Protein 3F1Z (pdb70)

B-factor: mean 35.16, std 8.58, range [14.74, 86.77]

Radius of gyration: 34.08 Å; Cα contacts (8 Å, |Δi|>4): 2990; chains: 10; bounding box: 66×94×94 Å

Foldseek 3Di:
DDDDVVVVVDEAFPCRLCVVLVVPLQVSLVVQAFHKHKYKAAWADKDWADDPPPFIWIKIKAGHVCPDRDMEIEIGGPVPVVQSVPHDHGDMWIKMFGRHHDDPDSHTHGYPMDTDD/DDDPVVVVPDEAFPCRLCVVLVVPLQVSLVVQAFHKHKYKAAWADWDWADDPDPFIWIKIKAGNVPPDVDMEIEIGGPVPVVQSVVDDHGDMWIKMFGRHHDPPDSHTHGYPMDTDD/DDDLVVVVVDEAFVCRLCVVLVVPLQVSLVVQAFHKHKYKAAWADWDKADDPPRFIWIKIKAGHVCPDPDMEIEIGGPVQVVQSVVHDHGDMWIKMFGRHHDPPDRHTHGYPMDTND/DDPVVVVPDEAFPCRLCVVLVVPLQVSLVVQAFHKHKYKAAWADKDWADDPDPFIWIKIKAGNVPPDRDMEIEIGGPVQVVQSVVHDGGDMWIKMFGRHHDDPDSHTHGYPMDTD/DDDLVVVVVDEAFFCRLCVVLVVPLQVSLVVQAFHKHKYKAAWADWDKADDPPPFIWIKIKAGHVCSDRDMEIEIGGPVPVVQSVVHDHGDMWIKMFGRHRDPPDSHTHGYPMDTND/DDDDVVVVPDEAFPCRLCVVLVVPLQVSLVVQAFHKHKYKAAWADKDWADDDPRFIWIKIKAGNVCPDPDMEIEIGGPVPVVQSVPHDHRDMWIKMFGRHHDPPDSHTHGYPMDTD/DDPVVVVVDEAFPCVLCVVLVVPLQVSLVVQAFHKHKYKAAWADKDKADDPPPFIWIKIKAGRVCPDRDMEIEIGGPVPVVQSVVHDHRDMWMKMFGRHHDDPDSHTHGYPMDTND/DDPVVVVVDEAFPCRLCVVLVVPLQVSLVVQAFHKHKYKAAWADKDWADDPPRFIWIKIKAGRVCPDRDMEIEIGGPVQVVQSVPDDHGDMWIKMFGRHHDPPDSHTHGYPMDTDD/DVVVVPDEAFPCRLCVVLVVPLQVSLVVQAFHKHKYKAAWADKDKADDPPRFIWIKIKAGHVCPDPDMEIEIGGPVPVVQSVPDDHGDMWIKMFGFHHDDPDSHTHGYPMDTDD/DDDLVVVVVDEDFVCRLCVVLVVPLQVSLVVQAFHKHKYKAAWADWDKADDPPRFIWIKIKAGNVCPDPDMEIEIGGPVPVVQSVPDDHGDIWIKMFGRHHDDPDSHTHGYPMDTND

Secondary structure (DSSP, 8-state):
---HHHHH--EEEHHHHHHHHHH-HHHHHHHHTT-EEEEEEE---EEEEE-STT-EEEEE---TT-S-S---EEEEEGGGHHHHTT--TTSEEEEEEE-----SBSS-EEEEEEE--/---HHHHH--EEEHHHHHHHHHH-HHHHHHHHTT-EEEEEEE---EEEEE-STT-EEEEE---TT-S--PPPEEEEEGGGHHHHHH--TT-EEEEEEE-----SBSS-EEEEEEE--/---HHHHH--EEEHHHHHHHHHH-HHHHHHHHTT-EEEEEEE---EEEEE-STT-EEEEE---TT-S-S---EEEEEGGGHHHHHH--TTSEEEEEEE-----SSSS-EEEEEEEE-/--HHHHH--EE-HHHHHHHHHH-HHHHHHHHTT-EEEEEEE---EEEEE-STT-EEEEE---TT-S-----EEEEEGGGHHHHHT--TTSEEEEEEE-----SSSS-EEEEEEE-/---HHHHH--EEEHHHHHHHHHH-HHHHHHHHTT-EEEEEEE---EEEEE-STT-EEEEE---TT-S-S---EEEEEGGGHHHHHH--TTSEEEEEEE-----SBSS-EEEEEEEE-/---HHHHH--EEEHHHHHHHHHH-HHHHHHHHTT-EEEEEEE---EEEEE-STT-EEEEE---TT-S-S---EEEEEGGGHHHHHH--TTSEEEEEEE-----SSSS-EEEEEEE-/--HHHHH--EEEHHHHHHHHHH-HHHHHHHHTT-EEEEEEE---EEEEE-STT-EEEEE---TT-S-SPPPEEEEEGGGHHHHHT--TTSEEEEEEE-----SSSSPEEEEEEE--/--HHHHH--EEEHHHHHHHHHH-HHHHHHHHTT-EEEEEEE---EEEEE-STT-EEEEE---TT-S-S---EEEEEGGGHHHHHH--TTSEEEEEEE-----SSSS-EEEEEEEE-/-HHHH--EEEHHHHHHHHHH-HHHHHHHHTT-EEEEEEE---EEEEE-STT-EEEEE---TT-S-S---EEEEEGGGHHHHHH--TTSEEEEEEE-----SSSSPEEEEEEE--/---HHHHH--PEEHHHHHHHHHH-HHHHHHHHTT-EEEEEEE---EEEEE-STT-EEEEE---TT-S-S---EEEEEGGGHHHHHT--TTSEEEEEEE-----SSSS-EEEEEEE--

Sequence (1162 aa):
QPGDDAVASQTYSVAQFLQPFTLNPAKASSDYLGKWVKVRGVIVDIR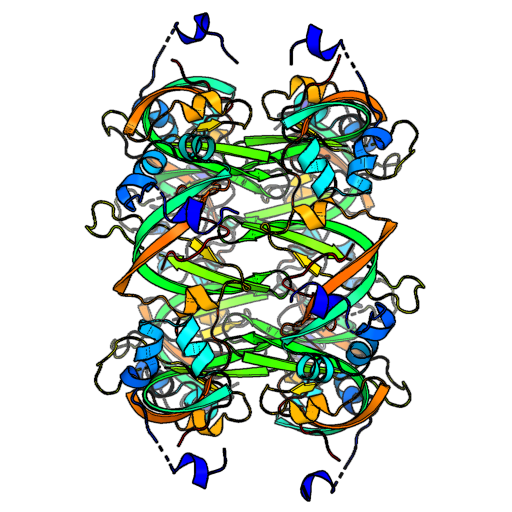RKSGIAGSYYFIVTRDEQNKTDKRRLTFNFGSHNSADVEALSNGSVATIVGQVHQVQDSTIPTLQNPKVVKQPGDDAVASQTYSVAQFLQPFTLNPAKASSDYLGKWVKVRGVIVDIRRKSGIAGSYYFIVTRDEQNKTDKRRLTFNFGSHNSADVEALSNGSVATIVGQVHQVQDSSTIPTLQNNPKVVKQPGDDAVASQTYSVAQFLQPFTLNPAKASSDYLGKWVKVRGVIVDIRRKSGIAGSYYFIVTRDEQNKTDKRLTFNFGSHNSADVEALSNGSVATIVGQVHQVQDSTIPTLQNNPKVVKPGDDAVASQTYSVAQFLQPFTLNPAKASSDYLGKWVKVRGVIVDIRRKSGIAGSYYFIVTRDEQNKTDKRLTFNFGSHNSADVEALSNGSVATIVGQVHQVQDSTIPTLQNNPKVVQPGDDAVASQTYSVAQFLQPFTLNPAKASSDYLGKWVKVRGVIVDIRRKSGIAGSYYFIVTRDEQNKTDKRRLTFNFGSHNSADVEALSNGSVATIVGQVHQVQDSSTIPTLQNPKVVKQPGDDAVASQTYSVAQFLQPFTLNPAKASSDYLGKWVKVRGVIVDIRRKSGIAGSYYFIVTRDEQNKTDDKRLTFNFGSHNSADVEALSNGSVATIVGQVHQVQDSTIPTLQNPKVVPGDDAVASQTYSVAQFLQPFTLNPAKASSDYLGKWVKVRGVIVDIRRKSGIAGSYYFIVTRDEQNKTDDKRLTFNFGSHNSADVEALSNGSVATIVGQVHQVQDSSTIPTLQNNPKVVKPGDDAVASQTYSVAQFLQPFTLNPAKASSDYLGKWVKVRGVIVDIRRKSGIAGSYYFIVTRDEQNKTDKRRLTFNFGSHNSADVEALSNGSVATIVGQVHQVQDSTIPTLQNNPKVVKDDAVASQTYSVAQFLQPFTLNPAKASSDYLGKWVKVRGVIVDIRRKSGIAGSYYFIVTRDEQNKTDKRLTFNFGSHNSADVEALSNGSVATIVGQVHQVQDSSTIPTLQNPKVVKQPGDDAVASQTYSVAQFLQPFTLNPAKASSDYLGKWVKVRGVIVDIRRKSGIAGSYYFIVTRDEQNKTDKRLTFNFGSHNSADVEALSNGSVATIVGQVHQVQDSSTIPTLQNPKVVK

Organism: Klebsiella pneumoniae subsp. pneumoniae (strain ATCC 700721 / MGH 78578) (NCBI:txid272620)

CATH classification: 2.40.50.140

InterPro domains:
  IPR012340 Nucleic acid-binding, OB-fold [G3DSA:2.40.50.140] (39-154)
  IPR024422 Protein of unknown function, OB-fold-containing [PF12869] (1-151)

Structure (mmCIF, N/CA/C/O backbone):
data_3F1Z
#
_entry.id   3F1Z
#
_cell.length_a   97.420
_cell.length_b   105.507
_cell.length_c   181.250
_cell.angle_alpha   90.000
_cell.angle_beta   90.000
_cell.angle_gamma   90.000
#
_symmetry.space_group_name_H-M   'P 21 21 21'
#
loop_
_entity.id
_entity.type
_entity.pdbx_description
1 polymer 'putative nucleic acid-binding lipoprotein'
2 non-polymer DI(HYDROXYETHYL)ETHER
3 water water
#
loop_
_atom_site.group_PDB
_atom_site.id
_atom_site.type_symbol
_atom_site.label_atom_id
_atom_site.label_alt_id
_atom_site.label_comp_id
_atom_site.label_asym_id
_atom_site.label_entity_id
_atom_site.label_seq_id
_atom_site.pdbx_PDB_ins_code
_atom_site.Cartn_x
_atom_site.Cartn_y
_atom_site.Cartn_z
_atom_site.occupancy
_atom_site.B_iso_or_equiv
_atom_site.auth_seq_id
_atom_site.auth_comp_id
_atom_site.auth_asym_id
_atom_site.auth_atom_id
_atom_site.pdbx_PDB_model_num
ATOM 1 N N . GLN A 1 15 ? 22.822 77.048 35.595 1.00 73.39 36 GLN A N 1
ATOM 2 C CA . GLN A 1 15 ? 21.514 77.521 36.133 1.00 73.73 36 GLN A CA 1
ATOM 3 C C . GLN A 1 15 ? 20.771 78.395 35.104 1.00 73.87 36 GLN A C 1
ATOM 4 O O . GLN A 1 15 ? 21.401 79.223 34.422 1.00 74.74 36 GLN A O 1
ATOM 10 N N . PRO A 1 16 ? 19.432 78.228 34.989 1.00 73.30 37 PRO A N 1
ATOM 11 C CA . PRO A 1 16 ? 18.714 79.057 34.017 1.00 72.87 37 PRO A CA 1
ATOM 12 C C . PRO A 1 16 ? 18.511 80.504 34.505 1.00 72.67 37 PRO A C 1
ATOM 13 O O . PRO A 1 16 ? 18.161 80.718 35.686 1.00 72.96 37 PRO A O 1
ATOM 17 N N . GLY A 1 17 ? 18.742 81.463 33.595 1.00 71.70 38 GLY A N 1
ATOM 18 C CA . GLY A 1 17 ? 18.575 82.898 33.862 1.00 70.96 38 GLY A CA 1
ATOM 19 C C . GLY A 1 17 ? 17.125 83.347 33.728 1.00 69.82 38 GLY A C 1
ATOM 20 O O . GLY A 1 17 ? 16.268 82.582 33.306 1.00 68.94 38 GLY A O 1
ATOM 21 N N . ASP A 1 18 ? 16.861 84.608 34.051 1.00 69.47 39 ASP A N 1
ATOM 22 C CA . ASP A 1 18 ? 15.488 85.151 34.072 1.00 68.71 39 ASP A CA 1
ATOM 23 C C . ASP A 1 18 ? 14.585 84.892 32.858 1.00 67.11 39 ASP A C 1
ATOM 24 O O . ASP A 1 18 ? 13.454 84.443 33.021 1.00 67.56 39 ASP A O 1
ATOM 29 N N . ASP A 1 19 ? 15.050 85.173 31.651 1.00 65.16 40 ASP A N 1
ATOM 30 C CA . ASP A 1 19 ? 14.189 84.953 30.483 1.00 63.14 40 ASP A CA 1
ATOM 31 C C . ASP A 1 19 ? 13.944 83.455 30.207 1.00 61.32 40 ASP A C 1
ATOM 32 O O . ASP A 1 19 ? 12.872 83.098 29.727 1.00 61.62 40 ASP A O 1
ATOM 37 N N . ALA A 1 20 ? 14.909 82.589 30.516 1.00 58.49 41 ALA A N 1
ATOM 38 C CA . ALA A 1 20 ? 14.708 81.140 30.379 1.00 57.21 41 ALA A CA 1
ATOM 39 C C . ALA A 1 20 ? 13.638 80.673 31.379 1.00 54.19 41 ALA A C 1
ATOM 40 O O . ALA A 1 20 ? 12.838 79.796 31.086 1.00 53.51 41 ALA A O 1
ATOM 42 N N . VAL A 1 21 ? 13.648 81.280 32.559 1.00 51.76 42 VAL A N 1
ATOM 43 C CA . VAL A 1 21 ? 12.702 80.975 33.626 1.00 50.29 42 VAL A CA 1
ATOM 44 C C . VAL A 1 21 ? 11.278 81.407 33.261 1.00 49.30 42 VAL A C 1
ATOM 45 O O . VAL A 1 21 ? 10.329 80.630 33.427 1.00 47.96 42 VAL A O 1
ATOM 49 N N . ALA A 1 22 ? 11.128 82.632 32.758 1.00 47.92 43 ALA A N 1
ATOM 50 C CA . ALA A 1 22 ? 9.806 83.112 32.341 1.00 47.36 43 ALA A CA 1
ATOM 51 C C . ALA A 1 22 ? 9.253 82.233 31.218 1.00 46.85 43 ALA A C 1
ATOM 52 O O . ALA A 1 22 ? 8.046 82.078 31.074 1.00 47.98 43 ALA A O 1
ATOM 54 N N . SER A 1 23 ? 10.143 81.652 30.426 1.00 45.29 44 SER A N 1
ATOM 55 C CA . SER A 1 23 ? 9.750 80.774 29.328 1.00 44.21 44 SER A CA 1
ATOM 56 C C . SER A 1 23 ? 9.275 79.348 29.708 1.00 43.05 44 SER A C 1
ATOM 57 O O . SER A 1 23 ? 8.686 78.670 28.878 1.00 43.75 44 SER A O 1
ATOM 68 N N . GLN A 1 25 ? 7.084 76.292 31.680 1.00 37.19 46 GLN A N 1
ATOM 69 C CA . GLN A 1 25 ? 5.725 76.013 32.132 1.00 39.03 46 GLN A CA 1
ATOM 70 C C . GLN A 1 25 ? 5.774 75.868 33.663 1.00 36.55 46 GLN A C 1
ATOM 71 O O . GLN A 1 25 ? 6.734 75.356 34.215 1.00 37.58 46 GLN A O 1
ATOM 77 N N . THR A 1 26 ? 4.756 76.346 34.356 1.00 34.58 47 THR A N 1
ATOM 78 C CA . THR A 1 26 ? 4.663 76.212 35.796 1.00 31.90 47 THR A CA 1
ATOM 79 C C . THR A 1 26 ? 3.871 74.955 36.162 1.00 31.15 47 THR A C 1
ATOM 80 O O . THR A 1 26 ? 2.773 74.793 35.731 1.00 29.99 47 THR A O 1
ATOM 84 N N . TYR A 1 27 ? 4.450 74.060 36.951 1.00 31.65 48 TYR A N 1
ATOM 85 C CA . TYR A 1 27 ? 3.747 72.873 37.407 1.00 30.92 48 TYR A CA 1
ATOM 86 C C . TYR A 1 27 ? 3.100 73.149 38.740 1.00 30.31 48 TYR A C 1
ATOM 87 O O . TYR A 1 27 ? 3.599 73.956 39.536 1.00 29.43 48 TYR A O 1
ATOM 96 N N . SER A 1 28 ? 1.994 72.468 39.015 1.00 28.79 49 SER A N 1
ATOM 97 C CA . SER A 1 28 ? 1.530 72.459 40.383 1.00 28.15 49 SER A CA 1
ATOM 98 C C . SER A 1 28 ? 2.320 71.307 41.060 1.00 27.88 49 SER A C 1
ATOM 99 O O . SER A 1 28 ? 2.956 70.464 40.396 1.00 27.36 49 SER A O 1
ATOM 102 N N . VAL A 1 29 ? 2.288 71.240 42.373 1.00 27.83 50 VAL A N 1
ATOM 103 C CA . VAL A 1 29 ? 2.980 70.148 43.034 1.00 27.78 50 VAL A CA 1
ATOM 104 C C . VAL A 1 29 ? 2.365 68.804 42.595 1.00 28.60 50 VAL A C 1
ATOM 105 O O . VAL A 1 29 ? 3.087 67.856 42.352 1.00 29.34 50 VAL A O 1
ATOM 109 N N . ALA A 1 30 ? 1.047 68.735 42.477 1.00 28.92 51 ALA A N 1
ATOM 110 C CA . ALA A 1 30 ? 0.383 67.501 42.035 1.00 30.06 51 ALA A CA 1
ATOM 111 C C . ALA A 1 30 ? 0.869 67.120 40.663 1.00 30.64 51 ALA A C 1
ATOM 112 O O . ALA A 1 30 ? 1.110 65.947 40.397 1.00 29.05 51 ALA A O 1
ATOM 114 N N . GLN A 1 31 ? 0.986 68.109 39.783 1.00 31.99 52 GLN A N 1
ATOM 115 C CA . GLN A 1 31 ? 1.398 67.793 38.408 1.00 33.26 52 GLN A CA 1
ATOM 116 C C . GLN A 1 31 ? 2.800 67.228 38.333 1.00 32.31 52 GLN A C 1
ATOM 117 O O . GLN A 1 31 ? 3.026 66.232 37.708 1.00 33.01 52 GLN A O 1
ATOM 123 N N . PHE A 1 32 ? 3.737 67.869 38.990 1.00 32.30 53 PHE A N 1
ATOM 124 C CA . PHE A 1 32 ? 5.091 67.409 38.957 1.00 31.34 53 PHE A CA 1
ATOM 125 C C . PHE A 1 32 ? 5.262 66.045 39.640 1.00 31.78 53 PHE A C 1
ATOM 126 O O . PHE A 1 32 ? 6.072 65.232 39.198 1.00 31.59 53 PHE A O 1
ATOM 134 N N . LEU A 1 33 ? 4.528 65.797 40.714 1.00 32.34 54 LEU A N 1
ATOM 135 C CA . LEU A 1 33 ? 4.647 64.519 41.417 1.00 32.48 54 LEU A CA 1
ATOM 136 C C . LEU A 1 33 ? 3.873 63.367 40.783 1.00 32.74 54 LEU A C 1
ATOM 137 O O . LEU A 1 33 ? 4.132 62.202 41.087 1.00 35.03 54 LEU A O 1
ATOM 142 N N . GLN A 1 34 ? 2.976 63.648 39.879 1.00 33.90 55 GLN A N 1
ATOM 143 C CA . GLN A 1 34 ? 2.168 62.573 39.289 1.00 35.40 55 GLN A CA 1
ATOM 144 C C . GLN A 1 34 ? 2.987 61.400 38.714 1.00 33.94 55 GLN A C 1
ATOM 145 O O . GLN A 1 34 ? 2.727 60.262 39.037 1.00 33.09 55 GLN A O 1
ATOM 151 N N . PRO A 1 35 ? 3.994 61.685 37.892 1.00 33.52 56 PRO A N 1
ATOM 152 C CA . PRO A 1 35 ? 4.815 60.605 37.342 1.00 33.04 56 PRO A CA 1
ATOM 153 C C . PRO A 1 35 ? 5.569 59.821 38.411 1.00 31.51 56 PRO A C 1
ATOM 154 O O . PRO A 1 35 ? 5.739 58.641 38.246 1.00 29.23 56 PRO A O 1
ATOM 158 N N . PHE A 1 36 ? 6.029 60.498 39.466 1.00 31.28 57 PHE A N 1
ATOM 159 C CA . PHE A 1 36 ? 6.734 59.832 40.574 1.00 31.46 57 PHE A CA 1
ATOM 160 C C . PHE A 1 36 ? 5.784 58.924 41.355 1.00 31.63 57 PHE A C 1
ATOM 161 O O . PHE A 1 36 ? 6.187 57.892 41.935 1.00 33.59 57 PHE A O 1
ATOM 169 N N . THR A 1 37 ? 4.521 59.288 41.366 1.00 31.61 58 THR A N 1
ATOM 170 C CA . THR A 1 37 ? 3.500 58.487 42.047 1.00 31.96 58 THR A CA 1
ATOM 171 C C . THR A 1 37 ? 3.319 57.165 41.278 1.00 30.44 58 THR A C 1
ATOM 172 O O . THR A 1 37 ? 3.150 56.112 41.880 1.00 30.72 58 THR A O 1
ATOM 176 N N . LEU A 1 38 ? 3.405 57.220 39.958 1.00 29.02 59 LEU A N 1
ATOM 177 C CA . LEU A 1 38 ? 3.278 56.033 39.112 1.00 29.31 59 LEU A CA 1
ATOM 178 C C . LEU A 1 38 ? 4.538 55.104 39.147 1.00 27.92 59 LEU A C 1
ATOM 179 O O . LEU A 1 38 ? 4.438 53.879 39.213 1.00 26.37 59 LEU A O 1
ATOM 184 N N . ASN A 1 39 ? 5.710 55.710 39.074 1.00 25.85 60 ASN A N 1
ATOM 185 C CA . ASN A 1 39 ? 6.956 54.988 39.042 1.00 25.48 60 ASN A CA 1
ATOM 186 C C . ASN A 1 39 ? 8.121 55.990 39.191 1.00 26.53 60 ASN A C 1
ATOM 187 O O . ASN A 1 39 ? 8.534 56.612 38.226 1.00 26.72 60 ASN A O 1
ATOM 192 N N . PRO A 1 40 ? 8.637 56.155 40.411 1.00 27.25 61 PRO A N 1
ATOM 193 C CA . PRO A 1 40 ? 9.721 57.074 40.672 1.00 26.85 61 PRO A CA 1
ATOM 194 C C . PRO A 1 40 ? 11.014 56.690 40.000 1.00 26.25 61 PRO A C 1
ATOM 195 O O . PRO A 1 40 ? 11.803 57.556 39.723 1.00 26.23 61 PRO A O 1
ATOM 199 N N . ALA A 1 41 ? 11.270 55.412 39.805 1.00 25.36 62 ALA A N 1
ATOM 200 C CA . ALA A 1 41 ? 12.479 55.027 39.117 1.00 26.47 62 ALA A CA 1
ATOM 201 C C . ALA A 1 41 ? 12.417 55.624 37.694 1.00 27.38 62 ALA A C 1
ATOM 202 O O . ALA A 1 41 ? 13.297 56.375 37.297 1.00 25.90 62 ALA A O 1
ATOM 204 N N . LYS A 1 42 ? 11.326 55.348 36.975 1.00 28.94 63 LYS A N 1
ATOM 205 C CA . LYS A 1 42 ? 11.076 55.887 35.642 1.00 29.43 63 LYS A CA 1
ATOM 206 C C . LYS A 1 42 ? 11.105 57.426 35.615 1.00 29.86 63 LYS A C 1
ATOM 207 O O . LYS A 1 42 ? 11.785 58.028 34.787 1.00 30.76 63 LYS A O 1
ATOM 213 N N . ALA A 1 43 ? 10.392 58.053 36.534 1.00 29.60 64 ALA A N 1
ATOM 214 C CA . ALA A 1 43 ? 10.280 59.515 36.561 1.00 29.96 64 ALA A CA 1
ATOM 215 C C . ALA A 1 43 ? 11.621 60.153 36.840 1.00 30.94 64 ALA A C 1
ATOM 216 O O . ALA A 1 43 ? 11.981 61.145 36.231 1.00 31.58 64 ALA A O 1
ATOM 218 N N . SER A 1 44 ? 12.362 59.577 37.766 1.00 32.16 65 SER A N 1
ATOM 219 C CA . SER A 1 44 ? 13.647 60.094 38.119 1.00 33.46 65 SER A CA 1
ATOM 220 C C . SER A 1 44 ? 14.567 60.017 36.912 1.00 34.09 65 SER A C 1
ATOM 221 O O . SER A 1 44 ? 15.366 60.891 36.636 1.00 35.00 65 SER A O 1
ATOM 224 N N . SER A 1 45 ? 14.447 58.955 36.173 1.00 34.67 66 SER A N 1
ATOM 225 C CA . SER A 1 45 ? 15.276 58.806 35.001 1.00 35.08 66 SER A CA 1
ATOM 226 C C . SER A 1 45 ? 14.888 59.789 33.850 1.00 35.78 66 SER A C 1
ATOM 227 O O . SER A 1 45 ? 15.769 60.364 33.191 1.00 34.59 66 SER A O 1
ATOM 230 N N . ASP A 1 46 ? 13.580 60.000 33.643 1.00 35.09 67 ASP A N 1
ATOM 231 C CA . ASP A 1 46 ? 13.105 60.893 32.604 1.00 34.87 67 ASP A CA 1
ATOM 232 C C . ASP A 1 46 ? 13.457 62.337 32.914 1.00 35.04 67 ASP A C 1
ATOM 233 O O . ASP A 1 46 ? 13.740 63.091 32.006 1.00 35.88 67 ASP A O 1
ATOM 238 N N . TYR A 1 47 ? 13.413 62.724 34.184 1.00 35.07 68 TYR A N 1
ATOM 239 C CA . TYR A 1 47 ? 13.713 64.097 34.616 1.00 34.29 68 TYR A CA 1
ATOM 240 C C . TYR A 1 47 ? 15.174 64.389 34.984 1.00 32.98 68 TYR A C 1
ATOM 241 O O . TYR A 1 47 ? 15.503 65.546 35.274 1.00 31.85 68 TYR A O 1
ATOM 250 N N . LEU A 1 48 ? 16.030 63.365 35.003 1.00 31.20 69 LEU A N 1
ATOM 251 C CA . LEU A 1 48 ? 17.419 63.519 35.480 1.00 31.20 69 LEU A CA 1
ATOM 252 C C . LEU A 1 48 ? 18.167 64.685 34.829 1.00 30.97 69 LEU A C 1
ATOM 253 O O . LEU A 1 48 ? 18.350 64.712 33.654 1.00 30.35 69 LEU A O 1
ATOM 258 N N . GLY A 1 49 ? 18.623 65.635 35.617 1.00 31.29 70 GLY A N 1
ATOM 259 C CA . GLY A 1 49 ? 19.307 66.803 35.073 1.00 31.84 70 GLY A CA 1
ATOM 260 C C . GLY A 1 49 ? 18.399 67.953 34.608 1.00 32.02 70 GLY A C 1
ATOM 261 O O . GLY A 1 49 ? 18.902 69.000 34.261 1.00 32.32 70 GLY A O 1
ATOM 262 N N . LYS A 1 50 ? 17.082 67.780 34.612 1.00 31.53 71 LYS A N 1
ATOM 263 C CA . LYS A 1 50 ? 16.190 68.799 34.103 1.00 32.93 71 LYS A CA 1
ATOM 264 C C . LYS A 1 50 ? 15.739 69.769 35.181 1.00 32.37 71 LYS A C 1
ATOM 265 O O . LYS A 1 50 ? 15.752 69.470 36.381 1.00 32.15 71 LYS A O 1
ATOM 271 N N . TRP A 1 51 ? 15.317 70.939 34.743 1.00 31.77 72 TRP A N 1
ATOM 272 C CA . TRP A 1 51 ? 14.875 71.966 35.653 1.00 30.68 72 TRP A CA 1
ATOM 273 C C . TRP A 1 51 ? 13.382 72.055 35.572 1.00 30.01 72 TRP A C 1
ATOM 274 O O . TRP A 1 51 ? 12.836 71.991 34.501 1.00 30.76 72 TRP A O 1
ATOM 285 N N . VAL A 1 52 ? 12.720 72.202 36.709 1.00 29.49 73 VAL A N 1
ATOM 286 C CA . VAL A 1 52 ? 11.298 72.363 36.730 1.00 28.54 73 VAL A CA 1
ATOM 287 C C . VAL A 1 52 ? 10.944 73.584 37.568 1.00 28.63 73 VAL A C 1
ATOM 288 O O . VAL A 1 52 ? 11.669 73.923 38.489 1.00 29.07 73 VAL A O 1
ATOM 292 N N . LYS A 1 53 ? 9.836 74.236 37.219 1.00 28.71 74 LYS A N 1
ATOM 293 C CA . LYS A 1 53 ? 9.322 75.423 37.909 1.00 30.28 74 LYS A CA 1
ATOM 294 C C . LYS A 1 53 ? 8.000 75.006 38.561 1.00 30.18 74 LYS A C 1
ATOM 295 O O . LYS A 1 53 ? 7.002 74.715 37.868 1.00 31.40 74 LYS A O 1
ATOM 301 N N . VAL A 1 54 ? 7.996 74.910 39.886 1.00 30.75 75 VAL A N 1
ATOM 302 C CA . VAL A 1 54 ? 6.834 74.362 40.634 1.00 29.22 75 VAL A CA 1
ATOM 303 C C . VAL A 1 54 ? 6.257 75.424 41.554 1.00 30.37 75 VAL A C 1
ATOM 304 O O . VAL A 1 54 ? 6.991 76.110 42.264 1.00 31.61 75 VAL A O 1
ATOM 308 N N . ARG A 1 55 ? 4.932 75.551 41.532 1.00 31.37 76 ARG A N 1
ATOM 309 C CA . ARG A 1 55 ? 4.202 76.531 42.333 1.00 32.03 76 ARG A CA 1
ATOM 310 C C . ARG A 1 55 ? 3.463 75.789 43.431 1.00 31.65 76 ARG A C 1
ATOM 311 O O . ARG A 1 55 ? 2.952 74.697 43.197 1.00 32.83 76 ARG A O 1
ATOM 319 N N . GLY A 1 56 ? 3.402 76.373 44.624 1.00 31.72 77 GLY A N 1
ATOM 320 C CA . GLY A 1 56 ? 2.802 75.692 45.791 1.00 30.85 77 GLY A CA 1
ATOM 321 C C . GLY A 1 56 ? 2.833 76.542 47.050 1.00 30.04 77 GLY A C 1
ATOM 322 O O . GLY A 1 56 ? 3.232 77.684 47.019 1.00 29.36 77 GLY A O 1
ATOM 323 N N . VAL A 1 57 ? 2.376 75.979 48.156 1.00 29.68 78 VAL A N 1
ATOM 324 C CA . VAL A 1 57 ? 2.356 76.683 49.410 1.00 29.57 78 VAL A CA 1
ATOM 325 C C . VAL A 1 57 ? 3.472 76.127 50.265 1.00 29.95 78 VAL A C 1
ATOM 326 O O . VAL A 1 57 ? 3.562 74.920 50.478 1.00 30.60 78 VAL A O 1
ATOM 330 N N . ILE A 1 58 ? 4.311 77.032 50.760 1.00 29.30 79 ILE A N 1
ATOM 331 C CA . ILE A 1 58 ? 5.414 76.678 51.591 1.00 28.18 79 ILE A CA 1
ATOM 332 C C . ILE A 1 58 ? 4.836 76.335 52.957 1.00 29.79 79 ILE A C 1
ATOM 333 O O . ILE A 1 58 ? 4.076 77.119 53.518 1.00 29.59 79 ILE A O 1
ATOM 338 N N . VAL A 1 59 ? 5.186 75.154 53.464 1.00 29.62 80 VAL A N 1
ATOM 339 C CA . VAL A 1 59 ? 4.727 74.695 54.763 1.00 30.14 80 VAL A CA 1
ATOM 340 C C . VAL A 1 59 ? 5.866 74.473 55.767 1.00 30.92 80 VAL A C 1
ATOM 341 O O . VAL A 1 59 ? 5.611 74.218 56.948 1.00 30.42 80 VAL A O 1
ATOM 345 N N . ASP A 1 60 ? 7.112 74.531 55.316 1.00 31.28 81 ASP A N 1
ATOM 346 C CA . ASP A 1 60 ? 8.206 74.444 56.253 1.00 31.19 81 ASP A CA 1
ATOM 347 C C . ASP A 1 60 ? 9.460 74.987 55.606 1.00 31.28 81 ASP A C 1
ATOM 348 O O . ASP A 1 60 ? 9.721 74.738 54.438 1.00 30.02 81 ASP A O 1
ATOM 353 N N . ILE A 1 61 ? 10.227 75.727 56.405 1.00 31.37 82 ILE A N 1
ATOM 354 C CA . ILE A 1 61 ? 11.502 76.308 56.032 1.00 29.98 82 ILE A CA 1
ATOM 355 C C . ILE A 1 61 ? 12.397 76.009 57.234 1.00 30.63 82 ILE A C 1
ATOM 356 O O . ILE A 1 61 ? 12.006 76.286 58.369 1.00 30.31 82 ILE A O 1
ATOM 361 N N . ARG A 1 62 ? 13.607 75.524 57.003 1.00 29.09 83 ARG A N 1
ATOM 362 C CA . ARG A 1 62 ? 14.409 75.078 58.098 1.00 30.97 83 ARG A CA 1
ATOM 363 C C . ARG A 1 62 ? 15.870 75.146 57.745 1.00 31.81 83 ARG A C 1
ATOM 364 O O . ARG A 1 62 ? 16.255 74.740 56.657 1.00 31.37 83 ARG A O 1
ATOM 372 N N . ARG A 1 63 ? 16.676 75.692 58.640 1.00 31.41 84 ARG A N 1
ATOM 373 C CA . ARG A 1 63 ? 18.102 75.727 58.454 1.00 31.42 84 ARG A CA 1
ATOM 374 C C . ARG A 1 63 ? 18.651 74.458 59.104 1.00 33.00 84 ARG A C 1
ATOM 375 O O . ARG A 1 63 ? 18.201 74.059 60.202 1.00 31.41 84 ARG A O 1
ATOM 383 N N . LYS A 1 64 ? 19.606 73.821 58.418 1.00 33.14 85 LYS A N 1
ATOM 384 C CA . LYS A 1 64 ? 20.154 72.566 58.860 1.00 35.17 85 LYS A CA 1
ATOM 385 C C . LYS A 1 64 ? 21.677 72.523 58.849 1.00 34.51 85 LYS A C 1
ATOM 386 O O . LYS A 1 64 ? 22.309 73.144 57.998 1.00 32.87 85 LYS A O 1
ATOM 392 N N . SER A 1 65 ? 22.232 71.803 59.836 1.00 33.99 86 SER A N 1
ATOM 393 C CA . SER A 1 65 ? 23.649 71.587 59.983 1.00 34.58 86 SER A CA 1
ATOM 394 C C . SER A 1 65 ? 24.126 70.701 58.877 1.00 35.52 86 SER A C 1
ATOM 395 O O . SER A 1 65 ? 23.598 69.583 58.667 1.00 34.42 86 SER A O 1
ATOM 398 N N . GLY A 1 66 ? 25.157 71.165 58.194 1.00 36.42 87 GLY A N 1
ATOM 399 C CA . GLY A 1 66 ? 25.746 70.383 57.129 1.00 38.13 87 GLY A CA 1
ATOM 400 C C . GLY A 1 66 ? 27.013 69.673 57.555 1.00 38.82 87 GLY A C 1
ATOM 401 O O . GLY A 1 66 ? 27.539 69.851 58.664 1.00 37.80 87 GLY A O 1
ATOM 402 N N . ILE A 1 67 ? 27.499 68.865 56.636 1.00 41.16 88 ILE A N 1
ATOM 403 C CA . ILE A 1 67 ? 28.742 68.135 56.817 1.00 42.69 88 ILE A CA 1
ATOM 404 C C . ILE A 1 67 ? 29.899 69.048 56.337 1.00 42.54 88 ILE A C 1
ATOM 405 O O . ILE A 1 67 ? 29.766 69.843 55.386 1.00 42.06 88 ILE A O 1
ATOM 410 N N . ALA A 1 68 ? 31.034 68.914 56.982 1.00 42.78 89 ALA A N 1
ATOM 411 C CA . ALA A 1 68 ? 32.238 69.662 56.589 1.00 42.85 89 ALA A CA 1
ATOM 412 C C . ALA A 1 68 ? 32.048 71.196 56.567 1.00 41.82 89 ALA A C 1
ATOM 413 O O . ALA A 1 68 ? 32.213 71.830 55.496 1.00 38.89 89 ALA A O 1
ATOM 415 N N . GLY A 1 69 ? 31.716 71.734 57.760 1.00 40.69 90 GLY A N 1
ATOM 416 C CA . GLY A 1 69 ? 31.574 73.184 58.032 1.00 40.93 90 GLY A CA 1
ATOM 417 C C . GLY A 1 69 ? 30.350 73.868 57.426 1.00 39.88 90 GLY A C 1
ATOM 418 O O . GLY A 1 69 ? 30.019 75.002 57.743 1.00 40.77 90 GLY A O 1
ATOM 419 N N . SER A 1 70 ? 29.621 73.152 56.595 1.00 37.94 91 SER A N 1
ATOM 420 C CA . SER A 1 70 ? 28.501 73.746 55.908 1.00 37.01 91 SER A CA 1
ATOM 421 C C . SER A 1 70 ? 27.175 73.750 56.685 1.00 35.89 91 SER A C 1
ATOM 422 O O . SER A 1 70 ? 27.023 73.101 57.719 1.00 35.25 91 SER A O 1
ATOM 425 N N . TYR A 1 71 ? 26.228 74.522 56.147 1.00 33.31 92 TYR A N 1
ATOM 426 C CA . TYR A 1 71 ? 24.855 74.473 56.567 1.00 31.41 92 TYR A CA 1
ATOM 427 C C . TYR A 1 71 ? 24.070 74.635 55.290 1.00 30.79 92 TYR A C 1
ATOM 428 O O . TYR A 1 71 ? 24.612 75.034 54.243 1.00 30.05 92 TYR A O 1
ATOM 437 N N . TYR A 1 72 ? 22.795 74.308 55.362 1.00 30.97 93 TYR A N 1
ATOM 438 C CA . TYR A 1 72 ? 21.945 74.386 54.194 1.00 30.73 93 TYR A CA 1
ATOM 439 C C . TYR A 1 72 ? 20.507 74.545 54.687 1.00 31.23 93 TYR A C 1
ATOM 440 O O . TYR A 1 72 ? 20.280 74.587 55.859 1.00 30.09 93 TYR A O 1
ATOM 449 N N . PHE A 1 73 ? 19.538 74.658 53.771 1.00 32.45 94 PHE A N 1
ATOM 450 C CA . PHE A 1 73 ? 18.163 74.851 54.136 1.00 30.60 94 PHE A CA 1
ATOM 451 C C . PHE A 1 73 ? 17.296 73.893 53.378 1.00 31.81 94 PHE A C 1
ATOM 452 O O . PHE A 1 73 ? 17.556 73.654 52.222 1.00 33.28 94 PHE A O 1
ATOM 460 N N . ILE A 1 74 ? 16.262 73.361 54.020 1.00 33.28 95 ILE A N 1
ATOM 461 C CA . ILE A 1 74 ? 15.234 72.564 53.368 1.00 34.24 95 ILE A CA 1
ATOM 462 C C . ILE A 1 74 ? 13.941 73.422 53.380 1.00 34.56 95 ILE A C 1
ATOM 463 O O . ILE A 1 74 ? 13.516 73.941 54.437 1.00 33.21 95 ILE A O 1
ATOM 468 N N . VAL A 1 75 ? 13.329 73.556 52.204 1.00 34.34 96 VAL A N 1
ATOM 469 C CA . VAL A 1 75 ? 12.055 74.259 52.011 1.00 32.71 96 VAL A CA 1
ATOM 470 C C . VAL A 1 75 ? 11.067 73.207 51.514 1.00 32.13 96 VAL A C 1
ATOM 471 O O . VAL A 1 75 ? 11.357 72.475 50.570 1.00 31.84 96 VAL A O 1
ATOM 475 N N . THR A 1 76 ? 9.939 73.076 52.211 1.00 31.27 97 THR A N 1
ATOM 476 C CA . THR A 1 76 ? 8.939 72.064 51.902 1.00 30.50 97 THR A CA 1
ATOM 477 C C . THR A 1 76 ? 7.695 72.760 51.385 1.00 30.24 97 THR A C 1
ATOM 478 O O . THR A 1 76 ? 7.238 73.741 51.977 1.00 30.30 97 THR A O 1
ATOM 490 N N . ARG A 1 78 ? 3.626 72.268 49.684 1.00 29.70 99 ARG A N 1
ATOM 491 C CA . ARG A 1 78 ? 2.468 71.410 49.413 1.00 30.19 99 ARG A CA 1
ATOM 492 C C . ARG A 1 78 ? 1.696 71.945 48.202 1.00 29.51 99 ARG A C 1
ATOM 493 O O . ARG A 1 78 ? 1.828 73.122 47.854 1.00 26.64 99 ARG A O 1
ATOM 501 N N . ASP A 1 79 ? 0.866 71.098 47.590 1.00 29.61 100 ASP A N 1
ATOM 502 C CA . ASP A 1 79 ? 0.034 71.541 46.486 1.00 30.37 100 ASP A CA 1
ATOM 503 C C . ASP A 1 79 ? -0.877 72.716 46.921 1.00 31.61 100 ASP A C 1
ATOM 504 O O . ASP A 1 79 ? -1.503 72.692 47.976 1.00 31.18 100 ASP A O 1
ATOM 509 N N . GLU A 1 80 ? -0.951 73.731 46.085 1.00 32.81 101 GLU A N 1
ATOM 510 C CA . GLU A 1 80 ? -1.768 74.905 46.366 1.00 34.72 101 GLU A CA 1
ATOM 511 C C . GLU A 1 80 ? -3.251 74.610 46.569 1.00 35.72 101 GLU A C 1
ATOM 512 O O . GLU A 1 80 ? -3.927 75.326 47.302 1.00 36.63 101 GLU A O 1
ATOM 518 N N . GLN A 1 81 ? -3.779 73.594 45.911 1.00 37.36 102 GLN A N 1
ATOM 519 C CA . GLN A 1 81 ? -5.186 73.269 46.078 1.00 40.22 102 GLN A CA 1
ATOM 520 C C . GLN A 1 81 ? -5.348 71.909 46.781 1.00 39.94 102 GLN A C 1
ATOM 521 O O . GLN A 1 81 ? -6.381 71.290 46.658 1.00 39.56 102 GLN A O 1
ATOM 527 N N . ASN A 1 82 ? -4.326 71.443 47.503 1.00 40.37 103 ASN A N 1
ATOM 528 C CA . ASN A 1 82 ? -4.366 70.121 48.151 1.00 41.25 103 ASN A CA 1
ATOM 529 C C . ASN A 1 82 ? -4.773 68.982 47.161 1.00 41.18 103 ASN A C 1
ATOM 530 O O . ASN A 1 82 ? -5.402 67.998 47.530 1.00 40.27 103 ASN A O 1
ATOM 535 N N . LYS A 1 83 ? -4.345 69.107 45.914 1.00 41.05 104 LYS A N 1
ATOM 536 C CA . LYS A 1 83 ? -4.717 68.139 44.898 1.00 42.07 104 LYS A CA 1
ATOM 537 C C . LYS A 1 83 ? -3.892 66.824 45.109 1.00 42.38 104 LYS A C 1
ATOM 538 O O . LYS A 1 83 ? -4.142 65.825 44.471 1.00 42.97 104 LYS A O 1
ATOM 542 N N . THR A 1 84 ? -2.878 66.862 45.978 1.00 42.23 105 THR A N 1
ATOM 543 C CA . THR A 1 84 ? -2.146 65.672 46.459 1.00 40.79 105 THR A CA 1
ATOM 544 C C . THR A 1 84 ? -1.738 66.009 47.879 1.00 41.36 105 THR A C 1
ATOM 545 O O . THR A 1 84 ? -1.610 67.181 48.213 1.00 41.43 105 THR A O 1
ATOM 549 N N . ASP A 1 85 ? -1.548 65.003 48.719 1.00 42.64 106 ASP A N 1
ATOM 550 C CA . ASP A 1 85 ? -1.088 65.237 50.095 1.00 44.08 106 ASP A CA 1
ATOM 551 C C . ASP A 1 85 ? 0.432 65.111 50.216 1.00 43.63 106 ASP A C 1
ATOM 552 O O . ASP A 1 85 ? 1.006 65.370 51.263 1.00 43.87 106 ASP A O 1
ATOM 557 N N . LYS A 1 86 ? 1.086 64.749 49.122 1.00 43.19 107 LYS A N 1
ATOM 558 C CA . LYS A 1 86 ? 2.510 64.606 49.119 1.00 43.71 107 LYS A CA 1
ATOM 559 C C . LYS A 1 86 ? 3.191 65.968 49.057 1.00 41.71 107 LYS A C 1
ATOM 560 O O . LYS A 1 86 ? 2.719 66.873 48.377 1.00 42.01 107 LYS A O 1
ATOM 566 N N . ARG A 1 87 ? 4.314 66.103 49.754 1.00 39.22 108 ARG A N 1
ATOM 567 C CA A ARG A 1 87 ? 5.054 67.341 49.768 0.60 37.78 108 ARG A CA 1
ATOM 568 C CA B ARG A 1 87 ? 5.041 67.354 49.750 0.40 37.90 108 ARG A CA 1
ATOM 569 C C . ARG A 1 87 ? 6.285 67.275 48.878 1.00 37.38 108 ARG A C 1
ATOM 570 O O . ARG A 1 87 ? 6.869 66.196 48.659 1.00 38.28 108 ARG A O 1
ATOM 585 N N . LEU A 1 88 ? 6.703 68.433 48.376 1.00 34.96 109 LEU A N 1
ATOM 586 C CA . LEU A 1 88 ? 7.902 68.511 47.570 1.00 32.58 109 LEU A CA 1
ATOM 587 C C . LEU A 1 88 ? 8.913 69.311 48.403 1.00 33.04 109 LEU A C 1
ATOM 588 O O . LEU A 1 88 ? 8.528 70.320 49.023 1.00 33.40 109 LEU A O 1
ATOM 593 N N . THR A 1 89 ? 10.173 68.881 48.439 1.00 31.12 110 THR A N 1
ATOM 594 C CA . THR A 1 89 ? 11.181 69.608 49.185 1.00 32.07 110 THR A CA 1
ATOM 595 C C . THR A 1 89 ? 12.241 70.106 48.219 1.00 31.55 110 THR A C 1
ATOM 596 O O . THR A 1 89 ? 12.448 69.508 47.158 1.00 30.51 110 THR A O 1
ATOM 600 N N . PHE A 1 90 ? 12.895 71.197 48.616 1.00 29.36 111 PHE A N 1
ATOM 601 C CA . PHE A 1 90 ? 13.943 71.826 47.881 1.00 29.25 111 PHE A CA 1
ATOM 602 C C . PHE A 1 90 ? 15.127 72.004 48.812 1.00 29.38 111 PHE A C 1
ATOM 603 O O . PHE A 1 90 ? 14.969 72.364 49.958 1.00 29.01 111 PHE A O 1
ATOM 611 N N . ASN A 1 91 ? 16.324 71.848 48.297 1.00 30.92 112 ASN A N 1
ATOM 612 C CA . ASN A 1 91 ? 17.522 71.929 49.123 1.00 31.03 112 ASN A CA 1
ATOM 613 C C . ASN A 1 91 ? 18.322 73.118 48.659 1.00 31.85 112 ASN A C 1
ATOM 614 O O . ASN A 1 91 ? 18.896 73.088 47.565 1.00 31.09 112 ASN A O 1
ATOM 619 N N . PHE A 1 92 ? 18.365 74.151 49.508 1.00 31.11 113 PHE A N 1
ATOM 620 C CA . PHE A 1 92 ? 19.095 75.388 49.203 1.00 30.37 113 PHE A CA 1
ATOM 621 C C . PHE A 1 92 ? 20.414 75.443 49.922 1.00 30.52 113 PHE A C 1
ATOM 622 O O . PHE A 1 92 ? 20.444 75.385 51.152 1.00 31.76 113 PHE A O 1
ATOM 630 N N . GLY A 1 93 ? 21.507 75.574 49.167 1.00 31.00 114 GLY A N 1
ATOM 631 C CA . GLY A 1 93 ? 22.851 75.736 49.749 1.00 28.52 114 GLY A CA 1
ATOM 632 C C . GLY A 1 93 ? 22.951 77.079 50.472 1.00 29.95 114 GLY A C 1
ATOM 633 O O . GLY A 1 93 ? 22.106 77.984 50.295 1.00 28.91 114 GLY A O 1
ATOM 634 N N . SER A 1 94 ? 24.003 77.220 51.269 1.00 30.26 115 SER A N 1
ATOM 635 C CA . SER A 1 94 ? 24.199 78.387 52.093 1.00 30.42 115 SER A CA 1
ATOM 636 C C . SER A 1 94 ? 24.343 79.656 51.307 1.00 31.63 115 SER A C 1
ATOM 637 O O . SER A 1 94 ? 24.023 80.743 51.813 1.00 33.06 115 SER A O 1
ATOM 640 N N . HIS A 1 95 ? 24.799 79.533 50.074 1.00 32.01 116 HIS A N 1
ATOM 641 C CA . HIS A 1 95 ? 24.986 80.689 49.205 1.00 33.61 116 HIS A CA 1
ATOM 642 C C . HIS A 1 95 ? 23.660 81.281 48.717 1.00 34.08 116 HIS A C 1
ATOM 643 O O . HIS A 1 95 ? 23.656 82.333 48.095 1.00 33.54 116 HIS A O 1
ATOM 650 N N . ASN A 1 96 ? 22.544 80.621 48.999 1.00 34.75 117 ASN A N 1
ATOM 651 C CA . ASN A 1 96 ? 21.279 81.137 48.541 1.00 36.43 117 ASN A CA 1
ATOM 652 C C . ASN A 1 96 ? 20.370 81.410 49.723 1.00 37.00 117 ASN A C 1
ATOM 653 O O . ASN A 1 96 ? 19.156 81.191 49.666 1.00 38.13 117 ASN A O 1
ATOM 658 N N . SER A 1 97 ? 20.951 81.928 50.800 1.00 36.40 118 SER A N 1
ATOM 659 C CA . SER A 1 97 ? 20.169 82.199 51.969 1.00 36.18 118 SER A CA 1
ATOM 660 C C . SER A 1 97 ? 19.252 83.400 51.743 1.00 36.49 118 SER A C 1
ATOM 661 O O . SER A 1 97 ? 18.192 83.476 52.357 1.00 37.71 118 SER A O 1
ATOM 664 N N . ALA A 1 98 ? 19.623 84.323 50.869 1.00 35.70 119 ALA A N 1
ATOM 665 C CA . ALA A 1 98 ? 18.726 85.452 50.538 1.00 35.96 119 ALA A CA 1
ATOM 666 C C . ALA A 1 98 ? 17.363 84.949 50.021 1.00 35.75 119 ALA A C 1
ATOM 667 O O . ALA A 1 98 ? 16.301 85.464 50.409 1.00 35.65 119 ALA A O 1
ATOM 669 N N . ASP A 1 99 ? 17.370 83.950 49.152 1.00 34.87 120 ASP A N 1
ATOM 670 C CA . ASP A 1 99 ? 16.107 83.489 48.621 1.00 35.04 120 ASP A CA 1
ATOM 671 C C . ASP A 1 99 ? 15.282 82.858 49.725 1.00 34.44 120 ASP A C 1
ATOM 672 O O . ASP A 1 99 ? 14.062 83.090 49.806 1.00 34.23 120 ASP A O 1
ATOM 677 N N . VAL A 1 100 ? 15.954 82.060 50.566 1.00 33.12 121 VAL A N 1
ATOM 678 C CA . VAL A 1 100 ? 15.281 81.333 51.633 1.00 31.93 121 VAL A CA 1
ATOM 679 C C . VAL A 1 100 ? 14.660 82.298 52.634 1.00 32.07 121 VAL A C 1
ATOM 680 O O . VAL A 1 100 ? 13.548 82.084 53.087 1.00 31.86 121 VAL A O 1
ATOM 684 N N . GLU A 1 101 ? 15.372 83.374 52.933 1.00 31.95 122 GLU A N 1
ATOM 685 C CA . GLU A 1 101 ? 14.911 84.363 53.892 1.00 33.44 122 GLU A CA 1
ATOM 686 C C . GLU A 1 101 ? 13.764 85.243 53.407 1.00 33.72 122 GLU A C 1
ATOM 687 O O . GLU A 1 101 ? 13.198 86.016 54.191 1.00 34.71 122 GLU A O 1
ATOM 693 N N . ALA A 1 102 ? 13.393 85.114 52.142 1.00 32.90 123 ALA A N 1
ATOM 694 C CA . ALA A 1 102 ? 12.309 85.926 51.576 1.00 32.98 123 ALA A CA 1
ATOM 695 C C . ALA A 1 102 ? 11.039 85.101 51.463 1.00 32.08 123 ALA A C 1
ATOM 696 O O . ALA A 1 102 ? 10.000 85.603 51.095 1.00 33.69 123 ALA A O 1
ATOM 698 N N . LEU A 1 103 ? 11.135 83.805 51.687 1.00 31.74 124 LEU A N 1
ATOM 699 C CA . LEU A 1 103 ? 9.943 82.978 51.680 1.00 30.54 124 LEU A CA 1
ATOM 700 C C . LEU A 1 103 ? 9.219 83.109 53.010 1.00 30.03 124 LEU A C 1
ATOM 701 O O . LEU A 1 103 ? 9.726 83.717 53.966 1.00 30.42 124 LEU A O 1
ATOM 706 N N . SER A 1 104 ? 8.018 82.557 53.057 1.00 30.86 125 SER A N 1
ATOM 707 C CA . SER A 1 104 ? 7.201 82.585 54.269 1.00 30.58 125 SER A CA 1
ATOM 708 C C . SER A 1 104 ? 6.272 81.345 54.367 1.00 29.79 125 SER A C 1
ATOM 709 O O . SER A 1 104 ? 5.626 80.968 53.411 1.00 28.91 125 SER A O 1
ATOM 712 N N . ASN A 1 105 ? 6.252 80.677 55.522 1.00 30.51 126 ASN A N 1
ATOM 713 C CA . ASN A 1 105 ? 5.375 79.532 55.728 1.00 30.03 126 ASN A CA 1
ATOM 714 C C . ASN A 1 105 ? 3.933 79.986 55.576 1.00 30.37 126 ASN A C 1
ATOM 715 O O . ASN A 1 105 ? 3.535 80.985 56.159 1.00 30.72 126 ASN A O 1
ATOM 720 N N . GLY A 1 106 ? 3.143 79.261 54.795 1.00 29.81 127 GLY A N 1
ATOM 721 C CA . GLY A 1 106 ? 1.767 79.663 54.566 1.00 29.66 127 GLY A CA 1
ATOM 722 C C . GLY A 1 106 ? 1.589 80.519 53.310 1.00 30.55 127 GLY A C 1
ATOM 723 O O . GLY A 1 106 ? 0.456 80.802 52.930 1.00 30.77 127 GLY A O 1
ATOM 724 N N . SER A 1 107 ? 2.696 80.929 52.665 1.00 30.89 128 SER A N 1
ATOM 725 C CA . SER A 1 107 ? 2.644 81.755 51.451 1.00 30.38 128 SER A CA 1
ATOM 726 C C . SER A 1 107 ? 2.918 80.933 50.210 1.00 30.57 128 SER A C 1
ATOM 727 O O . SER A 1 107 ? 3.751 80.009 50.217 1.00 30.28 128 SER A O 1
ATOM 730 N N . VAL A 1 108 ? 2.199 81.265 49.148 1.00 29.37 129 VAL A N 1
ATOM 731 C CA . VAL A 1 108 ? 2.379 80.599 47.877 1.00 28.92 129 VAL A CA 1
ATOM 732 C C . VAL A 1 108 ? 3.716 81.057 47.323 1.00 28.92 129 VAL A C 1
ATOM 733 O O . VAL A 1 108 ? 4.086 82.203 47.488 1.00 31.88 129 VAL A O 1
ATOM 737 N N . ALA A 1 109 ? 4.480 80.163 46.723 1.00 27.68 130 ALA A N 1
ATOM 738 C CA . ALA A 1 109 ? 5.734 80.547 46.076 1.00 27.27 130 ALA A CA 1
ATOM 739 C C . ALA A 1 109 ? 5.922 79.696 44.834 1.00 27.45 130 ALA A C 1
ATOM 740 O O . ALA A 1 109 ? 5.267 78.674 44.688 1.00 27.68 130 ALA A O 1
ATOM 742 N N . THR A 1 110 ? 6.841 80.126 43.975 1.00 28.42 131 THR A N 1
ATOM 743 C CA . THR A 1 110 ? 7.212 79.426 42.777 1.00 29.06 131 THR A CA 1
ATOM 744 C C . THR A 1 110 ? 8.700 79.344 42.814 1.00 29.23 131 THR A C 1
ATOM 745 O O . THR A 1 110 ? 9.384 80.358 42.945 1.00 29.14 131 THR A O 1
ATOM 749 N N . ILE A 1 111 ? 9.204 78.125 42.664 1.00 28.99 132 ILE A N 1
ATOM 750 C CA . ILE A 1 111 ? 10.621 77.847 42.746 1.00 28.27 132 ILE A CA 1
ATOM 751 C C . ILE A 1 111 ? 11.063 76.943 41.600 1.00 28.29 132 ILE A C 1
ATOM 752 O O . ILE A 1 111 ? 10.385 75.971 41.254 1.00 28.33 132 ILE A O 1
ATOM 757 N N . VAL A 1 112 ? 12.174 77.307 40.973 1.00 29.26 133 VAL A N 1
ATOM 758 C CA . VAL A 1 112 ? 12.794 76.521 39.922 1.00 28.28 133 VAL A CA 1
ATOM 759 C C . VAL A 1 112 ? 13.841 75.669 40.611 1.00 28.82 133 VAL A C 1
ATOM 760 O O . VAL A 1 112 ? 14.568 76.171 41.458 1.00 30.22 133 VAL A O 1
ATOM 764 N N . GLY A 1 113 ? 13.933 74.397 40.249 1.00 28.45 134 GLY A N 1
ATOM 765 C CA . GLY A 1 113 ? 14.907 73.518 40.852 1.00 28.61 134 GLY A CA 1
ATOM 766 C C . GLY A 1 113 ? 15.275 72.448 39.875 1.00 29.02 134 GLY A C 1
ATOM 767 O O . GLY A 1 113 ? 14.545 72.255 38.878 1.00 29.46 134 GLY A O 1
ATOM 768 N N . GLN A 1 114 ? 16.366 71.725 40.175 1.00 28.68 135 GLN A N 1
ATOM 769 C CA . GLN A 1 114 ? 16.896 70.686 39.294 1.00 27.80 135 GLN A CA 1
ATOM 770 C C . GLN A 1 114 ? 16.722 69.301 39.865 1.00 28.56 135 GLN A C 1
ATOM 771 O O . GLN A 1 114 ? 16.941 69.084 41.053 1.00 28.27 135 GLN A O 1
ATOM 777 N N . VAL A 1 115 ? 16.322 68.349 39.018 1.00 30.20 136 VAL A N 1
ATOM 778 C CA . VAL A 1 115 ? 16.151 66.962 39.455 1.00 30.20 136 VAL A CA 1
ATOM 779 C C . VAL A 1 115 ? 17.463 66.223 39.368 1.00 31.66 136 VAL A C 1
ATOM 780 O O . VAL A 1 115 ? 18.113 66.160 38.318 1.00 31.24 136 VAL A O 1
ATOM 784 N N . HIS A 1 116 ? 17.893 65.740 40.522 1.00 33.90 137 HIS A N 1
ATOM 785 C 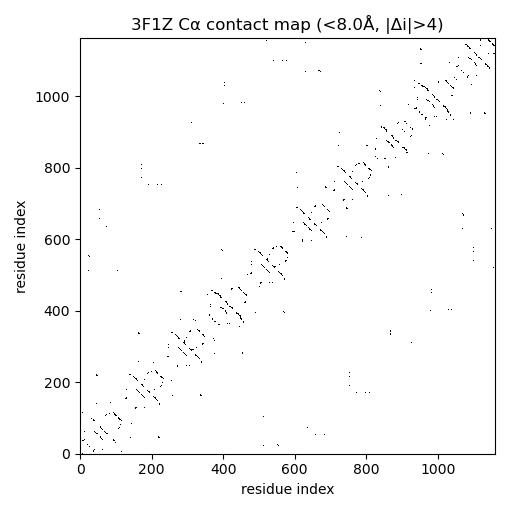CA . HIS A 1 116 ? 19.074 64.893 40.659 1.00 34.81 137 HIS A CA 1
ATOM 786 C C . HIS A 1 116 ? 18.512 63.513 40.920 1.00 35.25 137 HIS A C 1
ATOM 787 O O . HIS A 1 116 ? 17.288 63.350 41.039 1.00 36.18 137 HIS A O 1
ATOM 794 N N . GLN A 1 117 ? 19.371 62.515 40.993 1.00 37.32 138 GLN A N 1
ATOM 795 C CA . GLN A 1 117 ? 18.890 61.142 41.157 1.00 37.98 138 GLN A CA 1
ATOM 796 C C . GLN A 1 117 ? 18.077 60.987 42.463 1.00 36.98 138 GLN A C 1
ATOM 797 O O . GLN A 1 117 ? 18.454 61.505 43.506 1.00 36.75 138 GLN A O 1
ATOM 803 N N . VAL A 1 118 ? 16.933 60.315 42.367 1.00 36.28 139 VAL A N 1
ATOM 804 C CA . VAL A 1 118 ? 16.068 60.044 43.515 1.00 35.26 139 VAL A CA 1
ATOM 805 C C . VAL A 1 118 ? 16.307 58.618 44.041 1.00 34.95 139 VAL A C 1
ATOM 806 O O . VAL A 1 118 ? 15.971 57.653 43.373 1.00 35.73 139 VAL A O 1
ATOM 810 N N . GLN A 1 119 ? 16.937 58.499 45.202 1.00 35.09 140 GLN A N 1
ATOM 811 C CA . GLN A 1 119 ? 17.185 57.210 45.867 1.00 36.02 140 GLN A CA 1
ATOM 812 C C . GLN A 1 119 ? 16.691 57.240 47.298 1.00 35.15 140 GLN A C 1
ATOM 813 O O . GLN A 1 119 ? 16.707 58.254 47.925 1.00 34.98 140 GLN A O 1
ATOM 819 N N . ASP A 1 120 ? 16.307 56.090 47.825 1.00 35.34 141 ASP A N 1
ATOM 820 C CA . ASP A 1 120 ? 15.886 55.980 49.216 1.00 36.27 141 ASP A CA 1
ATOM 821 C C . ASP A 1 120 ? 14.744 56.917 49.446 1.00 36.63 141 ASP A C 1
ATOM 822 O O . ASP A 1 120 ? 14.578 57.498 50.504 1.00 37.70 141 ASP A O 1
ATOM 827 N N . SER A 1 121 ? 13.926 57.031 48.424 1.00 37.21 142 SER A N 1
ATOM 828 C CA . SER A 1 121 ? 12.850 57.964 48.449 1.00 36.95 142 SER A CA 1
ATOM 829 C C . SER A 1 121 ? 12.008 57.766 47.195 1.00 35.43 142 SER A C 1
ATOM 830 O O . SER A 1 121 ? 12.447 57.080 46.259 1.00 34.32 142 SER A O 1
ATOM 833 N N . THR A 1 122 ? 10.784 58.295 47.227 1.00 34.56 143 THR A N 1
ATOM 834 C CA . THR A 1 122 ? 9.874 58.242 46.082 1.00 34.84 143 THR A CA 1
ATOM 835 C C . THR A 1 122 ? 9.601 59.648 45.565 1.00 35.42 143 THR A C 1
ATOM 836 O O . THR A 1 122 ? 9.075 59.835 44.484 1.00 36.44 143 THR A O 1
ATOM 840 N N . ILE A 1 123 ? 9.997 60.646 46.336 1.00 36.53 144 ILE A N 1
ATOM 841 C CA . ILE A 1 123 ? 9.819 62.047 45.947 1.00 37.21 144 ILE A CA 1
ATOM 842 C C . ILE A 1 123 ? 11.178 62.709 45.846 1.00 34.50 144 ILE A C 1
ATOM 843 O O . ILE A 1 123 ? 12.057 62.503 46.684 1.00 34.08 144 ILE A O 1
ATOM 848 N N . PRO A 1 124 ? 11.387 63.448 44.781 1.00 33.61 145 PRO A N 1
ATOM 849 C CA . PRO A 1 124 ? 12.654 64.153 44.656 1.00 33.76 145 PRO A CA 1
ATOM 850 C C . PRO A 1 124 ? 12.781 65.354 45.568 1.00 31.50 145 PRO A C 1
ATOM 851 O O . PRO A 1 124 ? 11.794 65.975 45.903 1.00 34.29 145 PRO A O 1
ATOM 855 N N . THR A 1 125 ? 13.999 65.622 45.994 1.00 30.76 146 THR A N 1
ATOM 856 C CA . THR A 1 125 ? 14.352 66.856 46.670 1.00 29.55 146 THR A CA 1
ATOM 857 C C . THR A 1 125 ? 15.055 67.649 45.570 1.00 29.04 146 THR A C 1
ATOM 858 O O . THR A 1 125 ? 16.111 67.239 45.070 1.00 28.24 146 THR A O 1
ATOM 862 N N . LEU A 1 126 ? 14.424 68.731 45.141 1.00 28.71 147 LEU A N 1
ATOM 863 C CA . LEU A 1 126 ? 14.957 69.564 44.082 1.00 29.94 147 LEU A CA 1
ATOM 864 C C . LEU A 1 126 ? 16.207 70.312 44.592 1.00 30.71 147 LEU A C 1
ATOM 865 O O . LEU A 1 126 ? 16.230 70.790 45.734 1.00 31.69 147 LEU A O 1
ATOM 870 N N . GLN A 1 127 ? 17.228 70.343 43.741 1.00 29.87 148 GLN A N 1
ATOM 871 C CA . GLN A 1 127 ? 18.540 70.889 44.039 1.00 30.69 148 GLN A CA 1
ATOM 872 C C . GLN A 1 127 ? 18.783 72.197 43.294 1.00 30.21 148 GLN A C 1
ATOM 873 O O . GLN A 1 127 ? 18.098 72.475 42.319 1.00 27.23 148 GLN A O 1
ATOM 879 N N . ASN A 1 128 ? 19.802 72.954 43.735 1.00 31.23 149 ASN A N 1
ATOM 880 C CA . ASN A 1 128 ? 20.202 74.269 43.132 1.00 32.94 149 ASN A CA 1
ATOM 881 C C . ASN A 1 128 ? 19.037 75.197 42.835 1.00 31.89 149 ASN A C 1
ATOM 882 O O . ASN A 1 128 ? 18.943 75.758 41.784 1.00 31.67 149 ASN A O 1
ATOM 887 N N . PRO A 1 129 ? 18.138 75.354 43.792 1.00 31.19 150 PRO A N 1
ATOM 888 C CA . PRO A 1 129 ? 16.941 76.065 43.471 1.00 31.46 150 PRO A CA 1
ATOM 889 C C . PRO A 1 129 ? 17.060 77.531 43.376 1.00 31.98 150 PRO A C 1
ATOM 890 O O . PRO A 1 129 ? 18.003 78.112 43.910 1.00 32.98 150 PRO A O 1
ATOM 894 N N . LYS A 1 130 ? 16.040 78.132 42.777 1.00 32.89 151 LYS A N 1
ATOM 895 C CA . LYS A 1 130 ? 15.982 79.588 42.600 1.00 35.43 151 LYS A CA 1
ATOM 896 C C . LYS A 1 130 ? 14.534 80.039 42.809 1.00 33.81 151 LYS A C 1
ATOM 897 O O . LYS A 1 130 ? 13.615 79.536 42.141 1.00 31.03 151 LYS A O 1
ATOM 903 N N . VAL A 1 131 ? 14.314 80.931 43.770 1.00 32.67 152 VAL A N 1
ATOM 904 C CA . VAL A 1 131 ? 12.970 81.415 43.996 1.00 32.99 152 VAL A CA 1
ATOM 905 C C . VAL A 1 131 ? 12.625 82.432 42.913 1.00 34.49 152 VAL A C 1
ATOM 906 O O . VAL A 1 131 ? 13.346 83.391 42.721 1.00 35.07 152 VAL A O 1
ATOM 910 N N . VAL A 1 132 ? 11.534 82.193 42.196 1.00 36.97 153 VAL A N 1
ATOM 911 C CA . VAL A 1 132 ? 11.111 83.041 41.086 1.00 39.27 153 VAL A CA 1
ATOM 912 C C . VAL A 1 132 ? 10.233 84.148 41.613 1.00 41.22 153 VAL A C 1
ATOM 913 O O . VAL A 1 132 ? 10.528 85.321 41.404 1.00 42.68 153 VAL A O 1
ATOM 917 N N . LYS A 1 133 ? 9.153 83.768 42.289 1.00 43.49 154 LYS A N 1
ATOM 918 C CA . LYS A 1 133 ? 8.237 84.714 42.964 1.00 47.48 154 LYS A CA 1
ATOM 919 C C . LYS A 1 133 ? 7.436 84.020 44.092 1.00 48.37 154 LYS A C 1
ATOM 920 O O . LYS A 1 133 ? 7.676 82.844 44.428 1.00 46.78 154 LYS A O 1
ATOM 927 N N . GLN B 1 15 ? 26.099 90.241 79.215 1.00 74.29 36 GLN B N 1
ATOM 928 C CA . GLN B 1 15 ? 24.684 90.081 79.671 1.00 74.71 36 GLN B CA 1
ATOM 929 C C . GLN B 1 15 ? 24.105 91.454 80.077 1.00 74.70 36 GLN B C 1
ATOM 930 O O . GLN B 1 15 ? 24.873 92.323 80.493 1.00 74.95 36 GLN B O 1
ATOM 936 N N . PRO B 1 16 ? 22.764 91.670 79.939 1.00 74.20 37 PRO B N 1
ATOM 937 C CA . PRO B 1 16 ? 22.210 92.972 80.356 1.00 73.76 37 PRO B CA 1
ATOM 938 C C . PRO B 1 16 ? 21.859 93.048 81.859 1.00 73.49 37 PRO B C 1
ATOM 939 O O . PRO B 1 16 ? 21.458 92.037 82.462 1.00 73.21 37 PRO B O 1
ATOM 943 N N . GLY B 1 17 ? 22.021 94.248 82.436 1.00 73.23 38 GLY B N 1
ATOM 944 C CA . GLY B 1 17 ? 21.768 94.507 83.869 1.00 72.58 38 GLY B CA 1
ATOM 945 C C . GLY B 1 17 ? 20.316 94.843 84.198 1.00 71.55 38 GLY B C 1
ATOM 946 O O . GLY B 1 17 ? 19.481 94.996 83.290 1.00 71.70 38 GLY B O 1
ATOM 947 N N . ASP B 1 18 ? 20.028 94.970 85.499 1.00 69.59 39 ASP B N 1
ATOM 948 C CA . ASP B 1 18 ? 18.674 95.263 86.007 1.00 67.82 39 ASP B CA 1
ATOM 949 C C . ASP B 1 18 ? 18.023 96.490 85.352 1.00 66.16 39 ASP B C 1
ATOM 950 O O . ASP B 1 18 ? 16.820 96.479 85.068 1.00 65.93 39 ASP B O 1
ATOM 955 N N . ASP B 1 19 ? 18.819 97.538 85.131 1.00 64.10 40 ASP B N 1
ATOM 956 C CA . ASP B 1 19 ? 18.327 98.787 84.543 1.00 62.51 40 ASP B CA 1
ATOM 957 C C . ASP B 1 19 ? 17.774 98.525 83.161 1.00 60.40 40 ASP B C 1
ATOM 958 O O . ASP B 1 19 ? 16.592 98.749 82.909 1.00 60.30 40 ASP B O 1
ATOM 963 N N . ALA B 1 20 ? 18.643 98.036 82.277 1.00 58.20 41 ALA B N 1
ATOM 964 C CA . ALA B 1 20 ? 18.286 97.756 80.884 1.00 56.19 41 ALA B CA 1
ATOM 965 C C . ALA B 1 20 ? 17.159 96.716 80.785 1.00 54.30 41 ALA B C 1
ATOM 966 O O . ALA B 1 20 ? 16.269 96.842 79.931 1.00 54.00 41 ALA B O 1
ATOM 968 N N . VAL B 1 21 ? 17.198 95.701 81.650 1.00 51.56 42 VAL B N 1
ATOM 969 C CA . VAL B 1 21 ? 16.153 94.680 81.667 1.00 50.03 42 VAL B CA 1
ATOM 970 C C . VAL B 1 21 ? 14.792 95.315 81.938 1.00 49.40 42 VAL B C 1
ATOM 971 O O . VAL B 1 21 ? 13.822 95.044 81.230 1.00 49.39 42 VAL B O 1
ATOM 975 N N . ALA B 1 22 ? 14.734 96.169 82.955 1.00 48.37 43 ALA B N 1
ATOM 976 C CA . ALA B 1 22 ? 13.495 96.843 83.348 1.00 47.49 43 ALA B CA 1
ATOM 977 C C . ALA B 1 22 ? 12.854 97.669 82.221 1.00 46.52 43 ALA B C 1
ATOM 978 O O . ALA B 1 22 ? 11.625 97.704 82.098 1.00 46.37 43 ALA B O 1
ATOM 980 N N . SER B 1 23 ? 13.676 98.314 81.396 1.00 45.06 44 SER B N 1
ATOM 981 C CA . SER B 1 23 ? 13.168 99.160 80.310 1.00 44.34 44 SER B CA 1
ATOM 982 C C . SER B 1 23 ? 12.926 98.370 79.012 1.00 42.73 44 SER B C 1
ATOM 983 O O . SER B 1 23 ? 12.488 98.901 77.993 1.00 42.50 44 SER B O 1
ATOM 994 N N . GLN B 1 25 ? 11.060 95.714 76.647 1.00 37.11 46 GLN B N 1
ATOM 995 C CA . GLN B 1 25 ? 9.640 95.324 76.459 1.00 37.19 46 GLN B CA 1
ATOM 996 C C . GLN B 1 25 ? 9.504 93.821 76.710 1.00 35.70 46 GLN B C 1
ATOM 997 O O . GLN B 1 25 ? 10.409 93.051 76.408 1.00 36.58 46 GLN B O 1
ATOM 999 N N . THR B 1 26 ? 8.363 93.421 77.251 1.00 33.99 47 THR B N 1
ATOM 1000 C CA . THR B 1 26 ? 8.081 92.038 77.585 1.00 33.13 47 THR B CA 1
ATOM 1001 C C . THR B 1 26 ? 7.272 91.412 76.496 1.00 32.14 47 THR B C 1
ATOM 1002 O O . THR B 1 26 ? 6.191 91.875 76.208 1.00 32.04 47 THR B O 1
ATOM 1006 N N . TYR B 1 27 ? 7.802 90.372 75.878 1.00 31.99 48 TYR B N 1
ATOM 1007 C CA . TYR B 1 27 ? 7.083 89.640 74.868 1.00 32.00 48 TYR B CA 1
ATOM 1008 C C . TYR B 1 27 ? 6.327 88.487 75.517 1.00 30.65 48 TYR B C 1
ATOM 1009 O O . TYR B 1 27 ? 6.747 87.971 76.543 1.00 31.09 48 TYR B O 1
ATOM 1018 N N . SER B 1 28 ? 5.246 88.054 74.894 1.00 29.11 49 SER B N 1
ATOM 1019 C CA . SER B 1 28 ? 4.633 86.791 75.254 1.00 28.81 49 SER B CA 1
ATOM 1020 C C . SER B 1 28 ? 5.334 85.765 74.311 1.00 29.07 49 SER B C 1
ATOM 1021 O O . SER B 1 28 ? 6.061 86.137 73.363 1.00 29.08 49 SER B O 1
ATOM 1024 N N . VAL B 1 29 ? 5.085 84.486 74.541 1.00 28.19 50 VAL B N 1
ATOM 1025 C CA . VAL B 1 29 ? 5.686 83.445 73.741 1.00 28.24 50 VAL B CA 1
ATOM 1026 C C . VAL B 1 29 ? 5.149 83.503 72.316 1.00 28.81 50 VAL B C 1
ATOM 1027 O O . VAL B 1 29 ? 5.904 83.449 71.364 1.00 29.48 50 VAL B O 1
ATOM 1031 N N . ALA B 1 30 ? 3.849 83.671 72.166 1.00 29.92 51 ALA B N 1
ATOM 1032 C CA . ALA B 1 30 ? 3.266 83.721 70.829 1.00 30.15 51 ALA B CA 1
ATOM 1033 C C . ALA B 1 30 ? 3.852 84.874 70.038 1.00 31.06 51 ALA B C 1
ATOM 1034 O O . ALA B 1 30 ? 4.152 84.721 68.861 1.00 31.64 51 ALA B O 1
ATOM 1036 N N . GLN B 1 31 ? 4.021 86.026 70.683 1.00 33.10 52 GLN B N 1
ATOM 1037 C CA . GLN B 1 31 ? 4.593 87.197 70.010 1.00 33.05 52 GLN B CA 1
ATOM 1038 C C . GLN B 1 31 ? 6.063 86.985 69.630 1.00 32.18 52 GLN B C 1
ATOM 1039 O O . GLN B 1 31 ? 6.478 87.428 68.578 1.00 32.40 52 GLN B O 1
ATOM 1045 N N . PHE B 1 32 ? 6.846 86.316 70.474 1.00 31.91 53 PHE B N 1
ATOM 1046 C CA . PHE B 1 32 ? 8.270 86.114 70.163 1.00 31.20 53 PHE B CA 1
ATOM 1047 C C . PHE B 1 32 ? 8.456 85.040 69.111 1.00 31.74 53 PHE B C 1
ATOM 1048 O O . PHE B 1 32 ? 9.374 85.101 68.293 1.00 31.50 53 PHE B O 1
ATOM 1056 N N . LEU B 1 33 ? 7.553 84.071 69.104 1.00 32.90 54 LEU B N 1
ATOM 1057 C CA . LEU B 1 33 ? 7.651 82.968 68.151 1.00 32.64 54 LEU B CA 1
ATOM 1058 C C . LEU B 1 33 ? 7.025 83.214 66.797 1.00 32.90 54 LEU B C 1
ATOM 1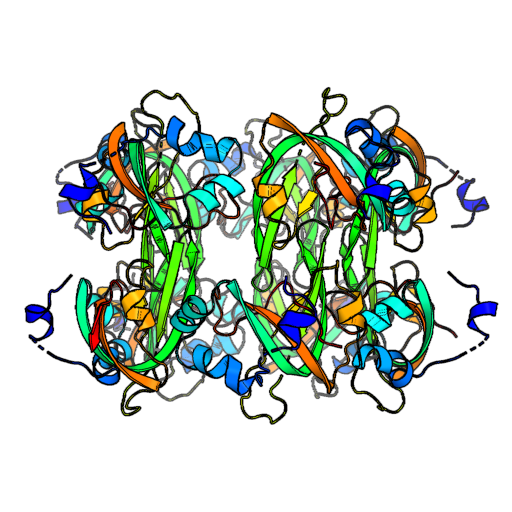059 O O . LEU B 1 33 ? 7.341 82.467 65.869 1.00 32.81 54 LEU B O 1
ATOM 1064 N N . GLN B 1 34 ? 6.166 84.229 66.663 1.00 34.35 55 GLN B N 1
ATOM 1065 C CA . GLN B 1 34 ? 5.515 84.497 65.380 1.00 35.15 55 GLN B CA 1
ATOM 1066 C C . GLN B 1 34 ? 6.536 84.560 64.236 1.00 33.12 55 GLN B C 1
ATOM 1067 O O . GLN B 1 34 ? 6.424 83.836 63.279 1.00 31.95 55 GLN B O 1
ATOM 1073 N N . PRO B 1 35 ? 7.550 85.403 64.350 1.00 32.72 56 PRO B N 1
ATOM 1074 C CA . PRO B 1 35 ? 8.502 85.459 63.250 1.00 31.99 56 PRO B CA 1
ATOM 1075 C C . PRO B 1 35 ? 9.173 84.111 62.920 1.00 31.28 56 PRO B C 1
ATOM 1076 O O . PRO B 1 35 ? 9.433 83.851 61.751 1.00 30.80 56 PRO B O 1
ATOM 1080 N N . PHE B 1 36 ? 9.463 83.288 63.929 1.00 29.74 57 PHE B N 1
ATOM 1081 C CA . PHE B 1 36 ? 10.037 81.969 63.708 1.00 29.69 57 PHE B CA 1
ATOM 1082 C C . PHE B 1 36 ? 9.052 81.014 63.053 1.00 29.54 57 PHE B C 1
ATOM 1083 O O . PHE B 1 36 ? 9.436 80.144 62.273 1.00 28.47 57 PHE B O 1
ATOM 1091 N N . THR B 1 37 ? 7.780 81.195 63.357 1.00 29.45 58 THR B N 1
ATOM 1092 C CA . THR B 1 37 ? 6.745 80.407 62.746 1.00 30.61 58 THR B CA 1
ATOM 1093 C C . THR B 1 37 ? 6.679 80.737 61.264 1.00 30.10 58 THR B C 1
ATOM 1094 O O . THR B 1 37 ? 6.450 79.861 60.426 1.00 29.89 58 THR B O 1
ATOM 1098 N N . LEU B 1 38 ? 6.915 81.996 60.930 1.00 29.21 59 LEU B N 1
ATOM 1099 C CA . LEU B 1 38 ? 6.860 82.443 59.549 1.00 28.96 59 LEU B CA 1
ATOM 1100 C C . LEU B 1 38 ? 8.104 82.004 58.744 1.00 27.22 59 LEU B C 1
ATOM 1101 O O . LEU B 1 38 ? 7.992 81.468 57.644 1.00 25.59 59 LEU B O 1
ATOM 1106 N N . ASN B 1 39 ? 9.286 82.225 59.304 1.00 25.79 60 ASN B N 1
ATOM 1107 C CA . ASN B 1 39 ? 10.534 81.885 58.633 1.00 25.64 60 ASN B CA 1
ATOM 1108 C C . ASN B 1 39 ? 11.633 81.904 59.673 1.00 26.59 60 ASN B C 1
ATOM 1109 O O . ASN B 1 39 ? 12.100 82.972 60.047 1.00 26.43 60 ASN B O 1
ATOM 1114 N N . PRO B 1 40 ? 11.998 80.724 60.192 1.00 26.82 61 PRO B N 1
ATOM 1115 C CA . PRO B 1 40 ? 13.006 80.654 61.220 1.00 27.61 61 PRO B CA 1
ATOM 1116 C C . PRO B 1 40 ? 14.388 80.989 60.693 1.00 27.69 61 PRO B C 1
ATOM 1117 O O . PRO B 1 40 ? 15.230 81.323 61.476 1.00 27.62 61 PRO B O 1
ATOM 1121 N N . ALA B 1 41 ? 14.606 80.934 59.383 1.00 27.18 62 ALA B N 1
ATOM 1122 C CA . ALA B 1 41 ? 15.895 81.341 58.826 1.00 27.22 62 ALA B CA 1
ATOM 1123 C C . ALA B 1 41 ? 16.010 82.864 58.926 1.00 28.46 62 ALA B C 1
ATOM 1124 O O . ALA B 1 41 ? 17.001 83.379 59.427 1.00 28.35 62 ALA B O 1
ATOM 1126 N N . LYS B 1 42 ? 14.972 83.577 58.474 1.00 30.04 63 LYS B N 1
ATOM 1127 C CA . LYS B 1 42 ? 14.961 85.014 58.566 1.00 30.51 63 LYS B CA 1
ATOM 1128 C C . LYS B 1 42 ? 14.976 85.497 60.013 1.00 29.90 63 LYS B C 1
ATOM 1129 O O . LYS B 1 42 ? 15.733 86.396 60.349 1.00 29.43 63 LYS B O 1
ATOM 1135 N N . ALA B 1 43 ? 14.126 84.912 60.845 1.00 29.09 64 ALA B N 1
ATOM 1136 C CA . ALA B 1 43 ? 14.002 85.341 62.223 1.00 29.22 64 ALA B CA 1
ATOM 1137 C C . ALA B 1 43 ? 15.307 85.154 62.960 1.00 29.82 64 ALA B C 1
ATOM 1138 O O . ALA B 1 43 ? 15.755 86.035 63.673 1.00 28.11 64 ALA B O 1
ATOM 1140 N N . SER B 1 44 ? 15.923 84.002 62.762 1.00 32.08 65 SER B N 1
ATOM 1141 C CA . SER B 1 44 ? 17.191 83.724 63.405 1.00 33.78 65 SER B CA 1
ATOM 1142 C C . SER B 1 44 ? 18.209 84.755 62.999 1.00 34.11 65 SER B C 1
ATOM 1143 O O . SER B 1 44 ? 18.999 85.223 63.814 1.00 35.22 65 SER B O 1
ATOM 1146 N N . SER B 1 45 ? 18.195 85.104 61.736 1.00 33.72 66 SER B N 1
ATOM 1147 C CA . SER B 1 45 ? 19.130 86.057 61.249 1.00 34.20 66 SER B CA 1
ATOM 1148 C C . SER B 1 45 ? 18.841 87.470 61.775 1.00 34.64 66 SER B C 1
ATOM 1149 O O . SER B 1 45 ? 19.764 88.176 62.164 1.00 35.06 66 SER B O 1
ATOM 1152 N N . ASP B 1 46 ? 17.575 87.872 61.810 1.00 34.49 67 ASP B N 1
ATOM 1153 C CA . ASP B 1 46 ? 17.194 89.180 62.319 1.00 34.89 67 ASP B CA 1
ATOM 1154 C C . ASP B 1 46 ? 17.485 89.361 63.806 1.00 35.46 67 ASP B C 1
ATOM 1155 O O . ASP B 1 46 ? 17.828 90.451 64.223 1.00 36.10 67 ASP B O 1
ATOM 1160 N N . TYR B 1 47 ? 17.325 88.294 64.587 1.00 35.50 68 TYR B N 1
ATOM 1161 C CA . TYR B 1 47 ? 17.511 88.311 66.045 1.00 35.10 68 TYR B CA 1
ATOM 1162 C C . TYR B 1 47 ? 18.872 87.877 66.541 1.00 33.32 68 TYR B C 1
ATOM 1163 O O . TYR B 1 47 ? 19.121 87.865 67.753 1.00 30.67 68 TYR B O 1
ATOM 1172 N N . LEU B 1 48 ? 19.750 87.484 65.623 1.00 32.36 69 LEU B N 1
ATOM 1173 C CA . LEU B 1 48 ? 21.023 86.884 66.038 1.00 31.58 69 LEU B CA 1
ATOM 1174 C C . LEU B 1 48 ? 21.801 87.764 67.039 1.00 31.64 69 LEU B C 1
ATOM 1175 O O . LEU B 1 48 ? 22.079 88.933 66.762 1.00 30.18 69 LEU B O 1
ATOM 1180 N N . GLY B 1 49 ? 22.130 87.176 68.198 1.00 31.12 70 GLY B N 1
ATOM 1181 C CA . GLY B 1 49 ? 22.866 87.864 69.253 1.00 31.60 70 GLY B CA 1
ATOM 1182 C C . GLY B 1 49 ? 22.075 88.872 70.078 1.00 32.14 70 GLY B C 1
ATOM 1183 O O . GLY B 1 49 ? 22.604 89.417 71.034 1.00 32.15 70 GLY B O 1
ATOM 1184 N N . LYS B 1 50 ? 20.812 89.111 69.714 1.00 32.58 71 LYS B N 1
ATOM 1185 C CA . LYS B 1 50 ? 19.955 90.061 70.394 1.00 33.29 71 LYS B CA 1
ATOM 1186 C C . LYS B 1 50 ? 19.297 89.432 71.610 1.00 32.12 71 LYS B C 1
ATOM 1187 O O . LYS B 1 50 ? 19.129 88.236 71.690 1.00 32.33 71 LYS B O 1
ATOM 1193 N N . TRP B 1 51 ? 18.954 90.263 72.587 1.00 32.06 72 TRP B N 1
ATOM 1194 C CA . TRP B 1 51 ? 18.380 89.799 73.837 1.00 30.64 72 TRP B CA 1
ATOM 1195 C C . TRP B 1 51 ? 16.898 90.101 73.805 1.00 30.51 72 TRP B C 1
ATOM 1196 O O . TRP B 1 51 ? 16.500 91.131 73.240 1.00 28.99 72 TRP B O 1
ATOM 1207 N N . VAL B 1 52 ? 16.104 89.215 74.426 1.00 29.28 73 VAL B N 1
ATOM 1208 C CA . VAL B 1 52 ? 14.660 89.350 74.488 1.00 29.23 73 VAL B CA 1
ATOM 1209 C C . VAL B 1 52 ? 14.152 88.925 75.857 1.00 29.83 73 VAL B C 1
ATOM 1210 O O . VAL B 1 52 ? 14.754 88.095 76.521 1.00 30.34 73 VAL B O 1
ATOM 1214 N N . LYS B 1 53 ? 13.063 89.541 76.287 1.00 29.60 74 LYS B N 1
ATOM 1215 C CA . LYS B 1 53 ? 12.476 89.271 77.574 1.00 30.00 74 LYS B CA 1
ATOM 1216 C C . LYS B 1 53 ? 11.133 88.630 77.318 1.00 30.18 74 LYS B C 1
ATOM 1217 O O . LYS B 1 53 ? 10.213 89.266 76.792 1.00 30.38 74 LYS B O 1
ATOM 1223 N N . VAL B 1 54 ? 11.008 87.367 77.672 1.00 29.62 75 VAL B N 1
ATOM 1224 C CA . VAL B 1 54 ? 9.788 86.670 77.406 1.00 29.63 75 VAL B CA 1
ATOM 1225 C C . VAL B 1 54 ? 9.079 86.213 78.658 1.00 30.97 75 VAL B C 1
ATOM 1226 O O . VAL B 1 54 ? 9.694 85.651 79.552 1.00 33.14 75 VAL B O 1
ATOM 1230 N N . ARG B 1 55 ? 7.773 86.408 78.693 1.00 31.35 76 ARG B N 1
ATOM 1231 C CA . ARG B 1 55 ? 6.952 85.991 79.815 1.00 32.44 76 ARG B CA 1
ATOM 1232 C C . ARG B 1 55 ? 6.093 84.786 79.419 1.00 31.37 76 ARG B C 1
ATOM 1233 O O . ARG B 1 55 ? 5.523 84.767 78.339 1.00 31.07 76 ARG B O 1
ATOM 1241 N N . GLY B 1 56 ? 5.964 83.807 80.297 1.00 31.16 77 GLY B N 1
ATOM 1242 C CA . GLY B 1 56 ? 5.105 82.658 80.009 1.00 31.19 77 GLY B CA 1
ATOM 1243 C C . GLY B 1 56 ? 4.932 81.730 81.187 1.00 30.66 77 GLY B C 1
ATOM 1244 O O . GLY B 1 56 ? 5.297 82.083 82.292 1.00 31.88 77 GLY B O 1
ATOM 1245 N N . VAL B 1 57 ? 4.370 80.542 80.950 1.00 29.79 78 VAL B N 1
ATOM 1246 C CA . VAL B 1 57 ? 4.126 79.549 82.000 1.00 28.17 78 VAL B CA 1
ATOM 1247 C C . VAL B 1 57 ? 5.116 78.419 81.860 1.00 28.65 78 VAL B C 1
ATOM 1248 O O . VAL B 1 57 ? 5.161 77.743 80.822 1.00 28.66 78 VAL B O 1
ATOM 1252 N N . ILE B 1 58 ? 5.950 78.233 82.889 1.00 27.99 79 ILE B N 1
ATOM 1253 C CA . ILE B 1 58 ? 6.963 77.200 82.851 1.00 27.46 79 ILE B CA 1
ATOM 1254 C C . ILE B 1 58 ? 6.227 75.874 82.864 1.00 28.40 79 ILE B C 1
ATOM 1255 O O . ILE B 1 58 ? 5.325 75.678 83.658 1.00 29.63 79 ILE B O 1
ATOM 1260 N N . VAL B 1 59 ? 6.553 74.993 81.929 1.00 29.63 80 VAL B N 1
ATOM 1261 C CA . VAL B 1 59 ? 5.909 73.676 81.841 1.00 29.85 80 VAL B CA 1
ATOM 1262 C C . VAL B 1 59 ? 6.885 72.559 82.106 1.00 29.99 80 VAL B C 1
ATOM 1263 O O . VAL B 1 59 ? 6.470 71.448 82.292 1.00 30.83 80 VAL B O 1
ATOM 1267 N N . ASP B 1 60 ? 8.177 72.843 82.127 1.00 31.50 81 ASP B N 1
ATOM 1268 C CA . ASP B 1 60 ? 9.177 71.809 82.416 1.00 31.41 81 ASP B CA 1
ATOM 1269 C C . ASP B 1 60 ? 10.541 72.417 82.796 1.00 30.89 81 ASP B C 1
ATOM 1270 O O . ASP B 1 60 ? 11.013 73.371 82.178 1.00 28.65 81 ASP B O 1
ATOM 1275 N N . ILE B 1 61 ? 11.146 71.811 83.819 1.00 31.03 82 ILE B N 1
ATOM 1276 C CA . ILE B 1 61 ? 12.452 72.160 84.378 1.00 30.50 82 ILE B CA 1
ATOM 1277 C C . ILE B 1 61 ? 13.213 70.850 84.520 1.00 31.13 82 ILE B C 1
ATOM 1278 O O . ILE B 1 61 ? 12.705 69.902 85.072 1.00 30.81 82 ILE B O 1
ATOM 1283 N N . ARG B 1 62 ? 14.455 70.808 84.083 1.00 32.18 83 ARG B N 1
ATOM 1284 C CA . ARG B 1 62 ? 15.161 69.537 84.005 1.00 32.54 83 ARG B CA 1
ATOM 1285 C C . ARG B 1 62 ? 16.661 69.716 83.944 1.00 32.19 83 ARG B C 1
ATOM 1286 O O . ARG B 1 62 ? 17.192 70.455 83.096 1.00 32.12 83 ARG B O 1
ATOM 1294 N N . ARG B 1 63 ? 17.350 69.050 84.855 1.00 32.73 84 ARG B N 1
ATOM 1295 C CA . ARG B 1 63 ? 18.809 69.049 84.879 1.00 32.33 84 ARG B CA 1
ATOM 1296 C C . ARG B 1 63 ? 19.243 67.970 83.903 1.00 32.50 84 ARG B C 1
ATOM 1297 O O . ARG B 1 63 ? 18.674 66.887 83.902 1.00 31.98 84 ARG B O 1
ATOM 1305 N N . LYS B 1 64 ? 20.239 68.278 83.076 1.00 33.46 85 LYS B N 1
ATOM 1306 C CA . LYS B 1 64 ? 20.711 67.411 81.998 1.00 35.16 85 LYS B CA 1
ATOM 1307 C C . LYS B 1 64 ? 22.236 67.228 82.058 1.00 36.17 85 LYS B C 1
ATOM 1308 O O . LYS B 1 64 ? 22.972 68.152 82.438 1.00 36.42 85 LYS B O 1
ATOM 1314 N N . SER B 1 65 ? 22.712 66.035 81.696 1.00 36.01 86 SER B N 1
ATOM 1315 C CA . SER B 1 65 ? 24.152 65.741 81.637 1.00 36.02 86 SER B CA 1
ATOM 1316 C C . SER B 1 65 ? 24.774 66.453 80.483 1.00 36.10 86 SER B C 1
ATOM 1317 O O . SER B 1 65 ? 24.245 66.405 79.385 1.00 34.87 86 SER B O 1
ATOM 1320 N N . GLY B 1 66 ? 25.933 67.050 80.709 1.00 37.55 87 GLY B N 1
ATOM 1321 C CA . GLY B 1 66 ? 26.599 67.805 79.654 1.00 38.43 87 GLY B CA 1
ATOM 1322 C C . GLY B 1 66 ? 27.811 67.090 79.144 1.00 39.37 87 GLY B C 1
ATOM 1323 O O . GLY B 1 66 ? 28.209 66.059 79.669 1.00 38.87 87 GLY B O 1
ATOM 1324 N N . ILE B 1 67 ? 28.397 67.652 78.103 1.00 41.19 88 ILE B N 1
ATOM 1325 C CA . ILE B 1 67 ? 29.605 67.096 77.545 1.00 42.73 88 ILE B CA 1
ATOM 1326 C C . ILE B 1 67 ? 30.766 67.600 78.414 1.00 42.34 88 ILE B C 1
ATOM 1327 O O . ILE B 1 67 ? 30.652 68.624 79.090 1.00 41.98 88 ILE B O 1
ATOM 1332 N N . ALA B 1 68 ? 31.875 66.884 78.388 1.00 42.29 89 ALA B N 1
ATOM 1333 C CA . ALA B 1 68 ? 33.096 67.318 79.080 1.00 42.20 89 ALA B CA 1
ATOM 1334 C C . ALA B 1 68 ? 32.900 67.817 80.530 1.00 41.53 89 ALA B C 1
ATOM 1335 O O . ALA B 1 68 ? 33.159 69.008 80.833 1.00 39.42 89 ALA B O 1
ATOM 1337 N N . GLY B 1 69 ? 32.433 66.888 81.385 1.00 40.62 90 GLY B N 1
ATOM 1338 C CA . GLY B 1 69 ? 32.302 67.078 82.839 1.00 40.38 90 GLY B CA 1
ATOM 1339 C C . GLY B 1 69 ? 31.222 68.021 83.343 1.00 39.44 90 GLY B C 1
ATOM 1340 O O . GLY B 1 69 ? 31.049 68.161 84.551 1.00 40.71 90 GLY B O 1
ATOM 1341 N N . SER B 1 70 ? 30.463 68.620 82.436 1.00 36.85 91 SER B N 1
ATOM 1342 C CA . SER B 1 70 ? 29.488 69.618 82.794 1.00 36.71 91 SER B CA 1
ATOM 1343 C C . SER B 1 70 ? 28.047 69.116 82.905 1.00 35.23 91 SER B C 1
ATOM 1344 O O . SER B 1 70 ? 27.728 68.027 82.486 1.00 35.82 91 SER B O 1
ATOM 1347 N N . TYR B 1 71 ? 27.186 69.953 83.462 1.00 33.12 92 TYR B N 1
ATOM 1348 C CA . TYR B 1 71 ? 25.742 69.709 83.475 1.00 31.45 92 TYR B CA 1
ATOM 1349 C C . TYR B 1 71 ? 25.094 71.051 83.148 1.00 30.70 92 TYR B C 1
ATOM 1350 O O . TYR B 1 71 ? 25.749 72.091 83.213 1.00 30.28 92 TYR B O 1
ATOM 1359 N N . TYR B 1 72 ? 23.844 71.024 82.713 1.00 30.23 93 TYR B N 1
ATOM 1360 C CA . TYR B 1 72 ? 23.124 72.253 82.412 1.00 30.79 93 TYR B CA 1
ATOM 1361 C C . TYR B 1 72 ? 21.649 71.984 82.661 1.00 31.12 93 TYR B C 1
ATOM 1362 O O . TYR B 1 72 ? 21.297 70.884 83.069 1.00 31.40 93 TYR B O 1
ATOM 1371 N N . PHE B 1 73 ? 20.799 72.977 82.413 1.00 31.36 94 PHE B N 1
ATOM 1372 C CA . PHE B 1 73 ? 19.368 72.859 82.647 1.00 31.36 94 PHE B CA 1
ATOM 1373 C C . PHE B 1 73 ? 18.569 73.388 81.439 1.00 32.51 94 PHE B C 1
ATOM 1374 O O . PHE B 1 73 ? 18.933 74.404 80.854 1.00 31.55 94 PHE B O 1
ATOM 1382 N N . ILE B 1 74 ? 17.476 72.691 81.108 1.00 33.95 95 ILE B N 1
ATOM 1383 C CA . ILE B 1 74 ? 16.528 73.108 80.087 1.00 34.72 95 ILE B CA 1
ATOM 1384 C C . ILE B 1 74 ? 15.249 73.473 80.801 1.00 33.83 95 ILE B C 1
ATOM 1385 O O . ILE B 1 74 ? 14.757 72.718 81.653 1.00 33.89 95 ILE B O 1
ATOM 1390 N N . VAL B 1 75 ? 14.713 74.624 80.445 1.00 32.67 96 VAL B N 1
ATOM 1391 C CA . VAL B 1 75 ? 13.466 75.148 81.014 1.00 32.01 96 VAL B CA 1
ATOM 1392 C C . VAL B 1 75 ? 12.576 75.504 79.840 1.00 32.86 96 VAL B C 1
ATOM 1393 O O . VAL B 1 75 ? 12.982 76.282 78.953 1.00 33.93 96 VAL B O 1
ATOM 1397 N N . THR B 1 76 ? 11.374 74.940 79.837 1.00 32.73 97 THR B N 1
ATOM 1398 C CA . THR B 1 76 ? 10.441 75.062 78.738 1.00 31.76 97 THR B CA 1
ATOM 1399 C C . THR B 1 76 ? 9.267 75.889 79.198 1.00 31.22 97 THR B C 1
ATOM 1400 O O . THR B 1 76 ? 8.753 75.688 80.302 1.00 30.81 97 THR B O 1
ATOM 1412 N N . ARG B 1 78 ? 5.431 77.823 77.929 1.00 29.89 99 ARG B N 1
ATOM 1413 C CA . ARG B 1 78 ? 4.344 77.946 76.976 1.00 30.70 99 ARG B CA 1
ATOM 1414 C C . ARG B 1 78 ? 3.746 79.330 77.050 1.00 30.22 99 ARG B C 1
ATOM 1415 O O . ARG B 1 78 ? 3.977 80.070 78.006 1.00 30.38 99 ARG B O 1
ATOM 1423 N N . ASP B 1 79 ? 2.945 79.655 76.040 1.00 30.17 100 ASP B N 1
ATOM 1424 C CA . ASP B 1 79 ? 2.282 80.932 75.988 1.00 30.59 100 ASP B CA 1
ATOM 1425 C C . ASP B 1 79 ? 1.270 80.982 77.107 1.00 31.19 100 ASP B C 1
ATOM 1426 O O . ASP B 1 79 ? 0.452 80.081 77.237 1.00 29.76 100 ASP B O 1
ATOM 1431 N N . GLU B 1 80 ? 1.303 82.076 77.863 1.00 32.94 101 GLU B N 1
ATOM 1432 C CA . GLU B 1 80 ? 0.442 82.274 79.019 1.00 34.64 101 GLU B CA 1
ATOM 1433 C C . GLU B 1 80 ? -1.037 82.107 78.621 1.00 35.08 101 GLU B C 1
ATOM 1434 O O . GLU B 1 80 ? -1.825 81.562 79.367 1.00 33.22 101 GLU B O 1
ATOM 1440 N N . GLN B 1 81 ? -1.397 82.506 77.413 1.00 37.02 102 GLN B N 1
ATOM 1441 C CA . GLN B 1 81 ? -2.773 82.370 76.982 1.00 39.71 102 GLN B CA 1
ATOM 1442 C C . GLN B 1 81 ? -3.017 81.205 76.018 1.00 39.82 102 GLN B C 1
ATOM 1443 O O . GLN B 1 81 ? -4.084 81.120 75.428 1.00 39.70 102 GLN B O 1
ATOM 1449 N N . ASN B 1 82 ? -2.056 80.302 75.853 1.00 40.54 103 ASN B N 1
ATOM 1450 C CA . ASN B 1 82 ? -2.201 79.213 74.875 1.00 41.25 103 ASN B CA 1
ATOM 1451 C C . ASN B 1 82 ? -2.451 79.733 73.458 1.00 41.46 103 ASN B C 1
ATOM 1452 O O . ASN B 1 82 ? -3.066 79.070 72.649 1.00 41.82 103 ASN B O 1
ATOM 1457 N N . LYS B 1 83 ? -1.928 80.915 73.157 1.00 42.24 104 LYS B N 1
ATOM 1458 C CA . LYS B 1 83 ? -2.173 81.587 71.881 1.00 42.33 104 LYS B CA 1
ATOM 1459 C C . LYS B 1 83 ? -1.380 80.868 70.779 1.00 42.27 104 LYS B C 1
ATOM 1460 O O . LYS B 1 83 ? -1.692 80.999 69.618 1.00 43.04 104 LYS B O 1
ATOM 1464 N N . THR B 1 84 ? -0.316 80.149 71.147 1.00 42.00 105 THR B N 1
ATOM 1465 C CA . THR B 1 84 ? 0.444 79.288 70.221 1.00 41.32 105 THR B CA 1
ATOM 1466 C C . THR B 1 84 ? 0.629 77.984 70.970 1.00 42.03 105 THR B C 1
ATOM 1467 O O . THR B 1 84 ? 0.627 77.990 72.202 1.00 41.60 105 THR B O 1
ATOM 1471 N N . ASP B 1 85 ? 0.787 76.866 70.266 1.00 42.70 106 ASP B N 1
ATOM 1472 C CA . ASP B 1 85 ? 1.035 75.601 70.985 1.00 44.69 106 ASP B CA 1
ATOM 1473 C C . ASP B 1 85 ? 2.535 75.251 71.035 1.00 43.43 106 ASP B C 1
ATOM 1474 O O . ASP B 1 85 ? 2.931 74.285 71.656 1.00 42.99 106 ASP B O 1
ATOM 1479 N N . LYS B 1 86 ? 3.347 76.086 70.403 1.00 43.15 107 LYS B N 1
ATOM 1480 C CA . LYS B 1 86 ? 4.784 75.923 70.371 1.00 43.45 107 LYS B CA 1
ATOM 1481 C C . LYS B 1 86 ? 5.375 76.377 71.690 1.00 40.06 107 LYS B C 1
ATOM 1482 O O . LYS B 1 86 ? 4.931 77.362 72.255 1.00 38.97 107 LYS B O 1
ATOM 1488 N N . ARG B 1 87 ? 6.364 75.618 72.157 1.00 38.19 108 ARG B N 1
ATOM 1489 C CA A ARG B 1 87 ? 7.054 75.892 73.402 0.50 36.61 108 ARG B CA 1
ATOM 1490 C CA B ARG B 1 87 ? 7.041 75.894 73.408 0.50 37.42 108 ARG B CA 1
ATOM 1491 C C . ARG B 1 87 ? 8.399 76.543 73.176 1.00 35.79 108 ARG B C 1
ATOM 1492 O O . ARG B 1 87 ? 9.099 76.185 72.259 1.00 37.33 108 ARG B O 1
ATOM 1507 N N . LEU B 1 88 ? 8.766 77.474 74.048 1.00 33.56 109 LEU B N 1
ATOM 1508 C CA . LEU B 1 88 ? 10.047 78.186 74.007 1.00 31.75 109 LEU B CA 1
ATOM 1509 C C . LEU B 1 88 ? 10.945 77.538 75.031 1.00 31.39 109 LEU B C 1
ATOM 1510 O O . LEU B 1 88 ? 10.509 77.285 76.150 1.00 31.85 109 LEU B O 1
ATOM 1515 N N . THR B 1 89 ? 12.200 77.273 74.705 1.00 30.80 110 THR B N 1
ATOM 1516 C CA . THR B 1 89 ? 13.060 76.651 75.692 1.00 30.83 110 THR B CA 1
ATOM 1517 C C . THR B 1 89 ? 14.234 77.578 75.988 1.00 31.59 110 THR B C 1
ATOM 1518 O O . THR B 1 89 ? 14.572 78.452 75.200 1.00 31.36 110 THR B O 1
ATOM 1522 N N . PHE B 1 90 ? 14.815 77.392 77.164 1.00 31.31 111 PHE B N 1
ATOM 1523 C CA . PHE B 1 90 ? 15.957 78.163 77.639 1.00 31.03 111 PHE B CA 1
ATOM 1524 C C . PHE B 1 90 ? 17.008 77.183 78.140 1.00 31.11 111 PHE B C 1
ATOM 1525 O O . PHE B 1 90 ? 16.700 76.204 78.826 1.00 30.34 111 PHE B O 1
ATOM 1533 N N . ASN B 1 91 ? 18.258 77.482 77.841 1.00 32.40 112 ASN B N 1
ATOM 1534 C CA . ASN B 1 91 ? 19.366 76.666 78.275 1.00 31.66 112 ASN B CA 1
ATOM 1535 C C . ASN B 1 91 ? 20.170 77.422 79.343 1.00 31.44 112 ASN B C 1
ATOM 1536 O O . ASN B 1 91 ? 20.857 78.375 79.034 1.00 30.92 112 ASN B O 1
ATOM 1541 N N . PHE B 1 92 ? 20.105 76.961 80.590 1.00 31.26 113 PHE B N 1
ATOM 1542 C CA . PHE B 1 92 ? 20.872 77.571 81.698 1.00 30.02 113 PHE B CA 1
ATOM 1543 C C . PHE B 1 92 ? 22.108 76.739 82.035 1.00 30.23 113 PHE B C 1
ATOM 1544 O O . PHE B 1 92 ? 22.001 75.542 82.304 1.00 29.69 113 PHE B O 1
ATOM 1552 N N . GLY B 1 93 ? 23.269 77.388 82.067 1.00 29.50 114 GLY B N 1
ATOM 1553 C CA . GLY B 1 93 ? 24.492 76.745 82.490 1.00 29.32 114 GLY B CA 1
ATOM 1554 C C . GLY B 1 93 ? 24.464 76.440 83.996 1.00 30.41 114 GLY B C 1
ATOM 1555 O O . GLY B 1 93 ? 23.586 76.937 84.753 1.00 30.03 114 GLY B O 1
ATOM 1556 N N . SER B 1 94 ? 25.424 75.625 84.431 1.00 29.61 115 SER B N 1
ATOM 1557 C CA . SER B 1 94 ? 25.498 75.224 85.801 1.00 30.84 115 SER B CA 1
ATOM 1558 C C . SER B 1 94 ? 25.718 76.413 86.744 1.00 31.77 115 SER B C 1
ATOM 1559 O O . SER B 1 94 ? 25.299 76.381 87.918 1.00 32.16 115 SER B O 1
ATOM 1562 N N . HIS B 1 95 ? 26.343 77.462 86.222 1.00 32.43 116 HIS B N 1
ATOM 1563 C CA . HIS B 1 95 ? 26.628 78.665 87.009 1.00 33.23 116 HIS B CA 1
ATOM 1564 C C . HIS B 1 95 ? 25.372 79.458 87.398 1.00 33.89 116 HIS B C 1
ATOM 1565 O O . HIS B 1 95 ? 25.451 80.313 88.255 1.00 34.03 116 HIS B O 1
ATOM 1572 N N . ASN B 1 96 ? 24.228 79.160 86.798 1.00 34.35 117 ASN B N 1
ATOM 1573 C CA . ASN B 1 96 ? 23.013 79.880 87.099 1.00 36.15 117 ASN B CA 1
ATOM 1574 C C . ASN B 1 96 ? 21.932 78.924 87.580 1.00 35.95 117 ASN B C 1
ATOM 1575 O O . ASN B 1 96 ? 20.766 79.054 87.216 1.00 36.56 117 ASN B O 1
ATOM 1580 N N . SER B 1 97 ? 22.315 77.966 88.405 1.00 35.64 118 SER B N 1
ATOM 1581 C CA . SER B 1 97 ? 21.360 77.015 88.951 1.00 36.25 118 SER B CA 1
ATOM 1582 C C . SER B 1 97 ? 20.472 77.650 90.008 1.00 36.78 118 SER B C 1
ATOM 1583 O O . SER B 1 97 ? 19.340 77.185 90.219 1.00 37.77 118 SER B O 1
ATOM 1586 N N . ALA B 1 98 ? 20.971 78.683 90.687 1.00 36.49 119 ALA B N 1
ATOM 1587 C CA . ALA B 1 98 ? 20.136 79.408 91.650 1.00 36.24 119 ALA B CA 1
ATOM 1588 C C . ALA B 1 98 ? 18.848 79.873 90.939 1.00 35.94 119 ALA B C 1
ATOM 1589 O O . ALA B 1 98 ? 17.765 79.648 91.465 1.00 35.41 119 ALA B O 1
ATOM 1591 N N . ASP B 1 99 ? 18.960 80.482 89.751 1.00 34.72 120 ASP B N 1
ATOM 1592 C CA . ASP B 1 99 ? 17.762 80.936 89.027 1.00 35.54 120 ASP B CA 1
ATOM 1593 C C . ASP B 1 99 ? 16.815 79.773 88.703 1.00 34.34 120 ASP B C 1
ATOM 1594 O O . ASP B 1 99 ? 15.616 79.879 88.899 1.00 35.33 120 ASP B O 1
ATOM 1599 N N . VAL B 1 100 ? 17.362 78.665 88.217 1.00 32.99 121 VAL B N 1
ATOM 1600 C CA . VAL B 1 100 ? 16.562 77.513 87.853 1.00 31.17 121 VAL B CA 1
ATOM 1601 C C . VAL B 1 100 ? 15.829 76.939 89.055 1.00 31.45 121 VAL B C 1
ATOM 1602 O O . VAL B 1 100 ? 14.650 76.624 88.973 1.00 29.99 121 VAL B O 1
ATOM 1606 N N . GLU B 1 101 ? 16.508 76.861 90.187 1.00 31.67 122 GLU B N 1
ATOM 1607 C CA . GLU B 1 101 ? 15.889 76.309 91.387 1.00 33.17 122 GLU B CA 1
ATOM 1608 C C . GLU B 1 101 ? 14.745 77.144 91.973 1.00 32.40 122 GLU B C 1
ATOM 1609 O O . GLU B 1 101 ? 13.985 76.649 92.784 1.00 32.63 122 GLU B O 1
ATOM 1615 N N . ALA B 1 102 ? 14.610 78.398 91.566 1.00 31.70 123 ALA B N 1
ATOM 1616 C CA . ALA B 1 102 ? 13.566 79.239 92.123 1.00 31.69 123 ALA B CA 1
ATOM 1617 C C . ALA B 1 102 ? 12.318 79.224 91.250 1.00 31.56 123 ALA B C 1
ATOM 1618 O O . ALA B 1 102 ? 11.273 79.752 91.656 1.00 32.98 123 ALA B O 1
ATOM 1620 N N . LEU B 1 103 ? 12.434 78.603 90.073 1.00 29.99 124 LEU B N 1
ATOM 1621 C CA . LEU B 1 103 ? 11.349 78.457 89.141 1.00 29.76 124 LEU B CA 1
ATOM 1622 C C . LEU B 1 103 ? 10.429 77.322 89.538 1.00 30.64 124 LEU B C 1
ATOM 1623 O O . LEU B 1 103 ? 10.786 76.515 90.399 1.00 30.72 124 LEU B O 1
ATOM 1628 N N . SER B 1 104 ? 9.249 77.233 88.901 1.00 30.73 125 SER B N 1
ATOM 1629 C CA . SER B 1 104 ? 8.286 76.191 89.270 1.00 30.45 125 SER B CA 1
ATOM 1630 C C . SER B 1 104 ? 7.356 75.750 88.143 1.00 29.92 125 SER B C 1
ATOM 1631 O O . SER B 1 104 ? 6.710 76.567 87.500 1.00 30.36 125 SER B O 1
ATOM 1634 N N . ASN B 1 105 ? 7.268 74.452 87.906 1.00 28.98 126 ASN B N 1
ATOM 1635 C CA . ASN B 1 105 ? 6.345 73.959 86.886 1.00 29.45 126 ASN B CA 1
ATOM 1636 C C . ASN B 1 105 ? 4.917 74.410 87.141 1.00 28.90 126 ASN B C 1
ATOM 1637 O O . ASN B 1 105 ? 4.373 74.232 88.234 1.00 28.27 126 ASN B O 1
ATOM 1642 N N . GLY B 1 106 ? 4.331 74.989 86.102 1.00 29.08 127 GLY B N 1
ATOM 1643 C CA . GLY B 1 106 ? 2.995 75.532 86.154 1.00 29.25 127 GLY B CA 1
ATOM 1644 C C . GLY B 1 106 ? 2.981 77.009 86.525 1.00 29.38 127 GLY B C 1
ATOM 1645 O O . GLY B 1 106 ? 1.964 77.655 86.347 1.00 30.01 127 GLY B O 1
ATOM 1646 N N . SER B 1 107 ? 4.085 77.559 87.031 1.00 28.11 128 SER B N 1
ATOM 1647 C CA . SER B 1 107 ? 4.095 78.940 87.443 1.00 28.44 128 SER B CA 1
ATOM 1648 C C . SER B 1 107 ? 4.614 79.891 86.378 1.00 29.01 128 SER B C 1
ATOM 1649 O O . SER B 1 107 ? 5.461 79.532 85.563 1.00 29.24 128 SER B O 1
ATOM 1652 N N . VAL B 1 108 ? 4.075 81.109 86.407 1.00 28.73 129 VAL B N 1
ATOM 1653 C CA . VAL B 1 108 ? 4.419 82.156 85.476 1.00 29.07 129 VAL B CA 1
ATOM 1654 C C . VAL B 1 108 ? 5.813 82.687 85.786 1.00 28.16 129 VAL B C 1
ATOM 1655 O O . VAL B 1 108 ? 6.220 82.799 86.939 1.00 26.85 129 VAL B O 1
ATOM 1659 N N . ALA B 1 109 ? 6.547 83.004 84.733 1.00 27.44 130 ALA B N 1
ATOM 1660 C CA . ALA B 1 109 ? 7.870 83.533 84.897 1.00 27.22 130 ALA B CA 1
ATOM 1661 C C . ALA B 1 109 ? 8.224 84.418 83.701 1.00 27.83 130 ALA B C 1
ATOM 1662 O O . ALA B 1 109 ? 7.679 84.241 82.627 1.00 26.43 130 ALA B O 1
ATOM 1664 N N . THR B 1 110 ? 9.130 85.372 83.928 1.00 28.83 131 THR B N 1
ATOM 1665 C CA . THR B 1 110 ? 9.668 86.255 82.915 1.00 29.19 131 THR B CA 1
ATOM 1666 C C . THR B 1 110 ? 11.171 85.990 82.898 1.00 29.75 131 THR B C 1
ATOM 1667 O O . THR B 1 110 ? 11.822 86.072 83.938 1.00 31.19 131 THR B O 1
ATOM 1671 N N . ILE B 1 111 ? 11.715 85.665 81.727 1.00 29.50 132 ILE B N 1
ATOM 1672 C CA . ILE B 1 111 ? 13.131 85.354 81.575 1.00 28.84 132 ILE B CA 1
ATOM 1673 C C . ILE B 1 111 ? 13.724 86.124 80.371 1.00 29.00 132 ILE B C 1
ATOM 1674 O O . ILE B 1 111 ? 13.105 86.220 79.324 1.00 27.63 132 ILE B O 1
ATOM 1679 N N . VAL B 1 112 ? 14.898 86.714 80.574 1.00 29.25 133 VAL B N 1
ATOM 1680 C CA . VAL B 1 112 ? 15.664 87.381 79.528 1.00 29.43 133 VAL B CA 1
ATOM 1681 C C . VAL B 1 112 ? 16.636 86.347 78.983 1.00 29.22 133 VAL B C 1
ATOM 1682 O O . VAL B 1 112 ? 17.197 85.578 79.739 1.00 30.04 133 VAL B O 1
ATOM 1686 N N . GLY B 1 113 ? 16.808 86.308 77.674 1.00 29.14 134 GLY B N 1
ATOM 1687 C CA . GLY B 1 113 ? 17.702 85.335 77.041 1.00 28.65 134 GLY B CA 1
ATOM 1688 C C . GLY B 1 113 ? 18.226 85.846 75.720 1.00 28.82 134 GLY B C 1
ATOM 1689 O O . GLY B 1 113 ? 17.670 86.774 75.143 1.00 28.27 134 GLY B O 1
ATOM 1690 N N . GLN B 1 114 ? 19.304 85.230 75.235 1.00 29.41 135 GLN B N 1
ATOM 1691 C CA . GLN B 1 114 ? 19.924 85.666 73.989 1.00 29.16 135 GLN B CA 1
ATOM 1692 C C . GLN B 1 114 ? 19.667 84.667 72.872 1.00 30.76 135 GLN B C 1
ATOM 1693 O O . GLN B 1 114 ? 19.803 83.450 73.080 1.00 31.09 135 GLN B O 1
ATOM 1699 N N . VAL B 1 115 ? 19.329 85.175 71.681 1.00 30.72 136 VAL B N 1
ATOM 1700 C CA . VAL B 1 115 ? 19.104 84.307 70.542 1.00 30.72 136 VAL B CA 1
ATOM 1701 C C . VAL B 1 115 ? 20.418 83.985 69.887 1.00 30.96 136 VAL B C 1
ATOM 1702 O O . VAL B 1 115 ? 21.154 84.882 69.500 1.00 31.46 136 VAL B O 1
ATOM 1706 N N . HIS B 1 116 ? 20.741 82.703 69.809 1.00 32.46 137 HIS B N 1
ATOM 1707 C CA . HIS B 1 116 ? 21.909 82.227 69.074 1.00 33.69 137 HIS B CA 1
ATOM 1708 C C . HIS B 1 116 ? 21.348 81.571 67.809 1.00 35.26 137 HIS B C 1
ATOM 1709 O O . HIS B 1 116 ? 20.132 81.414 67.667 1.00 34.71 137 HIS B O 1
ATOM 1716 N N . GLN B 1 117 ? 22.239 81.193 66.896 1.00 37.07 138 GLN B N 1
ATOM 1717 C CA . GLN B 1 117 ? 21.839 80.659 65.607 1.00 37.22 138 GLN B CA 1
ATOM 1718 C C . GLN B 1 117 ? 20.903 79.474 65.779 1.00 36.90 138 GLN B C 1
ATOM 1719 O O . GLN B 1 117 ? 21.206 78.547 66.518 1.00 37.44 138 GLN B O 1
ATOM 1725 N N . VAL B 1 118 ? 19.771 79.509 65.095 1.00 35.55 139 VAL B N 1
ATOM 1726 C CA . VAL B 1 118 ? 18.823 78.414 65.160 1.00 35.84 139 VAL B CA 1
ATOM 1727 C C . VAL B 1 118 ? 19.077 77.465 63.972 1.00 35.99 139 VAL B C 1
ATOM 1728 O O . VAL B 1 118 ? 18.990 77.885 62.831 1.00 36.35 139 VAL B O 1
ATOM 1732 N N . GLN B 1 119 ? 19.454 76.223 64.260 1.00 36.17 140 GLN B N 1
ATOM 1733 C CA . GLN B 1 119 ? 19.703 75.193 63.263 1.00 36.31 140 GLN B CA 1
ATOM 1734 C C . GLN B 1 119 ? 19.086 73.894 63.692 1.00 36.30 140 GLN B C 1
ATOM 1735 O O . GLN B 1 119 ? 18.915 73.644 64.870 1.00 37.12 140 GLN B O 1
ATOM 1741 N N . ASP B 1 120 ? 18.750 73.060 62.714 1.00 36.29 141 ASP B N 1
ATOM 1742 C CA . ASP B 1 120 ? 18.150 71.749 62.981 1.00 37.02 141 ASP B CA 1
ATOM 1743 C C . ASP B 1 120 ? 16.931 71.864 63.867 1.00 36.86 141 ASP B C 1
ATOM 1744 O O . ASP B 1 120 ? 16.602 70.956 64.591 1.00 38.03 141 ASP B O 1
ATOM 1749 N N . SER B 1 121 ? 16.270 73.005 63.775 1.00 37.07 142 SER B N 1
ATOM 1750 C CA A SER B 1 121 ? 15.064 73.293 64.538 0.50 36.58 142 SER B CA 1
ATOM 1751 C CA B SER B 1 121 ? 15.061 73.284 64.530 0.50 36.56 142 SER B CA 1
ATOM 1752 C C . SER B 1 121 ? 14.448 74.553 63.965 1.00 36.28 142 SER B C 1
ATOM 1753 O O . SER B 1 121 ? 15.078 75.250 63.157 1.00 36.21 142 SER B O 1
ATOM 1758 N N . THR B 1 122 ? 13.229 74.837 64.385 1.00 35.41 143 THR B N 1
ATOM 1759 C CA . THR B 1 122 ? 12.518 76.000 63.946 1.00 34.99 143 THR B CA 1
ATOM 1760 C C . THR B 1 122 ? 12.287 76.963 65.099 1.00 35.46 143 THR B C 1
ATOM 1761 O O . THR B 1 122 ? 11.957 78.102 64.871 1.00 38.55 143 THR B O 1
ATOM 1765 N N . ILE B 1 123 ? 12.493 76.525 66.333 1.00 36.41 144 ILE B N 1
ATOM 1766 C CA . ILE B 1 123 ? 12.244 77.330 67.532 1.00 35.72 144 ILE B CA 1
ATOM 1767 C C . ILE B 1 123 ? 13.547 77.555 68.261 1.00 34.67 144 ILE B C 1
ATOM 1768 O O . ILE B 1 123 ? 14.265 76.629 68.552 1.00 35.30 144 ILE B O 1
ATOM 1773 N N . PRO B 1 124 ? 13.863 78.791 68.579 1.00 33.23 145 PRO B N 1
ATOM 1774 C CA . PRO B 1 124 ? 15.120 78.997 69.260 1.00 33.73 145 PRO B CA 1
ATOM 1775 C C . PRO B 1 124 ? 15.125 78.499 70.693 1.00 33.03 145 PRO B C 1
ATOM 1776 O O . PRO B 1 124 ? 14.072 78.493 71.337 1.00 34.58 145 PRO B O 1
ATOM 1780 N N . THR B 1 125 ? 16.292 78.046 71.147 1.00 30.39 146 THR B N 1
ATOM 1781 C CA . THR B 1 125 ? 16.510 77.720 72.540 1.00 29.55 146 THR B CA 1
ATOM 1782 C C . THR B 1 125 ? 17.347 78.919 72.982 1.00 29.03 146 THR B C 1
ATOM 1783 O O . THR B 1 125 ? 18.510 79.020 72.574 1.00 27.97 146 THR B O 1
ATOM 1787 N N . LEU B 1 126 ? 16.766 79.814 73.784 1.00 27.33 147 LEU B N 1
ATOM 1788 C CA . LEU B 1 126 ? 17.476 80.998 74.190 1.00 28.37 147 LEU B CA 1
ATOM 1789 C C . LEU B 1 126 ? 18.663 80.675 75.115 1.00 29.68 147 LEU B C 1
ATOM 1790 O O . LEU B 1 126 ? 18.554 79.795 75.972 1.00 32.03 147 LEU B O 1
ATOM 1795 N N . GLN B 1 127 ? 19.783 81.377 74.955 1.00 29.60 148 GLN B N 1
ATOM 1796 C CA . GLN B 1 127 ? 21.002 81.117 75.744 1.00 29.77 148 GLN B CA 1
ATOM 1797 C C . GLN B 1 127 ? 21.346 82.193 76.819 1.00 30.18 148 GLN B C 1
ATOM 1798 O O . GLN B 1 127 ? 20.744 83.262 76.826 1.00 31.12 148 GLN B O 1
ATOM 1804 N N . ASN B 1 128 ? 22.327 81.887 77.691 1.00 30.09 149 ASN B N 1
ATOM 1805 C CA A ASN B 1 128 ? 22.760 82.795 78.753 0.50 30.22 149 ASN B CA 1
ATOM 1806 C CA B ASN B 1 128 ? 22.764 82.746 78.801 0.50 30.64 149 ASN B CA 1
ATOM 1807 C C . ASN B 1 128 ? 21.583 83.516 79.404 1.00 30.60 149 ASN B C 1
ATOM 1808 O O . ASN B 1 128 ? 21.583 84.724 79.484 1.00 31.20 149 ASN B O 1
ATOM 1817 N N . PRO B 1 129 ? 20.578 82.778 79.887 1.00 30.91 150 PRO B N 1
ATOM 1818 C CA . PRO B 1 129 ? 19.373 83.421 80.387 1.00 31.50 150 PRO B CA 1
ATOM 1819 C C . PRO B 1 129 ? 19.389 83.876 81.816 1.00 32.29 150 PRO B C 1
ATOM 1820 O O . PRO B 1 129 ? 20.164 83.367 82.631 1.00 33.90 150 PRO B O 1
ATOM 1824 N N . LYS B 1 130 ? 18.527 84.836 82.115 1.00 33.22 151 LYS B N 1
ATOM 1825 C CA . LYS B 1 130 ? 18.428 85.389 83.460 1.00 34.45 151 LYS B CA 1
ATOM 1826 C C . LYS B 1 130 ? 16.954 85.560 83.802 1.00 33.76 151 LYS B C 1
ATOM 1827 O O . LYS B 1 130 ? 16.181 86.133 83.028 1.00 31.82 151 LYS B O 1
ATOM 1831 N N . VAL B 1 131 ? 16.567 85.017 84.949 1.00 33.83 152 VAL B N 1
ATOM 1832 C CA . VAL B 1 131 ? 15.199 85.134 85.431 1.00 33.92 152 VAL B CA 1
ATOM 1833 C C . VAL B 1 131 ? 15.019 86.527 85.998 1.00 35.27 152 VAL B C 1
ATOM 1834 O O . VAL B 1 131 ? 15.817 86.963 86.808 1.00 34.31 152 VAL B O 1
ATOM 1838 N N . VAL B 1 132 ? 13.999 87.232 85.521 1.00 37.91 153 VAL B N 1
ATOM 1839 C CA . VAL B 1 132 ? 13.685 88.555 86.009 1.00 40.69 153 VAL B CA 1
ATOM 1840 C C . VAL B 1 132 ? 12.795 88.358 87.205 1.00 43.40 153 VAL B C 1
ATOM 1841 O O . VAL B 1 132 ? 11.628 88.019 87.047 1.00 42.94 153 VAL B O 1
ATOM 1845 N N . LYS B 1 133 ? 13.383 88.509 88.389 1.00 48.20 154 LYS B N 1
ATOM 1846 C CA . LYS B 1 133 ? 12.693 88.344 89.678 1.00 52.23 154 LYS B CA 1
ATOM 1847 C C . LYS B 1 133 ? 12.328 89.722 90.223 1.00 53.91 154 LYS B C 1
ATOM 1848 O O . LYS B 1 133 ? 11.176 89.942 90.636 1.00 55.58 154 LYS B O 1
ATOM 1855 N N . GLN C 1 15 ? 24.979 54.658 105.078 1.00 62.78 36 GLN C N 1
ATOM 1856 C CA . GLN C 1 15 ? 23.820 53.722 105.190 1.00 63.04 36 GLN C CA 1
ATOM 1857 C C . GLN C 1 15 ? 23.343 53.746 106.653 1.00 63.18 36 GLN C C 1
ATOM 1858 O O . GLN C 1 15 ? 24.182 53.665 107.551 1.00 63.61 36 GLN C O 1
ATOM 1864 N N . PRO C 1 16 ? 22.025 53.987 106.906 1.00 62.56 37 PRO C N 1
ATOM 1865 C CA . PRO C 1 16 ? 21.467 53.957 108.269 1.00 61.88 37 PRO C CA 1
ATOM 1866 C C . PRO C 1 16 ? 20.976 52.567 108.760 1.00 61.21 37 PRO C C 1
ATOM 1867 O O . PRO C 1 16 ? 20.432 51.758 107.970 1.00 59.84 37 PRO C O 1
ATOM 1871 N N . GLY C 1 17 ? 21.170 52.325 110.065 1.00 60.19 38 GLY C N 1
ATOM 1872 C CA . GLY C 1 17 ? 20.799 51.068 110.722 1.00 59.70 38 GLY C CA 1
ATOM 1873 C C . GLY C 1 17 ? 19.306 50.880 110.901 1.00 58.72 38 GLY C C 1
ATOM 1874 O O . GLY C 1 17 ? 18.533 51.823 110.787 1.00 57.63 38 GLY C O 1
ATOM 1875 N N . ASP C 1 18 ? 18.907 49.652 111.218 1.00 58.72 39 ASP C N 1
ATOM 1876 C CA . ASP C 1 18 ? 17.491 49.298 111.370 1.00 58.53 39 ASP C CA 1
ATOM 1877 C C . ASP C 1 18 ? 16.719 50.124 112.410 1.00 58.06 39 ASP C C 1
ATOM 1878 O O . ASP C 1 18 ? 15.522 50.361 112.216 1.00 57.42 39 ASP C O 1
ATOM 1883 N N . ASP C 1 19 ? 17.382 50.560 113.491 1.00 57.68 40 ASP C N 1
ATOM 1884 C CA . ASP C 1 19 ? 16.724 51.438 114.485 1.00 57.50 40 ASP C CA 1
ATOM 1885 C C . ASP C 1 19 ? 16.386 52.780 113.832 1.00 56.44 40 ASP C C 1
ATOM 1886 O O . ASP C 1 19 ? 15.238 53.202 113.858 1.00 56.31 40 ASP C O 1
ATOM 1891 N N . ALA C 1 20 ? 17.381 53.442 113.246 1.00 55.82 41 ALA C N 1
ATOM 1892 C CA . ALA C 1 20 ? 17.158 54.726 112.586 1.00 54.72 41 ALA C CA 1
ATOM 1893 C C . ALA C 1 20 ? 16.038 54.634 111.540 1.00 53.53 41 ALA C C 1
ATOM 1894 O O . ALA C 1 20 ? 15.238 55.550 111.414 1.00 53.78 41 ALA C O 1
ATOM 1896 N N . VAL C 1 21 ? 15.974 53.519 110.816 1.00 51.50 42 VAL C N 1
ATOM 1897 C CA . VAL C 1 21 ? 14.949 53.302 109.791 1.00 50.18 42 VAL C CA 1
ATOM 1898 C C . VAL C 1 21 ? 13.564 53.126 110.395 1.00 49.13 42 VAL C C 1
ATOM 1899 O O . VAL C 1 21 ? 12.607 53.752 109.952 1.00 48.43 42 VAL C O 1
ATOM 1903 N N . ALA C 1 22 ? 13.455 52.256 111.392 1.00 48.21 43 ALA C N 1
ATOM 1904 C CA . ALA C 1 22 ? 12.169 52.020 112.054 1.00 47.59 43 ALA C CA 1
ATOM 1905 C C . ALA C 1 22 ? 11.553 53.339 112.539 1.00 46.74 43 ALA C C 1
ATOM 1906 O O . ALA C 1 22 ? 10.350 53.547 112.408 1.00 47.13 43 ALA C O 1
ATOM 1908 N N . SER C 1 23 ? 12.393 54.238 113.044 1.00 45.51 44 SER C N 1
ATOM 1909 C CA . SER C 1 23 ? 11.946 55.531 113.533 1.00 44.43 44 SER C CA 1
ATOM 1910 C C . SER C 1 23 ? 11.977 56.614 112.470 1.00 43.10 44 SER C C 1
ATOM 1911 O O . SER C 1 23 ? 12.320 57.752 112.775 1.00 44.39 44 SER C O 1
ATOM 1922 N N . GLN C 1 25 ? 9.792 58.731 109.288 1.00 38.04 46 GLN C N 1
ATOM 1923 C CA . GLN C 1 25 ? 8.430 59.026 108.843 1.00 38.20 46 GLN C CA 1
ATOM 1924 C C . GLN C 1 25 ? 8.276 58.276 107.542 1.00 34.96 46 GLN C C 1
ATOM 1925 O O . GLN C 1 25 ? 9.205 58.246 106.752 1.00 34.92 46 GLN C O 1
ATOM 1931 N N . THR C 1 26 ? 7.130 57.649 107.334 1.00 32.91 47 THR C N 1
ATOM 1932 C CA . THR C 1 26 ? 6.842 57.002 106.072 1.00 31.88 47 THR C CA 1
ATOM 1933 C C . THR C 1 26 ? 6.194 58.031 105.155 1.00 31.19 47 THR C C 1
ATOM 1934 O O . THR C 1 26 ? 5.260 58.702 105.541 1.00 31.25 47 THR C O 1
ATOM 1938 N N . TYR C 1 27 ? 6.729 58.173 103.955 1.00 31.25 48 TYR C N 1
ATOM 1939 C CA . TYR C 1 27 ? 6.136 59.014 102.907 1.00 31.75 48 TYR C CA 1
ATOM 1940 C C . TYR C 1 27 ? 5.260 58.128 102.011 1.00 30.93 48 TYR C C 1
ATOM 1941 O O . TYR C 1 27 ? 5.563 56.945 101.810 1.00 31.50 48 TYR C O 1
ATOM 1950 N N . SER C 1 28 ? 4.198 58.689 101.441 1.00 29.96 49 SER C N 1
ATOM 1951 C CA . SER C 1 28 ? 3.491 57.989 100.358 1.00 29.13 49 SER C CA 1
ATOM 1952 C C . SER C 1 28 ? 4.267 58.440 99.099 1.00 28.50 49 SER C C 1
ATOM 1953 O O . SER C 1 28 ? 5.032 59.401 99.147 1.00 28.30 49 SER C O 1
ATOM 1956 N N . VAL C 1 29 ? 4.094 57.742 97.994 1.00 27.55 50 VAL C N 1
ATOM 1957 C CA . VAL C 1 29 ? 4.745 58.125 96.769 1.00 28.24 50 VAL C CA 1
ATOM 1958 C C . VAL C 1 29 ? 4.336 59.537 96.301 1.00 29.17 50 VAL C C 1
ATOM 1959 O O . VAL C 1 29 ? 5.176 60.326 95.935 1.00 30.81 50 VAL C O 1
ATOM 1963 N N . ALA C 1 30 ? 3.053 59.850 96.288 1.00 29.43 51 ALA C N 1
ATOM 1964 C CA . ALA C 1 30 ? 2.620 61.198 95.916 1.00 30.86 51 ALA C CA 1
ATOM 1965 C C . ALA C 1 30 ? 3.328 62.266 96.797 1.00 31.12 51 ALA C C 1
ATOM 1966 O O . ALA C 1 30 ? 3.831 63.272 96.308 1.00 31.10 51 ALA C O 1
ATOM 1968 N N . GLN C 1 31 ? 3.370 62.029 98.100 1.00 32.17 52 GLN C N 1
ATOM 1969 C CA . GLN C 1 31 ? 4.037 62.967 99.014 1.00 33.05 52 GLN C CA 1
ATOM 1970 C C . GLN C 1 31 ? 5.478 63.220 98.670 1.00 31.36 52 GLN C C 1
ATOM 1971 O O . GLN C 1 31 ? 5.892 64.358 98.668 1.00 31.09 52 GLN C O 1
ATOM 1977 N N . PHE C 1 32 ? 6.217 62.165 98.354 1.00 30.44 53 PHE C N 1
ATOM 1978 C CA . PHE C 1 32 ? 7.645 62.287 98.078 1.00 30.63 53 PHE C CA 1
ATOM 1979 C C . PHE C 1 32 ? 7.949 62.897 96.729 1.00 31.20 53 PHE C C 1
ATOM 1980 O O . PHE C 1 32 ? 8.884 63.673 96.596 1.00 31.65 53 PHE C O 1
ATOM 1988 N N . LEU C 1 33 ? 7.168 62.530 95.720 1.00 31.76 54 LEU C N 1
ATOM 1989 C CA . LEU C 1 33 ? 7.349 63.054 94.386 1.00 32.07 54 LEU C CA 1
ATOM 1990 C C . LEU C 1 33 ? 6.845 64.472 94.188 1.00 32.94 54 LEU C C 1
ATOM 1991 O O . LEU C 1 33 ? 7.319 65.140 93.292 1.00 34.19 54 LEU C O 1
ATOM 1996 N N . GLN C 1 34 ? 5.909 64.955 94.991 1.00 34.95 55 GLN C N 1
ATOM 1997 C CA . GLN C 1 34 ? 5.361 66.316 94.742 1.00 35.51 55 GLN C CA 1
ATOM 1998 C C . GLN C 1 34 ? 6.473 67.366 94.497 1.00 34.02 55 GLN C C 1
ATOM 1999 O O . GLN C 1 34 ? 6.469 67.989 93.466 1.00 34.14 55 GLN C O 1
ATOM 2005 N N . PRO C 1 35 ? 7.443 67.527 95.402 1.00 32.70 56 PRO C N 1
ATOM 2006 C CA . PRO C 1 35 ? 8.506 68.542 95.124 1.00 32.81 56 PRO C CA 1
ATOM 2007 C C . PRO C 1 35 ? 9.260 68.352 93.788 1.00 32.05 56 PRO C C 1
ATOM 2008 O O . PRO C 1 35 ? 9.642 69.322 93.154 1.00 31.53 56 PRO C O 1
ATOM 2012 N N . PHE C 1 36 ? 9.440 67.112 93.354 1.00 31.76 57 PHE C N 1
ATOM 2013 C CA . PHE C 1 36 ? 10.064 66.836 92.053 1.00 31.01 57 PHE C CA 1
ATOM 2014 C C . PHE C 1 36 ? 9.153 67.204 90.892 1.00 31.30 57 PHE C C 1
ATOM 2015 O O . PHE C 1 36 ? 9.621 67.532 89.808 1.00 31.92 57 PHE C O 1
ATOM 2023 N N . THR C 1 37 ? 7.853 67.144 91.122 1.00 30.77 58 THR C N 1
ATOM 2024 C CA . THR C 1 37 ? 6.877 67.548 90.128 1.00 31.73 58 THR C CA 1
ATOM 2025 C C . THR C 1 37 ? 6.901 69.078 89.960 1.00 31.15 58 THR C C 1
ATOM 2026 O O . THR C 1 37 ? 6.711 69.571 88.863 1.00 30.05 58 THR C O 1
ATOM 2030 N N . LEU C 1 38 ? 7.138 69.816 91.055 1.00 30.72 59 LEU C N 1
ATOM 2031 C CA . LEU C 1 38 ? 7.245 71.290 91.008 1.00 29.69 59 LEU C CA 1
ATOM 2032 C C . LEU C 1 38 ? 8.554 71.770 90.347 1.00 28.23 59 LEU C C 1
ATOM 2033 O O . LEU C 1 38 ? 8.522 72.551 89.417 1.00 27.12 59 LEU C O 1
ATOM 2038 N N . ASN C 1 39 ? 9.693 71.291 90.845 1.00 26.94 60 ASN C N 1
ATOM 2039 C CA . ASN C 1 39 ? 11.011 71.663 90.317 1.00 26.19 60 ASN C CA 1
ATOM 2040 C C . ASN C 1 39 ? 12.007 70.550 90.640 1.00 25.66 60 ASN C C 1
ATOM 2041 O O . ASN C 1 39 ? 12.551 70.503 91.731 1.00 25.49 60 ASN C O 1
ATOM 2046 N N . PRO C 1 40 ? 12.237 69.637 89.696 1.00 25.92 61 PRO C N 1
ATOM 2047 C CA . PRO C 1 40 ? 13.148 68.540 90.020 1.00 26.56 61 PRO C CA 1
ATOM 2048 C C . PRO C 1 40 ? 14.568 68.963 90.313 1.00 26.42 61 PRO C C 1
ATOM 2049 O O . PRO C 1 40 ? 15.259 68.241 91.011 1.00 25.99 61 PRO C O 1
ATOM 2053 N N . ALA C 1 41 ? 14.994 70.115 89.800 1.00 25.96 62 ALA C N 1
ATOM 2054 C CA . ALA C 1 41 ? 16.316 70.616 90.108 1.00 25.89 62 ALA C CA 1
ATOM 2055 C C . ALA C 1 41 ? 16.417 70.981 91.593 1.00 26.55 62 ALA C C 1
ATOM 2056 O O . ALA C 1 41 ? 17.401 70.646 92.259 1.00 24.99 62 ALA C O 1
ATOM 2058 N N . LYS C 1 42 ? 15.398 71.674 92.096 1.00 28.13 63 LYS C N 1
ATOM 2059 C CA . LYS C 1 42 ? 15.415 72.147 93.469 1.00 30.09 63 LYS C CA 1
ATOM 2060 C C . LYS C 1 42 ? 15.255 70.986 94.418 1.00 29.28 63 LYS C C 1
ATOM 2061 O O . LYS C 1 42 ? 15.981 70.886 95.391 1.00 29.51 63 LYS C O 1
ATOM 2067 N N . ALA C 1 43 ? 14.305 70.112 94.122 1.00 28.84 64 ALA C N 1
ATOM 2068 C CA . ALA C 1 43 ? 14.068 68.945 94.932 1.00 29.56 64 ALA C CA 1
ATOM 2069 C C . ALA C 1 43 ? 15.309 68.052 95.007 1.00 30.82 64 ALA C C 1
ATOM 2070 O O . ALA C 1 43 ? 15.643 67.547 96.069 1.00 31.56 64 ALA C O 1
ATOM 2072 N N . SER C 1 44 ? 15.992 67.867 93.883 1.00 32.65 65 SER C N 1
ATOM 2073 C CA . SER C 1 44 ? 17.174 67.024 93.820 1.00 33.48 65 SER C CA 1
ATOM 2074 C C . SER C 1 44 ? 18.235 67.580 94.766 1.00 34.30 65 SER C C 1
ATOM 2075 O O . SER C 1 44 ? 18.832 66.858 95.590 1.00 33.73 65 SER C O 1
ATOM 2078 N N . SER C 1 45 ? 18.434 68.881 94.659 1.00 34.65 66 SER C N 1
ATOM 2079 C CA . SER C 1 45 ? 19.350 69.582 95.534 1.00 34.73 66 SER C CA 1
ATOM 2080 C C . SER C 1 45 ? 18.928 69.533 97.037 1.00 34.83 66 SER C C 1
ATOM 2081 O O . SER C 1 45 ? 19.740 69.207 97.906 1.00 33.76 66 SER C O 1
ATOM 2084 N N . ASP C 1 46 ? 17.663 69.823 97.346 1.00 35.10 67 ASP C N 1
ATOM 2085 C CA . ASP C 1 46 ? 17.179 69.758 98.744 1.00 35.21 67 ASP C CA 1
ATOM 2086 C C . ASP C 1 46 ? 17.295 68.341 99.345 1.00 34.86 67 ASP C C 1
ATOM 2087 O O . ASP C 1 46 ? 17.478 68.204 100.537 1.00 35.00 67 ASP C O 1
ATOM 2092 N N . TYR C 1 47 ? 17.136 67.303 98.526 1.00 34.27 68 TYR C N 1
ATOM 2093 C CA . TYR C 1 47 ? 17.175 65.950 99.018 1.00 34.81 68 TYR C CA 1
ATOM 2094 C C . TYR C 1 47 ? 18.494 65.224 98.823 1.00 33.82 68 TYR C C 1
ATOM 2095 O O . TYR C 1 47 ? 18.640 64.111 99.304 1.00 32.85 68 TYR C O 1
ATOM 2104 N N . LEU C 1 48 ? 19.444 65.847 98.135 1.00 32.35 69 LEU C N 1
ATOM 2105 C CA . LEU C 1 48 ? 20.695 65.176 97.767 1.00 31.61 69 LEU C CA 1
ATOM 2106 C C . LEU C 1 48 ? 21.360 64.541 98.987 1.00 31.18 69 LEU C C 1
ATOM 2107 O O . LEU C 1 48 ? 21.515 65.195 100.004 1.00 31.62 69 LEU C O 1
ATOM 2112 N N . GLY C 1 49 ? 21.704 63.265 98.899 1.00 30.44 70 GLY C N 1
ATOM 2113 C CA . GLY C 1 49 ? 22.365 62.580 99.984 1.00 31.38 70 GLY C CA 1
ATOM 2114 C C . GLY C 1 49 ? 21.474 62.085 101.123 1.00 32.23 70 GLY C C 1
ATOM 2115 O O . GLY C 1 49 ? 21.926 61.250 101.924 1.00 31.99 70 GLY C O 1
ATOM 2116 N N . LYS C 1 50 ? 20.222 62.545 101.188 1.00 31.99 71 LYS C N 1
ATOM 2117 C CA . LYS C 1 50 ? 19.314 62.169 102.267 1.00 33.93 71 LYS C CA 1
ATOM 2118 C C . LYS C 1 50 ? 18.552 60.872 102.017 1.00 33.03 71 LYS C C 1
ATOM 2119 O O . LYS C 1 50 ? 18.382 60.467 100.874 1.00 32.85 71 LYS C O 1
ATOM 2125 N N . TRP C 1 51 ? 18.109 60.230 103.102 1.00 31.93 72 TRP C N 1
ATOM 2126 C CA . TRP C 1 51 ? 17.361 58.967 103.027 1.00 31.11 72 TRP C CA 1
ATOM 2127 C C . TRP C 1 51 ? 15.865 59.213 103.196 1.00 30.76 72 TRP C C 1
ATOM 2128 O O . TRP C 1 51 ? 15.448 60.041 104.006 1.00 30.47 72 TRP C O 1
ATOM 2139 N N . VAL C 1 52 ? 15.057 58.490 102.439 1.00 29.38 73 VAL C N 1
ATOM 2140 C CA . VAL C 1 52 ? 13.608 58.611 102.584 1.00 29.68 73 VAL C CA 1
ATOM 2141 C C . VAL C 1 52 ? 12.982 57.227 102.671 1.00 29.60 73 VAL C C 1
ATOM 2142 O O . VAL C 1 52 ? 13.460 56.298 102.045 1.00 30.64 73 VAL C O 1
ATOM 2146 N N . LYS C 1 53 ? 11.934 57.094 103.463 1.00 29.39 74 LYS C N 1
ATOM 2147 C CA . LYS C 1 53 ? 11.213 55.834 103.592 1.00 30.26 74 LYS C CA 1
ATOM 2148 C C . LYS C 1 53 ? 9.857 56.050 102.913 1.00 30.68 74 LYS C C 1
ATOM 2149 O O . LYS C 1 53 ? 9.087 56.940 103.300 1.00 30.90 74 LYS C O 1
ATOM 2155 N N . VAL C 1 54 ? 9.587 55.264 101.878 1.00 30.11 75 VAL C N 1
ATOM 2156 C CA . VAL C 1 54 ? 8.400 55.437 101.085 1.00 29.36 75 VAL C CA 1
ATOM 2157 C C . VAL C 1 54 ? 7.598 54.144 101.031 1.00 30.89 75 VAL C C 1
ATOM 2158 O O . VAL C 1 54 ? 8.155 53.054 100.866 1.00 31.28 75 VAL C O 1
ATOM 2162 N N . ARG C 1 55 ? 6.282 54.291 101.141 1.00 31.65 76 ARG C N 1
ATOM 2163 C CA . ARG C 1 55 ? 5.344 53.189 101.110 1.00 32.56 76 ARG C CA 1
ATOM 2164 C C . ARG C 1 55 ? 4.516 53.238 99.835 1.00 31.81 76 ARG C C 1
ATOM 2165 O O . ARG C 1 55 ? 4.146 54.305 99.386 1.00 31.48 76 ARG C O 1
ATOM 2173 N N . GLY C 1 56 ? 4.239 52.069 99.265 1.00 31.40 77 GLY C N 1
ATOM 2174 C CA . GLY C 1 56 ? 3.482 51.971 98.013 1.00 30.82 77 GLY C CA 1
ATOM 2175 C C . GLY C 1 56 ? 3.291 50.556 97.504 1.00 30.03 77 GLY C C 1
ATOM 2176 O O . GLY C 1 56 ? 3.770 49.603 98.113 1.00 30.35 77 GLY C O 1
ATOM 2177 N N . VAL C 1 57 ? 2.558 50.416 96.400 1.00 29.69 78 VAL C N 1
ATOM 2178 C CA . VAL C 1 57 ? 2.317 49.111 95.799 1.00 28.28 78 VAL C CA 1
ATOM 2179 C C . VAL C 1 57 ? 3.380 48.873 94.746 1.00 28.41 78 VAL C C 1
ATOM 2180 O O . VAL C 1 57 ? 3.706 49.737 93.929 1.00 27.74 78 VAL C O 1
ATOM 2184 N N . ILE C 1 58 ? 3.989 47.707 94.836 1.00 29.11 79 ILE C N 1
ATOM 2185 C CA . ILE C 1 58 ? 5.005 47.323 93.910 1.00 28.78 79 ILE C CA 1
ATOM 2186 C C . ILE C 1 58 ? 4.279 46.879 92.638 1.00 29.59 79 ILE C C 1
ATOM 2187 O O . ILE C 1 58 ? 3.372 46.023 92.688 1.00 29.63 79 ILE C O 1
ATOM 2192 N N . VAL C 1 59 ? 4.646 47.513 91.527 1.00 29.43 80 VAL C N 1
ATOM 2193 C CA . VAL C 1 59 ? 4.068 47.223 90.215 1.00 29.96 80 VAL C CA 1
ATOM 2194 C C . VAL C 1 59 ? 5.065 46.530 89.280 1.00 30.93 80 VAL C C 1
ATOM 2195 O O . VAL C 1 59 ? 4.647 45.926 88.296 1.00 31.03 80 VAL C O 1
ATOM 2199 N N . ASP C 1 60 ? 6.367 46.621 89.561 1.00 31.41 81 ASP C N 1
ATOM 2200 C CA . ASP C 1 60 ? 7.346 45.925 88.726 1.00 31.63 81 ASP C CA 1
ATOM 2201 C C . ASP C 1 60 ? 8.653 45.570 89.470 1.00 30.70 81 ASP C C 1
ATOM 2202 O O . ASP C 1 60 ? 9.219 46.369 90.205 1.00 28.65 81 ASP C O 1
ATOM 2207 N N . ILE C 1 61 ? 9.099 44.334 89.294 1.00 30.88 82 ILE C N 1
ATOM 2208 C CA . ILE C 1 61 ? 10.361 43.867 89.861 1.00 30.32 82 ILE C CA 1
ATOM 2209 C C . ILE C 1 61 ? 11.107 43.279 88.677 1.00 31.63 82 ILE C C 1
ATOM 2210 O O . ILE C 1 61 ? 10.532 42.504 87.913 1.00 31.67 82 ILE C O 1
ATOM 2215 N N . ARG C 1 62 ? 12.395 43.571 88.555 1.00 31.86 83 ARG C N 1
ATOM 2216 C CA . ARG C 1 62 ? 13.092 43.184 87.359 1.00 33.38 83 ARG C CA 1
ATOM 2217 C C . ARG C 1 62 ? 14.586 43.158 87.556 1.00 33.38 83 ARG C C 1
ATOM 2218 O O . ARG C 1 62 ? 15.142 44.049 88.174 1.00 33.91 83 ARG C O 1
ATOM 2226 N N . ARG C 1 63 ? 15.213 42.103 87.052 1.00 33.06 84 ARG C N 1
ATOM 2227 C CA . ARG C 1 63 ? 16.638 41.961 87.095 1.00 32.56 84 ARG C CA 1
ATOM 2228 C C . ARG C 1 63 ? 17.204 42.542 85.793 1.00 32.80 84 ARG C C 1
ATOM 2229 O O . ARG C 1 63 ? 16.705 42.259 84.713 1.00 32.83 84 ARG C O 1
ATOM 2237 N N . LYS C 1 64 ? 18.257 43.335 85.898 1.00 33.55 85 LYS C N 1
ATOM 2238 C CA . LYS C 1 64 ? 18.824 44.032 84.743 1.00 35.14 85 LYS C CA 1
ATOM 2239 C C . LYS C 1 64 ? 20.327 43.742 84.616 1.00 34.98 85 LYS C C 1
ATOM 2240 O O . LYS C 1 64 ? 21.013 43.627 85.645 1.00 34.51 85 LYS C O 1
ATOM 2246 N N . SER C 1 65 ? 20.815 43.583 83.381 1.00 34.26 86 SER C N 1
ATOM 2247 C CA . SER C 1 65 ? 22.247 43.413 83.102 1.00 35.12 86 SER C CA 1
ATOM 2248 C C . SER C 1 65 ? 22.994 44.690 83.403 1.00 35.34 86 SER C C 1
ATOM 2249 O O . SER C 1 65 ? 22.577 45.771 83.016 1.00 34.24 86 SER C O 1
ATOM 2252 N N . GLY C 1 66 ? 24.141 44.540 84.045 1.00 37.46 87 GLY C N 1
ATOM 2253 C CA . GLY C 1 66 ? 24.976 45.663 84.426 1.00 38.50 87 GLY C CA 1
ATOM 2254 C C . GLY C 1 66 ? 26.233 45.734 83.609 1.00 39.05 87 GLY C C 1
ATOM 2255 O O . GLY C 1 66 ? 26.531 44.851 82.821 1.00 37.61 87 GLY C O 1
ATOM 2256 N N . ILE C 1 67 ? 26.956 46.826 83.796 1.00 41.77 88 ILE C N 1
ATOM 2257 C CA . ILE C 1 67 ? 28.221 47.031 83.113 1.00 42.95 88 ILE C CA 1
ATOM 2258 C C . ILE C 1 67 ? 29.289 46.341 83.944 1.00 42.73 88 ILE C C 1
ATOM 2259 O O . ILE C 1 67 ? 29.136 46.159 85.160 1.00 42.42 88 ILE C O 1
ATOM 2264 N N . ALA C 1 68 ? 30.370 45.957 83.287 1.00 43.07 89 ALA C N 1
ATOM 2265 C CA . ALA C 1 68 ? 31.513 45.349 83.973 1.00 42.88 89 ALA C CA 1
ATOM 2266 C C . ALA C 1 68 ? 31.153 44.096 84.807 1.00 42.41 89 ALA C C 1
ATOM 2267 O O . ALA C 1 68 ? 31.442 44.052 86.015 1.00 40.65 89 ALA C O 1
ATOM 2269 N N . GLY C 1 69 ? 30.510 43.115 84.152 1.00 41.74 90 GLY C N 1
ATOM 2270 C CA . GLY C 1 69 ? 30.192 41.796 84.761 1.00 41.39 90 GLY C CA 1
ATOM 2271 C C . GLY C 1 69 ? 29.108 41.765 85.849 1.00 40.27 90 GLY C C 1
ATOM 2272 O O . GLY C 1 69 ? 28.750 40.710 86.363 1.00 40.52 90 GLY C O 1
ATOM 2273 N N . SER C 1 70 ? 28.552 42.922 86.181 1.00 38.44 91 SER C N 1
ATOM 2274 C CA . SER C 1 70 ? 27.578 43.010 87.259 1.00 37.06 91 SER C CA 1
ATOM 2275 C C . SER C 1 70 ? 26.127 42.836 86.797 1.00 35.35 91 SER C C 1
ATOM 2276 O O . SER C 1 70 ? 25.841 42.701 85.599 1.00 35.00 91 SER C O 1
ATOM 2279 N N . TYR C 1 71 ? 25.222 42.825 87.773 1.00 33.06 92 TYR C N 1
ATOM 2280 C CA . TYR C 1 71 ? 23.797 42.816 87.506 1.00 31.26 92 TYR C CA 1
ATOM 2281 C C . TYR C 1 71 ? 23.101 43.578 88.642 1.00 29.95 92 TYR C C 1
ATOM 2282 O O . TYR C 1 71 ? 23.680 43.793 89.692 1.00 28.30 92 TYR C O 1
ATOM 2291 N N . TYR C 1 72 ? 21.895 44.057 88.402 1.00 29.88 93 TYR C N 1
ATOM 2292 C CA . TYR C 1 72 ? 21.181 44.815 89.425 1.00 30.36 93 TYR C CA 1
ATOM 2293 C C . TYR C 1 72 ? 19.672 44.683 89.266 1.00 30.32 93 TYR C C 1
ATOM 2294 O O . TYR C 1 72 ? 19.186 44.103 88.310 1.00 31.07 93 TYR C O 1
ATOM 2303 N N . PHE C 1 73 ? 18.919 45.224 90.208 1.00 31.05 94 PHE C N 1
ATOM 2304 C CA . PHE C 1 73 ? 17.463 45.167 90.121 1.00 30.93 94 PHE C CA 1
ATOM 2305 C C . PHE C 1 73 ? 16.833 46.540 90.168 1.00 32.16 94 PHE C C 1
ATOM 2306 O O . PHE C 1 73 ? 17.342 47.444 90.818 1.00 32.82 94 PHE C O 1
ATOM 2314 N N . ILE C 1 74 ? 15.689 46.656 89.514 1.00 33.87 95 ILE C N 1
ATOM 2315 C CA . ILE C 1 74 ? 14.876 47.848 89.499 1.00 33.77 95 ILE C CA 1
ATOM 2316 C C . ILE C 1 74 ? 13.509 47.432 90.037 1.00 33.21 95 ILE C C 1
ATOM 2317 O O . ILE C 1 74 ? 12.866 46.531 89.496 1.00 32.44 95 ILE C O 1
ATOM 2322 N N . VAL C 1 75 ? 13.090 48.075 91.119 1.00 32.70 96 VAL C N 1
ATOM 2323 C CA . VAL C 1 75 ? 11.809 47.848 91.727 1.00 32.12 96 VAL C CA 1
ATOM 2324 C C . VAL C 1 75 ? 11.052 49.140 91.538 1.00 32.53 96 VAL C C 1
ATOM 2325 O O . VAL C 1 75 ? 11.604 50.205 91.847 1.00 32.67 96 VAL C O 1
ATOM 2329 N N . THR C 1 76 ? 9.830 49.048 90.989 1.00 31.89 97 THR C N 1
ATOM 2330 C CA . THR C 1 76 ? 8.961 50.208 90.711 1.00 31.20 97 THR C CA 1
ATOM 2331 C C . THR C 1 76 ? 7.696 50.154 91.593 1.00 31.24 97 THR C C 1
ATOM 2332 O O . THR C 1 76 ? 7.051 49.122 91.706 1.00 31.11 97 THR C O 1
ATOM 2344 N N . ARG C 1 78 ? 4.018 52.294 92.863 1.00 29.44 99 ARG C N 1
ATOM 2345 C CA . ARG C 1 78 ? 2.998 53.283 92.613 1.00 30.82 99 ARG C CA 1
ATOM 2346 C C . ARG C 1 78 ? 2.430 53.800 93.945 1.00 30.54 99 ARG C C 1
ATOM 2347 O O . ARG C 1 78 ? 2.599 53.174 94.986 1.00 29.40 99 ARG C O 1
ATOM 2355 N N . ASP C 1 79 ? 1.744 54.939 93.897 1.00 30.94 100 ASP C N 1
ATOM 2356 C CA . ASP C 1 79 ? 1.115 55.503 95.087 1.00 31.35 100 ASP C CA 1
ATOM 2357 C C . ASP C 1 79 ? -0.026 54.581 95.480 1.00 32.34 100 ASP C C 1
ATOM 2358 O O . ASP C 1 79 ? -0.896 54.260 94.662 1.00 31.64 100 ASP C O 1
ATOM 2363 N N . GLU C 1 80 ? -0.032 54.214 96.753 1.00 33.70 101 GLU C N 1
ATOM 2364 C CA . GLU C 1 80 ? -1.017 53.311 97.307 1.00 35.47 101 GLU C CA 1
ATOM 2365 C C . GLU C 1 80 ? -2.479 53.685 96.985 1.00 35.77 101 GLU C C 1
ATOM 2366 O O . GLU C 1 80 ? -3.313 52.806 96.768 1.00 34.93 101 GLU C O 1
ATOM 2372 N N . GLN C 1 81 ? -2.777 54.977 96.932 1.00 37.20 102 GLN C N 1
ATOM 2373 C CA . GLN C 1 81 ? -4.130 55.443 96.651 1.00 39.20 102 GLN C CA 1
ATOM 2374 C C . GLN C 1 81 ? -4.213 56.209 95.327 1.00 39.17 102 GLN C C 1
ATOM 2375 O O . GLN C 1 81 ? -5.124 57.006 95.118 1.00 37.80 102 GLN C O 1
ATOM 2381 N N . ASN C 1 82 ? -3.259 55.934 94.431 1.00 40.06 103 ASN C N 1
ATOM 2382 C CA . ASN C 1 82 ? -3.176 56.583 93.117 1.00 40.89 103 ASN C CA 1
ATOM 2383 C C . ASN C 1 82 ? -3.302 58.116 93.124 1.00 41.26 103 ASN C C 1
ATOM 2384 O O . ASN C 1 82 ? -3.817 58.707 92.170 1.00 40.98 103 ASN C O 1
ATOM 2389 N N . LYS C 1 83 ? -2.804 58.768 94.177 1.00 41.91 104 LYS C N 1
ATOM 2390 C CA . LYS C 1 83 ? -2.901 60.229 94.251 1.00 42.25 104 LYS C CA 1
ATOM 2391 C C . LYS C 1 83 ? -1.982 60.855 93.174 1.00 42.41 104 LYS C C 1
ATOM 2392 O O . LYS C 1 83 ? -2.177 62.006 92.808 1.00 43.75 104 LYS C O 1
ATOM 2395 N N . THR C 1 84 ? -0.993 60.097 92.681 1.00 41.36 105 THR C N 1
ATOM 2396 C CA . THR C 1 84 ? -0.167 60.494 91.530 1.00 40.76 105 THR C CA 1
ATOM 2397 C C . THR C 1 84 ? -0.107 59.305 90.565 1.00 41.16 105 THR C C 1
ATOM 2398 O O . THR C 1 84 ? -0.272 58.157 90.952 1.00 40.22 105 THR C O 1
ATOM 2402 N N . ASP C 1 85 ? 0.111 59.595 89.296 1.00 43.06 106 ASP C N 1
ATOM 2403 C CA . ASP C 1 85 ? 0.247 58.560 88.253 1.00 44.82 106 ASP C CA 1
ATOM 2404 C C . ASP C 1 85 ? 1.731 58.190 88.083 1.00 43.80 106 ASP C C 1
ATOM 2405 O O . ASP C 1 85 ? 2.070 57.188 87.455 1.00 43.38 106 ASP C O 1
ATOM 2410 N N . LYS C 1 86 ? 2.607 59.004 88.659 1.00 42.98 107 LYS C N 1
ATOM 2411 C CA . LYS C 1 86 ? 4.030 58.774 88.563 1.00 43.18 107 LYS C CA 1
ATOM 2412 C C . LYS C 1 86 ? 4.522 57.633 89.453 1.00 41.65 107 LYS C C 1
ATOM 2413 O O . LYS C 1 86 ? 4.002 57.389 90.533 1.00 40.69 107 LYS C O 1
ATOM 2419 N N . ARG C 1 87 ? 5.543 56.932 88.987 1.00 40.56 108 ARG C N 1
ATOM 2420 C CA . ARG C 1 87 ? 6.075 55.821 89.727 1.00 40.16 108 ARG C CA 1
ATOM 2421 C C . ARG C 1 87 ? 7.448 56.177 90.263 1.00 37.57 108 ARG C C 1
ATOM 2422 O O . ARG C 1 87 ? 8.225 56.888 89.627 1.00 37.31 108 ARG C O 1
ATOM 2430 N N . LEU C 1 88 ? 7.751 55.624 91.421 1.00 35.19 109 LEU C N 1
ATOM 2431 C CA . LEU C 1 88 ? 9.048 55.778 92.036 1.00 33.66 109 LEU C CA 1
ATOM 2432 C C . LEU C 1 88 ? 9.803 54.472 91.804 1.00 33.49 109 LEU C C 1
ATOM 2433 O O . LEU C 1 88 ? 9.225 53.382 91.962 1.00 34.09 109 LEU C O 1
ATOM 2438 N N . THR C 1 89 ? 11.059 54.573 91.379 1.00 32.04 110 THR C N 1
ATOM 2439 C CA . THR C 1 89 ? 11.877 53.406 91.175 1.00 31.66 110 THR C CA 1
ATOM 2440 C C . THR C 1 89 ? 13.020 53.373 92.193 1.00 31.01 110 THR C C 1
ATOM 2441 O O . THR C 1 89 ? 13.479 54.400 92.691 1.00 29.64 110 THR C O 1
ATOM 2445 N N . PHE C 1 90 ? 13.468 52.166 92.493 1.00 31.01 111 PHE C N 1
ATOM 2446 C CA . PHE C 1 90 ? 14.582 51.924 93.397 1.00 30.33 111 PHE C CA 1
ATOM 2447 C C . PHE C 1 90 ? 15.547 50.997 92.688 1.00 30.24 111 PHE C C 1
ATOM 2448 O O . PHE C 1 90 ? 15.120 50.032 92.063 1.00 29.06 111 PHE C O 1
ATOM 2456 N N . ASN C 1 91 ? 16.841 51.234 92.854 1.00 30.03 112 ASN C N 1
ATOM 2457 C CA . ASN C 1 91 ? 17.853 50.430 92.210 1.00 29.99 112 ASN C CA 1
ATOM 2458 C C . ASN C 1 91 ? 18.618 49.632 93.255 1.00 29.88 112 ASN C C 1
ATOM 2459 O O . ASN C 1 91 ? 19.376 50.199 94.007 1.00 29.14 112 ASN C O 1
ATOM 2464 N N . PHE C 1 92 ? 18.414 48.321 93.303 1.00 29.99 113 PHE C N 1
ATOM 2465 C CA . PHE C 1 92 ? 19.113 47.483 94.274 1.00 29.63 113 PHE C CA 1
ATOM 2466 C C . PHE C 1 92 ? 20.298 46.818 93.620 1.00 29.57 113 PHE C C 1
ATOM 2467 O O . PHE C 1 92 ? 20.172 46.255 92.540 1.00 31.63 113 PHE C O 1
ATOM 2475 N N . GLY C 1 93 ? 21.440 46.842 94.276 1.00 29.47 114 GLY C N 1
ATOM 2476 C CA . GLY C 1 93 ? 22.621 46.155 93.764 1.00 29.14 114 GLY C CA 1
ATOM 2477 C C . GLY C 1 93 ? 22.465 44.653 93.946 1.00 29.62 114 GLY C C 1
ATOM 2478 O O . GLY C 1 93 ? 21.531 44.191 94.607 1.00 28.19 114 GLY C O 1
ATOM 2479 N N . SER C 1 94 ? 23.389 43.899 93.358 1.00 30.02 115 SER C N 1
ATOM 2480 C CA . SER C 1 94 ? 23.339 42.440 93.369 1.00 30.46 115 SER C CA 1
ATOM 2481 C C . SER C 1 94 ? 23.405 41.853 94.773 1.00 31.41 115 SER C C 1
ATOM 2482 O O . SER C 1 94 ? 22.870 40.774 95.043 1.00 32.13 115 SER C O 1
ATOM 2485 N N . HIS C 1 95 ? 24.092 42.559 95.651 1.00 31.52 116 HIS C N 1
ATOM 2486 C CA . HIS C 1 95 ? 24.254 42.140 97.015 1.00 32.83 116 HIS C CA 1
ATOM 2487 C C . HIS C 1 95 ? 22.938 42.156 97.788 1.00 34.16 116 HIS C C 1
ATOM 2488 O O . HIS C 1 95 ? 22.814 41.502 98.823 1.00 34.05 116 HIS C O 1
ATOM 2495 N N . ASN C 1 96 ? 21.937 42.863 97.295 1.00 35.14 117 ASN C N 1
ATOM 2496 C CA . ASN C 1 96 ? 20.712 42.928 98.056 1.00 36.55 117 ASN C CA 1
ATOM 2497 C C . ASN C 1 96 ? 19.618 42.195 97.339 1.00 36.30 117 ASN C C 1
ATOM 2498 O O . ASN C 1 96 ? 18.487 42.653 97.280 1.00 37.23 117 ASN C O 1
ATOM 2503 N N . SER C 1 97 ? 19.945 41.022 96.813 1.00 36.05 118 SER C N 1
ATOM 2504 C CA . SER C 1 97 ? 18.962 40.270 96.062 1.00 35.95 118 SER C CA 1
ATOM 2505 C C . SER C 1 97 ? 17.931 39.597 96.931 1.00 36.13 118 SER C C 1
ATOM 2506 O O . SER C 1 97 ? 16.829 39.348 96.464 1.00 36.60 118 SER C O 1
ATOM 2509 N N . ALA C 1 98 ? 18.279 39.278 98.179 1.00 36.64 119 ALA C N 1
ATOM 2510 C CA . ALA C 1 98 ? 17.334 38.630 99.102 1.00 35.81 119 ALA C CA 1
ATOM 2511 C C . ALA C 1 98 ? 16.117 39.524 99.299 1.00 35.52 119 ALA C C 1
ATOM 2512 O O . ALA C 1 98 ? 14.991 39.059 99.237 1.00 35.46 119 ALA C O 1
ATOM 2514 N N . ASP C 1 99 ? 16.358 40.809 99.544 1.00 35.53 120 ASP C N 1
ATOM 2515 C CA . ASP C 1 99 ? 15.275 41.770 99.698 1.00 35.99 120 ASP C CA 1
ATOM 2516 C C . ASP C 1 99 ? 14.399 41.806 98.440 1.00 35.41 120 ASP C C 1
ATOM 2517 O O . ASP C 1 99 ? 13.168 41.854 98.543 1.00 37.48 120 ASP C O 1
ATOM 2522 N N . VAL C 1 100 ? 15.020 41.845 97.261 1.00 33.20 121 VAL C N 1
ATOM 2523 C CA . VAL C 1 100 ? 14.253 41.924 96.038 1.00 31.86 121 VAL C CA 1
ATOM 2524 C C . VAL C 1 100 ? 13.413 40.674 95.843 1.00 32.22 121 VAL C C 1
ATOM 2525 O O . VAL C 1 100 ? 12.260 40.773 95.438 1.00 31.60 121 VAL C O 1
ATOM 2529 N N . GLU C 1 101 ? 13.972 39.504 96.159 1.00 32.68 122 GLU C N 1
ATOM 2530 C CA . GLU C 1 101 ? 13.247 38.240 95.983 1.00 33.34 122 GLU C CA 1
ATOM 2531 C C . GLU C 1 101 ? 12.080 38.030 96.964 1.00 32.30 122 GLU C C 1
ATOM 2532 O O . GLU C 1 101 ? 11.274 37.129 96.761 1.00 32.34 122 GLU C O 1
ATOM 2538 N N . ALA C 1 102 ? 11.971 38.870 97.988 1.00 31.49 123 ALA C N 1
ATOM 2539 C CA . ALA C 1 102 ? 10.890 38.745 98.971 1.00 31.73 123 ALA C CA 1
ATOM 2540 C C . ALA C 1 102 ? 9.729 39.678 98.624 1.00 31.65 123 ALA C C 1
ATOM 2541 O O . ALA C 1 102 ? 8.657 39.573 99.220 1.00 32.16 123 ALA C O 1
ATOM 2543 N N . LEU C 1 103 ? 9.936 40.595 97.674 1.00 31.35 124 LEU C N 1
ATOM 2544 C CA . LEU C 1 103 ? 8.856 41.490 97.209 1.00 30.70 124 LEU C CA 1
ATOM 2545 C C . LEU C 1 103 ? 7.796 40.752 96.381 1.00 30.70 124 LEU C C 1
ATOM 2546 O O . LEU C 1 103 ? 7.955 39.574 96.043 1.00 31.05 124 LEU C O 1
ATOM 2551 N N . SER C 1 104 ? 6.715 41.439 96.034 1.00 31.05 125 SER C N 1
ATOM 2552 C CA . SER C 1 104 ? 5.676 40.799 95.255 1.00 30.91 125 SER C CA 1
ATOM 2553 C C . SER C 1 104 ? 4.816 41.844 94.506 1.00 30.63 125 SER C C 1
ATOM 2554 O O . SER C 1 104 ? 4.255 42.727 95.128 1.00 30.66 125 SER C O 1
ATOM 2557 N N . ASN C 1 105 ? 4.721 41.761 93.172 1.00 30.47 126 ASN C N 1
ATOM 2558 C CA . ASN C 1 105 ? 3.906 42.720 92.404 1.00 29.51 126 ASN C CA 1
ATOM 2559 C C . ASN C 1 105 ? 2.483 42.643 92.894 1.00 29.04 126 ASN C C 1
ATOM 2560 O O . ASN C 1 105 ? 1.958 41.544 93.127 1.00 28.95 126 ASN C O 1
ATOM 2565 N N . GLY C 1 106 ? 1.869 43.806 93.075 1.00 28.97 127 GLY C N 1
ATOM 2566 C CA . GLY C 1 106 ? 0.505 43.892 93.611 1.00 28.96 127 GLY C CA 1
ATOM 2567 C C . GLY C 1 106 ? 0.466 44.056 95.140 1.00 29.74 127 GLY C C 1
ATOM 2568 O O . GLY C 1 106 ? -0.575 44.375 95.710 1.00 29.82 127 GLY C O 1
ATOM 2569 N N . SER C 1 107 ? 1.593 43.849 95.817 1.00 29.62 128 SER C N 1
ATOM 2570 C CA . SER C 1 107 ? 1.645 43.987 97.261 1.00 29.72 128 SER C CA 1
ATOM 2571 C C . SER C 1 107 ? 2.319 45.265 97.734 1.00 28.90 128 SER C C 1
ATOM 2572 O O . SER C 1 107 ? 3.201 45.798 97.099 1.00 28.53 128 SER C O 1
ATOM 2575 N N . VAL C 1 108 ? 1.881 45.723 98.886 1.00 28.91 129 VAL C N 1
ATOM 2576 C CA . VAL C 1 108 ? 2.415 46.900 99.519 1.00 29.37 129 VAL C CA 1
ATOM 2577 C C . VAL C 1 108 ? 3.786 46.598 100.148 1.00 29.22 129 VAL C C 1
ATOM 2578 O O . VAL C 1 108 ? 3.995 45.531 100.733 1.00 29.63 129 VAL C O 1
ATOM 2582 N N . ALA C 1 109 ? 4.717 47.533 100.004 1.00 27.58 130 ALA C N 1
ATOM 2583 C CA . ALA C 1 109 ? 6.029 47.419 100.636 1.00 27.74 130 ALA C CA 1
ATOM 2584 C C . ALA C 1 109 ? 6.453 48.820 101.060 1.00 27.42 130 ALA C C 1
ATOM 2585 O O . ALA C 1 109 ? 5.947 49.820 100.532 1.00 27.54 130 ALA C O 1
ATOM 2587 N N . THR C 1 110 ? 7.367 48.866 102.018 1.00 27.24 131 THR C N 1
ATOM 2588 C CA . THR C 1 110 ? 7.926 50.080 102.522 1.00 27.73 131 THR C CA 1
ATOM 2589 C C . THR C 1 110 ? 9.410 49.910 102.278 1.00 28.33 131 THR C C 1
ATOM 2590 O O . THR C 1 110 ? 10.015 48.929 102.722 1.00 29.46 131 THR C O 1
ATOM 2594 N N . ILE C 1 111 ? 9.993 50.826 101.519 1.00 29.17 132 ILE C N 1
ATOM 2595 C CA . ILE C 1 111 ? 11.420 50.753 101.164 1.00 28.63 132 ILE C CA 1
ATOM 2596 C C . ILE C 1 111 ? 12.084 52.093 101.461 1.00 28.59 132 ILE C C 1
ATOM 2597 O O . ILE C 1 111 ? 11.539 53.159 101.125 1.00 28.39 132 ILE C O 1
ATOM 2602 N N . VAL C 1 112 ? 13.226 52.023 102.133 1.00 28.13 133 VAL C N 1
ATOM 2603 C CA . VAL C 1 112 ? 14.071 53.174 102.419 1.00 28.75 133 VAL C CA 1
ATOM 2604 C C . VAL C 1 112 ? 15.137 53.240 101.336 1.00 28.28 133 VAL C C 1
ATOM 2605 O O . VAL C 1 112 ? 15.724 52.239 101.002 1.00 29.50 133 VAL C O 1
ATOM 2609 N N . GLY C 1 113 ? 15.405 54.417 100.806 1.00 29.00 134 GLY C N 1
ATOM 2610 C CA . GLY C 1 113 ? 16.415 54.578 99.748 1.00 29.36 134 GLY C CA 1
ATOM 2611 C C . GLY C 1 113 ? 17.073 55.927 99.872 1.00 28.72 134 GLY C C 1
ATOM 2612 O O . GLY C 1 113 ? 16.583 56.770 100.570 1.00 31.23 134 GLY C O 1
ATOM 2613 N N . GLN C 1 114 ? 18.182 56.134 99.199 1.00 29.03 135 GLN C N 1
ATOM 2614 C CA . GLN C 1 114 ? 18.896 57.416 99.260 1.00 29.61 135 GLN C CA 1
ATOM 2615 C C . GLN C 1 114 ? 18.772 58.123 97.925 1.00 30.32 135 GLN C C 1
ATOM 2616 O O . GLN C 1 114 ? 18.803 57.488 96.857 1.00 31.64 135 GLN C O 1
ATOM 2622 N N . VAL C 1 115 ? 18.647 59.438 97.989 1.00 30.72 136 VAL C N 1
ATOM 2623 C CA . VAL C 1 115 ? 18.521 60.274 96.796 1.00 31.23 136 VAL C CA 1
ATOM 2624 C C . VAL C 1 115 ? 19.880 60.711 96.320 1.00 31.48 136 VAL C C 1
ATOM 2625 O O . VAL C 1 115 ? 20.672 61.190 97.112 1.00 33.83 136 VAL C O 1
ATOM 2629 N N . HIS C 1 116 ? 20.192 60.469 95.065 1.00 32.34 137 HIS C N 1
ATOM 2630 C CA . HIS C 1 116 ? 21.423 60.964 94.451 1.00 33.66 137 HIS C CA 1
ATOM 2631 C C . HIS C 1 116 ? 20.978 61.977 93.422 1.00 34.35 137 HIS C C 1
ATOM 2632 O O . HIS C 1 116 ? 19.781 62.183 93.216 1.00 34.55 137 HIS C O 1
ATOM 2639 N N . GLN C 1 117 ? 21.928 62.584 92.738 1.00 36.14 138 GLN C N 1
ATOM 2640 C CA . GLN C 1 117 ? 21.611 63.617 91.787 1.00 36.84 138 GLN C CA 1
ATOM 2641 C C . GLN C 1 117 ? 20.686 63.105 90.677 1.00 36.66 138 GLN C C 1
ATOM 2642 O O . GLN C 1 117 ? 20.973 62.089 90.037 1.00 36.24 138 GLN C O 1
ATOM 2648 N N . VAL C 1 118 ? 19.571 63.801 90.465 1.00 35.25 139 VAL C N 1
ATOM 2649 C CA . VAL C 1 118 ? 18.654 63.437 89.417 1.00 35.90 139 VAL C CA 1
ATOM 2650 C C . VAL C 1 118 ? 19.034 64.217 88.155 1.00 35.78 139 VAL C C 1
ATOM 2651 O O . VAL C 1 118 ? 19.030 65.447 88.167 1.00 34.03 139 VAL C O 1
ATOM 2655 N N . GLN C 1 119 ? 19.441 63.495 87.103 1.00 36.51 140 GLN C N 1
ATOM 2656 C CA . GLN C 1 119 ? 19.785 64.119 85.797 1.00 36.71 140 GLN C CA 1
ATOM 2657 C C . GLN C 1 119 ? 19.166 63.357 84.652 1.00 36.12 140 GLN C C 1
ATOM 2658 O O . GLN C 1 119 ? 18.951 62.168 84.762 1.00 35.59 140 GLN C O 1
ATOM 2664 N N . ASP C 1 120 ? 18.898 64.062 83.558 1.00 36.15 141 ASP C N 1
ATOM 2665 C CA . ASP C 1 120 ? 18.322 63.467 82.359 1.00 36.68 141 ASP C CA 1
ATOM 2666 C C . ASP C 1 120 ? 17.040 62.762 82.718 1.00 36.70 141 ASP C C 1
ATOM 2667 O O . ASP C 1 120 ? 16.729 61.721 82.183 1.00 36.56 141 ASP C O 1
ATOM 2672 N N . SER C 1 121 ? 16.299 63.370 83.634 1.00 37.45 142 SER C N 1
ATOM 2673 C CA . SER C 1 121 ? 15.108 62.781 84.189 1.00 37.34 142 SER C CA 1
ATOM 2674 C C . SER C 1 121 ? 14.526 63.734 85.190 1.00 35.10 142 SER C C 1
ATOM 2675 O O . SER C 1 121 ? 15.195 64.638 85.616 1.00 34.09 142 SER C O 1
ATOM 2678 N N . THR C 1 122 ? 13.297 63.506 85.599 1.00 34.26 143 THR C N 1
ATOM 2679 C CA . THR C 1 122 ? 12.669 64.376 86.574 1.00 34.92 143 THR C CA 1
ATOM 2680 C C . THR C 1 122 ? 12.219 63.635 87.813 1.00 35.79 143 THR C C 1
ATOM 2681 O O . THR C 1 122 ? 11.715 64.237 88.742 1.00 37.45 143 THR C O 1
ATOM 2685 N N . ILE C 1 123 ? 12.407 62.332 87.852 1.00 36.13 144 ILE C N 1
ATOM 2686 C CA . ILE C 1 123 ? 11.954 61.547 88.994 1.00 36.85 144 ILE C CA 1
ATOM 2687 C C . ILE C 1 123 ? 13.170 60.803 89.494 1.00 35.06 144 ILE C C 1
ATOM 2688 O O . ILE C 1 123 ? 13.908 60.244 88.714 1.00 36.24 144 ILE C O 1
ATOM 2693 N N . PRO C 1 124 ? 13.412 60.812 90.795 1.00 33.80 145 PRO C N 1
ATOM 2694 C CA . PRO C 1 124 ? 14.624 60.111 91.215 1.00 33.19 145 PRO C CA 1
ATOM 2695 C C . PRO C 1 124 ? 14.482 58.607 91.227 1.00 32.07 145 PRO C C 1
ATOM 2696 O O . PRO C 1 124 ? 13.378 58.088 91.350 1.00 33.96 145 PRO C O 1
ATOM 2700 N N . THR C 1 125 ? 15.595 57.922 91.040 1.00 30.99 146 THR C N 1
ATOM 2701 C CA . THR C 1 125 ? 15.670 56.467 91.208 1.00 30.07 146 THR C CA 1
ATOM 2702 C C . THR C 1 125 ? 16.477 56.368 92.488 1.00 29.36 146 THR C C 1
ATOM 2703 O O . THR C 1 125 ? 17.639 56.814 92.527 1.00 26.82 146 THR C O 1
ATOM 2707 N N . LEU C 1 126 ? 15.834 55.875 93.548 1.00 28.80 147 LEU C N 1
ATOM 2708 C CA . LEU C 1 126 ? 16.482 55.808 94.842 1.00 29.26 147 LEU C CA 1
ATOM 2709 C C . LEU C 1 126 ? 17.592 54.774 94.821 1.00 29.73 147 LEU C C 1
ATOM 2710 O O . LEU C 1 126 ? 17.480 53.757 94.138 1.00 30.84 147 LEU C O 1
ATOM 2715 N N . GLN C 1 127 ? 18.669 55.045 95.551 1.00 30.14 148 GLN C N 1
ATOM 2716 C CA . GLN C 1 127 ? 19.830 54.144 95.567 1.00 30.44 148 GLN C CA 1
ATOM 2717 C C . GLN C 1 127 ? 20.134 53.494 96.931 1.00 29.87 148 GLN C C 1
ATOM 2718 O O . GLN C 1 127 ? 19.665 53.947 97.956 1.00 30.83 148 GLN C O 1
ATOM 2724 N N . ASN C 1 128 ? 20.958 52.446 96.899 1.00 29.76 149 ASN C N 1
ATOM 2725 C CA A ASN C 1 128 ? 21.377 51.745 98.090 0.50 29.30 149 ASN C CA 1
ATOM 2726 C CA B ASN C 1 128 ? 21.366 51.676 98.079 0.50 29.98 149 ASN C CA 1
ATOM 2727 C C . ASN C 1 128 ? 20.186 51.456 99.010 1.00 29.74 149 ASN C C 1
ATOM 2728 O O . ASN C 1 128 ? 20.251 51.732 100.173 1.00 30.52 149 ASN C O 1
ATOM 2737 N N . PRO C 1 129 ? 19.091 50.890 98.477 1.00 30.40 150 PRO C N 1
ATOM 2738 C CA . PRO C 1 129 ? 17.897 50.700 99.298 1.00 30.90 150 PRO C CA 1
ATOM 2739 C C . PRO C 1 129 ? 17.829 49.465 100.147 1.00 31.63 150 PRO C C 1
ATOM 2740 O O . PRO C 1 129 ? 18.644 48.569 100.024 1.00 32.65 150 PRO C O 1
ATOM 2744 N N . LYS C 1 130 ? 16.819 49.424 100.995 1.00 33.00 151 LYS C N 1
ATOM 2745 C CA . LYS C 1 130 ? 16.625 48.316 101.921 1.00 34.05 151 LYS C CA 1
ATOM 2746 C C . LYS C 1 130 ? 15.115 48.198 102.155 1.00 33.45 151 LYS C C 1
ATOM 2747 O O . LYS C 1 130 ? 14.454 49.210 102.423 1.00 32.73 151 LYS C O 1
ATOM 2751 N N . VAL C 1 131 ? 14.567 46.990 102.020 1.00 33.03 152 VAL C N 1
ATOM 2752 C CA . VAL C 1 131 ? 13.137 46.767 102.255 1.00 33.46 152 VAL C CA 1
ATOM 2753 C C . VAL C 1 131 ? 12.869 46.779 103.760 1.00 35.17 152 VAL C C 1
ATOM 2754 O O . VAL C 1 131 ? 13.494 46.032 104.496 1.00 35.23 152 VAL C O 1
ATOM 2758 N N . VAL C 1 132 ? 11.969 47.636 104.221 1.00 38.08 153 VAL C N 1
ATOM 2759 C CA . VAL C 1 132 ? 11.634 47.677 105.640 1.00 40.37 153 VAL C CA 1
ATOM 2760 C C . VAL C 1 132 ? 10.563 46.633 105.812 1.00 43.66 153 VAL C C 1
ATOM 2761 O O . VAL C 1 132 ? 9.475 46.747 105.251 1.00 43.26 153 VAL C O 1
ATOM 2765 N N . LYS C 1 133 ? 10.891 45.603 106.586 1.00 48.10 154 LYS C N 1
ATOM 2766 C CA . LYS C 1 133 ? 10.012 44.451 106.763 1.00 51.48 154 LYS C CA 1
ATOM 2767 C C . LYS C 1 133 ? 9.955 44.076 108.234 1.00 52.68 154 LYS C C 1
ATOM 2768 O O . LYS C 1 133 ? 9.753 42.899 108.539 1.00 53.59 154 LYS C O 1
ATOM 2775 N N . PRO D 1 16 ? 18.007 15.893 79.455 1.00 72.37 37 PRO D N 1
ATOM 2776 C CA . PRO D 1 16 ? 16.888 14.992 79.761 1.00 71.79 37 PRO D CA 1
ATOM 2777 C C . PRO D 1 16 ? 16.599 13.949 78.635 1.00 71.48 37 PRO D C 1
ATOM 2778 O O . PRO D 1 16 ? 16.329 14.339 77.490 1.00 71.74 37 PRO D O 1
ATOM 2782 N N . GLY D 1 17 ? 16.649 12.650 78.954 1.00 70.84 38 GLY D N 1
ATOM 2783 C CA . GLY D 1 17 ? 16.342 11.579 77.973 1.00 69.98 38 GLY D CA 1
ATOM 2784 C C . GLY D 1 17 ? 14.851 11.532 77.624 1.00 69.55 38 GLY D C 1
ATOM 2785 O O . GLY D 1 17 ? 14.072 12.300 78.181 1.00 70.32 38 GLY D O 1
ATOM 2786 N N . ASP D 1 18 ? 14.434 10.648 76.715 1.00 68.11 39 ASP D N 1
ATOM 2787 C CA . ASP D 1 18 ? 13.003 10.571 76.329 1.00 66.77 39 ASP D CA 1
ATOM 2788 C C . ASP D 1 18 ? 12.071 10.094 77.459 1.00 65.49 39 ASP D C 1
ATOM 2789 O O . ASP D 1 18 ? 10.931 10.560 77.546 1.00 65.01 39 ASP D O 1
ATOM 2794 N N . ASP D 1 19 ? 12.554 9.173 78.301 1.00 63.83 40 ASP D N 1
ATOM 2795 C CA . ASP D 1 19 ? 11.787 8.670 79.451 1.00 62.82 40 ASP D CA 1
ATOM 2796 C C . ASP D 1 19 ? 11.562 9.737 80.513 1.00 60.03 40 ASP D C 1
ATOM 2797 O O . ASP D 1 19 ? 10.434 9.935 80.957 1.00 59.70 40 ASP D O 1
ATOM 2802 N N . ALA D 1 20 ? 12.633 10.401 80.938 1.00 57.40 41 ALA D N 1
ATOM 2803 C CA . ALA D 1 20 ? 12.519 11.468 81.938 1.00 55.09 41 ALA D CA 1
ATOM 2804 C C . ALA D 1 20 ? 11.608 12.640 81.453 1.00 54.12 41 ALA D C 1
ATOM 2805 O O . ALA D 1 20 ? 10.907 13.245 82.261 1.00 54.19 41 ALA D O 1
ATOM 2807 N N . VAL D 1 21 ? 11.611 12.930 80.150 1.00 51.20 42 VAL D N 1
ATOM 2808 C CA . VAL D 1 21 ? 10.757 13.968 79.559 1.00 50.31 42 VAL D CA 1
ATOM 2809 C C . VAL D 1 21 ? 9.285 13.568 79.594 1.00 47.51 42 VAL D C 1
ATOM 2810 O O . VAL D 1 21 ? 8.420 14.391 79.887 1.00 45.36 42 VAL D O 1
ATOM 2814 N N . ALA D 1 22 ? 9.020 12.310 79.259 1.00 46.37 43 ALA D N 1
ATOM 2815 C CA . ALA D 1 22 ? 7.662 11.764 79.271 1.00 45.77 43 ALA D CA 1
ATOM 2816 C C . ALA D 1 22 ? 7.024 11.860 80.661 1.00 44.49 43 ALA D C 1
ATOM 2817 O O . ALA D 1 22 ? 5.829 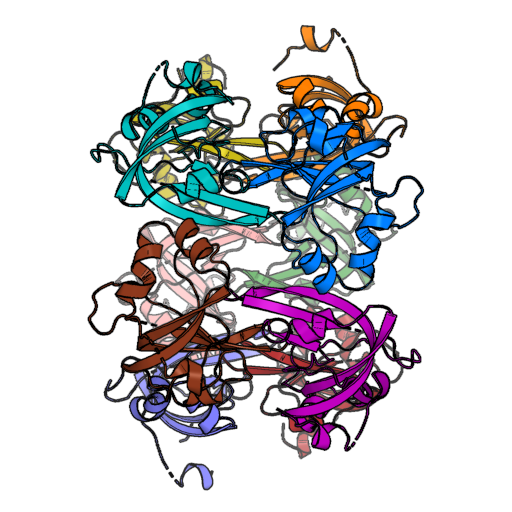12.076 80.770 1.00 44.39 43 ALA D O 1
ATOM 2819 N N . SER D 1 23 ? 7.825 11.750 81.717 1.00 43.32 44 SER D N 1
ATOM 2820 C CA . SER D 1 23 ? 7.287 11.789 83.076 1.00 42.72 44 SER D CA 1
ATOM 2821 C C . SER D 1 23 ? 7.193 13.165 83.732 1.00 40.48 44 SER D C 1
ATOM 2822 O O . SER D 1 23 ? 6.616 13.302 84.794 1.00 39.33 44 SER D O 1
ATOM 2833 N N . GLN D 1 25 ? 5.716 16.995 84.333 1.00 35.34 46 GLN D N 1
ATOM 2834 C CA . GLN D 1 25 ? 4.394 17.589 84.223 1.00 36.15 46 GLN D CA 1
ATOM 2835 C C . GLN D 1 25 ? 4.392 18.589 83.063 1.00 34.78 46 GLN D C 1
ATOM 2836 O O . GLN D 1 25 ? 5.439 19.090 82.643 1.00 33.12 46 GLN D O 1
ATOM 2842 N N . THR D 1 26 ? 3.201 18.845 82.548 1.00 33.18 47 THR D N 1
ATOM 2843 C CA . THR D 1 26 ? 2.987 19.749 81.445 1.00 31.72 47 THR D CA 1
ATOM 2844 C C . THR D 1 26 ? 2.371 20.994 81.999 1.00 31.42 47 THR D C 1
ATOM 2845 O O . THR D 1 26 ? 1.261 20.955 82.525 1.00 32.11 47 THR D O 1
ATOM 2849 N N . TYR D 1 27 ? 3.100 22.098 81.953 1.00 31.17 48 TYR D N 1
ATOM 2850 C CA . TYR D 1 27 ? 2.539 23.317 82.450 1.00 31.44 48 TYR D CA 1
ATOM 2851 C C . TYR D 1 27 ? 1.761 23.911 81.323 1.00 30.73 48 TYR D C 1
ATOM 2852 O O . TYR D 1 27 ? 2.021 23.596 80.170 1.00 31.76 48 TYR D O 1
ATOM 2861 N N . SER D 1 28 ? 0.816 24.778 81.642 1.00 29.40 49 SER D N 1
ATOM 2862 C CA . SER D 1 28 ? 0.242 25.629 80.624 1.00 28.47 49 SER D CA 1
ATOM 2863 C C . SER D 1 28 ? 1.148 26.857 80.662 1.00 29.02 49 SER D C 1
ATOM 2864 O O . SER D 1 28 ? 2.015 26.979 81.556 1.00 29.65 49 SER D O 1
ATOM 2867 N N . VAL D 1 29 ? 0.996 27.760 79.695 1.00 28.83 50 VAL D N 1
ATOM 2868 C CA . VAL D 1 29 ? 1.795 28.970 79.677 1.00 27.83 50 VAL D CA 1
ATOM 2869 C C . VAL D 1 29 ? 1.412 29.841 80.881 1.00 28.76 50 VAL D C 1
ATOM 2870 O O . VAL D 1 29 ? 2.273 30.431 81.509 1.00 29.72 50 VAL D O 1
ATOM 2874 N N . ALA D 1 30 ? 0.132 29.887 81.226 1.00 29.41 51 ALA D N 1
ATOM 2875 C CA . ALA D 1 30 ? -0.331 30.725 82.346 1.00 30.37 51 ALA D CA 1
ATOM 2876 C C . ALA D 1 30 ? 0.255 30.268 83.656 1.00 31.39 51 ALA D C 1
ATOM 2877 O O . ALA D 1 30 ? 0.654 31.098 84.483 1.00 32.64 51 ALA D O 1
ATOM 2879 N N . GLN D 1 31 ? 0.298 28.949 83.833 1.00 31.87 52 GLN D N 1
ATOM 2880 C CA . GLN D 1 31 ? 0.813 28.346 85.053 1.00 33.52 52 GLN D CA 1
ATOM 2881 C C . GLN D 1 31 ? 2.284 28.595 85.178 1.00 32.16 52 GLN D C 1
ATOM 2882 O O . GLN D 1 31 ? 2.748 29.007 86.204 1.00 33.11 52 GLN D O 1
ATOM 2888 N N . PHE D 1 32 ? 3.030 28.334 84.128 1.00 31.73 53 PHE D N 1
ATOM 2889 C CA . PHE D 1 32 ? 4.456 28.561 84.203 1.00 31.39 53 PHE D CA 1
ATOM 2890 C C . PHE D 1 32 ? 4.801 30.019 84.491 1.00 31.43 53 PHE D C 1
ATOM 2891 O O . PHE D 1 32 ? 5.662 30.288 85.285 1.00 31.92 53 PHE D O 1
ATOM 2899 N N . LEU D 1 33 ? 4.144 30.965 83.834 1.00 32.29 54 LEU D N 1
ATOM 2900 C CA . LEU D 1 33 ? 4.474 32.380 84.038 1.00 32.67 54 LEU D CA 1
ATOM 2901 C C . LEU D 1 33 ? 3.870 33.028 85.297 1.00 33.46 54 LEU D C 1
ATOM 2902 O O . LEU D 1 33 ? 4.187 34.178 85.619 1.00 33.20 54 LEU D O 1
ATOM 2907 N N . GLN D 1 34 ? 2.986 32.312 85.983 1.00 34.84 55 GLN D N 1
ATOM 2908 C CA . GLN D 1 34 ? 2.369 32.825 87.200 1.00 35.41 55 GLN D CA 1
ATOM 2909 C C . GLN D 1 34 ? 3.427 33.323 88.196 1.00 34.03 55 GLN D C 1
ATOM 2910 O O . GLN D 1 34 ? 3.399 34.483 88.584 1.00 34.46 55 GLN D O 1
ATOM 2916 N N . PRO D 1 35 ? 4.399 32.485 88.566 1.00 32.68 56 PRO D N 1
ATOM 2917 C CA . PRO D 1 35 ? 5.386 33.040 89.509 1.00 32.73 56 PRO D CA 1
ATOM 2918 C C . PRO D 1 35 ? 6.259 34.188 88.938 1.00 31.90 56 PRO D C 1
ATOM 2919 O O . PRO D 1 35 ? 6.847 34.943 89.699 1.00 31.95 56 PRO D O 1
ATOM 2923 N N . PHE D 1 36 ? 6.358 34.338 87.632 1.00 30.60 57 PHE D N 1
ATOM 2924 C CA . PHE D 1 36 ? 7.148 35.452 87.104 1.00 30.89 57 PHE D CA 1
ATOM 2925 C C . PHE D 1 36 ? 6.356 36.757 87.169 1.00 31.98 57 PHE D C 1
ATOM 2926 O O . PHE D 1 36 ? 6.931 37.840 87.226 1.00 33.19 57 PHE D O 1
ATOM 2934 N N . THR D 1 37 ? 5.036 36.650 87.116 1.00 31.99 58 THR D N 1
ATOM 2935 C CA . THR D 1 37 ? 4.170 37.802 87.204 1.00 32.10 58 THR D CA 1
ATOM 2936 C C . THR D 1 37 ? 4.289 38.410 88.597 1.00 31.15 58 THR D C 1
ATOM 2937 O O . THR D 1 37 ? 4.258 39.634 88.772 1.00 30.51 58 THR D O 1
ATOM 2941 N N . LEU D 1 38 ? 4.405 37.531 89.588 1.00 30.17 59 LEU D N 1
ATOM 2942 C CA . LEU D 1 38 ? 4.545 37.934 90.976 1.00 29.55 59 LEU D CA 1
ATOM 2943 C C . LEU D 1 38 ? 5.937 38.502 91.254 1.00 27.59 59 LEU D C 1
ATOM 2944 O O . LEU D 1 38 ? 6.086 39.602 91.820 1.00 26.48 59 LEU D O 1
ATOM 2949 N N . ASN D 1 39 ? 6.951 37.737 90.870 1.00 26.12 60 ASN D N 1
ATOM 2950 C CA . ASN D 1 39 ? 8.324 38.143 91.072 1.00 25.06 60 ASN D CA 1
ATOM 2951 C C . ASN D 1 39 ? 9.300 37.414 90.130 1.00 25.88 60 ASN D C 1
ATOM 2952 O O . ASN D 1 39 ? 9.702 36.267 90.381 1.00 25.89 60 ASN D O 1
ATOM 2957 N N . PRO D 1 40 ? 9.695 38.086 89.041 1.00 26.69 61 PRO D N 1
ATOM 2958 C CA . PRO D 1 40 ? 10.634 37.468 88.090 1.00 26.88 61 PRO D CA 1
ATOM 2959 C C . PRO D 1 40 ? 12.020 37.182 88.669 1.00 26.48 61 PRO D C 1
ATOM 2960 O O . PRO D 1 40 ? 12.635 36.233 88.254 1.00 26.62 61 PRO D O 1
ATOM 2964 N N . ALA D 1 41 ? 12.508 37.988 89.608 1.00 26.87 62 ALA D N 1
ATOM 2965 C CA . ALA D 1 41 ? 13.807 37.708 90.249 1.00 27.26 62 ALA D CA 1
ATOM 2966 C C . ALA D 1 41 ? 13.711 36.412 91.074 1.00 28.22 62 ALA D C 1
ATOM 2967 O O . ALA D 1 41 ? 14.501 35.505 90.892 1.00 28.01 62 ALA D O 1
ATOM 2969 N N . LYS D 1 42 ? 12.706 36.311 91.936 1.00 29.29 63 LYS D N 1
ATOM 2970 C CA . LYS D 1 42 ? 12.505 35.100 92.728 1.00 30.17 63 LYS D CA 1
ATOM 2971 C C . LYS D 1 42 ? 12.242 33.879 91.819 1.00 29.64 63 LYS D C 1
ATOM 2972 O O . LYS D 1 42 ? 12.895 32.833 91.963 1.00 28.75 63 LYS D O 1
ATOM 2978 N N . ALA D 1 43 ? 11.325 34.015 90.867 1.00 28.81 64 ALA D N 1
ATOM 2979 C CA . ALA D 1 43 ? 10.992 32.883 90.008 1.00 29.69 64 ALA D CA 1
ATOM 2980 C C . ALA D 1 43 ? 12.208 32.388 89.198 1.00 31.43 64 ALA D C 1
ATOM 2981 O O . ALA D 1 43 ? 12.467 31.169 89.131 1.00 31.58 64 ALA D O 1
ATOM 2983 N N . SER D 1 44 ? 12.964 33.329 88.629 1.00 31.99 65 SER D N 1
ATOM 2984 C CA . SER D 1 44 ? 14.152 33.012 87.845 1.00 33.86 65 SER D CA 1
ATOM 2985 C C . SER D 1 44 ? 15.146 32.219 88.688 1.00 34.46 65 SER D C 1
ATOM 2986 O O . SER D 1 44 ? 15.715 31.241 88.240 1.00 35.32 65 SER D O 1
ATOM 2989 N N . SER D 1 45 ? 15.363 32.662 89.909 1.00 34.79 66 SER D N 1
ATOM 2990 C CA . SER D 1 45 ? 16.269 31.973 90.818 1.00 35.03 66 SER D CA 1
ATOM 2991 C C . SER D 1 45 ? 15.759 30.584 91.271 1.00 34.56 66 SER D C 1
ATOM 2992 O O . SER D 1 45 ? 16.545 29.655 91.407 1.00 34.06 66 SER D O 1
ATOM 2995 N N . ASP D 1 46 ? 14.455 30.444 91.504 1.00 34.55 67 ASP D N 1
ATOM 2996 C CA . ASP D 1 46 ? 13.888 29.140 91.877 1.00 34.91 67 ASP D CA 1
ATOM 2997 C C . ASP D 1 46 ? 13.953 28.146 90.712 1.00 34.94 67 ASP D C 1
ATOM 2998 O O . ASP D 1 46 ? 14.048 26.968 90.950 1.00 35.52 67 ASP D O 1
ATOM 3003 N N . TYR D 1 47 ? 13.888 28.621 89.472 1.00 34.97 68 TYR D N 1
ATOM 3004 C CA . TYR D 1 47 ? 13.919 27.755 88.287 1.00 35.26 68 TYR D CA 1
ATOM 3005 C C . TYR D 1 47 ? 15.284 27.660 87.595 1.00 33.98 68 TYR D C 1
ATOM 3006 O O . TYR D 1 47 ? 15.426 26.911 86.616 1.00 33.60 68 TYR D O 1
ATOM 3015 N N . LEU D 1 48 ? 16.281 28.394 88.084 1.00 32.10 69 LEU D N 1
ATOM 3016 C CA . LEU D 1 48 ? 17.578 28.440 87.407 1.00 31.20 69 LEU D CA 1
ATOM 3017 C C . LEU D 1 48 ? 18.127 27.040 87.179 1.00 31.06 69 LEU D C 1
ATOM 3018 O O . LEU D 1 48 ? 18.207 26.250 88.100 1.00 31.46 69 LEU D O 1
ATOM 3023 N N . GLY D 1 49 ? 18.451 26.748 85.924 1.00 31.19 70 GLY D N 1
ATOM 3024 C CA . GLY D 1 49 ? 18.975 25.465 85.506 1.00 31.27 70 GLY D CA 1
ATOM 3025 C C . GLY D 1 49 ? 17.946 24.348 85.407 1.00 31.74 70 GLY D C 1
ATOM 3026 O O . GLY D 1 49 ? 18.301 23.228 85.056 1.00 31.22 70 GLY D O 1
ATOM 3027 N N . LYS D 1 50 ? 16.683 24.614 85.723 1.00 32.08 71 LYS D N 1
ATOM 3028 C CA . LYS D 1 50 ? 15.696 23.541 85.678 1.00 33.43 71 LYS D CA 1
ATOM 3029 C C . LYS D 1 50 ? 15.055 23.471 84.304 1.00 31.70 71 LYS D C 1
ATOM 3030 O O . LYS D 1 50 ? 15.116 24.421 83.532 1.00 30.97 71 LYS D O 1
ATOM 3036 N N . TRP D 1 51 ? 14.479 22.314 84.009 1.00 30.66 72 TRP D N 1
ATOM 3037 C CA . TRP D 1 51 ? 13.767 22.068 82.770 1.00 29.60 72 TRP D CA 1
ATOM 3038 C C . TRP D 1 51 ? 12.277 22.087 83.048 1.00 29.70 72 TRP D C 1
ATOM 3039 O O . TRP D 1 51 ? 11.825 21.694 84.129 1.00 29.53 72 TRP D O 1
ATOM 3050 N N . VAL D 1 52 ? 11.506 22.560 82.078 1.00 29.84 73 VAL D N 1
ATOM 3051 C CA . VAL D 1 52 ? 10.049 22.569 82.191 1.00 29.41 73 VAL D CA 1
ATOM 3052 C C . VAL D 1 52 ? 9.463 22.199 80.847 1.00 29.51 73 VAL D C 1
ATOM 3053 O O . VAL D 1 52 ? 10.096 22.409 79.810 1.00 30.08 73 VAL D O 1
ATOM 3057 N N . LYS D 1 53 ? 8.263 21.635 80.881 1.00 30.03 74 LYS D N 1
ATOM 3058 C CA . LYS D 1 53 ? 7.552 21.183 79.688 1.00 30.55 74 LYS D CA 1
ATOM 3059 C C . LYS D 1 53 ? 6.275 21.996 79.612 1.00 30.36 74 LYS D C 1
ATOM 3060 O O . LYS D 1 53 ? 5.412 21.845 80.454 1.00 30.03 74 LYS D O 1
ATOM 3066 N N . VAL D 1 54 ? 6.174 22.872 78.615 1.00 30.40 75 VAL D N 1
ATOM 3067 C CA . VAL D 1 54 ? 5.033 23.752 78.486 1.00 30.24 75 VAL D CA 1
ATOM 3068 C C . VAL D 1 54 ? 4.305 23.501 77.158 1.00 32.43 75 VAL D C 1
ATOM 3069 O O . VAL D 1 54 ? 4.931 23.458 76.085 1.00 33.85 75 VAL D O 1
ATOM 3073 N N . ARG D 1 55 ? 2.985 23.360 77.232 1.00 32.67 76 ARG D N 1
ATOM 3074 C CA . ARG D 1 55 ? 2.157 23.131 76.056 1.00 33.51 76 ARG D CA 1
ATOM 3075 C C . ARG D 1 55 ? 1.316 24.369 75.801 1.00 33.43 76 ARG D C 1
ATOM 3076 O O . ARG D 1 55 ? 0.691 24.902 76.724 1.00 33.93 76 ARG D O 1
ATOM 3084 N N . GLY D 1 56 ? 1.337 24.851 74.558 1.00 32.83 77 GLY D N 1
ATOM 3085 C CA . GLY D 1 56 ? 0.599 26.055 74.188 1.00 32.01 77 GLY D CA 1
ATOM 3086 C C . GLY D 1 56 ? 0.370 26.163 72.690 1.00 31.10 77 GLY D C 1
ATOM 3087 O O . GLY D 1 56 ? 0.717 25.257 71.949 1.00 32.75 77 GLY D O 1
ATOM 3088 N N . VAL D 1 57 ? -0.253 27.254 72.256 1.00 29.62 78 VAL D N 1
ATOM 3089 C CA . VAL D 1 57 ? -0.461 27.512 70.841 1.00 28.85 78 VAL D CA 1
ATOM 3090 C C . VAL D 1 57 ? 0.718 28.330 70.294 1.00 29.24 78 VAL D C 1
ATOM 3091 O O . VAL D 1 57 ? 1.005 29.450 70.786 1.00 28.42 78 VAL D O 1
ATOM 3095 N N . ILE D 1 58 ? 1.425 27.765 69.305 1.00 28.39 79 ILE D N 1
ATOM 3096 C CA . ILE D 1 58 ? 2.514 28.479 68.680 1.00 27.73 79 ILE D CA 1
ATOM 3097 C C . ILE D 1 58 ? 1.897 29.667 67.945 1.00 28.19 79 ILE D C 1
ATOM 3098 O O . ILE D 1 58 ? 0.883 29.503 67.246 1.00 27.16 79 ILE D O 1
ATOM 3103 N N . VAL D 1 59 ? 2.457 30.861 68.163 1.00 28.46 80 VAL D N 1
ATOM 3104 C CA . VAL D 1 59 ? 1.942 32.089 67.506 1.00 29.72 80 VAL D CA 1
ATOM 3105 C C . VAL D 1 59 ? 2.983 32.792 66.620 1.00 30.47 80 VAL D C 1
ATOM 3106 O O . VAL D 1 59 ? 2.628 33.676 65.850 1.00 29.92 80 VAL D O 1
ATOM 3110 N N . ASP D 1 60 ? 4.254 32.415 66.753 1.00 30.76 81 ASP D N 1
ATOM 3111 C CA . ASP D 1 60 ? 5.278 32.920 65.871 1.00 30.61 81 ASP D CA 1
ATOM 3112 C C . ASP D 1 60 ? 6.480 31.978 65.853 1.00 30.24 81 ASP D C 1
ATOM 3113 O O . ASP D 1 60 ? 6.864 31.407 66.895 1.00 29.53 81 ASP D O 1
ATOM 3118 N N . ILE D 1 61 ? 7.041 31.817 64.655 1.00 29.54 82 ILE D N 1
ATOM 3119 C CA . ILE D 1 61 ? 8.240 31.015 64.370 1.00 29.99 82 ILE D CA 1
ATOM 3120 C C . ILE D 1 61 ? 9.101 31.876 63.447 1.00 31.03 82 ILE D C 1
ATOM 3121 O O . ILE D 1 61 ? 8.609 32.346 62.432 1.00 31.82 82 ILE D O 1
ATOM 3126 N N . ARG D 1 62 ? 10.367 32.073 63.793 1.00 31.25 83 ARG D N 1
ATOM 3127 C CA . ARG D 1 62 ? 11.282 32.957 63.063 1.00 32.11 83 ARG D CA 1
ATOM 3128 C C . ARG D 1 62 ? 12.667 32.450 63.061 1.00 32.69 83 ARG D C 1
ATOM 3129 O O . ARG D 1 62 ? 13.171 32.055 64.129 1.00 32.90 83 ARG D O 1
ATOM 3137 N N . ARG D 1 63 ? 13.332 32.564 61.925 1.00 31.87 84 ARG D N 1
ATOM 3138 C CA . ARG D 1 63 ? 14.705 32.171 61.855 1.00 32.20 84 ARG D CA 1
ATOM 3139 C C . ARG D 1 63 ? 15.460 33.497 61.977 1.00 33.14 84 ARG D C 1
ATOM 3140 O O . ARG D 1 63 ? 15.072 34.490 61.353 1.00 31.72 84 ARG D O 1
ATOM 3148 N N . LYS D 1 64 ? 16.512 33.510 62.796 1.00 33.54 85 LYS D N 1
ATOM 3149 C CA . LYS D 1 64 ? 17.286 34.716 63.052 1.00 34.52 85 LYS D CA 1
ATOM 3150 C C . LYS D 1 64 ? 18.780 34.548 62.845 1.00 34.38 85 LYS D C 1
ATOM 3151 O O . LYS D 1 64 ? 19.322 33.449 62.959 1.00 33.99 85 LYS D O 1
ATOM 3157 N N . SER D 1 65 ? 19.419 35.634 62.439 1.00 33.96 86 SER D N 1
ATOM 3158 C CA . SER D 1 65 ? 20.847 35.658 62.237 1.00 35.09 86 SER D CA 1
ATOM 3159 C C . SER D 1 65 ? 21.560 35.670 63.554 1.00 35.35 86 SER D C 1
ATOM 3160 O O . SER D 1 65 ? 21.226 36.455 64.427 1.00 34.59 86 SER D O 1
ATOM 3163 N N . GLY D 1 66 ? 22.587 34.834 63.664 1.00 37.26 87 GLY D N 1
ATOM 3164 C CA . GLY D 1 66 ? 23.394 34.761 64.879 1.00 38.33 87 GLY D CA 1
ATOM 3165 C C . GLY D 1 66 ? 24.747 35.404 64.723 1.00 39.35 87 GLY D C 1
ATOM 3166 O O . GLY D 1 66 ? 25.115 35.869 63.648 1.00 37.72 87 GLY D O 1
ATOM 3167 N N . ILE D 1 67 ? 25.484 35.442 65.830 1.00 42.18 88 ILE D N 1
ATOM 3168 C CA . ILE D 1 67 ? 26.831 35.991 65.823 1.00 42.95 88 ILE D CA 1
ATOM 3169 C C . ILE D 1 67 ? 27.734 34.827 65.457 1.00 43.11 88 ILE D C 1
ATOM 3170 O O . ILE D 1 67 ? 27.393 33.654 65.731 1.00 42.61 88 ILE D O 1
ATOM 3175 N N . ALA D 1 68 ? 28.866 35.136 64.827 1.00 42.96 89 ALA D N 1
ATOM 3176 C CA . ALA D 1 68 ? 29.869 34.112 64.501 1.00 42.75 89 ALA D CA 1
ATOM 3177 C C . ALA D 1 68 ? 29.344 32.923 63.643 1.00 42.45 89 ALA D C 1
ATOM 3178 O O . ALA D 1 68 ? 29.311 31.772 64.124 1.00 41.38 89 ALA D O 1
ATOM 3180 N N . GLY D 1 69 ? 28.946 33.220 62.395 1.00 41.71 90 GLY D N 1
ATOM 3181 C CA . GLY D 1 69 ? 28.468 32.215 61.415 1.00 41.10 90 GLY D CA 1
ATOM 3182 C C . GLY D 1 69 ? 27.139 31.503 61.712 1.00 40.03 90 GLY D C 1
ATOM 3183 O O . GLY D 1 69 ? 26.561 30.841 60.837 1.00 40.90 90 GLY D O 1
ATOM 3184 N N . SER D 1 70 ? 26.611 31.664 62.916 1.00 37.68 91 SER D N 1
ATOM 3185 C CA . SER D 1 70 ? 25.423 30.900 63.305 1.00 37.23 91 SER D CA 1
ATOM 3186 C C . SER D 1 70 ? 24.062 31.495 62.940 1.00 35.49 91 SER D C 1
ATOM 3187 O O . SER D 1 70 ? 23.943 32.597 62.392 1.00 34.92 91 SER D O 1
ATOM 3190 N N . TYR D 1 71 ? 23.036 30.708 63.250 1.00 33.24 92 TYR D N 1
ATOM 3191 C CA . TYR D 1 71 ? 21.662 31.148 63.129 1.00 31.42 92 TYR D CA 1
ATOM 3192 C C . TYR D 1 71 ? 20.898 30.375 64.166 1.00 30.19 92 TYR D C 1
ATOM 3193 O O . TYR D 1 71 ? 21.380 29.374 64.698 1.00 27.72 92 TYR D O 1
ATOM 3202 N N . TYR D 1 72 ? 19.718 30.868 64.490 1.00 30.48 93 TYR D N 1
ATOM 3203 C CA . TYR D 1 72 ? 18.913 30.233 65.506 1.00 30.40 93 TYR D CA 1
ATOM 3204 C C . TYR D 1 72 ? 17.448 30.506 65.216 1.00 30.70 93 TYR D C 1
ATOM 3205 O O . TYR D 1 72 ? 17.114 31.232 64.284 1.00 30.41 93 TYR D O 1
ATOM 3214 N N . PHE D 1 73 ? 16.562 29.923 66.007 1.00 30.38 94 PHE D N 1
ATOM 3215 C CA . PHE D 1 73 ? 15.165 30.178 65.807 1.00 30.93 94 PHE D CA 1
ATOM 3216 C C . PHE D 1 73 ? 14.544 30.642 67.091 1.00 31.57 94 PHE D C 1
ATOM 3217 O O . PHE D 1 73 ? 14.956 30.221 68.138 1.00 32.23 94 PHE D O 1
ATOM 3225 N N . ILE D 1 74 ? 13.536 31.492 66.988 1.00 33.16 95 ILE D N 1
ATOM 3226 C CA . ILE D 1 74 ? 12.736 31.884 68.114 1.00 33.89 95 ILE D CA 1
ATOM 3227 C C . ILE D 1 74 ? 11.307 31.457 67.847 1.00 32.76 95 ILE D C 1
ATOM 3228 O O . ILE D 1 74 ? 10.715 31.819 66.823 1.00 31.31 95 ILE D O 1
ATOM 3233 N N . VAL D 1 75 ? 10.769 30.684 68.783 1.00 32.05 96 VAL D N 1
ATOM 3234 C CA . VAL D 1 75 ? 9.394 30.178 68.720 1.00 31.69 96 VAL D CA 1
ATOM 3235 C C . VAL D 1 75 ? 8.666 30.832 69.877 1.00 31.54 96 VAL D C 1
ATOM 3236 O O . VAL D 1 75 ? 9.178 30.845 70.990 1.00 32.87 96 VAL D O 1
ATOM 3240 N N . THR D 1 76 ? 7.498 31.400 69.601 1.00 31.11 97 THR D N 1
ATOM 3241 C CA . THR D 1 76 ? 6.704 32.121 70.593 1.00 30.73 97 THR D CA 1
ATOM 3242 C C . THR D 1 76 ? 5.400 31.356 70.796 1.00 30.70 97 THR D C 1
ATOM 3243 O O . THR D 1 76 ? 4.778 30.881 69.843 1.00 32.29 97 THR D O 1
ATOM 3255 N N . ARG D 1 78 ? 1.518 31.109 73.077 1.00 29.32 99 ARG D N 1
ATOM 3256 C CA . ARG D 1 78 ? 0.525 31.731 73.980 1.00 30.64 99 ARG D CA 1
ATOM 3257 C C . ARG D 1 78 ? -0.257 30.673 74.778 1.00 30.68 99 ARG D C 1
ATOM 3258 O O . ARG D 1 78 ? -0.303 29.501 74.409 1.00 29.76 99 ARG D O 1
ATOM 3266 N N . ASP D 1 79 ? -0.892 31.097 75.861 1.00 30.71 100 ASP D N 1
ATOM 3267 C CA . ASP D 1 79 ? -1.662 30.160 76.668 1.00 31.21 100 ASP D CA 1
ATOM 3268 C C . ASP D 1 79 ? -2.780 29.617 75.815 1.00 32.24 100 ASP D C 1
ATOM 3269 O O . ASP D 1 79 ? -3.509 30.381 75.165 1.00 31.55 100 ASP D O 1
ATOM 3274 N N . GLU D 1 80 ? -2.934 28.303 75.844 1.00 33.57 101 GLU D N 1
ATOM 3275 C CA . GLU D 1 80 ? -3.960 27.628 75.061 1.00 35.52 101 GLU D CA 1
ATOM 3276 C C . GLU D 1 80 ? -5.363 28.189 75.279 1.00 35.67 101 GLU D C 1
ATOM 3277 O O . GLU D 1 80 ? -6.216 28.026 74.432 1.00 34.13 101 GLU D O 1
ATOM 3283 N N . GLN D 1 81 ? -5.605 28.849 76.408 1.00 37.45 102 GLN D N 1
ATOM 3284 C CA . GLN D 1 81 ? -6.945 29.342 76.693 1.00 39.48 102 GLN D CA 1
ATOM 3285 C C . GLN D 1 81 ? -6.936 30.786 77.137 1.00 39.79 102 GLN D C 1
ATOM 3286 O O . GLN D 1 81 ? -7.860 31.246 77.788 1.00 40.02 102 GLN D O 1
ATOM 3292 N N . ASN D 1 82 ? -5.876 31.498 76.796 1.00 40.82 103 ASN D N 1
ATOM 3293 C CA . ASN D 1 82 ? -5.776 32.915 77.121 1.00 41.52 103 ASN D CA 1
ATOM 3294 C C . ASN D 1 82 ? -5.941 33.242 78.592 1.00 41.16 103 ASN D C 1
ATOM 3295 O O . ASN D 1 82 ? -6.369 34.336 78.944 1.00 41.29 103 ASN D O 1
ATOM 3300 N N . LYS D 1 83 ? -5.558 32.311 79.457 1.00 40.99 104 LYS D N 1
ATOM 3301 C CA . LYS D 1 83 ? -5.637 32.587 80.880 1.00 42.13 104 LYS D CA 1
ATOM 3302 C C . LYS D 1 83 ? -4.610 33.700 81.176 1.00 42.13 104 LYS D C 1
ATOM 3303 O O . LYS D 1 83 ? -4.740 34.443 82.143 1.00 43.28 104 LYS D O 1
ATOM 3307 N N . THR D 1 84 ? -3.587 33.820 80.340 1.00 41.46 105 THR D N 1
ATOM 3308 C CA . THR D 1 84 ? -2.655 34.936 80.447 1.00 41.03 105 THR D CA 1
ATOM 3309 C C . THR D 1 84 ? -2.497 35.459 79.029 1.00 41.82 105 THR D C 1
ATOM 3310 O O . THR D 1 84 ? -2.694 34.711 78.084 1.00 41.46 105 THR D O 1
ATOM 3314 N N . ASP D 1 85 ? -2.179 36.735 78.872 1.00 43.23 106 ASP D N 1
ATOM 3315 C CA . ASP D 1 85 ? -1.925 37.274 77.533 1.00 44.77 106 ASP D CA 1
ATOM 3316 C C . ASP D 1 85 ? -0.413 37.358 77.227 1.00 44.47 106 ASP D C 1
ATOM 3317 O O . ASP D 1 85 ? -0.016 37.678 76.102 1.00 44.75 106 ASP D O 1
ATOM 3322 N N . LYS D 1 86 ? 0.418 37.055 78.215 1.00 43.45 107 LYS D N 1
ATOM 3323 C CA . LYS D 1 86 ? 1.860 37.089 78.038 1.00 43.68 107 LYS D CA 1
ATOM 3324 C C . LYS D 1 86 ? 2.303 35.864 77.254 1.00 41.77 107 LYS D C 1
ATOM 3325 O O . LYS D 1 86 ? 1.695 34.809 77.379 1.00 41.57 107 LYS D O 1
ATOM 3331 N N . ARG D 1 87 ? 3.354 36.006 76.443 1.00 40.49 108 ARG D N 1
ATOM 3332 C CA . ARG D 1 87 ? 3.854 34.918 75.608 1.00 39.41 108 ARG D CA 1
ATOM 3333 C C . ARG D 1 87 ? 5.159 34.356 76.140 1.00 36.86 108 ARG D C 1
ATOM 3334 O O . ARG D 1 87 ? 5.973 35.067 76.679 1.00 38.18 108 ARG D O 1
ATOM 3342 N N . LEU D 1 88 ? 5.389 33.083 75.927 1.00 34.08 109 LEU D N 1
ATOM 3343 C CA . LEU D 1 88 ? 6.642 32.443 76.312 1.00 32.62 109 LEU D CA 1
ATOM 3344 C C . LEU D 1 88 ? 7.465 32.226 75.045 1.00 31.99 109 LEU D C 1
ATOM 3345 O O . LEU D 1 88 ? 6.905 31.812 74.028 1.00 31.97 109 LEU D O 1
ATOM 3350 N N . THR D 1 89 ? 8.763 32.508 75.071 1.00 30.34 110 THR D N 1
ATOM 3351 C CA . THR D 1 89 ? 9.557 32.257 73.904 1.00 31.35 110 THR D CA 1
ATOM 3352 C C . THR D 1 89 ? 10.574 31.148 74.166 1.00 30.99 110 THR D C 1
ATOM 3353 O O . THR D 1 89 ? 10.978 30.902 75.296 1.00 30.12 110 THR D O 1
ATOM 3357 N N . PHE D 1 90 ? 10.947 30.467 73.084 1.00 31.16 111 PHE D N 1
ATOM 3358 C CA . PHE D 1 90 ? 11.932 29.398 73.094 1.00 30.34 111 PHE D CA 1
ATOM 3359 C C . PHE D 1 90 ? 12.983 29.756 72.070 1.00 30.12 111 PHE D C 1
ATOM 3360 O O . PHE D 1 90 ? 12.655 30.203 70.989 1.00 30.94 111 PHE D O 1
ATOM 3368 N N . ASN D 1 91 ? 14.235 29.545 72.414 1.00 30.21 112 ASN D N 1
ATOM 3369 C CA . ASN D 1 91 ? 15.353 29.765 71.538 1.00 29.95 112 ASN D CA 1
ATOM 3370 C C . ASN D 1 91 ? 15.953 28.442 71.119 1.00 30.02 112 ASN D C 1
ATOM 3371 O O . ASN D 1 91 ? 16.678 27.807 71.909 1.00 30.50 112 ASN D O 1
ATOM 3376 N N . PHE D 1 92 ? 15.670 28.037 69.890 1.00 29.38 113 PHE D N 1
ATOM 3377 C CA . PHE D 1 92 ? 16.236 26.818 69.316 1.00 29.26 113 PHE D CA 1
ATOM 3378 C C . PHE D 1 92 ? 17.484 27.083 68.514 1.00 29.09 113 PHE D C 1
ATOM 3379 O O . PHE D 1 92 ? 17.489 27.918 67.615 1.00 29.82 113 PHE D O 1
ATOM 3387 N N . GLY D 1 93 ? 18.534 26.332 68.787 1.00 29.52 114 GLY D N 1
ATOM 3388 C CA . GLY D 1 93 ? 19.775 26.445 68.008 1.00 28.50 114 GLY D CA 1
ATOM 3389 C C . GLY D 1 93 ? 19.651 25.767 66.655 1.00 28.65 114 GLY D C 1
ATOM 3390 O O . GLY D 1 93 ? 18.695 25.031 66.383 1.00 29.28 114 GLY D O 1
ATOM 3391 N N . SER D 1 94 ? 20.629 25.998 65.798 1.00 30.01 115 SER D N 1
ATOM 3392 C CA . SER D 1 94 ? 20.583 25.495 64.421 1.00 30.20 115 SER D CA 1
ATOM 3393 C C . SER D 1 94 ? 20.502 24.000 64.337 1.00 31.29 115 SER D C 1
ATOM 3394 O O . SER D 1 94 ? 19.865 23.477 63.446 1.00 33.41 115 SER D O 1
ATOM 3397 N N . HIS D 1 95 ? 21.150 23.298 65.250 1.00 32.32 116 HIS D N 1
ATOM 3398 C CA . HIS D 1 95 ? 21.103 21.833 65.249 1.00 33.57 116 HIS D CA 1
ATOM 3399 C C . HIS D 1 95 ? 19.674 21.312 65.437 1.00 34.16 116 HIS D C 1
ATOM 3400 O O . HIS D 1 95 ? 19.366 20.205 65.048 1.00 33.82 116 HIS D O 1
ATOM 3407 N N . ASN D 1 96 ? 18.791 22.106 66.012 1.00 35.22 117 ASN D N 1
ATOM 3408 C CA . ASN D 1 96 ? 17.466 21.601 66.225 1.00 37.06 117 ASN D CA 1
ATOM 3409 C C . ASN D 1 96 ? 16.476 22.216 65.260 1.00 36.78 117 ASN D C 1
ATOM 3410 O O . ASN D 1 96 ? 15.363 22.551 65.633 1.00 38.11 117 ASN D O 1
ATOM 3415 N N . SER D 1 97 ? 16.840 22.296 63.992 1.00 36.88 118 SER D N 1
ATOM 3416 C CA . SER D 1 97 ? 15.935 22.906 63.041 1.00 37.14 118 SER D CA 1
ATOM 3417 C C . SER D 1 97 ? 14.824 21.966 62.559 1.00 37.26 118 SER D C 1
ATOM 3418 O O . SER D 1 97 ? 13.809 22.439 62.080 1.00 38.87 118 SER D O 1
ATOM 3421 N N . ALA D 1 98 ? 14.999 20.656 62.665 1.00 37.46 119 ALA D N 1
ATOM 3422 C CA . ALA D 1 98 ? 13.928 19.712 62.291 1.00 37.18 119 ALA D CA 1
ATOM 3423 C C . ALA D 1 98 ? 12.702 19.874 63.233 1.00 36.38 119 ALA D C 1
ATOM 3424 O O . ALA D 1 98 ? 11.557 19.758 62.798 1.00 36.64 119 ALA D O 1
ATOM 3426 N N . ASP D 1 99 ? 12.932 20.129 64.512 1.00 35.61 120 ASP D N 1
ATOM 3427 C CA . ASP D 1 99 ? 11.801 20.394 65.407 1.00 36.15 120 ASP D CA 1
ATOM 3428 C C . ASP D 1 99 ? 11.076 21.678 65.045 1.00 34.64 120 ASP D C 1
ATOM 3429 O O . ASP D 1 99 ? 9.863 21.735 65.088 1.00 34.91 120 ASP D O 1
ATOM 3434 N N . VAL D 1 100 ? 11.819 22.710 64.689 1.00 33.15 121 VAL D N 1
ATOM 3435 C CA . VAL D 1 100 ? 11.197 23.984 64.392 1.00 31.79 121 VAL D CA 1
ATOM 3436 C C . VAL D 1 100 ? 10.407 23.866 63.119 1.00 30.89 121 VAL D C 1
ATOM 3437 O O . VAL D 1 100 ? 9.274 24.335 63.032 1.00 28.82 121 VAL D O 1
ATOM 3441 N N . GLU D 1 101 ? 11.001 23.191 62.147 1.00 31.64 122 GLU D N 1
ATOM 3442 C CA . GLU D 1 101 ? 10.374 23.034 60.825 1.00 33.18 122 GLU D CA 1
ATOM 3443 C C . GLU D 1 101 ? 9.115 22.192 60.828 1.00 31.94 122 GLU D C 1
ATOM 3444 O O . GLU D 1 101 ? 8.388 22.221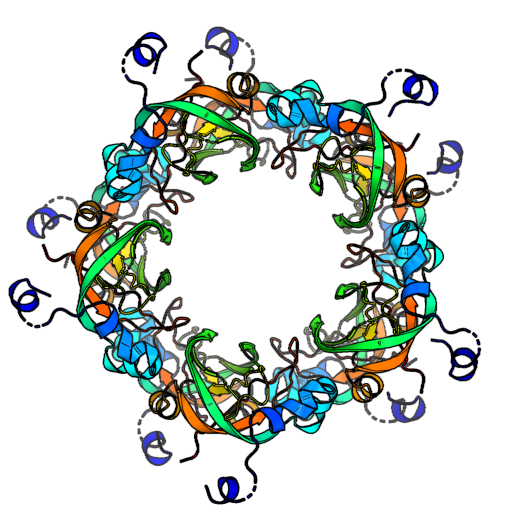 59.872 1.00 31.81 122 GLU D O 1
ATOM 3450 N N . ALA D 1 102 ? 8.835 21.498 61.918 1.00 31.38 123 ALA D N 1
ATOM 3451 C CA . ALA D 1 102 ? 7.638 20.677 62.004 1.00 32.54 123 ALA D CA 1
ATOM 3452 C C . ALA D 1 102 ? 6.559 21.331 62.879 1.00 31.37 123 ALA D C 1
ATOM 3453 O O . ALA D 1 102 ? 5.531 20.718 63.131 1.00 31.36 123 ALA D O 1
ATOM 3455 N N . LEU D 1 103 ? 6.816 22.545 63.355 1.00 29.84 124 LEU D N 1
ATOM 3456 C CA . LEU D 1 103 ? 5.837 23.303 64.141 1.00 29.51 124 LEU D CA 1
ATOM 3457 C C . LEU D 1 103 ? 4.987 24.096 63.173 1.00 28.77 124 LEU D C 1
ATOM 3458 O O . LEU D 1 103 ? 5.292 24.181 62.002 1.00 26.42 124 LEU D O 1
ATOM 3463 N N . SER D 1 104 ? 3.928 24.706 63.689 1.00 30.16 125 SER D N 1
ATOM 3464 C CA . SER D 1 104 ? 2.987 25.436 62.842 1.00 30.31 125 SER D CA 1
ATOM 3465 C C . SER D 1 104 ? 2.164 26.454 63.622 1.00 29.30 125 SER D C 1
ATOM 3466 O O . SER D 1 104 ? 1.526 26.136 64.623 1.00 29.02 125 SER D O 1
ATOM 3469 N N . ASN D 1 105 ? 2.207 27.693 63.153 1.00 29.33 126 ASN D N 1
ATOM 3470 C CA . ASN D 1 105 ? 1.473 28.795 63.770 1.00 29.22 126 ASN D CA 1
ATOM 3471 C C . ASN D 1 105 ? 0.001 28.473 63.847 1.00 29.37 126 ASN D C 1
ATOM 3472 O O . ASN D 1 105 ? -0.618 28.027 62.867 1.00 30.04 126 ASN D O 1
ATOM 3477 N N . GLY D 1 106 ? -0.564 28.666 65.025 1.00 29.52 127 GLY D N 1
ATOM 3478 C CA . GLY D 1 106 ? -1.986 28.379 65.225 1.00 30.29 127 GLY D CA 1
ATOM 3479 C C . GLY D 1 106 ? -2.256 26.973 65.746 1.00 29.91 127 GLY D C 1
ATOM 3480 O O . GLY D 1 106 ? -3.405 26.650 66.017 1.00 29.57 127 GLY D O 1
ATOM 3481 N N . SER D 1 107 ? -1.212 26.140 65.840 1.00 29.03 128 SER D N 1
ATOM 3482 C CA . SER D 1 107 ? -1.335 24.797 66.393 1.00 29.18 128 SER D CA 1
ATOM 3483 C C . SER D 1 107 ? -0.702 24.703 67.773 1.00 29.77 128 SER D C 1
ATOM 3484 O O . SER D 1 107 ? 0.284 25.416 68.118 1.00 29.89 128 SER D O 1
ATOM 3487 N N . VAL D 1 108 ? -1.224 23.754 68.533 1.00 29.50 129 VAL D N 1
ATOM 3488 C CA . VAL D 1 108 ? -0.754 23.486 69.869 1.00 29.33 129 VAL D CA 1
ATOM 3489 C C . VAL D 1 108 ? 0.526 22.671 69.789 1.00 29.51 129 VAL D C 1
ATOM 3490 O O . VAL D 1 108 ? 0.657 21.806 68.942 1.00 30.00 129 VAL D O 1
ATOM 3494 N N . ALA D 1 109 ? 1.489 22.946 70.652 1.00 29.25 130 ALA D N 1
ATOM 3495 C CA . ALA D 1 109 ? 2.693 22.122 70.689 1.00 28.61 130 ALA D CA 1
ATOM 3496 C C . ALA D 1 109 ? 3.156 22.049 72.123 1.00 28.70 130 ALA D C 1
ATOM 3497 O O . ALA D 1 109 ? 2.842 22.937 72.912 1.00 27.80 130 ALA D O 1
ATOM 3499 N N . THR D 1 110 ? 3.880 20.975 72.452 1.00 29.54 131 THR D N 1
ATOM 3500 C CA . THR D 1 110 ? 4.502 20.793 73.766 1.00 29.05 131 THR D CA 1
ATOM 3501 C C . THR D 1 110 ? 6.001 20.879 73.566 1.00 29.82 131 THR D C 1
ATOM 3502 O O . THR D 1 110 ? 6.567 20.149 72.748 1.00 30.06 131 THR D O 1
ATOM 3506 N N . ILE D 1 111 ? 6.648 21.781 74.311 1.00 30.06 132 ILE D N 1
ATOM 3507 C CA . ILE D 1 111 ? 8.078 21.993 74.178 1.00 29.15 132 ILE D CA 1
ATOM 3508 C C . ILE D 1 111 ? 8.748 21.982 75.539 1.00 29.31 132 ILE D C 1
ATOM 3509 O O . ILE D 1 111 ? 8.287 22.685 76.444 1.00 29.94 132 ILE D O 1
ATOM 3514 N N . VAL D 1 112 ? 9.776 21.129 75.679 1.00 28.89 133 VAL D N 1
ATOM 3515 C CA . VAL D 1 112 ? 10.599 21.043 76.868 1.00 28.58 133 VAL D CA 1
ATOM 3516 C C . VAL D 1 112 ? 11.713 22.052 76.678 1.00 29.02 133 VAL D C 1
ATOM 3517 O O . VAL D 1 112 ? 12.245 22.171 75.569 1.00 30.06 133 VAL D O 1
ATOM 3521 N N . GLY D 1 113 ? 12.064 22.771 77.741 1.00 28.61 134 GLY D N 1
ATOM 3522 C CA . GLY D 1 113 ? 13.154 23.759 77.677 1.00 28.77 134 GLY D CA 1
ATOM 3523 C C . GLY D 1 113 ? 13.771 24.053 79.035 1.00 28.76 134 GLY D C 1
ATOM 3524 O O . GLY D 1 113 ? 13.194 23.711 80.073 1.00 28.72 134 GLY D O 1
ATOM 3525 N N . GLN D 1 114 ? 14.924 24.721 79.037 1.00 28.36 135 GLN D N 1
ATOM 3526 C CA . GLN D 1 114 ? 15.638 24.992 80.289 1.00 29.26 135 GLN D CA 1
ATOM 3527 C C . GLN D 1 114 ? 15.664 26.484 80.641 1.00 29.84 135 GLN D C 1
ATOM 3528 O O . GLN D 1 114 ? 15.814 27.340 79.775 1.00 29.62 135 GLN D O 1
ATOM 3534 N N . VAL D 1 115 ? 15.493 26.797 81.921 1.00 30.23 136 VAL D N 1
ATOM 3535 C CA . VAL D 1 115 ? 15.480 28.191 82.341 1.00 30.26 136 VAL D CA 1
ATOM 3536 C C . VAL D 1 115 ? 16.898 28.626 82.582 1.00 31.04 136 VAL D C 1
ATOM 3537 O O . VAL D 1 115 ? 17.600 28.026 83.369 1.00 30.93 136 VAL D O 1
ATOM 3541 N N . HIS D 1 116 ? 17.333 29.659 81.882 1.00 32.40 137 HIS D N 1
ATOM 3542 C CA . HIS D 1 116 ? 18.639 30.250 82.145 1.00 33.65 137 HIS D CA 1
ATOM 3543 C C . HIS D 1 116 ? 18.318 31.526 82.900 1.00 34.15 137 HIS D C 1
ATOM 3544 O O . HIS D 1 116 ? 17.152 31.817 83.142 1.00 34.65 137 HIS D O 1
ATOM 3551 N N . GLN D 1 117 ? 19.318 32.296 83.276 1.00 36.11 138 GLN D N 1
ATOM 3552 C CA . GLN D 1 117 ? 19.062 33.499 84.067 1.00 37.78 138 GLN D CA 1
ATOM 3553 C C . GLN D 1 117 ? 18.240 34.548 83.285 1.00 37.17 138 GLN D C 1
ATOM 3554 O O . GLN D 1 117 ? 18.610 34.926 82.206 1.00 37.49 138 GLN D O 1
ATOM 3560 N N . VAL D 1 118 ? 17.152 35.025 83.872 1.00 36.24 139 VAL D N 1
ATOM 3561 C CA . VAL D 1 118 ? 16.281 35.990 83.242 1.00 36.06 139 VAL D CA 1
ATOM 3562 C C . VAL D 1 118 ? 16.693 37.411 83.592 1.00 36.45 139 VAL D C 1
ATOM 3563 O O . VAL D 1 118 ? 16.619 37.816 84.749 1.00 36.89 139 VAL D O 1
ATOM 3567 N N . GLN D 1 119 ? 17.136 38.154 82.588 1.00 37.00 140 GLN D N 1
ATOM 3568 C CA . GLN D 1 119 ? 17.567 39.533 82.751 1.00 36.54 140 GLN D CA 1
ATOM 3569 C C . GLN D 1 119 ? 17.010 40.393 81.655 1.00 35.70 140 GLN D C 1
ATOM 3570 O O . GLN D 1 119 ? 16.726 39.923 80.582 1.00 34.98 140 GLN D O 1
ATOM 3576 N N . ASP D 1 120 ? 16.858 41.673 81.942 1.00 36.36 141 ASP D N 1
ATOM 3577 C CA . ASP D 1 120 ? 16.359 42.639 80.953 1.00 37.03 141 ASP D CA 1
ATOM 3578 C C . ASP D 1 120 ? 15.007 42.210 80.366 1.00 36.40 141 ASP D C 1
ATOM 3579 O O . ASP D 1 120 ? 14.699 42.485 79.226 1.00 36.83 141 ASP D O 1
ATOM 3584 N N . SER D 1 121 ? 14.214 41.545 81.194 1.00 36.73 142 SER D N 1
ATOM 3585 C CA . SER D 1 121 ? 12.920 41.024 80.825 1.00 37.11 142 SER D CA 1
ATOM 3586 C C . SER D 1 121 ? 12.325 40.437 82.070 1.00 35.39 142 SER D C 1
ATOM 3587 O O . SER D 1 121 ? 13.037 40.149 82.989 1.00 34.28 142 SER D O 1
ATOM 3590 N N . THR D 1 122 ? 11.026 40.217 82.078 1.00 34.66 143 THR D N 1
ATOM 3591 C CA . THR D 1 122 ? 10.368 39.599 83.199 1.00 34.24 143 THR D CA 1
ATOM 3592 C C . THR D 1 122 ? 9.869 38.222 82.805 1.00 35.08 143 THR D C 1
ATOM 3593 O O . THR D 1 122 ? 9.203 37.564 83.595 1.00 36.93 143 THR D O 1
ATOM 3597 N N . ILE D 1 123 ? 10.159 37.792 81.582 1.00 35.54 144 ILE D N 1
ATOM 3598 C CA . ILE D 1 123 ? 9.712 36.497 81.096 1.00 36.27 144 ILE D CA 1
ATOM 3599 C C . ILE D 1 123 ? 10.895 35.748 80.503 1.00 35.42 144 ILE D C 1
ATOM 3600 O O . ILE D 1 123 ? 11.660 36.281 79.702 1.00 35.81 144 ILE D O 1
ATOM 3605 N N . PRO D 1 124 ? 11.036 34.487 80.875 1.00 34.14 145 PRO D N 1
ATOM 3606 C CA . PRO D 1 124 ? 12.165 33.747 80.383 1.00 33.35 145 PRO D CA 1
ATOM 3607 C C . PRO D 1 124 ? 12.027 33.295 78.944 1.00 32.40 145 PRO D C 1
ATOM 3608 O O . PRO D 1 124 ? 10.914 33.106 78.442 1.00 33.13 145 PRO D O 1
ATOM 3612 N N . THR D 1 125 ? 13.172 33.145 78.288 1.00 30.53 146 THR D N 1
ATOM 3613 C CA . THR D 1 125 ? 13.222 32.595 76.971 1.00 29.00 146 THR D CA 1
ATOM 3614 C C . THR D 1 125 ? 13.869 31.270 77.268 1.00 28.84 146 THR D C 1
ATOM 3615 O O . THR D 1 125 ? 15.043 31.202 77.684 1.00 27.46 146 THR D O 1
ATOM 3619 N N . LEU D 1 126 ? 13.095 30.204 77.078 1.00 29.04 147 LEU D N 1
ATOM 3620 C CA . LEU D 1 126 ? 13.573 28.888 77.409 1.00 28.67 147 LEU D CA 1
ATOM 3621 C C . LEU D 1 126 ? 14.633 28.466 76.391 1.00 29.12 147 LEU D C 1
ATOM 3622 O O . LEU D 1 126 ? 14.500 28.772 75.222 1.00 29.20 147 LEU D O 1
ATOM 3627 N N . GLN D 1 127 ? 15.685 27.790 76.868 1.00 29.49 148 GLN D N 1
ATOM 3628 C CA . GLN D 1 127 ? 16.848 27.391 76.078 1.00 29.58 148 GLN D CA 1
ATOM 3629 C C . GLN D 1 127 ? 17.006 25.878 75.866 1.00 29.29 148 GLN D C 1
ATOM 3630 O O . GLN D 1 127 ? 16.364 25.105 76.537 1.00 29.16 148 GLN D O 1
ATOM 3636 N N . ASN D 1 128 ? 17.915 25.488 74.953 1.00 29.54 149 ASN D N 1
ATOM 3637 C CA A ASN D 1 128 ? 18.188 24.078 74.653 0.50 29.72 149 ASN D CA 1
ATOM 3638 C CA B ASN D 1 128 ? 18.175 24.082 74.562 0.50 29.90 149 ASN D CA 1
ATOM 3639 C C . ASN D 1 128 ? 16.892 23.276 74.515 1.00 30.58 149 ASN D C 1
ATOM 3640 O O . ASN D 1 128 ? 16.796 22.161 75.063 1.00 31.16 149 ASN D O 1
ATOM 3649 N N . PRO D 1 129 ? 15.893 23.814 73.800 1.00 30.74 150 PRO D N 1
ATOM 3650 C CA . PRO D 1 129 ? 14.618 23.113 73.798 1.00 31.65 150 PRO D CA 1
ATOM 3651 C C . PRO D 1 129 ? 14.489 21.924 72.876 1.00 32.30 150 PRO D C 1
ATOM 3652 O O . PRO D 1 129 ? 15.299 21.740 71.998 1.00 33.06 150 PRO D O 1
ATOM 3656 N N . LYS D 1 130 ? 13.432 21.151 73.090 1.00 33.79 151 LYS D N 1
ATOM 3657 C CA . LYS D 1 130 ? 13.139 19.971 72.293 1.00 34.81 151 LYS D CA 1
ATOM 3658 C C . LYS D 1 130 ? 11.623 19.898 72.178 1.00 35.01 151 LYS D C 1
ATOM 3659 O O . LYS D 1 130 ? 10.931 19.989 73.188 1.00 35.53 151 LYS D O 1
ATOM 3663 N N . VAL D 1 131 ? 11.088 19.726 70.972 1.00 34.87 152 VAL D N 1
ATOM 3664 C CA . VAL D 1 131 ? 9.642 19.563 70.840 1.00 34.79 152 VAL D CA 1
ATOM 3665 C C . VAL D 1 131 ? 9.248 18.123 71.185 1.00 36.65 152 VAL D C 1
ATOM 3666 O O . VAL D 1 131 ? 9.934 17.179 70.782 1.00 36.51 152 VAL D O 1
ATOM 3670 N N . VAL D 1 132 ? 8.138 17.985 71.921 1.00 38.69 153 VAL D N 1
ATOM 3671 C CA . VAL D 1 132 ? 7.569 16.707 72.346 1.00 40.26 153 VAL D CA 1
ATOM 3672 C C . VAL D 1 132 ? 6.209 16.452 71.727 1.00 41.02 153 VAL D C 1
ATOM 3673 O O . VAL D 1 132 ? 6.131 16.076 70.575 1.00 43.19 153 VAL D O 1
ATOM 3677 N N . GLN E 1 15 ? 19.290 32.317 34.482 1.00 86.31 36 GLN E N 1
ATOM 3678 C CA . GLN E 1 15 ? 17.930 32.308 35.107 1.00 86.15 36 GLN E CA 1
ATOM 3679 C C . GLN E 1 15 ? 16.872 31.729 34.127 1.00 86.08 36 GLN E C 1
ATOM 3680 O O . GLN E 1 15 ? 17.213 31.441 32.967 1.00 86.50 36 GLN E O 1
ATOM 3686 N N . PRO E 1 16 ? 15.592 31.571 34.575 1.00 85.17 37 PRO E N 1
ATOM 3687 C CA . PRO E 1 16 ? 14.512 30.999 33.728 1.00 84.56 37 PRO E CA 1
ATOM 3688 C C . PRO E 1 16 ? 14.244 31.642 32.340 1.00 83.87 37 PRO E C 1
ATOM 3689 O O . PRO E 1 16 ? 14.061 32.874 32.238 1.00 83.64 37 PRO E O 1
ATOM 3693 N N . GLY E 1 17 ? 14.189 30.775 31.311 1.00 82.74 38 GLY E N 1
ATOM 3694 C CA . GLY E 1 17 ? 13.933 31.153 29.904 1.00 81.41 38 GLY E CA 1
ATOM 3695 C C . GLY E 1 17 ? 12.455 31.385 29.584 1.00 80.42 38 GLY E C 1
ATOM 3696 O O . GLY E 1 17 ? 11.573 30.759 30.183 1.00 80.43 38 GLY E O 1
ATOM 3697 N N . ASP E 1 18 ? 12.204 32.252 28.598 1.00 78.87 39 ASP E N 1
ATOM 3698 C CA . ASP E 1 18 ? 10.841 32.706 28.202 1.00 76.69 39 ASP E CA 1
ATOM 3699 C C . ASP E 1 18 ? 9.746 31.622 28.004 1.00 74.85 39 ASP E C 1
ATOM 3700 O O . ASP E 1 18 ? 8.567 31.908 28.245 1.00 75.18 39 ASP E O 1
ATOM 3705 N N . ASP E 1 19 ? 10.104 30.402 27.586 1.00 71.93 40 ASP E N 1
ATOM 3706 C CA . ASP E 1 19 ? 9.086 29.331 27.446 1.00 68.91 40 ASP E CA 1
ATOM 3707 C C . ASP E 1 19 ? 8.940 28.539 28.768 1.00 65.45 40 ASP E C 1
ATOM 3708 O O . ASP E 1 19 ? 7.847 28.064 29.094 1.00 65.40 40 ASP E O 1
ATOM 3713 N N . ALA E 1 20 ? 10.038 28.385 29.515 1.00 60.75 41 ALA E N 1
ATOM 3714 C CA . ALA E 1 20 ? 9.993 27.702 30.809 1.00 58.38 41 ALA E CA 1
ATOM 3715 C C . ALA E 1 20 ? 9.037 28.495 31.719 1.00 55.54 41 ALA E C 1
ATOM 3716 O O . ALA E 1 20 ? 8.261 27.910 32.474 1.00 54.65 41 ALA E O 1
ATOM 3718 N N . VAL E 1 21 ? 9.100 29.824 31.608 1.00 52.90 42 VAL E N 1
ATOM 3719 C CA . VAL E 1 21 ? 8.231 30.751 32.342 1.00 52.16 42 VAL E CA 1
ATOM 3720 C C . VAL E 1 21 ? 6.751 30.488 32.050 1.00 50.13 42 VAL E C 1
ATOM 3721 O O . VAL E 1 21 ? 5.948 30.273 32.954 1.00 49.50 42 VAL E O 1
ATOM 3725 N N . ALA E 1 22 ? 6.403 30.490 30.779 1.00 48.76 43 ALA E N 1
ATOM 3726 C CA . ALA E 1 22 ? 5.037 30.231 30.380 1.00 48.07 43 ALA E CA 1
ATOM 3727 C C . ALA E 1 22 ? 4.477 29.030 31.134 1.00 47.42 43 ALA E C 1
ATOM 3728 O O . ALA E 1 22 ? 3.333 29.082 31.622 1.00 47.97 43 ALA E O 1
ATOM 3730 N N . SER E 1 23 ? 5.287 27.970 31.256 1.00 45.55 44 SER E N 1
ATOM 3731 C CA . SER E 1 23 ? 4.852 26.727 31.909 1.00 44.22 44 SER E CA 1
ATOM 3732 C C . SER E 1 23 ? 5.007 26.672 33.451 1.00 42.27 44 SER E C 1
ATOM 3733 O O . SER E 1 23 ? 4.744 25.662 34.055 1.00 41.80 44 SER E O 1
ATOM 3744 N N . GLN E 1 25 ? 3.803 27.433 37.218 1.00 34.30 46 GLN E N 1
ATOM 3745 C CA . GLN E 1 25 ? 2.557 27.715 37.908 1.00 33.34 46 GLN E CA 1
ATOM 3746 C C . GLN E 1 25 ? 2.582 29.158 38.408 1.00 32.04 46 GLN E C 1
ATOM 3747 O O . GLN E 1 25 ? 3.651 29.706 38.657 1.00 32.67 46 GLN E O 1
ATOM 3753 N N . THR E 1 26 ? 1.421 29.778 38.551 1.00 30.11 47 THR E N 1
ATOM 3754 C CA . THR E 1 26 ? 1.342 31.163 38.980 1.00 29.46 47 THR E CA 1
ATOM 3755 C C . THR E 1 26 ? 0.823 31.259 40.378 1.00 28.90 47 THR E C 1
ATOM 3756 O O . THR E 1 26 ? -0.139 30.599 40.725 1.00 29.58 47 THR E O 1
ATOM 3760 N N . TYR E 1 27 ? 1.471 32.065 41.204 1.00 29.49 48 TYR E N 1
ATOM 3761 C CA . TYR E 1 27 ? 0.958 32.312 42.560 1.00 30.15 48 TYR E CA 1
ATOM 3762 C C . TYR E 1 27 ? 0.394 33.709 42.682 1.00 28.92 48 TYR E C 1
ATOM 3763 O O . TYR E 1 27 ? 0.917 34.643 42.072 1.00 28.29 48 TYR E O 1
ATOM 3772 N N . SER E 1 28 ? -0.674 33.845 43.466 1.00 27.46 49 SER E N 1
ATOM 3773 C CA . SER E 1 28 ? -1.121 35.142 43.881 1.00 27.54 49 SER E CA 1
ATOM 3774 C C . SER E 1 28 ? -0.228 35.431 45.084 1.00 28.15 49 SER E C 1
ATOM 3775 O O . SER E 1 28 ? 0.436 34.520 45.614 1.00 28.93 49 SER E O 1
ATOM 3778 N N . VAL E 1 29 ? -0.223 36.672 45.558 1.00 27.73 50 VAL E N 1
ATOM 3779 C CA . VAL E 1 29 ? 0.577 37.012 46.716 1.00 27.32 50 VAL E CA 1
ATOM 3780 C C . VAL E 1 29 ? 0.105 36.229 47.941 1.00 28.28 50 VAL E C 1
ATOM 3781 O O . VAL E 1 29 ? 0.922 35.655 48.655 1.00 27.98 50 VAL E O 1
ATOM 3785 N N . ALA E 1 30 ? -1.202 36.171 48.162 1.00 27.94 51 ALA E N 1
ATOM 3786 C CA . ALA E 1 30 ? -1.733 35.416 49.313 1.00 29.15 51 ALA E CA 1
ATOM 3787 C C . ALA E 1 30 ? -1.286 33.944 49.284 1.00 30.88 51 ALA E C 1
ATOM 3788 O O . ALA E 1 30 ? -0.821 33.405 50.307 1.00 31.70 51 ALA E O 1
ATOM 3790 N N . GLN E 1 31 ? -1.392 33.306 48.118 1.00 31.74 52 GLN E N 1
ATOM 3791 C CA . GLN E 1 31 ? -1.000 31.905 47.989 1.00 32.20 52 GLN E CA 1
ATOM 3792 C C . GLN E 1 31 ? 0.512 31.715 48.137 1.00 31.81 52 GLN E C 1
ATOM 3793 O O . GLN E 1 31 ? 0.967 30.727 48.703 1.00 32.49 52 GLN E O 1
ATOM 3799 N N . PHE E 1 32 ? 1.320 32.646 47.670 1.00 31.24 53 PHE E N 1
ATOM 3800 C CA . PHE E 1 32 ? 2.740 32.437 47.849 1.00 30.31 53 PHE E CA 1
ATOM 3801 C C . PHE E 1 32 ? 3.144 32.630 49.321 1.00 31.32 53 PHE E C 1
ATOM 3802 O O . PHE E 1 32 ? 4.038 31.942 49.828 1.00 31.04 53 PHE E O 1
ATOM 3810 N N . LEU E 1 33 ? 2.455 33.513 50.030 1.00 32.63 54 LEU E N 1
ATOM 3811 C CA . LEU E 1 33 ? 2.816 33.771 51.421 1.00 32.94 54 LEU E CA 1
ATOM 3812 C C . LEU E 1 33 ? 2.183 32.806 52.401 1.00 33.74 54 LEU E C 1
ATOM 3813 O O . LEU E 1 33 ? 2.623 32.732 53.532 1.00 33.95 54 LEU E O 1
ATOM 3818 N N . GLN E 1 34 ? 1.217 32.004 51.956 1.00 34.36 55 GLN E N 1
ATOM 3819 C CA . GLN E 1 34 ? 0.505 31.128 52.877 1.00 34.14 55 GLN E CA 1
ATOM 3820 C C . GLN E 1 34 ? 1.402 30.267 53.733 1.00 33.14 55 GLN E C 1
ATOM 3821 O O . GLN E 1 34 ? 1.267 30.311 54.947 1.00 35.15 55 GLN E O 1
ATOM 3827 N N . PRO E 1 35 ? 2.303 29.474 53.137 1.00 33.00 56 PRO E N 1
ATOM 3828 C CA . PRO E 1 35 ? 3.182 28.613 53.954 1.00 32.32 56 PRO E CA 1
ATOM 3829 C C . PRO E 1 35 ? 4.123 29.364 54.873 1.00 31.43 56 PRO E C 1
ATOM 3830 O O . PRO E 1 35 ? 4.510 28.835 55.919 1.00 30.92 56 PRO E O 1
ATOM 3834 N N . PHE E 1 36 ? 4.455 30.589 54.494 1.00 30.60 57 PHE E N 1
ATOM 3835 C CA . PHE E 1 36 ? 5.311 31.435 55.311 1.00 30.83 57 PHE E CA 1
ATOM 3836 C C . PHE E 1 36 ? 4.570 31.933 56.524 1.00 31.42 57 PHE E C 1
ATOM 3837 O O . PHE E 1 36 ? 5.173 32.156 57.558 1.00 32.69 57 PHE E O 1
ATOM 3845 N N . THR E 1 37 ? 3.264 32.089 56.398 1.00 31.37 58 THR E N 1
ATOM 3846 C CA . THR E 1 37 ? 2.423 32.479 57.512 1.00 32.37 58 THR E CA 1
ATOM 3847 C C . THR E 1 37 ? 2.322 31.317 58.480 1.00 31.17 58 THR E C 1
ATOM 3848 O O . THR E 1 37 ? 2.244 31.517 59.678 1.00 31.63 58 THR E O 1
ATOM 3852 N N . LEU E 1 38 ? 2.292 30.099 57.968 1.00 29.88 59 LEU E N 1
ATOM 3853 C CA . LEU E 1 38 ? 2.212 28.944 58.852 1.00 29.83 59 LEU E CA 1
ATOM 3854 C C . LEU E 1 38 ? 3.537 28.675 59.576 1.00 28.51 59 LEU E C 1
ATOM 3855 O O . LEU E 1 38 ? 3.557 28.533 60.787 1.00 26.56 59 LEU E O 1
ATOM 3860 N N . ASN E 1 39 ? 4.638 28.629 58.822 1.00 27.15 60 ASN E N 1
ATOM 3861 C CA . ASN E 1 39 ? 5.957 28.355 59.384 1.00 25.81 60 ASN E CA 1
ATOM 3862 C C . ASN E 1 39 ? 7.018 28.854 58.423 1.00 26.56 60 ASN E C 1
ATOM 3863 O O . ASN E 1 39 ? 7.384 28.144 57.486 1.00 25.83 60 ASN E O 1
ATOM 3868 N N . PRO E 1 40 ? 7.536 30.076 58.646 1.00 27.47 61 PRO E N 1
ATOM 3869 C CA . PRO E 1 40 ? 8.520 30.572 57.696 1.00 27.82 61 PRO E CA 1
ATOM 3870 C C . PRO E 1 40 ? 9.813 29.757 57.669 1.00 27.56 61 PRO E C 1
ATOM 3871 O O . PRO E 1 40 ? 10.531 29.845 56.700 1.00 28.39 61 PRO E O 1
ATOM 3875 N N . ALA E 1 41 ? 10.101 28.969 58.706 1.00 27.03 62 ALA E N 1
ATOM 3876 C CA . ALA E 1 41 ? 11.334 28.195 58.704 1.00 27.30 62 ALA E CA 1
ATOM 3877 C C . ALA E 1 41 ? 11.138 27.057 57.734 1.00 27.83 62 ALA E C 1
ATOM 3878 O O . ALA E 1 41 ? 11.968 26.844 56.856 1.00 26.54 62 ALA E O 1
ATOM 3880 N N . LYS E 1 42 ? 10.009 26.368 57.867 1.00 28.82 63 LYS E N 1
ATOM 3881 C CA . LYS E 1 42 ? 9.687 25.310 56.951 1.00 29.96 63 LYS E CA 1
ATOM 3882 C C . LYS E 1 42 ? 9.547 25.812 55.512 1.00 29.80 63 LYS E C 1
ATOM 3883 O O . LYS E 1 42 ? 10.183 25.267 54.617 1.00 31.74 63 LYS E O 1
ATOM 3889 N N . ALA E 1 43 ? 8.754 26.844 55.291 1.00 28.86 64 ALA E N 1
ATOM 3890 C CA . ALA E 1 43 ? 8.558 27.395 53.953 1.00 29.05 64 ALA E CA 1
ATOM 3891 C C . ALA E 1 43 ? 9.883 27.778 53.298 1.00 30.88 64 ALA E C 1
ATOM 3892 O O . ALA E 1 43 ? 10.109 27.540 52.110 1.00 29.29 64 ALA E O 1
ATOM 3894 N N . SER E 1 44 ? 10.766 28.370 54.087 1.00 33.09 65 SER E N 1
ATOM 3895 C CA . SER E 1 44 ? 12.040 28.821 53.565 1.00 34.78 65 SER E CA 1
ATOM 3896 C C . SER E 1 44 ? 12.815 27.613 53.037 1.00 36.02 65 SER E C 1
ATOM 3897 O O . SER E 1 44 ? 13.367 27.629 51.943 1.00 38.51 65 SER E O 1
ATOM 3900 N N . SER E 1 45 ? 12.814 26.547 53.798 1.00 36.40 66 SER E N 1
ATOM 3901 C CA . SER E 1 45 ? 13.536 25.362 53.417 1.00 36.50 66 SER E CA 1
ATOM 3902 C C . SER E 1 45 ? 12.903 24.653 52.194 1.00 36.74 66 SER E C 1
ATOM 3903 O O . SER E 1 45 ? 13.606 24.155 51.325 1.00 37.49 66 SER E O 1
ATOM 3906 N N . ASP E 1 46 ? 11.581 24.634 52.111 1.00 36.88 67 ASP E N 1
ATOM 3907 C CA . ASP E 1 46 ? 10.887 23.982 50.998 1.00 36.40 67 ASP E CA 1
ATOM 3908 C C . ASP E 1 46 ? 10.936 24.764 49.690 1.00 36.90 67 ASP E C 1
ATOM 3909 O O . ASP E 1 46 ? 10.736 24.176 48.644 1.00 38.66 67 ASP E O 1
ATOM 3914 N N . TYR E 1 47 ? 11.119 26.082 49.743 1.00 37.43 68 TYR E N 1
ATOM 3915 C CA . TYR E 1 47 ? 11.189 26.933 48.532 1.00 36.33 68 TYR E CA 1
ATOM 3916 C C . TYR E 1 47 ? 12.631 27.384 48.226 1.00 34.34 68 TYR E C 1
ATOM 3917 O O . TYR E 1 47 ? 12.865 27.965 47.168 1.00 33.39 68 TYR E O 1
ATOM 3926 N N . LEU E 1 48 ? 13.594 27.016 49.083 1.00 31.98 69 LEU E N 1
ATOM 3927 C CA . LEU E 1 48 ? 14.960 27.514 48.962 1.00 30.81 69 LEU E CA 1
ATOM 3928 C C . LEU E 1 48 ? 15.599 27.284 47.620 1.00 31.33 69 LEU E C 1
ATOM 3929 O O . LEU E 1 48 ? 15.761 26.168 47.180 1.00 31.40 69 LEU E O 1
ATOM 3934 N N . GLY E 1 49 ? 15.997 28.364 46.967 1.00 31.98 70 GLY E N 1
ATOM 3935 C CA . GLY E 1 49 ? 16.646 28.248 45.665 1.00 32.21 70 GLY E CA 1
ATOM 3936 C C . GLY E 1 49 ? 15.696 27.982 44.500 1.00 32.98 70 GLY E C 1
ATOM 3937 O O . GLY E 1 49 ? 16.176 27.816 43.359 1.00 33.53 70 GLY E O 1
ATOM 3938 N N . LYS E 1 50 ? 14.385 27.897 44.765 1.00 31.92 71 LYS E N 1
ATOM 3939 C CA . LYS E 1 50 ? 13.437 27.683 43.701 1.00 33.91 71 LYS E CA 1
ATOM 3940 C C . LYS E 1 50 ? 12.979 29.019 43.149 1.00 33.05 71 LYS E C 1
ATOM 3941 O O . LYS E 1 50 ? 13.091 30.060 43.802 1.00 31.95 71 LYS E O 1
ATOM 3947 N N . TRP E 1 51 ? 12.477 28.961 41.919 1.00 31.73 72 TRP E N 1
ATOM 3948 C CA . TRP E 1 51 ? 11.958 30.125 41.223 1.00 30.95 72 TRP E CA 1
ATOM 3949 C C . TRP E 1 51 ? 10.445 30.079 41.289 1.00 30.06 72 TRP E C 1
ATOM 3950 O O . TRP E 1 51 ? 9.878 29.048 41.065 1.00 30.51 72 TRP E O 1
ATOM 3961 N N . VAL E 1 52 ? 9.824 31.190 41.641 1.00 29.34 73 VAL E N 1
ATOM 3962 C CA . VAL E 1 52 ? 8.408 31.279 41.680 1.00 30.24 73 VAL E CA 1
ATOM 3963 C C . VAL E 1 52 ? 7.928 32.443 40.847 1.00 29.98 73 VAL E C 1
ATOM 3964 O O . VAL E 1 52 ? 8.635 33.423 40.677 1.00 32.36 73 VAL E O 1
ATOM 3968 N N . LYS E 1 53 ? 6.726 32.301 40.302 1.00 29.72 74 LYS E N 1
ATOM 3969 C CA . LYS E 1 53 ? 6.105 33.289 39.432 1.00 30.00 74 LYS E CA 1
ATOM 3970 C C . LYS E 1 53 ? 4.885 33.786 40.168 1.00 29.90 74 LYS E C 1
ATOM 3971 O O . LYS E 1 53 ? 3.923 33.030 40.360 1.00 30.90 74 LYS E O 1
ATOM 3977 N N . VAL E 1 54 ? 4.955 35.036 40.616 1.00 30.08 75 VAL E N 1
ATOM 3978 C CA . VAL E 1 54 ? 3.887 35.659 41.377 1.00 30.10 75 VAL E CA 1
ATOM 3979 C C . VAL E 1 54 ? 3.229 36.834 40.661 1.00 31.65 75 VAL E C 1
ATOM 3980 O O . VAL E 1 54 ? 3.905 37.690 40.079 1.00 32.48 75 VAL E O 1
ATOM 3984 N N . ARG E 1 55 ? 1.913 36.919 40.802 1.00 32.13 76 ARG E N 1
ATOM 3985 C CA . ARG E 1 55 ? 1.131 37.968 40.196 1.00 32.04 76 ARG E CA 1
ATOM 3986 C C . ARG E 1 55 ? 0.379 38.779 41.250 1.00 32.05 76 ARG E C 1
ATOM 3987 O O . ARG E 1 55 ? -0.232 38.241 42.167 1.00 32.38 76 ARG E O 1
ATOM 3995 N N . GLY E 1 56 ? 0.381 40.086 41.070 1.00 31.80 77 GLY E N 1
ATOM 3996 C CA . GLY E 1 56 ? -0.297 41.005 41.971 1.00 31.37 77 GLY E CA 1
ATOM 3997 C C . GLY E 1 56 ? -0.248 42.453 41.480 1.00 31.13 77 GLY E C 1
ATOM 3998 O O . GLY E 1 56 ? 0.251 42.741 40.394 1.00 32.16 77 GLY E O 1
ATOM 3999 N N . VAL E 1 57 ? -0.776 43.357 42.292 1.00 30.01 78 VAL E N 1
ATOM 4000 C CA . VAL E 1 57 ? -0.787 44.761 41.982 1.00 29.22 78 VAL E CA 1
ATOM 4001 C C . VAL E 1 57 ? 0.424 45.400 42.623 1.00 29.06 78 VAL E C 1
ATOM 4002 O O . VAL E 1 57 ? 0.636 45.256 43.837 1.00 29.13 78 VAL E O 1
ATOM 4006 N N . ILE E 1 58 ? 1.216 46.116 41.823 1.00 28.07 79 ILE E N 1
ATOM 4007 C CA . ILE E 1 58 ? 2.387 46.805 42.340 1.00 27.64 79 ILE E CA 1
ATOM 4008 C C . ILE E 1 58 ? 1.919 48.010 43.168 1.00 28.07 79 ILE E C 1
ATOM 4009 O O . ILE E 1 58 ? 1.029 48.765 42.742 1.00 27.76 79 ILE E O 1
ATOM 4014 N N . VAL E 1 59 ? 2.461 48.143 44.372 1.00 28.09 80 VAL E N 1
ATOM 4015 C CA . VAL E 1 59 ? 2.065 49.243 45.248 1.00 29.11 80 VAL E CA 1
ATOM 4016 C C . VAL E 1 59 ? 3.187 50.199 45.599 1.00 29.23 80 VAL E C 1
ATOM 4017 O O . VAL E 1 59 ? 2.908 51.303 46.012 1.00 29.38 80 VAL E O 1
ATOM 4021 N N . ASP E 1 60 ? 4.439 49.778 45.424 1.00 30.49 81 ASP E N 1
ATOM 4022 C CA . ASP E 1 60 ? 5.580 50.635 45.651 1.00 30.46 81 ASP E CA 1
ATOM 4023 C C . ASP E 1 60 ? 6.719 50.183 44.750 1.00 30.82 81 ASP E C 1
ATOM 4024 O O . ASP E 1 60 ? 6.955 48.962 44.608 1.00 32.01 81 ASP E O 1
ATOM 4029 N N . ILE E 1 61 ? 7.370 51.157 44.113 1.00 29.33 82 ILE E N 1
ATOM 4030 C CA . ILE E 1 61 ? 8.544 50.975 43.297 1.00 29.46 82 ILE E CA 1
ATOM 4031 C C . ILE E 1 61 ? 9.540 51.999 43.812 1.00 30.01 82 ILE E C 1
ATOM 4032 O O . ILE E 1 61 ? 9.223 53.166 43.940 1.00 30.03 82 ILE E O 1
ATOM 4037 N N . ARG E 1 62 ? 10.778 51.602 44.025 1.00 30.72 83 ARG E N 1
ATOM 4038 C CA . ARG E 1 62 ? 11.711 52.518 44.653 1.00 31.48 83 ARG E CA 1
ATOM 4039 C C . ARG E 1 62 ? 13.155 52.134 44.405 1.00 31.69 83 ARG E C 1
ATOM 4040 O O . ARG E 1 62 ? 13.528 50.957 44.477 1.00 31.37 83 ARG E O 1
ATOM 4048 N N . ARG E 1 63 ? 13.974 53.146 44.176 1.00 31.13 84 ARG E N 1
ATOM 4049 C CA . ARG E 1 63 ? 15.377 52.972 43.982 1.00 31.23 84 ARG E CA 1
ATOM 4050 C C . ARG E 1 63 ? 16.094 53.184 45.318 1.00 31.75 84 ARG E C 1
ATOM 4051 O O . ARG E 1 63 ? 15.777 54.108 46.071 1.00 31.12 84 ARG E O 1
ATOM 4059 N N . LYS E 1 64 ? 17.029 52.297 45.628 1.00 32.07 85 LYS E N 1
ATOM 4060 C CA . LYS E 1 64 ? 17.733 52.368 46.886 1.00 34.24 85 LYS E CA 1
ATOM 4061 C C . LYS E 1 64 ? 19.233 52.363 46.701 1.00 33.60 85 LYS E C 1
ATOM 4062 O O . LYS E 1 64 ? 19.738 51.734 45.791 1.00 34.25 85 LYS E O 1
ATOM 4068 N N . SER E 1 65 ? 19.917 53.116 47.549 1.00 33.57 86 SER E N 1
ATOM 4069 C CA . SER E 1 65 ? 21.365 53.201 47.596 1.00 35.40 86 SER E CA 1
ATOM 4070 C C . SER E 1 65 ? 21.937 51.900 48.025 1.00 35.27 86 SER E C 1
ATOM 4071 O O . SER E 1 65 ? 21.469 51.323 49.008 1.00 32.77 86 SER E O 1
ATOM 4074 N N . GLY E 1 66 ? 22.988 51.483 47.338 1.00 36.13 87 GLY E N 1
ATOM 4075 C CA . GLY E 1 66 ? 23.604 50.192 47.638 1.00 38.56 87 GLY E CA 1
ATOM 4076 C C . GLY E 1 66 ? 24.942 50.247 48.319 1.00 38.95 87 GLY E C 1
ATOM 4077 O O . GLY E 1 66 ? 25.514 51.288 48.487 1.00 38.69 87 GLY E O 1
ATOM 4078 N N . ILE E 1 67 ? 25.439 49.090 48.725 1.00 42.32 88 ILE E N 1
ATOM 4079 C CA . ILE E 1 67 ? 26.760 49.024 49.350 1.00 43.47 88 ILE E CA 1
ATOM 4080 C C . ILE E 1 67 ? 27.799 48.940 48.222 1.00 42.74 88 ILE E C 1
ATOM 4081 O O . ILE E 1 67 ? 27.516 48.443 47.130 1.00 41.64 88 ILE E O 1
ATOM 4086 N N . ALA E 1 68 ? 28.991 49.453 48.485 1.00 42.64 89 ALA E N 1
ATOM 4087 C CA . ALA E 1 68 ? 30.108 49.338 47.530 1.00 42.21 89 ALA E CA 1
ATOM 4088 C C . ALA E 1 68 ? 29.765 49.776 46.086 1.00 41.02 89 ALA E C 1
ATOM 4089 O O . ALA E 1 68 ? 29.790 48.963 45.147 1.00 38.88 89 ALA E O 1
ATOM 4091 N N . GLY E 1 69 ? 29.445 51.069 45.949 1.00 40.91 90 GLY E N 1
ATOM 4092 C CA . GLY E 1 69 ? 29.160 51.719 44.649 1.00 40.96 90 GLY E CA 1
ATOM 4093 C C . GLY E 1 69 ? 27.901 51.297 43.877 1.00 39.47 90 GLY E C 1
ATOM 4094 O O . GLY E 1 69 ? 27.691 51.728 42.752 1.00 40.88 90 GLY E O 1
ATOM 4095 N N . SER E 1 70 ? 27.024 50.512 44.471 1.00 36.96 91 SER E N 1
ATOM 4096 C CA . SER E 1 70 ? 25.879 50.039 43.728 1.00 36.60 91 SER E CA 1
ATOM 4097 C C . SER E 1 70 ? 24.576 50.752 44.068 1.00 34.51 91 SER E C 1
ATOM 4098 O O . SER E 1 70 ? 24.527 51.671 44.869 1.00 34.55 91 SER E O 1
ATOM 4101 N N . TYR E 1 71 ? 23.527 50.345 43.370 1.00 32.23 92 TYR E N 1
ATOM 4102 C CA . TYR E 1 71 ? 22.181 50.752 43.695 1.00 30.95 92 TYR E CA 1
ATOM 4103 C C . TYR E 1 71 ? 21.308 49.586 43.294 1.00 28.96 92 TYR E C 1
ATOM 4104 O O . TYR E 1 71 ? 21.727 48.736 42.544 1.00 26.66 92 TYR E O 1
ATOM 4113 N N . TYR E 1 72 ? 20.115 49.516 43.856 1.00 30.36 93 TYR E N 1
ATOM 4114 C CA . TYR E 1 72 ? 19.166 48.443 43.517 1.00 30.64 93 TYR E CA 1
ATOM 4115 C C . TYR E 1 72 ? 17.747 49.012 43.612 1.00 31.13 93 TYR E C 1
ATOM 4116 O O . TYR E 1 72 ? 17.563 50.180 43.943 1.00 29.45 93 TYR E O 1
ATOM 4125 N N . PHE E 1 73 ? 16.738 48.188 43.307 1.00 31.97 94 PHE E N 1
ATOM 4126 C CA . PHE E 1 73 ? 15.355 48.632 43.407 1.00 31.31 94 PHE E CA 1
ATOM 4127 C C . PHE E 1 73 ? 14.546 47.649 44.230 1.00 32.95 94 PHE E C 1
ATOM 4128 O O . PHE E 1 73 ? 14.812 46.449 44.212 1.00 34.49 94 PHE E O 1
ATOM 4136 N N . ILE E 1 74 ? 13.526 48.155 44.893 1.00 33.66 95 ILE E N 1
ATOM 4137 C CA . ILE E 1 74 ? 12.596 47.357 45.654 1.00 34.10 95 ILE E CA 1
ATOM 4138 C C . ILE E 1 74 ? 11.231 47.623 45.046 1.00 33.68 95 ILE E C 1
ATOM 4139 O O . ILE E 1 74 ? 10.785 48.779 44.967 1.00 32.96 95 ILE E O 1
ATOM 4144 N N . VAL E 1 75 ? 10.603 46.546 44.581 1.00 33.92 96 VAL E N 1
ATOM 4145 C CA . VAL E 1 75 ? 9.251 46.546 44.020 1.00 32.53 96 VAL E CA 1
ATOM 4146 C C . VAL E 1 75 ? 8.427 45.728 45.019 1.00 32.85 96 VAL E C 1
ATOM 4147 O O . VAL E 1 75 ? 8.804 44.606 45.364 1.00 32.61 96 VAL E O 1
ATOM 4151 N N . THR E 1 76 ? 7.366 46.340 45.541 1.00 31.87 97 THR E N 1
ATOM 4152 C CA . THR E 1 76 ? 6.461 45.734 46.485 1.00 30.72 97 THR E CA 1
ATOM 4153 C C . THR E 1 76 ? 5.086 45.506 45.802 1.00 30.74 97 THR E C 1
ATOM 4154 O O . THR E 1 76 ? 4.544 46.406 45.121 1.00 30.93 97 THR E O 1
ATOM 4166 N N . ARG E 1 78 ? 0.968 43.811 46.223 1.00 30.05 99 ARG E N 1
ATOM 4167 C CA . ARG E 1 78 ? -0.083 43.356 47.112 1.00 31.57 99 ARG E CA 1
ATOM 4168 C C . ARG E 1 78 ? -0.884 42.314 46.378 1.00 31.62 99 ARG E C 1
ATOM 4169 O O . ARG E 1 78 ? -0.829 42.228 45.160 1.00 33.06 99 ARG E O 1
ATOM 4177 N N . ASP E 1 79 ? -1.602 41.505 47.139 1.00 30.98 100 ASP E N 1
ATOM 4178 C CA . ASP E 1 79 ? -2.475 40.520 46.587 1.00 30.92 100 ASP E CA 1
ATOM 4179 C C . ASP E 1 79 ? -3.571 41.248 45.827 1.00 31.88 100 ASP E C 1
ATOM 4180 O O . ASP E 1 79 ? -4.237 42.156 46.345 1.00 29.69 100 ASP E O 1
ATOM 4185 N N . GLU E 1 80 ? -3.768 40.808 44.602 1.00 33.47 101 GLU E N 1
ATOM 4186 C CA . GLU E 1 80 ? -4.713 41.421 43.681 1.00 35.29 101 GLU E CA 1
ATOM 4187 C C . GLU E 1 80 ? -6.122 41.524 44.242 1.00 35.56 101 GLU E C 1
ATOM 4188 O O . GLU E 1 80 ? -6.836 42.454 43.920 1.00 34.03 101 GLU E O 1
ATOM 4194 N N . GLN E 1 81 ? -6.513 40.582 45.097 1.00 37.31 102 GLN E N 1
ATOM 4195 C CA . GLN E 1 81 ? -7.863 40.564 45.633 1.00 39.28 102 GLN E CA 1
ATOM 4196 C C . GLN E 1 81 ? -7.886 40.864 47.123 1.00 39.16 102 GLN E C 1
ATOM 4197 O O . GLN E 1 81 ? -8.863 40.614 47.795 1.00 38.45 102 GLN E O 1
ATOM 4203 N N . ASN E 1 82 ? -6.810 41.432 47.628 1.00 39.91 103 ASN E N 1
ATOM 4204 C CA . ASN E 1 82 ? -6.661 41.699 49.061 1.00 41.10 103 ASN E CA 1
ATOM 4205 C C . ASN E 1 82 ? -6.896 40.467 49.946 1.00 41.80 103 ASN E C 1
ATOM 4206 O O . ASN E 1 82 ? -7.344 40.580 51.082 1.00 41.91 103 ASN E O 1
ATOM 4211 N N . LYS E 1 83 ? -6.544 39.295 49.413 1.00 41.86 104 LYS E N 1
ATOM 4212 C CA . LYS E 1 83 ? -6.646 38.020 50.133 1.00 42.87 104 LYS E CA 1
ATOM 4213 C C . LYS E 1 83 ? -5.692 37.924 51.343 1.00 42.39 104 LYS E C 1
ATOM 4214 O O . LYS E 1 83 ? -5.832 37.032 52.198 1.00 42.30 104 LYS E O 1
ATOM 4220 N N . THR E 1 84 ? -4.708 38.817 51.387 1.00 41.39 105 THR E N 1
ATOM 4221 C CA . THR E 1 84 ? -3.828 38.962 52.558 1.00 41.30 105 THR E CA 1
ATOM 4222 C C . THR E 1 84 ? -3.468 40.435 52.619 1.00 41.73 105 THR E C 1
ATOM 4223 O O . THR E 1 84 ? -3.545 41.118 51.612 1.00 42.00 105 THR E O 1
ATOM 4227 N N . ASP E 1 85 ? -3.125 40.940 53.790 1.00 43.30 106 ASP E N 1
ATOM 4228 C CA . ASP E 1 85 ? -2.664 42.342 53.897 1.00 45.73 106 ASP E CA 1
ATOM 4229 C C . ASP E 1 85 ? -1.130 42.430 53.798 1.00 44.33 106 ASP E C 1
ATOM 4230 O O . ASP E 1 85 ? -0.573 43.518 53.634 1.00 44.47 106 ASP E O 1
ATOM 4235 N N . LYS E 1 86 ? -0.462 41.277 53.903 1.00 43.57 107 LYS E N 1
ATOM 4236 C CA . LYS E 1 86 ? 0.988 41.197 53.771 1.00 43.66 107 LYS E CA 1
ATOM 4237 C C . LYS E 1 86 ? 1.356 41.497 52.334 1.00 40.60 107 LYS E C 1
ATOM 4238 O O . LYS E 1 86 ? 0.619 41.153 51.415 1.00 41.18 107 LYS E O 1
ATOM 4244 N N . ARG E 1 87 ? 2.468 42.183 52.153 1.00 38.34 108 ARG E N 1
ATOM 4245 C CA A ARG E 1 87 ? 2.963 42.550 50.829 0.50 36.89 108 ARG E CA 1
ATOM 4246 C CA B ARG E 1 87 ? 2.951 42.527 50.830 0.50 36.96 108 ARG E CA 1
ATOM 4247 C C . ARG E 1 87 ? 4.212 41.743 50.552 1.00 35.70 108 ARG E C 1
ATOM 4248 O O . ARG E 1 87 ? 4.929 41.410 51.459 1.00 37.44 108 ARG E O 1
ATOM 4263 N N . LEU E 1 88 ? 4.482 41.470 49.286 1.00 33.88 109 LEU E N 1
ATOM 4264 C CA . LEU E 1 88 ? 5.671 40.754 48.846 1.00 31.53 109 LEU E CA 1
ATOM 4265 C C . LEU E 1 88 ? 6.643 41.741 48.172 1.00 31.22 109 LEU E C 1
ATOM 4266 O O . LEU E 1 88 ? 6.251 42.504 47.311 1.00 29.79 109 LEU E O 1
ATOM 4271 N N . THR E 1 89 ? 7.916 41.700 48.514 1.00 30.07 110 THR E N 1
ATOM 4272 C CA . THR E 1 89 ? 8.853 42.579 47.875 1.00 31.50 110 THR E CA 1
ATOM 4273 C C . THR E 1 89 ? 9.838 41.769 47.010 1.00 31.06 110 THR E C 1
ATOM 4274 O O . THR E 1 89 ? 10.121 40.591 47.298 1.00 29.95 110 THR E O 1
ATOM 4278 N N . PHE E 1 90 ? 10.354 42.436 45.979 1.00 29.67 111 PHE E N 1
ATOM 4279 C CA . PHE E 1 90 ? 11.322 41.900 45.037 1.00 29.38 111 PHE E CA 1
ATOM 4280 C C . PHE E 1 90 ? 12.527 42.829 44.983 1.00 29.33 111 PHE E C 1
ATOM 4281 O O . PHE E 1 90 ? 12.385 44.037 44.893 1.00 30.63 111 PHE E O 1
ATOM 4289 N N . ASN E 1 91 ? 13.718 42.281 45.031 1.00 29.53 112 ASN E N 1
ATOM 4290 C CA . ASN E 1 91 ? 14.920 43.072 45.008 1.00 29.86 112 ASN E CA 1
ATOM 4291 C C . ASN E 1 91 ? 15.575 42.926 43.626 1.00 30.69 112 ASN E C 1
ATOM 4292 O O . ASN E 1 91 ? 16.087 41.856 43.303 1.00 30.70 112 ASN E O 1
ATOM 4297 N N . PHE E 1 92 ? 15.543 44.010 42.836 1.00 29.75 113 PHE E N 1
ATOM 4298 C CA . PHE E 1 92 ? 16.111 44.065 41.486 1.00 29.11 113 PHE E CA 1
ATOM 4299 C C . PHE E 1 92 ? 17.444 44.819 41.473 1.00 28.79 113 PHE E C 1
ATOM 4300 O O . PHE E 1 92 ? 17.533 45.972 41.901 1.00 29.91 113 PHE E O 1
ATOM 4308 N N . GLY E 1 93 ? 18.476 44.179 40.952 1.00 29.00 114 GLY E N 1
ATOM 4309 C CA . GLY E 1 93 ? 19.765 44.803 40.798 1.00 28.19 114 GLY E CA 1
ATOM 4310 C C . GLY E 1 93 ? 19.725 45.873 39.720 1.00 28.92 114 GLY E C 1
ATOM 4311 O O . GLY E 1 93 ? 18.768 45.924 38.885 1.00 26.28 114 GLY E O 1
ATOM 4312 N N . SER E 1 94 ? 20.772 46.712 39.729 1.00 28.95 115 SER E N 1
ATOM 4313 C CA . SER E 1 94 ? 20.879 47.811 38.787 1.00 30.90 115 SER E CA 1
ATOM 4314 C C . SER E 1 94 ? 20.737 47.375 37.348 1.00 31.92 115 SER E C 1
ATOM 4315 O O . SER E 1 94 ? 20.123 48.085 36.554 1.00 34.75 115 SER E O 1
ATOM 4318 N N . HIS E 1 95 ? 21.265 46.208 37.020 1.00 31.96 116 HIS E N 1
ATOM 4319 C CA . HIS E 1 95 ? 21.239 45.703 35.644 1.00 33.56 116 HIS E CA 1
ATOM 4320 C C . HIS E 1 95 ? 19.843 45.419 35.136 1.00 33.55 116 HIS E C 1
ATOM 4321 O O . HIS E 1 95 ? 19.664 45.149 33.975 1.00 32.25 116 HIS E O 1
ATOM 4328 N N . ASN E 1 96 ? 18.847 45.484 35.995 1.00 34.97 117 ASN E N 1
ATOM 4329 C CA . ASN E 1 96 ? 17.529 45.201 35.509 1.00 36.59 117 ASN E CA 1
ATOM 4330 C C . ASN E 1 96 ? 16.652 46.406 35.656 1.00 35.37 117 ASN E C 1
ATOM 4331 O O . ASN E 1 96 ? 15.480 46.295 35.858 1.00 36.86 117 ASN E O 1
ATOM 4336 N N . SER E 1 97 ? 17.227 47.576 35.472 1.00 36.00 118 SER E N 1
ATOM 4337 C CA . SER E 1 97 ? 16.472 48.799 35.629 1.00 36.79 118 SER E CA 1
ATOM 4338 C C . SER E 1 97 ? 15.417 48.967 34.545 1.00 35.94 118 SER E C 1
ATOM 4339 O O . SER E 1 97 ? 14.386 49.557 34.809 1.00 36.75 118 SER E O 1
ATOM 4342 N N . ALA E 1 98 ? 15.644 48.456 33.345 1.00 35.58 119 ALA E N 1
ATOM 4343 C CA . ALA E 1 98 ? 14.614 48.585 32.289 1.00 35.77 119 ALA E CA 1
ATOM 4344 C C . ALA E 1 98 ? 13.310 47.907 32.714 1.00 35.82 119 ALA E C 1
ATOM 4345 O O . ALA E 1 98 ? 12.259 48.421 32.427 1.00 36.68 119 ALA E O 1
ATOM 4347 N N . ASP E 1 99 ? 13.375 46.778 33.408 1.00 35.87 120 ASP E N 1
ATOM 4348 C CA . ASP E 1 99 ? 12.158 46.110 33.888 1.00 36.32 120 ASP E CA 1
ATOM 4349 C C . ASP E 1 99 ? 11.421 46.926 34.934 1.00 35.14 120 ASP E C 1
ATOM 4350 O O . ASP E 1 99 ? 10.197 47.035 34.911 1.00 36.25 120 ASP E O 1
ATOM 4355 N N . VAL E 1 100 ? 12.174 47.437 35.891 1.00 33.00 121 VAL E N 1
ATOM 4356 C CA . VAL E 1 100 ? 11.574 48.172 36.966 1.00 32.00 121 VAL E CA 1
ATOM 4357 C C . VAL E 1 100 ? 10.961 49.442 36.403 1.00 31.17 121 VAL E C 1
ATOM 4358 O O . VAL E 1 100 ? 9.910 49.834 36.817 1.00 29.50 121 VAL E O 1
ATOM 4362 N N . GLU E 1 101 ? 11.600 50.037 35.411 1.00 31.37 122 GLU E N 1
ATOM 4363 C CA . GLU E 1 101 ? 11.096 51.260 34.827 1.00 32.54 122 GLU E CA 1
ATOM 4364 C C . GLU E 1 101 ? 9.861 51.106 33.969 1.00 31.64 122 GLU E C 1
ATOM 4365 O O . GLU E 1 101 ? 9.209 52.089 33.637 1.00 32.46 122 GLU E O 1
ATOM 4371 N N . ALA E 1 102 ? 9.510 49.890 33.629 1.00 30.94 123 ALA E N 1
ATOM 4372 C CA . ALA E 1 102 ? 8.321 49.674 32.831 1.00 32.07 123 ALA E CA 1
ATOM 4373 C C . ALA E 1 102 ? 7.156 49.334 33.755 1.00 31.41 123 ALA E C 1
ATOM 4374 O O . ALA E 1 102 ? 6.039 49.268 33.292 1.00 32.04 123 ALA E O 1
ATOM 4376 N N . LEU E 1 103 ? 7.402 49.108 35.047 1.00 30.41 124 LEU E N 1
ATOM 4377 C CA . LEU E 1 103 ? 6.306 48.835 35.974 1.00 30.12 124 LEU E CA 1
ATOM 4378 C C . LEU E 1 103 ? 5.510 50.103 36.284 1.00 30.70 124 LEU E C 1
ATOM 4379 O O . LEU E 1 103 ? 5.899 51.228 35.892 1.00 30.84 124 LEU E O 1
ATOM 4384 N N . SER E 1 104 ? 4.381 49.926 36.972 1.00 30.28 125 SER E N 1
ATOM 4385 C CA . SER E 1 104 ? 3.531 51.047 37.290 1.00 30.28 125 SER E CA 1
ATOM 4386 C C . SER E 1 104 ? 2.704 50.811 38.568 1.00 29.71 125 SER E C 1
ATOM 4387 O O . SER E 1 104 ? 1.972 49.824 38.661 1.00 29.51 125 SER E O 1
ATOM 4390 N N . ASN E 1 105 ? 2.817 51.712 39.548 1.00 29.06 126 ASN E N 1
ATOM 4391 C CA . ASN E 1 105 ? 2.064 51.567 40.802 1.00 29.44 126 ASN E CA 1
ATOM 4392 C C . ASN E 1 105 ? 0.575 51.571 40.482 1.00 29.47 126 ASN E C 1
ATOM 4393 O O . ASN E 1 105 ? 0.108 52.418 39.741 1.00 28.88 126 ASN E O 1
ATOM 4398 N N . GLY E 1 106 ? -0.153 50.602 41.020 1.00 29.27 127 GLY E N 1
ATOM 4399 C CA . GLY E 1 106 ? -1.575 50.496 40.769 1.00 29.29 127 GLY E CA 1
ATOM 4400 C C . GLY E 1 106 ? -1.961 49.502 39.682 1.00 29.83 127 GLY E C 1
ATOM 4401 O O . GLY E 1 106 ? -3.141 49.190 39.538 1.00 29.54 127 GLY E O 1
ATOM 4402 N N . SER E 1 107 ? -0.969 48.981 38.954 1.00 29.86 128 SER E N 1
ATOM 4403 C CA . SER E 1 107 ? -1.199 48.049 37.849 1.00 29.84 128 SER E CA 1
ATOM 4404 C C . SER E 1 107 ? -0.764 46.642 38.206 1.00 29.76 128 SER E C 1
ATOM 4405 O O . SER E 1 107 ? 0.166 46.456 38.976 1.00 30.73 128 SER E O 1
ATOM 4408 N N . VAL E 1 108 ? -1.416 45.653 37.619 1.00 28.37 129 VAL E N 1
ATOM 4409 C CA . VAL E 1 108 ? -1.046 44.285 37.836 1.00 28.77 129 VAL E CA 1
ATOM 4410 C C . VAL E 1 108 ? 0.265 43.963 37.099 1.00 29.03 129 VAL E C 1
ATOM 4411 O O . VAL E 1 108 ? 0.521 44.466 36.001 1.00 29.79 129 VAL E O 1
ATOM 4415 N N . ALA E 1 109 ? 1.083 43.117 37.691 1.00 27.88 130 ALA E N 1
ATOM 4416 C CA . ALA E 1 109 ? 2.292 42.633 37.039 1.00 27.21 130 ALA E CA 1
ATOM 4417 C C . ALA E 1 109 ? 2.518 41.206 37.546 1.00 28.32 130 ALA E C 1
ATOM 4418 O O . ALA E 1 109 ? 2.015 40.849 38.616 1.00 27.27 130 ALA E O 1
ATOM 4420 N N . THR E 1 110 ? 3.267 40.423 36.772 1.00 28.17 131 THR E N 1
ATOM 4421 C CA . THR E 1 110 ? 3.631 39.071 37.102 1.00 29.54 131 THR E CA 1
ATOM 4422 C C . THR E 1 110 ? 5.135 39.091 37.079 1.00 30.26 131 THR E C 1
ATOM 4423 O O . THR E 1 110 ? 5.753 39.536 36.092 1.00 31.54 131 THR E O 1
ATOM 4427 N N . ILE E 1 111 ? 5.740 38.637 38.171 1.00 29.99 132 ILE E N 1
ATOM 4428 C CA . ILE E 1 111 ? 7.179 38.653 38.284 1.00 28.38 132 ILE E CA 1
ATOM 4429 C C . ILE E 1 111 ? 7.666 37.288 38.770 1.00 29.19 132 ILE E C 1
ATOM 4430 O O . ILE E 1 111 ? 7.105 36.682 39.713 1.00 28.76 132 ILE E O 1
ATOM 4435 N N . VAL E 1 112 ? 8.702 36.808 38.093 1.00 28.81 133 VAL E N 1
ATOM 4436 C CA . VAL E 1 112 ? 9.391 35.593 38.450 1.00 29.22 133 VAL E CA 1
ATOM 4437 C C . VAL E 1 112 ? 10.573 36.006 39.331 1.00 28.73 133 VAL E C 1
ATOM 4438 O O . VAL E 1 112 ? 11.242 36.967 39.026 1.00 29.56 133 VAL E O 1
ATOM 4442 N N . GLY E 1 113 ? 10.787 35.292 40.431 1.00 27.30 134 GLY E N 1
ATOM 4443 C CA . GLY E 1 113 ? 11.866 35.570 41.329 1.00 27.75 134 GLY E CA 1
ATOM 4444 C C . GLY E 1 113 ? 12.363 34.333 42.054 1.00 28.53 134 GLY E C 1
ATOM 4445 O O . GLY E 1 113 ? 11.691 33.316 42.081 1.00 29.41 134 GLY E O 1
ATOM 4446 N N . GLN E 1 114 ? 13.529 34.440 42.680 1.00 28.66 135 GLN E N 1
ATOM 4447 C CA . GLN E 1 114 ? 14.131 33.313 43.382 1.00 29.10 135 GLN E CA 1
ATOM 4448 C C . GLN E 1 114 ? 14.101 33.475 44.890 1.00 29.53 135 GLN E C 1
ATOM 4449 O O . GLN E 1 114 ? 14.409 34.546 45.411 1.00 30.68 135 GLN E O 1
ATOM 4455 N N . VAL E 1 115 ? 13.782 32.398 45.593 1.00 29.84 136 VAL E N 1
ATOM 4456 C CA . VAL E 1 115 ? 13.696 32.439 47.039 1.00 30.58 136 VAL E CA 1
ATOM 4457 C C . VAL E 1 115 ? 15.048 32.151 47.630 1.00 31.90 136 VAL E C 1
ATOM 4458 O O . VAL E 1 115 ? 15.653 31.099 47.365 1.00 32.77 136 VAL E O 1
ATOM 4462 N N . HIS E 1 116 ? 15.532 33.082 48.427 1.00 32.57 137 HIS E N 1
ATOM 4463 C CA . HIS E 1 116 ? 16.773 32.889 49.129 1.00 34.22 137 HIS E CA 1
ATOM 4464 C C . HIS E 1 116 ? 16.405 32.633 50.594 1.00 35.16 137 HIS E C 1
ATOM 4465 O O . HIS E 1 116 ? 15.249 32.644 50.974 1.00 34.81 137 HIS E O 1
ATOM 4472 N N . GLN E 1 117 ? 17.397 32.387 51.421 1.00 37.82 138 GLN E N 1
ATOM 4473 C CA . GLN E 1 117 ? 17.140 32.078 52.831 1.00 38.28 138 GLN E CA 1
ATOM 4474 C C . GLN E 1 117 ? 16.445 33.264 53.510 1.00 37.42 138 GLN E C 1
ATOM 4475 O O . GLN E 1 117 ? 16.947 34.350 53.450 1.00 36.69 138 GLN E O 1
ATOM 4481 N N . VAL E 1 118 ? 15.306 33.025 54.161 1.00 37.03 139 VAL E N 1
ATOM 4482 C CA . VAL E 1 118 ? 14.556 34.069 54.861 1.00 36.08 139 VAL E CA 1
ATOM 4483 C C . VAL E 1 118 ? 15.041 34.091 56.289 1.00 35.79 139 VAL E C 1
ATOM 4484 O O . VAL E 1 118 ? 14.923 33.100 56.968 1.00 36.55 139 VAL E O 1
ATOM 4488 N N . GLN E 1 119 ? 15.623 35.203 56.727 1.00 36.12 140 GLN E N 1
ATOM 4489 C CA . GLN E 1 119 ? 16.079 35.373 58.102 1.00 36.16 140 GLN E CA 1
ATOM 4490 C C . GLN E 1 119 ? 15.672 36.718 58.613 1.00 35.60 140 GLN E C 1
ATOM 4491 O O . GLN E 1 119 ? 15.406 37.601 57.843 1.00 36.02 140 GLN E O 1
ATOM 4497 N N . ASP E 1 120 ? 15.592 36.854 59.929 1.00 35.98 141 ASP E N 1
ATOM 4498 C CA . ASP E 1 120 ? 15.217 38.112 60.594 1.00 36.37 141 ASP E CA 1
ATOM 4499 C C . ASP E 1 120 ? 13.975 38.732 59.974 1.00 35.93 141 ASP E C 1
ATOM 4500 O O . ASP E 1 120 ? 13.893 39.936 59.840 1.00 36.02 141 ASP E O 1
ATOM 4505 N N . SER E 1 121 ? 13.034 37.861 59.603 1.00 35.57 142 SER E N 1
ATOM 4506 C CA A SER E 1 121 ? 11.760 38.229 58.972 0.50 35.02 142 SER E CA 1
ATOM 4507 C CA B SER E 1 121 ? 11.775 38.233 58.959 0.50 35.10 142 SER E CA 1
ATOM 4508 C C . SER E 1 121 ? 10.975 36.954 58.733 1.00 34.51 142 SER E C 1
ATOM 4509 O O . SER E 1 121 ? 11.510 35.862 58.858 1.00 34.01 142 SER E O 1
ATOM 4514 N N . THR E 1 122 ? 9.705 37.099 58.406 1.00 34.25 143 THR E N 1
ATOM 4515 C CA . THR E 1 122 ? 8.846 35.964 58.125 1.00 34.31 143 THR E CA 1
ATOM 4516 C C . THR E 1 122 ? 8.351 35.961 56.675 1.00 34.95 143 THR E C 1
ATOM 4517 O O . THR E 1 122 ? 7.653 35.054 56.280 1.00 37.53 143 THR E O 1
ATOM 4521 N N . ILE E 1 123 ? 8.721 36.960 55.892 1.00 35.08 144 ILE E N 1
ATOM 4522 C CA . ILE E 1 123 ? 8.293 37.108 54.515 1.00 36.92 144 ILE E CA 1
ATOM 4523 C C . ILE E 1 123 ? 9.547 37.230 53.688 1.00 35.91 144 ILE E C 1
ATOM 4524 O O . ILE E 1 123 ? 10.416 38.013 54.019 1.00 37.30 144 ILE E O 1
ATOM 4529 N N . PRO E 1 124 ? 9.651 36.474 52.605 1.00 34.12 145 PRO E N 1
ATOM 4530 C CA . PRO E 1 124 ? 10.872 36.567 51.833 1.00 32.85 145 PRO E CA 1
ATOM 4531 C C . PRO E 1 124 ? 10.877 37.775 50.933 1.00 31.35 145 PRO E C 1
ATOM 4532 O O . PRO E 1 124 ? 9.828 38.260 50.584 1.00 30.29 145 PRO E O 1
ATOM 4536 N N . THR E 1 125 ? 12.065 38.233 50.565 1.00 29.80 146 THR E N 1
ATOM 4537 C CA . THR E 1 125 ? 12.211 39.221 49.534 1.00 29.70 146 THR E CA 1
ATOM 4538 C C . THR E 1 125 ? 12.778 38.423 48.380 1.00 28.81 146 THR E C 1
ATOM 4539 O O . THR E 1 125 ? 13.891 37.914 48.472 1.00 28.39 146 THR E O 1
ATOM 4543 N N . LEU E 1 126 ? 12.021 38.292 47.303 1.00 28.37 147 LEU E N 1
ATOM 4544 C CA . LEU E 1 126 ? 12.491 37.495 46.185 1.00 29.56 147 LEU E CA 1
ATOM 4545 C C . LEU E 1 126 ? 13.660 38.155 45.457 1.00 30.49 147 LEU E C 1
ATOM 4546 O O . LEU E 1 126 ? 13.692 39.360 45.315 1.00 32.07 147 LEU E O 1
ATOM 4551 N N . GLN E 1 127 ? 14.593 37.345 44.972 1.00 30.54 148 GLN E N 1
ATOM 4552 C CA . GLN E 1 127 ? 15.828 37.820 44.328 1.00 29.78 148 GLN E CA 1
ATOM 4553 C C . GLN E 1 127 ? 15.926 37.471 42.835 1.00 29.37 148 GLN E C 1
ATOM 4554 O O . GLN E 1 127 ? 15.157 36.628 42.313 1.00 28.22 148 GLN E O 1
ATOM 4560 N N . ASN E 1 128 ? 16.920 38.090 42.189 1.00 29.47 149 ASN E N 1
ATOM 4561 C CA . ASN E 1 128 ? 17.205 37.969 40.760 1.00 30.95 149 ASN E CA 1
ATOM 4562 C C . ASN E 1 128 ? 15.923 37.952 39.910 1.00 30.56 149 ASN E C 1
ATOM 4563 O O . ASN E 1 128 ? 15.748 37.070 39.080 1.00 31.51 149 ASN E O 1
ATOM 4568 N N . PRO E 1 129 ? 15.041 38.926 40.088 1.00 29.76 150 PRO E N 1
ATOM 4569 C CA . PRO E 1 129 ? 13.762 38.837 39.397 1.00 30.76 150 PRO E CA 1
ATOM 4570 C C . PRO E 1 129 ? 13.700 39.255 37.918 1.00 31.79 150 PRO E C 1
ATOM 4571 O O . PRO E 1 129 ? 14.579 39.932 37.407 1.00 31.40 150 PRO E O 1
ATOM 4575 N N . LYS E 1 130 ? 12.655 38.803 37.247 1.00 32.75 151 LYS E N 1
ATOM 4576 C CA . LYS E 1 130 ? 12.398 39.141 35.847 1.00 34.18 151 LYS E CA 1
ATOM 4577 C C . LYS E 1 130 ? 10.906 39.362 35.740 1.00 33.20 151 LYS E C 1
ATOM 4578 O O . LYS E 1 130 ? 10.131 38.552 36.211 1.00 32.99 151 LYS E O 1
ATOM 4580 N N . VAL E 1 131 ? 10.517 40.464 35.126 1.00 32.94 152 VAL E N 1
ATOM 4581 C CA . VAL E 1 131 ? 9.131 40.767 34.912 1.00 32.61 152 VAL E CA 1
ATOM 4582 C C . VAL E 1 131 ? 8.675 39.947 33.726 1.00 34.33 152 VAL E C 1
ATOM 4583 O O . VAL E 1 131 ? 9.337 39.923 32.718 1.00 34.06 152 VAL E O 1
ATOM 4587 N N . VAL E 1 132 ? 7.572 39.228 33.873 1.00 38.52 153 VAL E N 1
ATOM 4588 C CA . VAL E 1 132 ? 7.018 38.378 32.801 1.00 41.75 153 VAL E CA 1
ATOM 4589 C C . VAL E 1 132 ? 6.138 39.304 32.024 1.00 45.64 153 VAL E C 1
ATOM 4590 O O . VAL E 1 132 ? 5.120 39.789 32.530 1.00 44.70 153 VAL E O 1
ATOM 4594 N N . LYS E 1 133 ? 6.535 39.534 30.783 1.00 51.93 154 LYS E N 1
ATOM 4595 C CA . LYS E 1 133 ? 5.945 40.589 29.981 1.00 56.54 154 LYS E CA 1
ATOM 4596 C C . LYS E 1 133 ? 5.337 40.091 28.660 1.00 58.16 154 LYS E C 1
ATOM 4597 O O . LYS E 1 133 ? 4.722 39.004 28.622 1.00 59.65 154 LYS E O 1
ATOM 4604 N N . GLN F 1 15 ? 29.024 86.286 46.692 1.00 83.80 36 GLN F N 1
ATOM 4605 C CA . GLN F 1 15 ? 30.396 85.904 46.245 1.00 83.83 36 GLN F CA 1
ATOM 4606 C C . GLN F 1 15 ? 31.083 87.090 45.550 1.00 83.98 36 GLN F C 1
ATOM 4607 O O . GLN F 1 15 ? 30.396 87.931 44.952 1.00 83.82 36 GLN F O 1
ATOM 4613 N N . PRO F 1 16 ? 32.436 87.179 45.634 1.00 83.54 37 PRO F N 1
ATOM 4614 C CA . PRO F 1 16 ? 33.113 88.301 44.964 1.00 82.85 37 PRO F CA 1
ATOM 4615 C C . PRO F 1 16 ? 33.444 88.035 43.472 1.00 82.47 37 PRO F C 1
ATOM 4616 O O . PRO F 1 16 ? 33.636 86.860 43.061 1.00 82.92 37 PRO F O 1
ATOM 4620 N N . GLY F 1 17 ? 33.514 89.131 42.697 1.00 81.08 38 GLY F N 1
ATOM 4621 C CA . GLY F 1 17 ? 33.781 89.103 41.240 1.00 79.71 38 GLY F CA 1
ATOM 4622 C C . GLY F 1 17 ? 35.245 89.196 40.795 1.00 78.63 38 GLY F C 1
ATOM 4623 O O . GLY F 1 17 ? 36.143 89.473 41.598 1.00 78.58 38 GLY F O 1
ATOM 4624 N N . ASP F 1 18 ? 35.459 88.991 39.492 1.00 76.62 39 ASP F N 1
ATOM 4625 C CA . ASP F 1 18 ? 36.795 88.957 38.855 1.00 74.36 39 ASP F CA 1
ATOM 4626 C C . ASP F 1 18 ? 37.769 90.082 39.240 1.00 72.29 39 ASP F C 1
ATOM 4627 O O . ASP F 1 18 ? 38.955 89.813 39.470 1.00 72.01 39 ASP F O 1
ATOM 4632 N N . ASP F 1 19 ? 37.275 91.323 39.304 1.00 69.32 40 ASP F N 1
ATOM 4633 C CA . ASP F 1 19 ? 38.117 92.489 39.644 1.00 66.99 40 ASP F CA 1
ATOM 4634 C C . ASP F 1 19 ? 38.430 92.538 41.156 1.00 64.02 40 ASP F C 1
ATOM 4635 O O . ASP F 1 19 ? 39.565 92.835 41.559 1.00 63.34 40 ASP F O 1
ATOM 4640 N N . ALA F 1 20 ? 37.413 92.263 41.978 1.00 60.28 41 ALA F N 1
ATOM 4641 C CA . ALA F 1 20 ? 37.570 92.204 43.440 1.00 59.01 41 ALA F CA 1
ATOM 4642 C C . ALA F 1 20 ? 38.543 91.088 43.839 1.00 55.51 41 ALA F C 1
ATOM 4643 O O . ALA F 1 20 ? 39.358 91.264 44.740 1.00 55.09 41 ALA F O 1
ATOM 4645 N N . VAL F 1 21 ? 38.454 89.952 43.149 1.00 52.70 42 VAL F N 1
ATOM 4646 C CA . VAL F 1 21 ? 39.324 88.803 43.403 1.00 50.76 42 VAL F CA 1
ATOM 4647 C C . VAL F 1 21 ? 40.773 89.127 43.104 1.00 49.35 42 VAL F C 1
ATOM 4648 O O . VAL F 1 21 ? 41.654 88.852 43.909 1.00 48.79 42 VAL F O 1
ATOM 4652 N N . ALA F 1 22 ? 41.006 89.708 41.937 1.00 48.25 43 ALA F N 1
ATOM 4653 C CA . ALA F 1 22 ? 42.340 90.119 41.503 1.00 47.53 43 ALA F CA 1
ATOM 4654 C C . ALA F 1 22 ? 43.058 90.987 42.540 1.00 46.92 43 ALA F C 1
ATOM 4655 O O . ALA F 1 22 ? 44.274 90.884 42.701 1.00 47.35 43 ALA F O 1
ATOM 4657 N N . SER F 1 23 ? 42.299 91.845 43.223 1.00 45.58 44 SER F N 1
ATOM 4658 C CA . SER F 1 23 ? 42.862 92.815 44.161 1.00 44.21 44 SER F CA 1
ATOM 4659 C C . SER F 1 23 ? 43.090 92.281 45.566 1.00 42.64 44 SER F C 1
ATOM 4660 O O . SER F 1 23 ? 43.650 92.983 46.403 1.00 42.87 44 SER F O 1
ATOM 4671 N N . GLN F 1 25 ? 44.696 89.909 48.585 1.00 34.29 46 GLN F N 1
ATOM 4672 C CA . GLN F 1 25 ? 45.931 89.251 48.866 1.00 33.62 46 GLN F CA 1
ATOM 4673 C C . GLN F 1 25 ? 45.819 87.708 48.663 1.00 32.13 46 GLN F C 1
ATOM 4674 O O . GLN F 1 25 ? 44.736 87.137 48.744 1.00 31.23 46 GLN F O 1
ATOM 4680 N N . THR F 1 26 ? 46.943 87.053 48.379 1.00 31.21 47 THR F N 1
ATOM 4681 C CA . THR F 1 26 ? 46.982 85.594 48.216 1.00 31.53 47 THR F CA 1
ATOM 4682 C C . THR F 1 26 ? 47.723 85.015 49.394 1.00 31.25 47 THR F C 1
ATOM 4683 O O . THR F 1 26 ? 48.891 85.304 49.609 1.00 33.50 47 THR F O 1
ATOM 4687 N N . TYR F 1 27 ? 47.023 84.262 50.210 1.00 31.44 48 TYR F N 1
ATOM 4688 C CA . TYR F 1 27 ? 47.646 83.588 51.323 1.00 31.38 48 TYR F CA 1
ATOM 4689 C C . TYR F 1 27 ? 48.291 82.292 50.835 1.00 30.04 48 TYR F C 1
ATOM 4690 O O . TYR F 1 27 ? 47.919 81.762 49.802 1.00 31.14 48 TYR F O 1
ATOM 4699 N N . SER F 1 28 ? 49.240 81.798 51.606 1.00 28.61 49 SER F N 1
ATOM 4700 C CA . SER F 1 28 ? 49.728 80.463 51.448 1.00 27.96 49 SER F CA 1
ATOM 4701 C C . SER F 1 28 ? 48.922 79.702 52.508 1.00 27.61 49 SER F C 1
ATOM 4702 O O . SER F 1 28 ? 48.262 80.318 53.344 1.00 27.00 49 SER F O 1
ATOM 4705 N N . VAL F 1 29 ? 48.946 78.380 52.448 1.00 26.56 50 VAL F N 1
ATOM 4706 C CA . VAL F 1 29 ? 48.289 77.601 53.413 1.00 27.71 50 VAL F CA 1
ATOM 4707 C C . VAL F 1 29 ? 48.900 77.873 54.788 1.00 29.07 50 VAL F C 1
ATOM 4708 O O . VAL F 1 29 ? 48.177 78.134 55.741 1.00 30.09 50 VAL F O 1
ATOM 4712 N N . ALA F 1 30 ? 50.219 77.832 54.900 1.00 29.31 51 ALA F N 1
ATOM 4713 C CA . ALA F 1 30 ? 50.863 78.095 56.194 1.00 31.28 51 ALA F CA 1
ATOM 4714 C C . ALA F 1 30 ? 50.431 79.398 56.817 1.00 32.53 51 ALA F C 1
ATOM 4715 O O . ALA F 1 30 ? 50.188 79.477 58.013 1.00 32.45 51 ALA F O 1
ATOM 4717 N N . GLN F 1 31 ? 50.391 80.436 56.003 1.00 34.20 52 GLN F N 1
ATOM 4718 C CA . GLN F 1 31 ? 50.131 81.782 56.509 1.00 35.05 52 GLN F CA 1
ATOM 4719 C C . GLN F 1 31 ? 48.689 81.933 56.937 1.00 33.08 52 GLN F C 1
ATOM 4720 O O . GLN F 1 31 ? 48.388 82.557 57.928 1.00 34.32 52 GLN F O 1
ATOM 4726 N N . PHE F 1 32 ? 47.786 81.340 56.182 1.00 32.69 53 PHE F N 1
ATOM 4727 C CA . PHE F 1 32 ? 46.373 81.429 56.511 1.00 31.64 53 PHE F CA 1
ATOM 4728 C C . PHE F 1 32 ? 46.053 80.622 57.776 1.00 31.76 53 PHE F C 1
ATOM 4729 O O . PHE F 1 32 ? 45.298 81.077 58.644 1.00 31.08 53 PHE F O 1
ATOM 4737 N N . LEU F 1 33 ? 46.638 79.440 57.893 1.00 31.82 54 LEU F N 1
ATOM 4738 C CA . LEU F 1 33 ? 46.405 78.619 59.080 1.00 32.77 54 LEU F CA 1
ATOM 4739 C C . LEU F 1 33 ? 47.168 79.099 60.322 1.00 33.06 54 LEU F C 1
ATOM 4740 O O . LEU F 1 33 ? 46.868 78.646 61.418 1.00 32.98 54 LEU F O 1
ATOM 4745 N N . GLN F 1 34 ? 48.093 80.038 60.171 1.00 33.88 55 GLN F N 1
ATOM 4746 C CA . GLN F 1 34 ? 48.897 80.482 61.328 1.00 35.08 55 GLN F CA 1
ATOM 4747 C C . GLN F 1 34 ? 48.063 80.982 62.520 1.00 33.81 55 GLN F C 1
ATOM 4748 O O . GLN F 1 34 ? 48.234 80.473 63.609 1.00 33.60 55 GLN F O 1
ATOM 4754 N N . PRO F 1 35 ? 47.142 81.933 62.304 1.00 33.25 56 PRO F N 1
ATOM 4755 C CA . PRO F 1 35 ? 46.292 82.410 63.405 1.00 32.70 56 PRO F CA 1
ATOM 4756 C C . PRO F 1 35 ? 45.425 81.301 64.004 1.00 31.82 56 PRO F C 1
ATOM 4757 O O . PRO F 1 35 ? 45.148 81.319 65.198 1.00 30.76 56 PRO F O 1
ATOM 4761 N N . PHE F 1 36 ? 45.022 80.340 63.180 1.00 30.68 57 PHE F N 1
ATOM 4762 C CA . PHE F 1 36 ? 44.246 79.227 63.675 1.00 31.02 57 PHE F CA 1
ATOM 4763 C C . PHE F 1 36 ? 45.087 78.350 64.580 1.00 32.07 57 PHE F C 1
ATOM 4764 O O . PHE F 1 36 ? 44.565 77.800 65.535 1.00 34.08 57 PHE F O 1
ATOM 4772 N N . THR F 1 37 ? 46.379 78.255 64.302 1.00 31.57 58 THR F N 1
ATOM 4773 C CA . THR F 1 37 ? 47.303 77.469 65.116 1.00 32.04 58 THR F CA 1
ATOM 4774 C C . THR F 1 37 ? 47.512 78.097 66.484 1.00 30.44 58 THR F C 1
ATOM 4775 O O . THR F 1 37 ? 47.694 77.384 67.452 1.00 28.92 58 THR F O 1
ATOM 4779 N N . LEU F 1 38 ? 47.520 79.436 66.536 1.00 30.34 59 LEU F N 1
ATOM 4780 C CA . LEU F 1 38 ? 47.626 80.198 67.795 1.00 30.16 59 LEU F CA 1
ATOM 4781 C C . LEU F 1 38 ? 46.323 80.129 68.632 1.00 28.38 59 LEU F C 1
ATOM 4782 O O . LEU F 1 38 ? 46.351 79.901 69.850 1.00 27.27 59 LEU F O 1
ATOM 4787 N N . ASN F 1 39 ? 45.191 80.361 67.970 1.00 26.37 60 ASN F N 1
ATOM 4788 C CA . ASN F 1 39 ? 43.906 80.374 68.642 1.00 25.58 60 ASN F CA 1
ATOM 4789 C C . ASN F 1 39 ? 42.779 80.315 67.622 1.00 26.35 60 ASN F C 1
ATOM 4790 O O . ASN F 1 39 ? 42.372 81.344 67.090 1.00 27.23 60 ASN F O 1
ATOM 4795 N N . PRO F 1 40 ? 42.263 79.112 67.352 1.00 26.61 61 PRO F N 1
ATOM 4796 C CA . PRO F 1 40 ? 41.213 78.994 66.364 1.00 27.41 61 PRO F CA 1
ATOM 4797 C C . PRO F 1 40 ? 39.928 79.687 66.786 1.00 27.23 61 PRO F C 1
ATOM 4798 O O . PRO F 1 40 ? 39.173 80.111 65.926 1.00 27.50 61 PRO F O 1
ATOM 4802 N N . ALA F 1 41 ? 39.671 79.839 68.078 1.00 26.82 62 ALA F N 1
ATOM 4803 C CA . ALA F 1 41 ? 38.450 80.568 68.466 1.00 26.45 62 ALA F CA 1
ATOM 4804 C C . ALA F 1 41 ? 38.580 82.040 68.041 1.00 26.68 62 ALA F C 1
ATOM 4805 O O . ALA F 1 41 ? 37.691 82.588 67.452 1.00 24.39 62 ALA F O 1
ATOM 4807 N N . LYS F 1 42 ? 39.724 82.648 68.308 1.00 28.57 63 LYS F N 1
ATOM 4808 C CA . LYS F 1 42 ? 39.921 84.018 67.937 1.00 30.79 63 LYS F CA 1
ATOM 4809 C C . LYS F 1 42 ? 39.937 84.201 66.421 1.00 29.90 63 LYS F C 1
ATOM 4810 O O . LYS F 1 42 ? 39.310 85.132 65.882 1.00 29.76 63 LYS F O 1
ATOM 4816 N N . ALA F 1 43 ? 40.677 83.327 65.757 1.00 29.20 64 ALA F N 1
ATOM 4817 C CA . ALA F 1 43 ? 40.813 83.371 64.316 1.00 29.89 64 ALA F CA 1
ATOM 4818 C C . ALA F 1 43 ? 39.460 83.185 63.616 1.00 30.30 64 ALA F C 1
ATOM 4819 O O . ALA F 1 43 ? 39.135 83.910 62.687 1.00 29.39 64 ALA F O 1
ATOM 4821 N N . SER F 1 44 ? 38.682 82.219 64.068 1.00 31.38 65 SER F N 1
ATOM 4822 C CA . SER F 1 44 ? 37.391 81.963 63.474 1.00 33.40 65 SER F CA 1
ATOM 4823 C C . SER F 1 44 ? 36.507 83.184 63.649 1.00 34.10 65 SER F C 1
ATOM 4824 O O . SER F 1 44 ? 35.740 83.550 62.757 1.00 34.64 65 SER F O 1
ATOM 4827 N N . SER F 1 45 ? 36.632 83.834 64.790 1.00 33.88 66 SER F N 1
ATOM 4828 C CA . SER F 1 45 ? 35.843 85.006 65.059 1.00 34.39 66 SER F CA 1
ATOM 4829 C C . SER F 1 45 ? 36.312 86.225 64.244 1.00 33.98 66 SER F C 1
ATOM 4830 O O . SER F 1 45 ? 35.509 86.999 63.751 1.00 32.94 66 SER F O 1
ATOM 4833 N N . ASP F 1 46 ? 37.608 86.375 64.059 1.00 34.13 67 ASP F N 1
ATOM 4834 C CA . ASP F 1 46 ? 38.121 87.502 63.269 1.00 35.00 67 ASP F CA 1
ATOM 4835 C C . ASP F 1 46 ? 37.805 87.361 61.773 1.00 35.35 67 ASP F C 1
ATOM 4836 O O . ASP F 1 46 ? 37.612 88.356 61.076 1.00 35.08 67 ASP F O 1
ATOM 4841 N N . TYR F 1 47 ? 37.756 86.120 61.294 1.00 34.81 68 TYR F N 1
ATOM 4842 C CA . TYR F 1 47 ? 37.510 85.856 59.908 1.00 34.66 68 TYR F CA 1
ATOM 4843 C C . TYR F 1 47 ? 36.060 85.556 59.556 1.00 34.21 68 TYR F C 1
ATOM 4844 O O . TYR F 1 47 ? 35.727 85.463 58.367 1.00 32.73 68 TYR F O 1
ATOM 4853 N N . LEU F 1 48 ? 35.214 85.377 60.567 1.00 32.45 69 LEU F N 1
ATOM 4854 C CA . LEU F 1 48 ? 33.814 84.988 60.334 1.00 31.83 69 LEU F CA 1
ATOM 4855 C C . LEU F 1 48 ? 33.153 85.798 59.220 1.00 31.02 69 LEU F C 1
ATOM 4856 O O . LEU F 1 48 ? 33.076 87.023 59.288 1.00 31.39 69 LEU F O 1
ATOM 4861 N N . GLY F 1 49 ? 32.685 85.092 58.207 1.00 30.30 70 GLY F N 1
ATOM 4862 C CA . GLY F 1 49 ? 32.013 85.689 57.053 1.00 31.77 70 GLY F CA 1
ATOM 4863 C C . GLY F 1 49 ? 32.900 86.362 56.007 1.00 32.06 70 GLY F C 1
ATOM 4864 O O . GLY F 1 49 ? 32.387 86.812 54.983 1.00 32.53 70 GLY F O 1
ATOM 4865 N N . LYS F 1 50 ? 34.205 86.421 56.247 1.00 31.60 71 LYS F N 1
ATOM 4866 C CA . LYS F 1 50 ? 35.124 87.074 55.338 1.00 33.47 71 LYS F CA 1
ATOM 4867 C C . LYS F 1 50 ? 35.620 86.103 54.287 1.00 32.34 71 LYS F C 1
ATOM 4868 O O . LYS F 1 50 ? 35.598 84.882 54.478 1.00 31.14 71 LYS F O 1
ATOM 4874 N N . TRP F 1 51 ? 36.042 86.658 53.157 1.00 30.96 72 TRP F N 1
ATOM 4875 C CA . TRP F 1 51 ? 36.556 85.855 52.064 1.00 30.00 72 TRP F CA 1
ATOM 4876 C C . TRP F 1 51 ? 38.066 85.941 52.031 1.00 29.58 72 TRP F C 1
ATOM 4877 O O . TRP F 1 51 ? 38.629 87.029 52.200 1.00 31.20 72 TRP F O 1
ATOM 4888 N N . VAL F 1 52 ? 38.700 84.804 51.788 1.00 28.57 73 VAL F N 1
ATOM 4889 C CA . VAL F 1 52 ? 40.130 84.698 51.648 1.00 28.65 73 VAL F CA 1
ATOM 4890 C C . VAL F 1 52 ? 40.465 83.947 50.356 1.00 29.45 73 VAL F C 1
ATOM 4891 O O . VAL F 1 52 ? 39.690 83.107 49.897 1.00 28.79 73 VAL F O 1
ATOM 4895 N N . LYS F 1 53 ? 41.625 84.278 49.788 1.00 29.89 74 LYS F N 1
ATOM 4896 C CA . LYS F 1 53 ? 42.140 83.685 48.549 1.00 30.32 74 LYS F CA 1
ATOM 4897 C C . LYS F 1 53 ? 43.421 82.946 48.948 1.00 30.89 74 LYS F C 1
ATOM 4898 O O . LYS F 1 53 ? 44.408 83.579 49.403 1.00 30.32 74 LYS F O 1
ATOM 4904 N N . VAL F 1 54 ? 43.389 81.614 48.809 1.00 29.98 75 VAL F N 1
ATOM 4905 C CA . VAL F 1 54 ? 44.490 80.766 49.240 1.00 29.44 75 VAL F CA 1
ATOM 4906 C C . VAL F 1 54 ? 45.025 79.950 48.092 1.00 30.79 75 VAL F C 1
ATOM 4907 O O . VAL F 1 54 ? 44.282 79.413 47.295 1.00 31.83 75 VAL F O 1
ATOM 4911 N N . ARG F 1 55 ? 46.341 79.860 48.024 1.00 31.62 76 ARG F N 1
ATOM 4912 C CA . ARG F 1 55 ? 47.008 79.119 46.995 1.00 32.38 76 ARG F CA 1
ATOM 4913 C C . ARG F 1 55 ? 47.819 77.996 47.630 1.00 31.70 76 ARG F C 1
ATOM 4914 O O . ARG F 1 55 ? 48.418 78.185 48.691 1.00 30.80 76 ARG F O 1
ATOM 4922 N N . GLY F 1 56 ? 47.815 76.832 46.984 1.00 31.24 77 GLY F N 1
ATOM 4923 C CA . GLY F 1 56 ? 48.599 75.659 47.438 1.00 31.14 77 GLY F CA 1
ATOM 4924 C C . GLY F 1 56 ? 48.556 74.500 46.421 1.00 30.91 77 GLY F C 1
ATOM 4925 O O . GLY F 1 56 ? 47.976 74.632 45.320 1.00 30.71 77 GLY F O 1
ATOM 4926 N N . VAL F 1 57 ? 49.199 73.379 46.757 1.00 29.59 78 VAL F N 1
ATOM 4927 C CA . VAL F 1 57 ? 49.148 72.211 45.901 1.00 28.84 78 VAL F CA 1
ATOM 4928 C C . VAL F 1 57 ? 47.953 71.391 46.341 1.00 29.49 78 VAL F C 1
ATOM 4929 O O . VAL F 1 57 ? 47.779 71.097 47.517 1.00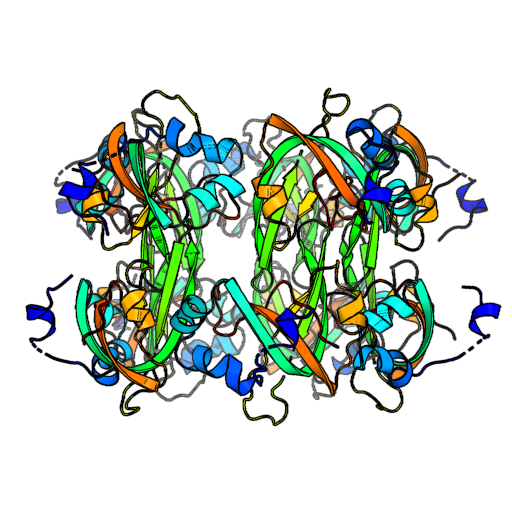 29.98 78 VAL F O 1
ATOM 4933 N N . ILE F 1 58 ? 47.107 71.036 45.381 1.00 29.55 79 ILE F N 1
ATOM 4934 C CA . ILE F 1 58 ? 45.937 70.254 45.649 1.00 28.07 79 ILE F CA 1
ATOM 4935 C C . ILE F 1 58 ? 46.443 68.853 45.892 1.00 28.96 79 ILE F C 1
ATOM 4936 O O . ILE F 1 58 ? 47.228 68.368 45.109 1.00 29.18 79 ILE F O 1
ATOM 4941 N N . VAL F 1 59 ? 46.044 68.230 46.995 1.00 29.15 80 VAL F N 1
ATOM 4942 C CA . VAL F 1 59 ? 46.486 66.861 47.284 1.00 30.16 80 VAL F CA 1
ATOM 4943 C C . VAL F 1 59 ? 45.330 65.848 47.289 1.00 30.53 80 VAL F C 1
ATOM 4944 O O . VAL F 1 59 ? 45.574 64.680 47.265 1.00 30.57 80 VAL F O 1
ATOM 4948 N N . ASP F 1 60 ? 44.084 66.296 47.339 1.00 31.80 81 ASP F N 1
ATOM 4949 C CA . ASP F 1 60 ? 42.954 65.381 47.292 1.00 31.18 81 ASP F CA 1
ATOM 4950 C C . ASP F 1 60 ? 41.747 66.099 46.754 1.00 29.96 81 ASP F C 1
ATOM 4951 O O . ASP F 1 60 ? 41.557 67.268 47.068 1.00 28.50 81 ASP F O 1
ATOM 4956 N N . ILE F 1 61 ? 40.975 65.383 45.930 1.00 29.26 82 ILE F N 1
ATOM 4957 C CA . ILE F 1 61 ? 39.733 65.824 45.310 1.00 29.16 82 ILE F CA 1
ATOM 4958 C C . ILE F 1 61 ? 38.778 64.632 45.431 1.00 30.68 82 ILE F C 1
ATOM 4959 O O . ILE F 1 61 ? 39.082 63.552 44.984 1.00 30.89 82 ILE F O 1
ATOM 4964 N N . ARG F 1 62 ? 37.621 64.851 46.029 1.00 31.27 83 ARG F N 1
ATOM 4965 C CA . ARG F 1 62 ? 36.647 63.837 46.278 1.00 31.77 83 ARG F CA 1
ATOM 4966 C C . ARG F 1 62 ? 35.237 64.298 46.106 1.00 32.50 83 ARG F C 1
ATOM 4967 O O . ARG F 1 62 ? 34.880 65.345 46.636 1.00 32.63 83 ARG F O 1
ATOM 4975 N N . ARG F 1 63 ? 34.414 63.441 45.521 1.00 32.23 84 ARG F N 1
ATOM 4976 C CA . ARG F 1 63 ? 33.007 63.675 45.439 1.00 32.56 84 ARG F CA 1
ATOM 4977 C C . ARG F 1 63 ? 32.412 62.956 46.645 1.00 32.74 84 ARG F C 1
ATOM 4978 O O . ARG F 1 63 ? 32.793 61.846 46.935 1.00 31.57 84 ARG F O 1
ATOM 4986 N N . LYS F 1 64 ? 31.476 63.596 47.343 1.00 33.65 85 LYS F N 1
ATOM 4987 C CA . LYS F 1 64 ? 30.919 63.049 48.578 1.00 34.61 85 LYS F CA 1
ATOM 4988 C C . LYS F 1 64 ? 29.379 63.033 48.552 1.00 34.97 85 LYS F C 1
ATOM 4989 O O . LYS F 1 64 ? 28.736 63.895 47.938 1.00 33.97 85 LYS F O 1
ATOM 4995 N N . SER F 1 65 ? 28.787 62.019 49.176 1.00 34.60 86 SER F N 1
ATOM 4996 C CA . SER F 1 65 ? 27.347 61.923 49.264 1.00 35.41 86 SER F CA 1
ATOM 4997 C C . SER F 1 65 ? 26.820 62.951 50.221 1.00 35.83 86 SER F C 1
ATOM 4998 O O . SER F 1 65 ? 27.350 63.083 51.291 1.00 34.03 86 SER F O 1
ATOM 5001 N N . GLY F 1 66 ? 25.735 63.624 49.851 1.00 37.28 87 GLY F N 1
ATOM 5002 C CA . GLY F 1 66 ? 25.134 64.628 50.693 1.00 38.28 87 GLY F CA 1
ATOM 5003 C C . GLY F 1 66 ? 23.846 64.227 51.361 1.00 39.39 87 GLY F C 1
ATOM 5004 O O . GLY F 1 66 ? 23.294 63.158 51.116 1.00 39.60 87 GLY F O 1
ATOM 5005 N N . ILE F 1 67 ? 23.364 65.113 52.225 1.00 42.08 88 ILE F N 1
ATOM 5006 C CA . ILE F 1 67 ? 22.104 64.901 52.935 1.00 42.61 88 ILE F CA 1
ATOM 5007 C C . ILE F 1 67 ? 21.049 65.468 52.004 1.00 42.26 88 ILE F C 1
ATOM 5008 O O . ILE F 1 67 ? 21.340 66.395 51.233 1.00 41.58 88 ILE F O 1
ATOM 5013 N N . ALA F 1 68 ? 19.828 64.946 52.092 1.00 42.64 89 ALA F N 1
ATOM 5014 C CA . ALA F 1 68 ? 18.693 65.472 51.311 1.00 42.19 89 ALA F CA 1
ATOM 5015 C C . ALA F 1 68 ? 18.948 65.583 49.785 1.00 41.73 89 ALA F C 1
ATOM 5016 O O . ALA F 1 68 ? 18.859 66.702 49.208 1.00 39.83 89 ALA F O 1
ATOM 5018 N N . GLY F 1 69 ? 19.245 64.418 49.178 1.00 41.04 90 GLY F N 1
ATOM 5019 C CA . GLY F 1 69 ? 19.447 64.238 47.718 1.00 40.95 90 GLY F CA 1
ATOM 5020 C C . GLY F 1 69 ? 20.700 64.870 47.083 1.00 39.82 90 GLY F C 1
ATOM 5021 O O . GLY F 1 69 ? 20.929 64.769 45.884 1.00 40.82 90 GLY F O 1
ATOM 5022 N N . SER F 1 70 ? 21.542 65.502 47.873 1.00 37.71 91 SER F N 1
ATOM 5023 C CA . SER F 1 70 ? 22.650 66.240 47.286 1.00 37.70 91 SER F CA 1
ATOM 5024 C C . SER F 1 70 ? 23.984 65.489 47.206 1.00 36.06 91 SER F C 1
ATOM 5025 O O . SER F 1 70 ? 24.110 64.356 47.628 1.00 36.35 91 SER F O 1
ATOM 5028 N N . TYR F 1 71 ? 24.958 66.142 46.597 1.00 33.16 92 TYR F N 1
ATOM 50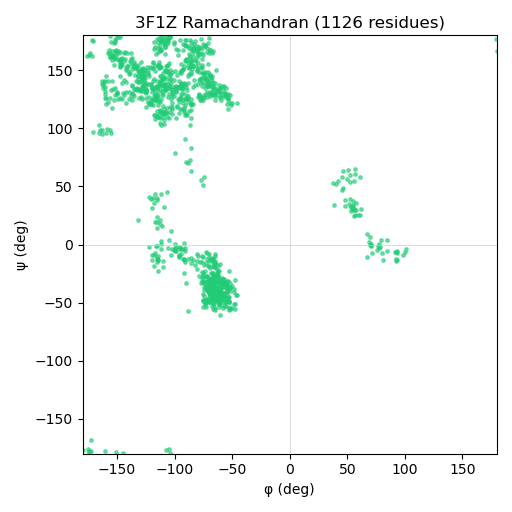29 C CA . TYR F 1 71 ? 26.308 65.669 46.620 1.00 31.48 92 TYR F CA 1
ATOM 5030 C C . TYR F 1 71 ? 27.155 66.917 46.628 1.00 29.96 92 TYR F C 1
ATOM 5031 O O . TYR F 1 71 ? 26.691 67.988 46.279 1.00 28.32 92 TYR F O 1
ATOM 5040 N N . TYR F 1 72 ? 28.397 66.782 47.057 1.00 30.22 93 TYR F N 1
ATOM 5041 C CA . TYR F 1 72 ? 29.270 67.934 47.141 1.00 30.89 93 TYR F CA 1
ATOM 5042 C C . TYR F 1 72 ? 30.716 67.447 46.931 1.00 30.44 93 TYR F C 1
ATOM 5043 O O . TYR F 1 72 ? 30.954 66.254 46.733 1.00 30.77 93 TYR F O 1
ATOM 5052 N N . PHE F 1 73 ? 31.680 68.361 46.931 1.00 30.12 94 PHE F N 1
ATOM 5053 C CA . PHE F 1 73 ? 33.060 67.940 46.780 1.00 30.87 94 PHE F CA 1
ATOM 5054 C C . PHE F 1 73 ? 33.940 68.535 47.868 1.00 32.00 94 PHE F C 1
ATOM 5055 O O . PHE F 1 73 ? 33.690 69.654 48.318 1.00 32.83 94 PHE F O 1
ATOM 5063 N N . ILE F 1 74 ? 34.960 67.780 48.268 1.00 32.68 95 ILE F N 1
ATOM 5064 C CA . ILE F 1 74 ? 35.963 68.227 49.210 1.00 33.91 95 ILE F CA 1
ATOM 5065 C C . ILE F 1 74 ? 37.279 68.259 48.445 1.00 33.31 95 ILE F C 1
ATOM 5066 O O . ILE F 1 74 ? 37.671 67.271 47.816 1.00 32.91 95 ILE F O 1
ATOM 5071 N N . VAL F 1 75 ? 37.954 69.391 48.512 1.00 32.76 96 VAL F N 1
ATOM 5072 C CA . VAL F 1 75 ? 39.221 69.594 47.853 1.00 32.38 96 VAL F CA 1
ATOM 5073 C C . VAL F 1 75 ? 40.195 69.987 48.957 1.00 33.35 96 VAL F C 1
ATOM 5074 O O . VAL F 1 75 ? 39.963 70.962 49.665 1.00 33.55 96 VAL F O 1
ATOM 5078 N N . THR F 1 76 ? 41.277 69.227 49.093 1.00 32.37 97 THR F N 1
ATOM 5079 C CA . THR F 1 76 ? 42.253 69.456 50.124 1.00 31.55 97 THR F CA 1
ATOM 5080 C C . THR F 1 76 ? 43.513 69.999 49.510 1.00 31.04 97 THR F C 1
ATOM 5081 O O . THR F 1 76 ? 43.943 69.500 48.481 1.00 30.71 97 THR F O 1
ATOM 5093 N N . ARG F 1 78 ? 47.696 71.473 50.342 1.00 29.43 99 ARG F N 1
ATOM 5094 C CA . ARG F 1 78 ? 48.826 71.596 51.250 1.00 31.29 99 ARG F CA 1
ATOM 5095 C C . ARG F 1 78 ? 49.619 72.872 50.928 1.00 31.37 99 ARG F C 1
ATOM 5096 O O . ARG F 1 78 ? 49.513 73.402 49.805 1.00 31.68 99 ARG F O 1
ATOM 5104 N N . ASP F 1 79 ? 50.426 73.334 51.888 1.00 29.70 100 ASP F N 1
ATOM 5105 C CA . ASP F 1 79 ? 51.237 74.512 51.661 1.00 30.55 100 ASP F CA 1
ATOM 5106 C C . ASP F 1 79 ? 52.170 74.221 50.497 1.00 31.41 100 ASP F C 1
ATOM 5107 O O . ASP F 1 79 ? 52.832 73.189 50.450 1.00 30.76 100 ASP F O 1
ATOM 5112 N N . GLU F 1 80 ? 52.261 75.166 49.588 1.00 33.00 101 GLU F N 1
ATOM 5113 C CA . GLU F 1 80 ? 53.090 75.011 48.379 1.00 35.12 101 GLU F CA 1
ATOM 5114 C C . GLU F 1 80 ? 54.545 74.587 48.658 1.00 35.66 101 GLU F C 1
ATOM 5115 O O . GLU F 1 80 ? 55.136 73.833 47.894 1.00 34.22 101 GLU F O 1
ATOM 5121 N N . GLN F 1 81 ? 55.089 75.043 49.781 1.00 37.14 102 GLN F N 1
ATOM 5122 C CA . GLN F 1 81 ? 56.461 74.753 50.134 1.00 38.83 102 GLN F CA 1
ATOM 5123 C C . GLN F 1 81 ? 56.529 73.953 51.418 1.00 38.81 102 GLN F C 1
ATOM 5124 O O . GLN F 1 81 ? 57.546 73.958 52.058 1.00 37.99 102 GLN F O 1
ATOM 5130 N N . ASN F 1 82 ? 55.438 73.298 51.819 1.00 40.11 103 ASN F N 1
ATOM 5131 C CA . ASN F 1 82 ? 55.425 72.492 53.051 1.00 40.66 103 ASN F CA 1
ATOM 5132 C C . ASN F 1 82 ? 55.839 73.261 54.314 1.00 40.81 103 ASN F C 1
ATOM 5133 O O . ASN F 1 82 ? 56.409 72.688 55.235 1.00 41.41 103 ASN F O 1
ATOM 5138 N N . LYS F 1 83 ? 55.578 74.555 54.365 1.00 40.99 104 LYS F N 1
ATOM 5139 C CA . LYS F 1 83 ? 55.932 75.345 55.562 1.00 41.90 104 LYS F CA 1
ATOM 5140 C C . LYS F 1 83 ? 55.037 74.925 56.756 1.00 41.36 104 LYS F C 1
ATOM 5141 O O . LYS F 1 83 ? 55.258 75.365 57.871 1.00 42.31 104 LYS F O 1
ATOM 5145 N N . THR F 1 84 ? 53.970 74.169 56.494 1.00 40.72 105 THR F N 1
ATOM 5146 C CA . THR F 1 84 ? 53.138 73.573 57.549 1.00 39.97 105 THR F CA 1
ATOM 5147 C C . THR F 1 84 ? 52.718 72.213 57.079 1.00 39.65 105 THR F C 1
ATOM 5148 O O . THR F 1 84 ? 52.629 71.960 55.887 1.00 37.62 105 THR F O 1
ATOM 5152 N N . ASP F 1 85 ? 52.488 71.324 58.027 1.00 41.40 106 ASP F N 1
ATOM 5153 C CA A ASP F 1 85 ? 52.031 69.961 57.745 0.50 41.84 106 ASP F CA 1
ATOM 5154 C CA B ASP F 1 85 ? 52.038 69.979 57.664 0.50 41.97 106 ASP F CA 1
ATOM 5155 C C . ASP F 1 85 ? 50.507 69.918 57.654 1.00 41.72 106 ASP F C 1
ATOM 5156 O O . ASP F 1 85 ? 49.943 68.946 57.199 1.00 43.24 106 ASP F O 1
ATOM 5165 N N . LYS F 1 86 ? 49.854 70.985 58.094 1.00 41.84 107 LYS F N 1
ATOM 5166 C CA . LYS F 1 86 ? 48.389 71.090 58.098 1.00 43.17 107 LYS F CA 1
ATOM 5167 C C . LYS F 1 86 ? 47.780 71.346 56.719 1.00 41.43 107 LYS F C 1
ATOM 5168 O O . LYS F 1 86 ? 48.341 72.084 55.922 1.00 40.70 107 LYS F O 1
ATOM 5174 N N . ARG F 1 87 ? 46.627 70.746 56.450 1.00 40.16 108 ARG F N 1
ATOM 5175 C CA . ARG F 1 87 ? 45.954 70.889 55.161 1.00 39.94 108 ARG F CA 1
ATOM 5176 C C . ARG F 1 87 ? 44.744 71.776 55.279 1.00 37.40 108 ARG F C 1
ATOM 5177 O O . ARG F 1 87 ? 44.112 71.834 56.328 1.00 37.44 108 ARG F O 1
ATOM 5185 N N . LEU F 1 88 ? 44.381 72.417 54.177 1.00 34.52 109 LEU F N 1
ATOM 5186 C CA . LEU F 1 88 ? 43.198 73.263 54.123 1.00 32.67 109 LEU F CA 1
ATOM 5187 C C . LEU F 1 88 ? 42.209 72.569 53.204 1.00 32.18 109 LEU F C 1
ATOM 5188 O O . LEU F 1 88 ? 42.606 72.089 52.149 1.00 32.40 109 LEU F O 1
ATOM 5193 N N . THR F 1 89 ? 40.940 72.473 53.618 1.00 31.15 110 THR F N 1
ATOM 5194 C CA . THR F 1 89 ? 39.919 71.830 52.803 1.00 31.79 110 THR F CA 1
ATOM 5195 C C . THR F 1 89 ? 38.920 72.882 52.364 1.00 31.19 110 THR F C 1
ATOM 5196 O O . THR F 1 89 ? 38.751 73.894 53.032 1.00 31.86 110 THR F O 1
ATOM 5200 N N . PHE F 1 90 ? 38.301 72.657 51.212 1.00 30.36 111 PHE F N 1
ATOM 5201 C CA . PHE F 1 90 ? 37.315 73.546 50.613 1.00 29.32 111 PHE F CA 1
ATOM 5202 C C . PHE F 1 90 ? 36.114 72.700 50.299 1.00 29.21 111 PHE F C 1
ATOM 5203 O O . PHE F 1 90 ? 36.248 71.614 49.742 1.00 27.82 111 PHE F O 1
ATOM 5211 N N . ASN F 1 91 ? 34.926 73.197 50.590 1.00 30.21 112 ASN F N 1
ATOM 5212 C CA . ASN F 1 91 ? 33.734 72.405 50.356 1.00 30.42 112 ASN F CA 1
ATOM 5213 C C . ASN F 1 91 ? 32.964 72.985 49.194 1.00 30.43 112 ASN F C 1
ATOM 5214 O O . ASN F 1 91 ? 32.392 74.031 49.326 1.00 32.36 112 ASN F O 1
ATOM 5219 N N . PHE F 1 92 ? 32.975 72.333 48.038 1.00 30.00 113 PHE F N 1
ATOM 5220 C CA . PHE F 1 92 ? 32.252 72.858 46.869 1.00 29.30 113 PHE F CA 1
ATOM 5221 C C . PHE F 1 92 ? 30.917 72.200 46.723 1.00 28.59 113 PHE F C 1
ATOM 5222 O O . PHE F 1 92 ? 30.821 70.980 46.775 1.00 29.72 113 PHE F O 1
ATOM 5230 N N . GLY F 1 93 ? 29.896 72.995 46.462 1.00 28.62 114 GLY F N 1
ATOM 5231 C CA . GLY F 1 93 ? 28.543 72.458 46.244 1.00 28.26 114 GLY F CA 1
ATOM 5232 C C . GLY F 1 93 ? 28.487 71.910 44.846 1.00 28.58 114 GLY F C 1
ATOM 5233 O O . GLY F 1 93 ? 29.344 72.231 44.031 1.00 27.60 114 GLY F O 1
ATOM 5234 N N . SER F 1 94 ? 27.473 71.099 44.562 1.00 29.92 115 SER F N 1
ATOM 5235 C CA . SER F 1 94 ? 27.338 70.436 43.245 1.00 29.89 115 SER F CA 1
ATOM 5236 C C . SER F 1 94 ? 27.267 71.380 42.064 1.00 30.07 115 SER F C 1
ATOM 5237 O O . SER F 1 94 ? 27.670 71.023 40.969 1.00 31.13 115 SER F O 1
ATOM 5240 N N . HIS F 1 95 ? 26.762 72.575 42.284 1.00 31.20 116 HIS F N 1
ATOM 5241 C CA . HIS F 1 95 ? 26.685 73.566 41.225 1.00 33.61 116 HIS F CA 1
ATOM 5242 C C . HIS F 1 95 ? 28.080 73.984 40.740 1.00 34.36 116 HIS F C 1
ATOM 5243 O O . HIS F 1 95 ? 28.217 74.544 39.656 1.00 35.21 116 HIS F O 1
ATOM 5250 N N . ASN F 1 96 ? 29.120 73.709 41.493 1.00 34.77 117 ASN F N 1
ATOM 5251 C CA . ASN F 1 96 ? 30.416 74.158 41.036 1.00 36.74 117 ASN F CA 1
ATOM 5252 C C . ASN F 1 96 ? 31.283 73.005 40.596 1.00 36.64 117 ASN F C 1
ATOM 5253 O O . ASN F 1 96 ? 32.506 73.063 40.639 1.00 38.08 117 ASN F O 1
ATOM 5258 N N . SER F 1 97 ? 30.653 71.977 40.062 1.00 36.11 118 SER F N 1
ATOM 5259 C CA . SER F 1 97 ? 31.408 70.823 39.629 1.00 36.09 118 SER F CA 1
ATOM 5260 C C . SER F 1 97 ? 32.380 71.109 38.463 1.00 36.03 118 SER F C 1
ATOM 5261 O O . SER F 1 97 ? 33.385 70.421 38.326 1.00 36.24 118 SER F O 1
ATOM 5264 N N . ALA F 1 98 ? 32.102 72.105 37.628 1.00 36.25 119 ALA F N 1
ATOM 5265 C CA . ALA F 1 98 ? 33.059 72.462 36.567 1.00 36.23 119 ALA F CA 1
ATOM 5266 C C . ALA F 1 98 ? 34.383 72.932 37.196 1.00 36.19 119 ALA F C 1
ATOM 5267 O O . ALA F 1 98 ? 35.429 72.531 36.740 1.00 38.10 119 ALA F O 1
ATOM 5269 N N . ASP F 1 99 ? 34.369 73.749 38.241 1.00 34.85 120 ASP F N 1
ATOM 5270 C CA . ASP F 1 99 ? 35.647 74.139 38.811 1.00 35.51 120 ASP F CA 1
ATOM 5271 C C . ASP F 1 99 ? 36.386 72.926 39.369 1.00 33.52 120 ASP F C 1
ATOM 5272 O O . ASP F 1 99 ? 37.575 72.779 39.171 1.00 32.92 120 ASP F O 1
ATOM 5277 N N . VAL F 1 100 ? 35.675 72.060 40.072 1.00 31.99 121 VAL F N 1
ATOM 5278 C CA . VAL F 1 100 ? 36.327 70.953 40.708 1.00 30.52 121 VAL F CA 1
ATOM 5279 C C . VAL F 1 100 ? 36.937 70.004 39.646 1.00 30.84 121 VAL F C 1
ATOM 5280 O O . VAL F 1 100 ? 38.084 69.570 39.790 1.00 29.68 121 VAL F O 1
ATOM 5284 N N . GLU F 1 101 ? 36.228 69.766 38.551 1.00 30.59 122 GLU F N 1
ATOM 5285 C CA . GLU F 1 101 ? 36.720 68.874 37.508 1.00 32.53 122 GLU F CA 1
ATOM 5286 C C . GLU F 1 101 ? 37.941 69.425 36.754 1.00 31.81 122 GLU F C 1
ATOM 5287 O O . GLU F 1 101 ? 38.651 68.691 36.053 1.00 31.14 122 GLU F O 1
ATOM 5293 N N . ALA F 1 102 ? 38.219 70.705 36.933 1.00 31.70 123 ALA F N 1
ATOM 5294 C CA . ALA F 1 102 ? 39.348 71.311 36.268 1.00 31.04 123 ALA F CA 1
ATOM 5295 C C . ALA F 1 102 ? 40.563 71.223 37.165 1.00 30.18 123 ALA F C 1
ATOM 5296 O O . ALA F 1 102 ? 41.657 71.504 36.710 1.00 30.78 123 ALA F O 1
ATOM 5298 N N . LEU F 1 103 ? 40.397 70.880 38.437 1.00 28.95 124 LEU F N 1
ATOM 5299 C CA . LEU F 1 103 ? 41.587 70.774 39.307 1.00 29.69 124 LEU F CA 1
ATOM 5300 C C . LEU F 1 103 ? 42.398 69.514 39.031 1.00 29.03 124 LEU F C 1
ATOM 5301 O O . LEU F 1 103 ? 42.005 68.661 38.263 1.00 27.50 124 LEU F O 1
ATOM 5306 N N . SER F 1 104 ? 43.565 69.422 39.654 1.00 30.80 125 SER F N 1
ATOM 5307 C CA . SER F 1 104 ? 44.435 68.297 39.400 1.00 30.88 125 SER F CA 1
ATOM 5308 C C . SER F 1 104 ? 45.356 68.026 40.598 1.00 30.28 125 SER F C 1
ATOM 5309 O O . SER F 1 104 ? 46.160 68.888 40.971 1.00 31.59 125 SER F O 1
ATOM 5312 N N . ASN F 1 105 ? 45.227 66.852 41.222 1.00 29.54 126 ASN F N 1
ATOM 5313 C CA . ASN F 1 105 ? 46.082 66.498 42.360 1.00 29.29 126 ASN F CA 1
ATOM 5314 C C . ASN F 1 105 ? 47.525 66.624 41.930 1.00 29.54 126 ASN F C 1
ATOM 5315 O O . ASN F 1 105 ? 47.898 66.146 40.863 1.00 29.11 126 ASN F O 1
ATOM 5320 N N . GLY F 1 106 ? 48.336 67.253 42.771 1.00 29.04 127 GLY F N 1
ATOM 5321 C CA . GLY F 1 106 ? 49.725 67.470 42.453 1.00 29.29 127 GLY F CA 1
ATOM 5322 C C . GLY F 1 106 ? 49.981 68.818 41.770 1.00 28.98 127 GLY F C 1
ATOM 5323 O O . GLY F 1 106 ? 51.097 69.153 41.567 1.00 27.58 127 GLY F O 1
ATOM 5324 N N . SER F 1 107 ? 48.942 69.572 41.422 1.00 29.35 128 SER F N 1
ATOM 5325 C CA . SER F 1 107 ? 49.091 70.868 40.789 1.00 29.26 128 SER F CA 1
ATOM 5326 C C . SER F 1 107 ? 48.649 72.033 41.651 1.00 29.85 128 SER F C 1
ATOM 5327 O O . SER F 1 107 ? 47.658 71.958 42.396 1.00 28.11 128 SER F O 1
ATOM 5330 N N . VAL F 1 108 ? 49.364 73.142 41.501 1.00 29.50 129 VAL F N 1
ATOM 5331 C CA . VAL F 1 108 ? 49.009 74.320 42.258 1.00 29.65 129 VAL F CA 1
ATOM 5332 C C . VAL F 1 108 ? 47.669 74.857 41.801 1.00 29.49 129 VAL F C 1
ATOM 5333 O O . VAL F 1 108 ? 47.316 74.769 40.619 1.00 30.43 129 VAL F O 1
ATOM 5337 N N . ALA F 1 109 ? 46.912 75.394 42.749 1.00 28.46 130 ALA F N 1
ATOM 5338 C CA . ALA F 1 109 ? 45.670 76.063 42.427 1.00 27.71 130 ALA F CA 1
ATOM 5339 C C . ALA F 1 109 ? 45.470 77.211 43.415 1.00 28.29 130 ALA F C 1
ATOM 5340 O O . ALA F 1 109 ? 46.011 77.206 44.528 1.00 27.43 130 ALA F O 1
ATOM 5342 N N . THR F 1 110 ? 44.687 78.193 42.995 1.00 29.37 131 THR F N 1
ATOM 5343 C CA . THR F 1 110 ? 44.353 79.330 43.838 1.00 29.70 131 THR F CA 1
ATOM 5344 C C . THR F 1 110 ? 42.859 79.324 43.970 1.00 29.86 131 THR F C 1
ATOM 5345 O O . THR F 1 110 ? 42.167 79.310 42.976 1.00 30.49 131 THR F O 1
ATOM 5349 N N . ILE F 1 111 ? 42.351 79.280 45.199 1.00 30.21 132 ILE F N 1
ATOM 5350 C CA . ILE F 1 111 ? 40.900 79.198 45.413 1.00 28.82 132 ILE F CA 1
ATOM 5351 C C . ILE F 1 111 ? 40.431 80.280 46.374 1.00 27.73 132 ILE F C 1
ATOM 5352 O O . ILE F 1 111 ? 41.042 80.532 47.416 1.00 27.50 132 ILE F O 1
ATOM 5357 N N . VAL F 1 112 ? 39.347 80.932 46.013 1.00 27.88 133 VAL F N 1
ATOM 5358 C CA . VAL F 1 112 ? 38.730 81.917 46.901 1.00 29.14 133 VAL F CA 1
ATOM 5359 C C . VAL F 1 112 ? 37.620 81.180 47.636 1.00 29.99 133 VAL F C 1
ATOM 5360 O O . VAL F 1 112 ? 36.922 80.335 47.039 1.00 31.57 133 VAL F O 1
ATOM 5364 N N . GLY F 1 113 ? 37.473 81.485 48.919 1.00 29.77 134 GLY F N 1
ATOM 5365 C CA . GLY F 1 113 ? 36.466 80.862 49.774 1.00 29.83 134 GLY F CA 1
ATOM 5366 C C . GLY F 1 113 ? 36.111 81.684 50.999 1.00 29.37 134 GLY F C 1
ATOM 5367 O O . GLY F 1 113 ? 36.835 82.590 51.387 1.00 29.80 134 GLY F O 1
ATOM 5368 N N . GLN F 1 114 ? 35.010 81.336 51.635 1.00 29.14 135 GLN F N 1
ATOM 5369 C CA . GLN F 1 114 ? 34.519 82.082 52.768 1.00 29.31 135 GLN F CA 1
ATOM 5370 C C . GLN F 1 114 ? 34.623 81.256 54.052 1.00 30.29 135 GLN F C 1
ATOM 5371 O O . GLN F 1 114 ? 34.331 80.058 54.062 1.00 31.24 135 GLN F O 1
ATOM 5377 N N . VAL F 1 115 ? 35.035 81.910 55.130 1.00 30.96 136 VAL F N 1
ATOM 5378 C CA . VAL F 1 115 ? 35.138 81.288 56.433 1.00 31.28 136 VAL F CA 1
ATOM 5379 C C . VAL F 1 115 ? 33.807 81.329 57.172 1.00 31.50 136 VAL F C 1
ATOM 5380 O O . VAL F 1 115 ? 33.233 82.379 57.341 1.00 30.29 136 VAL F O 1
ATOM 5384 N N . HIS F 1 116 ? 33.325 80.175 57.596 1.00 32.71 137 HIS F N 1
ATOM 5385 C CA . HIS F 1 116 ? 32.096 80.065 58.374 1.00 34.00 137 HIS F CA 1
ATOM 5386 C C . HIS F 1 116 ? 32.557 79.717 59.782 1.00 35.10 137 HIS F C 1
ATOM 5387 O O . HIS F 1 116 ? 33.746 79.640 60.030 1.00 35.64 137 HIS F O 1
ATOM 5394 N N . GLN F 1 117 ? 31.654 79.479 60.715 1.00 37.04 138 GLN F N 1
ATOM 5395 C CA . GLN F 1 117 ? 32.120 79.200 62.070 1.00 37.92 138 GLN F CA 1
ATOM 5396 C C . GLN F 1 117 ? 32.911 77.885 62.105 1.00 37.42 138 GLN F C 1
ATOM 5397 O O . GLN F 1 117 ? 32.533 76.926 61.462 1.00 36.29 138 GLN F O 1
ATOM 5403 N N . VAL F 1 118 ? 34.055 77.893 62.789 1.00 36.96 139 VAL F N 1
ATOM 5404 C CA . VAL F 1 118 ? 34.866 76.715 62.938 1.00 35.97 139 VAL F CA 1
ATOM 5405 C C . VAL F 1 118 ? 34.522 76.122 64.304 1.00 36.48 139 VAL F C 1
ATOM 5406 O O . VAL F 1 118 ? 34.672 76.795 65.312 1.00 34.93 139 VAL F O 1
ATOM 5410 N N . GLN F 1 119 ? 34.000 74.888 64.301 1.00 36.39 140 GLN F N 1
ATOM 5411 C CA . GLN F 1 119 ? 33.637 74.157 65.503 1.00 36.49 140 GLN F CA 1
ATOM 5412 C C . GLN F 1 119 ? 34.017 72.694 65.390 1.00 36.27 140 GLN F C 1
ATOM 5413 O O . GLN F 1 119 ? 33.939 72.118 64.322 1.00 36.43 140 GLN F O 1
ATOM 5419 N N . ASP F 1 120 ? 34.383 72.096 66.512 1.00 35.15 141 ASP F N 1
ATOM 5420 C CA . ASP F 1 120 ? 34.728 70.698 66.544 1.00 36.51 141 ASP F CA 1
ATOM 5421 C C . ASP F 1 120 ? 35.930 70.430 65.664 1.00 36.58 141 ASP F C 1
ATOM 5422 O O . ASP F 1 120 ? 36.112 69.345 65.154 1.00 37.73 141 ASP F O 1
ATOM 5427 N N . SER F 1 121 ? 36.786 71.425 65.567 1.00 37.10 142 SER F N 1
ATOM 5428 C CA . SER F 1 121 ? 37.933 71.378 64.718 1.00 36.53 142 SER F CA 1
ATOM 5429 C C . SER F 1 121 ? 38.734 72.631 65.003 1.00 35.32 142 SER F C 1
ATOM 5430 O O . SER F 1 121 ? 38.209 73.578 65.597 1.00 35.14 142 SER F O 1
ATOM 5433 N N . THR F 1 122 ? 39.980 72.664 64.561 1.00 33.89 143 THR F N 1
ATOM 5434 C CA . THR F 1 122 ? 40.782 73.838 64.717 1.00 34.61 143 THR F CA 1
ATOM 5435 C C . THR F 1 122 ? 41.140 74.444 63.374 1.00 35.51 143 THR F C 1
ATOM 5436 O O . THR F 1 122 ? 41.793 75.459 63.331 1.00 37.00 143 THR F O 1
ATOM 5440 N N . ILE F 1 123 ? 40.720 73.840 62.277 1.00 36.68 144 ILE F N 1
ATOM 5441 C CA . ILE F 1 123 ? 41.081 74.317 60.949 1.00 37.20 144 ILE F CA 1
ATOM 5442 C C . ILE F 1 123 ? 39.783 74.535 60.193 1.00 36.37 144 ILE F C 1
ATOM 5443 O O . ILE F 1 123 ? 38.941 73.651 60.135 1.00 37.54 144 ILE F O 1
ATOM 5448 N N . PRO F 1 124 ? 39.644 75.674 59.543 1.00 33.61 145 PRO F N 1
ATOM 5449 C CA . PRO F 1 124 ? 38.409 75.862 58.837 1.00 32.61 145 PRO F CA 1
ATOM 5450 C C . PRO F 1 124 ? 38.334 75.066 57.531 1.00 32.10 145 PRO F C 1
ATOM 5451 O O . PRO F 1 124 ? 39.363 74.728 56.955 1.00 32.81 145 PRO F O 1
ATOM 5455 N N . THR F 1 125 ? 37.105 74.753 57.106 1.00 30.91 146 THR F N 1
ATOM 5456 C CA . THR F 1 125 ? 36.843 74.211 55.803 1.00 29.83 146 THR F CA 1
ATOM 5457 C C . THR F 1 125 ? 36.167 75.375 55.122 1.00 29.17 146 THR F C 1
ATOM 5458 O O . THR F 1 125 ? 35.077 75.778 55.529 1.00 28.64 146 THR F O 1
ATOM 5462 N N . LEU F 1 126 ? 36.818 75.949 54.117 1.00 28.25 147 LEU F N 1
ATOM 5463 C CA . LEU F 1 126 ? 36.249 77.120 53.456 1.00 29.14 147 LEU F CA 1
ATOM 5464 C C . LEU F 1 126 ? 34.998 76.747 52.643 1.00 29.19 147 LEU F C 1
ATOM 5465 O O . LEU F 1 126 ? 34.929 75.661 52.098 1.00 29.00 147 LEU F O 1
ATOM 5470 N N . GLN F 1 127 ? 34.034 77.673 52.590 1.00 30.06 148 GLN F N 1
ATOM 5471 C CA . GLN F 1 127 ? 32.737 77.473 51.938 1.00 30.36 148 GLN F CA 1
ATOM 5472 C C . GLN F 1 127 ? 32.530 78.345 50.688 1.00 30.55 148 GLN F C 1
ATOM 5473 O O . GLN F 1 127 ? 33.257 79.304 50.479 1.00 29.85 148 GLN F O 1
ATOM 5479 N N . ASN F 1 128 ? 31.492 78.009 49.898 1.00 31.75 149 ASN F N 1
ATOM 5480 C CA . ASN F 1 128 ? 31.130 78.661 48.628 1.00 32.08 149 ASN F CA 1
ATOM 5481 C C . ASN F 1 128 ? 32.360 79.055 47.821 1.00 30.97 149 ASN F C 1
ATOM 5482 O O . ASN F 1 128 ? 32.500 80.184 47.428 1.00 30.75 149 ASN F O 1
ATOM 5487 N N . PRO F 1 129 ? 33.257 78.113 47.581 1.00 31.04 150 PRO F N 1
ATOM 5488 C CA . PRO F 1 129 ? 34.512 78.487 46.951 1.00 31.75 150 PRO F CA 1
ATOM 5489 C C . PRO F 1 129 ? 34.432 78.703 45.483 1.00 32.72 150 PRO F C 1
ATOM 5490 O O . PRO F 1 129 ? 33.440 78.339 44.866 1.00 33.49 150 PRO F O 1
ATOM 5494 N N . LYS F 1 130 ? 35.513 79.262 44.938 1.00 34.43 151 LYS F N 1
ATOM 5495 C CA . LYS F 1 130 ? 35.631 79.572 43.513 1.00 36.18 151 LYS F CA 1
ATOM 5496 C C . LYS F 1 130 ? 37.103 79.463 43.119 1.00 33.96 151 LYS F C 1
ATOM 5497 O O . LYS F 1 130 ? 37.949 80.025 43.780 1.00 33.78 151 LYS F O 1
ATOM 5503 N N . VAL F 1 131 ? 37.421 78.740 42.060 1.00 33.34 152 VAL F N 1
ATOM 5504 C CA . VAL F 1 131 ? 38.806 78.620 41.621 1.00 33.65 152 VAL F CA 1
ATOM 5505 C C . VAL F 1 131 ? 39.151 79.846 40.794 1.00 35.00 152 VAL F C 1
ATOM 5506 O O . VAL F 1 131 ? 38.355 80.242 39.962 1.00 34.86 152 VAL F O 1
ATOM 5510 N N . VAL F 1 132 ? 40.331 80.433 40.976 1.00 37.19 153 VAL F N 1
ATOM 5511 C CA . VAL F 1 132 ? 40.665 81.673 40.251 1.00 40.06 153 VAL F CA 1
ATOM 5512 C C . VAL F 1 132 ? 41.974 81.668 39.459 1.00 40.66 153 VAL F C 1
ATOM 5513 O O . VAL F 1 132 ? 42.776 80.766 39.607 1.00 41.20 153 VAL F O 1
ATOM 5517 N N . PRO G 1 16 ? 34.254 83.411 92.271 1.00 75.14 37 PRO G N 1
ATOM 5518 C CA . PRO G 1 16 ? 35.167 84.250 93.050 1.00 74.86 37 PRO G CA 1
ATOM 5519 C C . PRO G 1 16 ? 35.518 85.609 92.396 1.00 74.65 37 PRO G C 1
ATOM 5520 O O . PRO G 1 16 ? 35.689 85.695 91.165 1.00 74.65 37 PRO G O 1
ATOM 5524 N N . GLY G 1 17 ? 35.611 86.652 93.230 1.00 74.12 38 GLY G N 1
ATOM 5525 C CA . GLY G 1 17 ? 35.962 88.010 92.777 1.00 73.32 38 GLY G CA 1
ATOM 5526 C C . GLY G 1 17 ? 37.466 88.222 92.629 1.00 72.53 38 GLY G C 1
ATOM 5527 O O . GLY G 1 17 ? 38.260 87.391 93.074 1.00 72.39 38 GLY G O 1
ATOM 5528 N N . ASP G 1 18 ? 37.856 89.343 92.021 1.00 71.52 39 ASP G N 1
ATOM 5529 C CA . ASP G 1 18 ? 39.282 89.676 91.791 1.00 70.84 39 ASP G CA 1
ATOM 5530 C C . ASP G 1 18 ? 40.140 89.667 93.068 1.00 68.56 39 ASP G C 1
ATOM 5531 O O . ASP G 1 18 ? 41.325 89.300 93.037 1.00 68.32 39 ASP G O 1
ATOM 5536 N N . ASP G 1 19 ? 39.540 90.073 94.183 1.00 66.04 40 ASP G N 1
ATOM 5537 C CA . ASP G 1 19 ? 40.237 90.056 95.464 1.00 64.18 40 ASP G CA 1
ATOM 5538 C C . ASP G 1 19 ? 40.525 88.610 95.878 1.00 61.64 40 ASP G C 1
ATOM 5539 O O . ASP G 1 19 ? 41.676 88.248 96.133 1.00 61.84 40 ASP G O 1
ATOM 5544 N N . ALA G 1 20 ? 39.471 87.797 95.934 1.00 58.42 41 ALA G N 1
ATOM 5545 C CA . ALA G 1 20 ? 39.582 86.398 96.325 1.00 56.17 41 ALA G CA 1
ATOM 5546 C C . ALA G 1 20 ? 40.584 85.655 95.436 1.00 54.26 41 ALA G C 1
ATOM 5547 O O . ALA G 1 20 ? 41.467 84.950 95.931 1.00 54.05 41 ALA G O 1
ATOM 5549 N N . VAL G 1 21 ? 40.455 85.825 94.126 1.00 52.06 42 VAL G N 1
ATOM 5550 C CA . VAL G 1 21 ? 41.363 85.182 93.176 1.00 50.45 42 VAL G CA 1
ATOM 5551 C C . VAL G 1 21 ? 42.818 85.573 93.416 1.00 49.18 42 VAL G C 1
ATOM 5552 O O . VAL G 1 21 ? 43.675 84.702 93.545 1.00 49.02 42 VAL G O 1
ATOM 5556 N N . ALA G 1 22 ? 43.092 86.871 93.489 1.00 47.71 43 ALA G N 1
ATOM 5557 C CA . ALA G 1 22 ? 44.456 87.345 93.726 1.00 46.55 43 ALA G CA 1
ATOM 5558 C C . ALA G 1 22 ? 45.114 86.722 94.990 1.00 46.18 43 ALA G C 1
ATOM 5559 O O . ALA G 1 22 ? 46.329 86.520 95.005 1.00 46.62 43 ALA G O 1
ATOM 5561 N N . SER G 1 23 ? 44.322 86.408 96.025 1.00 44.69 44 SER G N 1
ATOM 5562 C CA . SER G 1 23 ? 44.831 85.757 97.258 1.00 43.41 44 SER G CA 1
ATOM 5563 C C . SER G 1 23 ? 44.904 84.205 97.219 1.00 41.44 44 SER G C 1
ATOM 5564 O O . SER G 1 23 ? 45.478 83.603 98.104 1.00 42.08 44 SER G O 1
ATOM 5575 N N . GLN G 1 25 ? 46.255 80.546 96.207 1.00 34.81 46 GLN G N 1
ATOM 5576 C CA . GLN G 1 25 ? 47.509 79.981 95.817 1.00 34.71 46 GLN G CA 1
ATOM 5577 C C . GLN G 1 25 ? 47.339 79.510 94.389 1.00 32.92 46 GLN G C 1
ATOM 5578 O O . GLN G 1 25 ? 46.229 79.205 93.955 1.00 31.96 46 GLN G O 1
ATOM 5584 N N . THR G 1 26 ? 48.455 79.442 93.683 1.00 31.40 47 THR G N 1
ATOM 5585 C CA . THR G 1 26 ? 48.519 78.971 92.320 1.00 30.27 47 THR G CA 1
ATOM 5586 C C . THR G 1 26 ? 49.214 77.624 92.300 1.00 28.98 47 THR G C 1
ATOM 5587 O O . THR G 1 26 ? 50.236 77.469 92.879 1.00 27.30 47 THR G O 1
ATOM 5591 N N . TYR G 1 27 ? 48.647 76.652 91.623 1.00 30.30 48 TYR G N 1
ATOM 5592 C CA . TYR G 1 27 ? 49.301 75.363 91.439 1.00 31.32 48 TYR G CA 1
ATOM 5593 C C . TYR G 1 27 ? 49.847 75.202 90.049 1.00 30.20 48 TYR G C 1
ATOM 5594 O O . TYR G 1 27 ? 49.330 75.783 89.092 1.00 30.60 48 TYR G O 1
ATOM 5603 N N . SER G 1 28 ? 50.837 74.344 89.913 1.00 28.17 49 SER G N 1
ATOM 5604 C CA . SER G 1 28 ? 51.227 73.924 88.595 1.00 28.31 49 SER G CA 1
ATOM 5605 C C . SER G 1 28 ? 50.225 72.777 88.219 1.00 28.06 49 SER G C 1
ATOM 5606 O O . SER G 1 28 ? 49.426 72.302 89.055 1.00 28.07 49 SER G O 1
ATOM 5609 N N . VAL G 1 29 ? 50.242 72.371 86.966 1.00 26.99 50 VAL G N 1
ATOM 5610 C CA . VAL G 1 29 ? 49.431 71.269 86.531 1.00 28.07 50 VAL G CA 1
ATOM 5611 C C . VAL G 1 29 ? 49.861 69.959 87.216 1.00 28.94 50 VAL G C 1
ATOM 5612 O O . VAL G 1 29 ? 49.019 69.199 87.653 1.00 30.93 50 VAL G O 1
ATOM 5616 N N . ALA G 1 30 ? 51.148 69.710 87.345 1.00 29.08 51 ALA G N 1
ATOM 5617 C CA . ALA G 1 30 ? 51.640 68.501 88.039 1.00 29.95 51 ALA G CA 1
ATOM 5618 C C . ALA G 1 30 ? 51.152 68.453 89.469 1.00 31.69 51 ALA G C 1
ATOM 5619 O O . ALA G 1 30 ? 50.667 67.415 89.940 1.00 31.67 51 ALA G O 1
ATOM 5621 N N . GLN G 1 31 ? 51.309 69.577 90.173 1.00 32.83 52 GLN G N 1
ATOM 5622 C CA . GLN G 1 31 ? 50.913 69.643 91.572 1.00 33.07 52 GLN G CA 1
ATOM 5623 C C . GLN G 1 31 ? 49.422 69.366 91.725 1.00 32.89 52 GLN G C 1
ATOM 5624 O O . GLN G 1 31 ? 49.006 68.564 92.568 1.00 34.95 52 GLN G O 1
ATOM 5630 N N . PHE G 1 32 ? 48.606 70.000 90.903 1.00 32.31 53 PHE G N 1
ATOM 5631 C CA . PHE G 1 32 ? 47.171 69.834 91.041 1.00 31.39 53 PHE G CA 1
ATOM 5632 C C . PHE G 1 32 ? 46.727 68.428 90.695 1.00 32.30 53 PHE G C 1
ATOM 5633 O O . PHE G 1 32 ? 45.847 67.886 91.364 1.00 33.27 53 PHE G O 1
ATOM 5641 N N . LEU G 1 33 ? 47.312 67.830 89.661 1.00 32.32 54 LEU G N 1
ATOM 5642 C CA . LEU G 1 33 ? 46.919 66.479 89.264 1.00 32.40 54 LEU G CA 1
ATOM 5643 C C . LEU G 1 33 ? 47.462 65.345 90.161 1.00 33.28 54 LEU G C 1
ATOM 5644 O O . LEU G 1 33 ? 46.949 64.237 90.115 1.00 33.59 54 LEU G O 1
ATOM 5649 N N . GLN G 1 34 ? 48.449 65.613 90.995 1.00 34.79 55 GLN G N 1
ATOM 5650 C CA . GLN G 1 34 ? 49.035 64.553 91.812 1.00 35.62 55 GLN G CA 1
ATOM 5651 C C . GLN G 1 34 ? 47.969 63.774 92.621 1.00 34.61 55 GLN G C 1
ATOM 5652 O O . GLN G 1 34 ? 47.852 62.564 92.501 1.00 33.83 55 GLN G O 1
ATOM 5658 N N . PRO G 1 35 ? 47.170 64.455 93.432 1.00 33.43 56 PRO G N 1
ATOM 5659 C CA . PRO G 1 35 ? 46.174 63.647 94.121 1.00 32.64 56 PRO G CA 1
ATOM 5660 C C . PRO G 1 35 ? 45.308 62.819 93.163 1.00 32.16 56 PRO G C 1
ATOM 5661 O O . PRO G 1 35 ? 44.944 61.690 93.495 1.00 32.35 56 PRO G O 1
ATOM 5665 N N . PHE G 1 36 ? 44.949 63.373 92.007 1.00 31.17 57 PHE G N 1
ATOM 5666 C CA . PHE G 1 36 ? 44.143 62.608 91.038 1.00 31.07 57 PHE G CA 1
ATOM 5667 C C . PHE G 1 36 ? 44.901 61.420 90.448 1.00 31.94 57 PHE G C 1
ATOM 5668 O O . PHE G 1 36 ? 44.307 60.424 90.048 1.00 32.68 57 PHE G O 1
ATOM 5676 N N . THR G 1 37 ? 46.215 61.539 90.400 1.00 32.04 58 THR G N 1
ATOM 5677 C CA . THR G 1 37 ? 47.075 60.484 89.909 1.00 32.24 58 THR G CA 1
ATOM 5678 C C . THR G 1 37 ? 47.115 59.320 90.889 1.00 31.31 58 THR G C 1
ATOM 5679 O O . THR G 1 37 ? 47.147 58.159 90.476 1.00 32.45 58 THR G O 1
ATOM 5683 N N . LEU G 1 38 ? 47.118 59.641 92.174 1.00 29.83 59 LEU G N 1
ATOM 5684 C CA . LEU G 1 38 ? 47.104 58.661 93.248 1.00 28.65 59 LEU G CA 1
ATOM 5685 C C . LEU G 1 38 ? 45.702 57.976 93.387 1.00 27.49 59 LEU G C 1
ATOM 5686 O O . LEU G 1 38 ? 45.601 56.763 93.462 1.00 25.44 59 LEU G O 1
ATOM 5691 N N . ASN G 1 39 ? 44.630 58.766 93.437 1.00 26.22 60 ASN G N 1
ATOM 5692 C CA . ASN G 1 39 ? 43.279 58.234 93.585 1.00 25.63 60 ASN G CA 1
ATOM 5693 C C . ASN G 1 39 ? 42.248 59.292 93.186 1.00 26.06 60 ASN G C 1
ATOM 5694 O O . ASN G 1 39 ? 41.849 60.107 94.002 1.00 27.15 60 ASN G O 1
ATOM 5699 N N . PRO G 1 40 ? 41.790 59.261 91.937 1.00 26.48 61 PRO G N 1
ATOM 5700 C CA . PRO G 1 40 ? 40.829 60.246 91.450 1.00 27.15 61 PRO G CA 1
ATOM 5701 C C . PRO G 1 40 ? 39.464 60.238 92.162 1.00 27.02 61 PRO G C 1
ATOM 5702 O O . PRO G 1 40 ? 38.816 61.264 92.196 1.00 27.26 61 PRO G O 1
ATOM 5706 N N . ALA G 1 41 ? 39.043 59.118 92.734 1.00 27.04 62 ALA G N 1
ATOM 5707 C CA . ALA G 1 41 ? 37.775 59.088 93.499 1.00 27.45 62 ALA G CA 1
ATOM 5708 C C . ALA G 1 41 ? 37.939 59.906 94.793 1.00 28.88 62 ALA G C 1
ATOM 5709 O O . ALA G 1 41 ? 37.095 60.742 95.119 1.00 29.16 62 ALA G O 1
ATOM 5711 N N . LYS G 1 42 ? 39.039 59.661 95.506 1.00 30.05 63 LYS G N 1
ATOM 5712 C CA . LYS G 1 42 ? 39.379 60.392 96.715 1.00 30.70 63 LYS G CA 1
ATOM 5713 C C . LYS G 1 42 ? 39.579 61.874 96.391 1.00 30.32 63 LYS G C 1
ATOM 5714 O O . LYS G 1 42 ? 39.006 62.730 97.063 1.00 31.59 63 LYS G O 1
ATOM 5720 N N . ALA G 1 43 ? 40.349 62.176 95.360 1.00 28.50 64 ALA G N 1
ATOM 5721 C CA . ALA G 1 43 ? 40.631 63.568 95.030 1.00 29.44 64 ALA G CA 1
ATOM 5722 C C . ALA G 1 43 ? 39.380 64.295 94.601 1.00 30.96 64 ALA G C 1
ATOM 5723 O O . ALA G 1 43 ? 39.106 65.399 95.077 1.00 31.00 64 ALA G O 1
ATOM 5725 N N . SER G 1 44 ? 38.612 63.682 93.705 1.00 32.63 65 SER G N 1
ATOM 5726 C CA . SER G 1 44 ? 37.357 64.277 93.251 1.00 34.10 65 SER G CA 1
ATOM 5727 C C . SER G 1 44 ? 36.470 64.583 94.436 1.00 34.94 65 SER G C 1
ATOM 5728 O O . SER G 1 44 ? 35.830 65.630 94.510 1.00 36.20 65 SER G O 1
ATOM 5731 N N . SER G 1 45 ? 36.450 63.675 95.385 1.00 34.65 66 SER G N 1
ATOM 5732 C CA . SER G 1 45 ? 35.612 63.875 96.532 1.00 35.42 66 SER G CA 1
ATOM 5733 C C . SER G 1 45 ? 36.152 64.911 97.527 1.00 35.01 66 SER G C 1
ATOM 5734 O O . SER G 1 45 ? 35.375 65.596 98.159 1.00 35.19 66 SER G O 1
ATOM 5737 N N . ASP G 1 46 ? 37.464 65.043 97.674 1.00 35.58 67 ASP G N 1
ATOM 5738 C CA . ASP G 1 46 ? 38.032 66.089 98.564 1.00 35.94 67 ASP G CA 1
ATOM 5739 C C . ASP G 1 46 ? 37.893 67.510 97.981 1.00 36.58 67 ASP G C 1
ATOM 5740 O O . ASP G 1 46 ? 37.716 68.493 98.707 1.00 36.59 67 ASP G O 1
ATOM 5745 N N . TYR G 1 47 ? 38.039 67.610 96.666 1.00 36.32 68 TYR G N 1
ATOM 5746 C CA . TYR G 1 47 ? 37.956 68.877 95.983 1.00 36.04 68 TYR G CA 1
ATOM 5747 C C . TYR G 1 47 ? 36.547 69.251 95.474 1.00 34.40 68 TYR G C 1
ATOM 5748 O O . TYR G 1 47 ? 36.375 70.308 94.878 1.00 34.13 68 TYR G O 1
ATOM 5757 N N . LEU G 1 48 ? 35.544 68.416 95.713 1.00 32.84 69 LEU G N 1
ATOM 5758 C CA . LEU G 1 48 ? 34.223 68.655 95.131 1.00 31.19 69 LEU G CA 1
ATOM 5759 C C . LEU G 1 48 ? 33.696 70.044 95.435 1.00 31.26 69 LEU G C 1
ATOM 5760 O O . LEU G 1 48 ? 33.455 70.410 96.593 1.00 30.90 69 LEU G O 1
ATOM 5765 N N . GLY G 1 49 ? 33.516 70.822 94.381 1.00 30.98 70 GLY G N 1
ATOM 5766 C CA . GLY G 1 49 ? 32.935 72.154 94.516 1.00 31.90 70 GLY G CA 1
ATOM 5767 C C . GLY G 1 49 ? 33.910 73.248 94.874 1.00 32.30 70 GLY G C 1
ATOM 5768 O O . GLY G 1 49 ? 33.495 74.394 95.052 1.00 32.93 70 GLY G O 1
ATOM 5769 N N . LYS G 1 50 ? 35.194 72.908 94.944 1.00 31.78 71 LYS G N 1
ATOM 5770 C CA . LYS G 1 50 ? 36.233 73.863 95.270 1.00 33.26 71 LYS G CA 1
ATOM 5771 C C . LYS G 1 50 ? 36.854 74.488 94.047 1.00 31.80 71 LYS G C 1
ATOM 5772 O O . LYS G 1 50 ? 36.864 73.915 92.954 1.00 31.52 71 LYS G O 1
ATOM 5778 N N . TRP G 1 51 ? 37.316 75.710 94.241 1.00 31.19 72 TRP G N 1
ATOM 5779 C CA . TRP G 1 51 ? 37.969 76.453 93.194 1.00 30.57 72 TRP G CA 1
ATOM 5780 C C . TRP G 1 51 ? 39.477 76.336 93.374 1.00 30.30 72 TRP G C 1
ATOM 5781 O O . TRP G 1 51 ? 39.959 76.405 94.490 1.00 29.76 72 TRP G O 1
ATOM 5792 N N . VAL G 1 52 ? 40.173 76.114 92.267 1.00 29.08 73 VAL G N 1
ATOM 5793 C CA . VAL G 1 52 ? 41.599 76.053 92.206 1.00 30.19 73 VAL G CA 1
ATOM 5794 C C . VAL G 1 52 ? 42.098 76.950 91.052 1.00 29.96 73 VAL G C 1
ATOM 5795 O O . VAL G 1 52 ? 41.417 77.136 90.050 1.00 30.19 73 VAL G O 1
ATOM 5799 N N . LYS G 1 53 ? 43.288 77.503 91.229 1.00 30.13 74 LYS G N 1
ATOM 5800 C CA . LYS G 1 53 ? 43.945 78.373 90.241 1.00 30.82 74 LYS G CA 1
ATOM 5801 C C . LYS G 1 53 ? 45.193 77.650 89.762 1.00 29.19 74 LYS G C 1
ATOM 5802 O O . LYS G 1 53 ? 46.086 77.315 90.569 1.00 28.73 74 LYS G O 1
ATOM 5808 N N . VAL G 1 54 ? 45.247 77.388 88.466 1.00 28.75 75 VAL G N 1
ATOM 5809 C CA . VAL G 1 54 ? 46.341 76.619 87.889 1.00 28.52 75 VAL G CA 1
ATOM 5810 C C . VAL G 1 54 ? 47.059 77.325 86.755 1.00 29.48 75 VAL G C 1
ATOM 5811 O O . VAL G 1 54 ? 46.408 77.809 85.830 1.00 29.97 75 VAL G O 1
ATOM 5815 N N . ARG G 1 55 ? 48.396 77.360 86.855 1.00 30.96 76 ARG G N 1
ATOM 5816 C CA . ARG G 1 55 ? 49.317 77.942 85.859 1.00 32.59 76 ARG G CA 1
ATOM 5817 C C . ARG G 1 55 ? 49.882 76.819 84.958 1.00 32.81 76 ARG G C 1
ATOM 5818 O O . ARG G 1 55 ? 50.276 75.731 85.447 1.00 33.57 76 ARG G O 1
ATOM 5826 N N . GLY G 1 56 ? 49.905 77.068 83.653 1.00 31.22 77 GLY G N 1
ATOM 5827 C CA . GLY G 1 56 ? 50.426 76.101 82.708 1.00 30.60 77 GLY G CA 1
ATOM 5828 C C . GLY G 1 56 ? 50.560 76.689 81.323 1.00 29.48 77 GLY G C 1
ATOM 5829 O O . GLY G 1 56 ? 50.183 77.825 81.099 1.00 29.34 77 GLY G O 1
ATOM 5830 N N . VAL G 1 57 ? 51.129 75.916 80.405 1.00 28.65 78 VAL G N 1
ATOM 5831 C CA . VAL G 1 57 ? 51.257 76.345 79.023 1.00 28.28 78 VAL G CA 1
ATOM 5832 C C . VAL G 1 57 ? 50.071 75.783 78.241 1.00 29.08 78 VAL G C 1
ATOM 5833 O O . VAL G 1 57 ? 49.802 74.559 78.239 1.00 30.11 78 VAL G O 1
ATOM 5837 N N . ILE G 1 58 ? 49.344 76.672 77.580 1.00 28.30 79 ILE G N 1
ATOM 5838 C CA . ILE G 1 58 ? 48.214 76.253 76.777 1.00 27.63 79 ILE G CA 1
ATOM 5839 C C . ILE G 1 58 ? 48.699 75.491 75.540 1.00 28.59 79 ILE G C 1
ATOM 5840 O O . ILE G 1 58 ? 49.583 75.952 74.824 1.00 28.06 79 ILE G O 1
ATOM 5845 N N . VAL G 1 59 ? 48.128 74.304 75.310 1.00 29.79 80 VAL G N 1
ATOM 5846 C CA . VAL G 1 59 ? 48.491 73.471 74.163 1.00 29.45 80 VAL G CA 1
ATOM 5847 C C . VAL G 1 59 ? 47.326 73.320 73.185 1.00 30.70 80 VAL G C 1
ATOM 5848 O O . VAL G 1 59 ? 47.527 72.886 72.042 1.00 30.87 80 VAL G O 1
ATOM 5852 N N . ASP G 1 60 ? 46.107 73.686 73.585 1.00 31.73 81 ASP G N 1
ATOM 5853 C CA . ASP G 1 60 ? 44.977 73.581 72.648 1.00 31.71 81 ASP G CA 1
ATOM 5854 C C . ASP G 1 60 ? 43.819 74.413 73.141 1.00 31.83 81 ASP G C 1
ATOM 5855 O O . ASP G 1 60 ? 43.588 74.494 74.354 1.00 30.53 81 ASP G O 1
ATOM 5860 N N . ILE G 1 61 ? 43.147 75.063 72.168 1.00 31.30 82 ILE G N 1
ATOM 5861 C CA . ILE G 1 61 ? 41.991 75.917 72.349 1.00 29.64 82 ILE G CA 1
ATOM 5862 C C . ILE G 1 61 ? 41.085 75.498 71.207 1.00 30.82 82 ILE G C 1
ATOM 5863 O O . ILE G 1 61 ? 41.531 75.386 70.069 1.00 30.20 82 ILE G O 1
ATOM 5868 N N . ARG G 1 62 ? 39.803 75.344 71.487 1.00 31.50 83 ARG G N 1
ATOM 5869 C CA . ARG G 1 62 ? 38.911 74.764 70.532 1.00 32.53 83 ARG G CA 1
ATOM 5870 C C . ARG G 1 62 ? 37.470 75.085 70.868 1.00 33.19 83 ARG G C 1
ATOM 5871 O O . ARG G 1 62 ? 37.063 74.977 72.019 1.00 32.66 83 ARG G O 1
ATOM 5879 N N . ARG G 1 63 ? 36.694 75.420 69.853 1.00 32.25 84 ARG G N 1
ATOM 5880 C CA . ARG G 1 63 ? 35.311 75.695 70.034 1.00 32.29 84 ARG G CA 1
ATOM 5881 C C . ARG G 1 63 ? 34.561 74.414 69.727 1.00 32.33 84 ARG G C 1
ATOM 5882 O O . ARG G 1 63 ? 34.861 73.754 68.757 1.00 31.60 84 ARG G O 1
ATOM 5890 N N . LYS G 1 64 ? 33.577 74.062 70.545 1.00 33.71 85 LYS G N 1
ATOM 5891 C CA . LYS G 1 64 ? 32.846 72.826 70.341 1.00 34.97 85 LYS G CA 1
ATOM 5892 C C . LYS G 1 64 ? 31.356 73.055 70.315 1.00 34.22 85 LYS G C 1
ATOM 5893 O O . LYS G 1 64 ? 30.844 73.935 70.989 1.00 33.75 85 LYS G O 1
ATOM 5899 N N . SER G 1 65 ? 30.687 72.296 69.454 1.00 34.63 86 SER G N 1
ATOM 5900 C CA . SER G 1 65 ? 29.232 72.274 69.348 1.00 35.69 86 SER G CA 1
ATOM 5901 C C . SER G 1 65 ? 28.578 71.758 70.608 1.00 35.87 86 SER G C 1
ATOM 5902 O O . SER G 1 65 ? 28.935 70.684 71.071 1.00 34.28 86 SER G O 1
ATOM 5905 N N . GLY G 1 66 ? 27.581 72.479 71.107 1.00 37.07 87 GLY G N 1
ATOM 5906 C CA . GLY G 1 66 ? 26.867 72.064 72.312 1.00 38.39 87 GLY G CA 1
ATOM 5907 C C . GLY G 1 66 ? 25.501 71.468 72.047 1.00 39.11 87 GLY G C 1
ATOM 5908 O O . GLY G 1 66 ? 25.054 71.379 70.928 1.00 38.13 87 GLY G O 1
ATOM 5909 N N . ILE G 1 67 ? 24.837 71.048 73.110 1.00 41.71 88 ILE G N 1
ATOM 5910 C CA . ILE G 1 67 ? 23.509 70.442 72.986 1.00 43.65 88 ILE G CA 1
ATOM 5911 C C . ILE G 1 67 ? 22.522 71.565 73.287 1.00 43.44 88 ILE G C 1
ATOM 5912 O O . ILE G 1 67 ? 22.817 72.443 74.112 1.00 44.06 88 ILE G O 1
ATOM 5917 N N . ALA G 1 68 ? 21.370 71.552 72.631 1.00 43.25 89 ALA G N 1
ATOM 5918 C CA . ALA G 1 68 ? 20.323 72.560 72.880 1.00 42.70 89 ALA G CA 1
ATOM 5919 C C . ALA G 1 68 ? 20.778 74.003 72.568 1.00 42.10 89 ALA G C 1
ATOM 5920 O O . ALA G 1 68 ? 20.738 74.879 73.470 1.00 40.22 89 ALA G O 1
ATOM 5922 N N . GLY G 1 69 ? 21.189 74.213 71.302 1.00 41.39 90 GLY G N 1
ATOM 5923 C CA . GLY G 1 69 ? 21.599 75.518 70.744 1.00 40.92 90 GLY G CA 1
ATOM 5924 C C . GLY G 1 69 ? 22.920 76.089 71.256 1.00 40.20 90 GLY G C 1
ATOM 5925 O O . GLY G 1 69 ? 23.369 77.161 70.829 1.00 42.03 90 GLY G O 1
ATOM 5926 N N . SER G 1 70 ? 23.590 75.397 72.156 1.00 37.53 91 SER G N 1
ATOM 5927 C CA . SER G 1 70 ? 24.779 75.985 72.699 1.00 36.44 91 SER G CA 1
ATOM 5928 C C . SER G 1 70 ? 26.079 75.620 71.990 1.00 34.05 91 SER G C 1
ATOM 5929 O O . SER G 1 70 ? 26.137 74.809 71.081 1.00 32.94 91 SER G O 1
ATOM 5932 N N . TYR G 1 71 ? 27.120 76.301 72.427 1.00 32.29 92 TYR G N 1
ATOM 5933 C CA . TYR G 1 71 ? 28.470 75.988 72.048 1.00 31.34 92 TYR G CA 1
ATOM 5934 C C . TYR G 1 71 ? 29.308 76.325 73.276 1.00 30.09 92 TYR G C 1
ATOM 5935 O O . TYR G 1 71 ? 28.899 77.122 74.138 1.00 29.31 92 TYR G O 1
ATOM 5944 N N . TYR G 1 72 ? 30.456 75.691 73.381 1.00 29.61 93 TYR G N 1
ATOM 5945 C CA . TYR G 1 72 ? 31.347 75.932 74.494 1.00 30.34 93 TYR G CA 1
ATOM 5946 C C . TYR G 1 72 ? 32.772 75.824 73.948 1.00 30.64 93 TYR G C 1
ATOM 5947 O O . TYR G 1 72 ? 32.963 75.592 72.760 1.00 30.18 93 TYR G O 1
ATOM 5956 N N . PHE G 1 73 ? 33.764 75.991 74.810 1.00 30.88 94 PHE G N 1
ATOM 5957 C CA . PHE G 1 73 ? 35.147 75.862 74.415 1.00 30.48 94 PHE G CA 1
ATOM 5958 C C . PHE G 1 73 ? 35.887 74.962 75.378 1.00 31.67 94 PHE G C 1
ATOM 5959 O O . PHE G 1 73 ? 35.558 74.922 76.561 1.00 33.02 94 PHE G O 1
ATOM 5967 N N . ILE G 1 74 ? 36.884 74.244 74.872 1.00 32.89 95 ILE G N 1
ATOM 5968 C CA . ILE G 1 74 ? 37.754 73.448 75.687 1.00 34.11 95 ILE G CA 1
ATOM 5969 C C . ILE G 1 74 ? 39.161 73.993 75.569 1.00 33.66 95 ILE G C 1
ATOM 5970 O O . ILE G 1 74 ? 39.679 74.162 74.465 1.00 34.13 95 ILE G O 1
ATOM 5975 N N . VAL G 1 75 ? 39.781 74.252 76.707 1.00 32.96 96 VAL G N 1
ATOM 5976 C CA . VAL G 1 75 ? 41.142 74.784 76.764 1.00 31.95 96 VAL G CA 1
ATOM 5977 C C . VAL G 1 75 ? 41.960 73.738 77.499 1.00 32.10 96 VAL G C 1
ATOM 5978 O O . VAL G 1 75 ? 41.609 73.382 78.615 1.00 32.59 96 VAL G O 1
ATOM 5982 N N . THR G 1 76 ? 42.992 73.214 76.832 1.00 30.84 97 THR G N 1
ATOM 5983 C CA . THR G 1 76 ? 43.855 72.172 77.363 1.00 30.91 97 THR G CA 1
ATOM 5984 C C . THR G 1 76 ? 45.242 72.776 77.696 1.00 31.39 97 THR G C 1
ATOM 5985 O O . THR G 1 76 ? 45.841 73.509 76.881 1.00 30.99 97 THR G O 1
ATOM 5997 N N . ARG G 1 78 ? 49.252 72.206 79.653 1.00 30.13 99 ARG G N 1
ATOM 5998 C CA . ARG G 1 78 ? 50.270 71.271 80.065 1.00 30.86 99 ARG G CA 1
ATOM 5999 C C . ARG G 1 78 ? 51.091 71.871 81.193 1.00 30.98 99 ARG G C 1
ATOM 6000 O O . ARG G 1 78 ? 51.117 73.102 81.381 1.00 30.28 99 ARG G O 1
ATOM 6008 N N . ASP G 1 79 ? 51.794 71.007 81.922 1.00 30.83 100 ASP G N 1
ATOM 6009 C CA . ASP G 1 79 ? 52.612 71.468 83.023 1.00 31.11 100 ASP G CA 1
ATOM 6010 C C . ASP G 1 79 ? 53.699 72.330 82.418 1.00 32.54 100 ASP G C 1
ATOM 6011 O O . ASP G 1 79 ? 54.309 71.987 81.391 1.00 31.42 100 ASP G O 1
ATOM 6016 N N . GLU G 1 80 ? 53.978 73.427 83.100 1.00 33.92 101 GLU G N 1
ATOM 6017 C CA . GLU G 1 80 ? 54.927 74.417 82.601 1.00 35.16 101 GLU G CA 1
ATOM 6018 C C . GLU G 1 80 ? 56.336 73.831 82.374 1.00 35.68 101 GLU G C 1
ATOM 6019 O O . GLU G 1 80 ? 57.052 74.253 81.455 1.00 33.94 101 GLU G O 1
ATOM 6025 N N . GLN G 1 81 ? 56.717 72.859 83.196 1.00 36.54 102 GLN G N 1
ATOM 6026 C CA . GLN G 1 81 ? 58.026 72.242 83.079 1.00 38.69 102 GLN G CA 1
ATOM 6027 C C . GLN G 1 81 ? 57.898 70.774 82.703 1.00 39.07 102 GLN G C 1
ATOM 6028 O O . GLN G 1 81 ? 58.821 70.007 82.904 1.00 38.64 102 GLN G O 1
ATOM 6034 N N . ASN G 1 82 ? 56.755 70.368 82.166 1.00 40.02 103 ASN G N 1
ATOM 6035 C CA . ASN G 1 82 ? 56.550 68.963 81.800 1.00 40.92 103 ASN G CA 1
ATOM 6036 C C . ASN G 1 82 ? 56.809 67.971 82.942 1.00 41.35 103 ASN G C 1
ATOM 6037 O O . ASN G 1 82 ? 57.170 66.812 82.705 1.00 40.62 103 ASN G O 1
ATOM 6042 N N . LYS G 1 83 ? 56.563 68.403 84.182 1.00 42.34 104 LYS G N 1
ATOM 6043 C CA . LYS G 1 83 ? 56.813 67.528 85.337 1.00 42.60 104 LYS G CA 1
ATOM 6044 C C . LYS G 1 83 ? 55.832 66.329 85.248 1.00 42.29 104 LYS G C 1
ATOM 6045 O O . LYS G 1 83 ? 56.060 65.301 85.859 1.00 42.00 104 LYS G O 1
ATOM 6048 N N . THR G 1 84 ? 54.753 66.471 84.470 1.00 41.76 105 THR G N 1
ATOM 6049 C CA . THR G 1 84 ? 53.855 65.345 84.139 1.00 41.12 105 THR G CA 1
ATOM 6050 C C . THR G 1 84 ? 53.468 65.458 82.658 1.00 41.22 105 THR G C 1
ATOM 6051 O O . THR G 1 84 ? 53.599 66.535 82.076 1.00 39.54 105 THR G O 1
ATOM 6055 N N . ASP G 1 85 ? 53.047 64.347 82.043 1.00 42.27 106 ASP G N 1
ATOM 6056 C CA A ASP G 1 85 ? 52.569 64.313 80.651 0.50 42.86 106 ASP G CA 1
ATOM 6057 C CA B ASP G 1 85 ? 52.585 64.432 80.648 0.50 42.85 106 ASP G CA 1
ATOM 6058 C C . ASP G 1 85 ? 51.058 64.551 80.585 1.00 43.26 106 ASP G C 1
ATOM 6059 O O . ASP G 1 85 ? 50.504 64.867 79.538 1.00 44.82 106 ASP G O 1
ATOM 6068 N N . LYS G 1 86 ? 50.378 64.377 81.704 1.00 43.23 107 LYS G N 1
ATOM 6069 C CA . LYS G 1 86 ? 48.936 64.570 81.717 1.00 43.76 107 LYS G CA 1
ATOM 6070 C C . LYS G 1 86 ? 48.573 66.044 81.480 1.00 41.39 107 LYS G C 1
ATOM 6071 O O . LYS G 1 86 ? 49.228 66.957 81.992 1.00 39.69 107 LYS G O 1
ATOM 6077 N N . ARG G 1 87 ? 47.540 66.269 80.680 1.00 40.21 108 ARG G N 1
ATOM 6078 C CA . ARG G 1 87 ? 47.067 67.616 80.439 1.00 39.60 108 ARG G CA 1
ATOM 6079 C C . ARG G 1 87 ? 45.819 67.856 81.259 1.00 37.45 108 ARG G C 1
ATOM 6080 O O . ARG G 1 87 ? 45.025 66.936 81.495 1.00 37.81 108 ARG G O 1
ATOM 6088 N N . LEU G 1 88 ? 45.633 69.107 81.673 1.00 35.07 109 LEU G N 1
ATOM 6089 C CA . LEU G 1 88 ? 44.425 69.558 82.398 1.00 32.68 109 LEU G CA 1
ATOM 6090 C C . LEU G 1 88 ? 43.559 70.339 81.400 1.00 32.56 109 LEU G C 1
ATOM 6091 O O . LEU G 1 88 ? 44.080 71.169 80.650 1.00 31.88 109 LEU G O 1
ATOM 6096 N N . THR G 1 89 ? 42.249 70.122 81.392 1.00 32.06 110 THR G N 1
ATOM 6097 C CA . THR G 1 89 ? 41.396 70.861 80.473 1.00 31.52 110 THR G CA 1
ATOM 6098 C C . THR G 1 89 ? 40.369 71.707 81.232 1.00 31.22 110 THR G C 1
ATOM 6099 O O . THR G 1 89 ? 39.966 71.370 82.360 1.00 29.76 110 THR G O 1
ATOM 6103 N N . PHE G 1 90 ? 39.953 72.806 80.612 1.00 29.99 111 PHE G N 1
ATOM 6104 C CA . PHE G 1 90 ? 38.933 73.656 81.184 1.00 30.28 111 PHE G CA 1
ATOM 6105 C C . PHE G 1 90 ? 37.789 73.770 80.214 1.00 30.25 111 PHE G C 1
ATOM 6106 O O . PHE G 1 90 ? 37.993 73.837 78.996 1.00 30.20 111 PHE G O 1
ATOM 6114 N N . ASN G 1 91 ? 36.577 73.854 80.749 1.00 31.12 112 ASN G N 1
ATOM 6115 C CA . ASN G 1 91 ? 35.398 73.979 79.921 1.00 30.79 112 ASN G CA 1
ATOM 6116 C C . ASN G 1 91 ? 34.764 75.340 80.087 1.00 30.70 112 ASN G C 1
ATOM 6117 O O . ASN G 1 91 ? 34.077 75.580 81.049 1.00 31.48 112 ASN G O 1
ATOM 6122 N N . PHE G 1 92 ? 34.972 76.222 79.112 1.00 31.32 113 PHE G N 1
ATOM 6123 C CA . PHE G 1 92 ? 34.377 77.574 79.125 1.00 30.28 113 PHE G CA 1
ATOM 6124 C C . PHE G 1 92 ? 33.056 77.619 78.371 1.00 30.75 113 PHE G C 1
ATOM 6125 O O . PHE G 1 92 ? 32.969 77.142 77.223 1.00 31.22 113 PHE G O 1
ATOM 6133 N N . GLY G 1 93 ? 32.054 78.245 78.990 1.00 30.31 114 GLY G N 1
ATOM 6134 C CA . GLY G 1 93 ? 30.751 78.416 78.356 1.00 29.97 114 GLY G CA 1
ATOM 6135 C C . GLY G 1 93 ? 30.812 79.582 77.379 1.00 30.84 114 GLY G C 1
ATOM 6136 O O . GLY G 1 93 ? 31.747 80.411 77.462 1.00 28.64 114 GLY G O 1
ATOM 6137 N N . SER G 1 94 ? 29.800 79.657 76.490 1.00 30.52 115 SER G N 1
ATOM 6138 C CA . SER G 1 94 ? 29.728 80.674 75.443 1.00 31.02 115 SER G CA 1
ATOM 6139 C C . SER G 1 94 ? 29.893 82.095 75.965 1.00 31.72 115 SER G C 1
ATOM 6140 O O . SER G 1 94 ? 30.517 82.930 75.312 1.00 33.74 115 SER G O 1
ATOM 6143 N N . HIS G 1 95 ? 29.338 82.357 77.134 1.00 31.09 116 HIS G N 1
ATOM 6144 C CA . HIS G 1 95 ? 29.412 83.651 77.769 1.00 32.63 116 HIS G CA 1
ATOM 6145 C C . HIS G 1 95 ? 30.814 84.119 78.078 1.00 33.23 116 HIS G C 1
ATOM 6146 O O . HIS G 1 95 ? 31.042 85.292 78.274 1.00 31.68 116 HIS G O 1
ATOM 6153 N N . ASN G 1 96 ? 31.772 83.213 78.066 1.00 35.35 117 ASN G N 1
ATOM 6154 C CA . ASN G 1 96 ? 33.112 83.602 78.421 1.00 37.21 117 ASN G CA 1
ATOM 6155 C C . ASN G 1 96 ? 34.041 83.459 77.241 1.00 37.24 117 ASN G C 1
ATOM 6156 O O . ASN G 1 96 ? 35.190 83.054 77.361 1.00 38.43 117 ASN G O 1
ATOM 6161 N N . SER G 1 97 ? 33.554 83.835 76.074 1.00 37.43 118 SER G N 1
ATOM 6162 C CA . SER G 1 97 ? 34.380 83.704 74.888 1.00 37.45 118 SER G CA 1
ATOM 6163 C C . SER G 1 97 ? 35.457 84.791 74.816 1.00 37.68 118 SER G C 1
ATOM 6164 O O . SER G 1 97 ? 36.478 84.576 74.188 1.00 39.26 118 SER G O 1
ATOM 6167 N N . ALA G 1 98 ? 35.222 85.971 75.387 1.00 37.13 119 ALA G N 1
ATOM 6168 C CA . ALA G 1 98 ? 36.263 87.014 75.388 1.00 36.76 119 ALA G CA 1
ATOM 6169 C C . ALA G 1 98 ? 37.552 86.476 76.055 1.00 36.15 119 ALA G C 1
ATOM 6170 O O . ALA G 1 98 ? 38.648 86.689 75.543 1.00 35.99 119 ALA G O 1
ATOM 6172 N N . ASP G 1 99 ? 37.425 85.780 77.177 1.00 34.82 120 ASP G N 1
ATOM 6173 C CA . ASP G 1 99 ? 38.613 85.198 77.792 1.00 36.13 120 ASP G CA 1
ATOM 6174 C C . ASP G 1 99 ? 39.299 84.165 76.915 1.00 34.59 120 ASP G C 1
ATOM 6175 O O . ASP G 1 99 ? 40.516 84.123 76.884 1.00 36.97 120 ASP G O 1
ATOM 6180 N N . VAL G 1 100 ? 38.533 83.295 76.272 1.00 32.88 121 VAL G N 1
ATOM 6181 C CA . VAL G 1 100 ? 39.115 82.230 75.471 1.00 31.72 121 VAL G CA 1
ATOM 6182 C C . VAL G 1 100 ? 39.821 82.844 74.280 1.00 31.02 121 VAL G C 1
ATOM 6183 O O . VAL G 1 100 ? 40.917 82.440 73.958 1.00 28.08 121 VAL G O 1
ATOM 6187 N N . GLU G 1 101 ? 39.207 83.857 73.670 1.00 30.88 122 GLU G N 1
ATOM 6188 C CA . GLU G 1 101 ? 39.803 84.513 72.510 1.00 32.84 122 GLU G CA 1
ATOM 6189 C C . GLU G 1 101 ? 41.114 85.247 72.779 1.00 32.51 122 GLU G C 1
ATOM 6190 O O . GLU G 1 101 ? 41.834 85.573 71.836 1.00 33.49 122 GLU G O 1
ATOM 6196 N N . ALA G 1 102 ? 41.449 85.488 74.042 1.00 31.91 123 ALA G N 1
ATOM 6197 C CA . ALA G 1 102 ? 42.671 86.213 74.355 1.00 31.61 123 ALA G CA 1
ATOM 6198 C C . ALA G 1 102 ? 43.791 85.241 74.771 1.00 30.91 123 ALA G C 1
ATOM 6199 O O . ALA G 1 102 ? 44.912 85.653 75.003 1.00 30.32 123 ALA G O 1
ATOM 6201 N N . LEU G 1 103 ? 43.470 83.954 74.876 1.00 30.36 124 LEU G N 1
ATOM 6202 C CA . LEU G 1 103 ? 44.490 82.935 75.114 1.00 29.60 124 LEU G CA 1
ATOM 6203 C C . LEU G 1 103 ? 45.311 82.702 73.828 1.00 29.40 124 LEU G C 1
ATOM 6204 O O . LEU G 1 103 ? 44.965 83.196 72.748 1.00 30.16 124 LEU G O 1
ATOM 6209 N N . SER G 1 104 ? 46.381 81.927 73.952 1.00 29.77 125 SER G N 1
ATOM 6210 C CA . SER G 1 104 ? 47.261 81.661 72.849 1.00 30.18 125 SER G CA 1
ATOM 6211 C C . SER G 1 104 ? 48.042 80.338 73.038 1.00 29.97 125 SER G C 1
ATOM 6212 O O . SER G 1 104 ? 48.691 80.157 74.043 1.00 29.13 125 SER G O 1
ATOM 6215 N N . ASN G 1 105 ? 47.980 79.430 72.058 1.00 29.86 126 ASN G N 1
ATOM 6216 C CA . ASN G 1 105 ? 48.685 78.152 72.129 1.00 28.89 126 ASN G CA 1
ATOM 6217 C C . ASN G 1 105 ? 50.182 78.397 72.175 1.00 28.88 126 ASN G C 1
ATOM 6218 O O . ASN G 1 105 ? 50.683 79.213 71.401 1.00 27.83 126 ASN G O 1
ATOM 6223 N N . GLY G 1 106 ? 50.862 77.705 73.106 1.00 28.56 127 GLY G N 1
ATOM 6224 C CA . GLY G 1 106 ? 52.285 77.849 73.355 1.00 28.61 127 GLY G CA 1
ATOM 6225 C C . GLY G 1 106 ? 52.623 78.892 74.418 1.00 29.22 127 GLY G C 1
ATOM 6226 O O . GLY G 1 106 ? 53.798 79.041 74.814 1.00 29.72 127 GLY G O 1
ATOM 6227 N N . SER G 1 107 ? 51.617 79.622 74.892 1.00 29.53 128 SER G N 1
ATOM 6228 C CA . SER G 1 107 ? 51.831 80.650 75.925 1.00 29.39 128 SER G CA 1
ATOM 6229 C C . SER G 1 107 ? 51.325 80.210 77.277 1.00 29.45 128 SER G C 1
ATOM 6230 O O . SER G 1 107 ? 50.327 79.508 77.378 1.00 30.51 128 SER G O 1
ATOM 6233 N N . VAL G 1 108 ? 52.002 80.678 78.317 1.00 29.81 129 VAL G N 1
ATOM 6234 C CA . VAL G 1 108 ? 51.608 80.433 79.703 1.00 29.48 129 VAL G CA 1
ATOM 6235 C C . VAL G 1 108 ? 50.319 81.167 80.050 1.00 28.68 129 VAL G C 1
ATOM 6236 O O . VAL G 1 108 ? 50.123 82.298 79.655 1.00 30.09 129 VAL G O 1
ATOM 6240 N N . ALA G 1 109 ? 49.436 80.533 80.789 1.00 28.57 130 ALA G N 1
ATOM 6241 C CA . ALA G 1 109 ? 48.227 81.203 81.272 1.00 28.35 130 ALA G CA 1
ATOM 6242 C C . ALA G 1 109 ? 47.921 80.685 82.686 1.00 28.49 130 ALA G C 1
ATOM 6243 O O . ALA G 1 109 ? 48.405 79.605 83.090 1.00 26.91 130 ALA G O 1
ATOM 6245 N N . THR G 1 110 ? 47.136 81.473 83.421 1.00 28.03 131 THR G N 1
ATOM 6246 C CA . THR G 1 110 ? 46.690 81.126 84.741 1.00 28.58 131 THR G CA 1
ATOM 6247 C C . THR G 1 110 ? 45.181 81.222 84.699 1.00 29.72 131 THR G C 1
ATOM 6248 O O . THR G 1 110 ? 44.632 82.250 84.289 1.00 30.75 131 THR G O 1
ATOM 6252 N N . ILE G 1 111 ? 44.506 80.149 85.102 1.00 30.01 132 ILE G N 1
ATOM 6253 C CA . ILE G 1 111 ? 43.033 80.052 84.999 1.00 28.11 132 ILE G CA 1
ATOM 6254 C C . ILE G 1 111 ? 42.458 79.462 86.257 1.00 27.46 132 ILE G C 1
ATOM 6255 O O . ILE G 1 111 ? 42.941 78.446 86.750 1.00 26.63 132 ILE G O 1
ATOM 6260 N N . VAL G 1 112 ? 41.454 80.134 86.791 1.00 28.05 133 VAL G N 1
ATOM 6261 C CA . VAL G 1 112 ? 40.714 79.674 87.953 1.00 28.28 133 VAL G CA 1
ATOM 6262 C C . VAL G 1 112 ? 39.536 78.834 87.466 1.00 28.56 133 VAL G C 1
ATOM 6263 O O . VAL G 1 112 ? 38.866 79.198 86.524 1.00 28.69 133 VAL G O 1
ATOM 6267 N N . GLY G 1 113 ? 39.296 77.693 88.095 1.00 29.19 134 GLY G N 1
ATOM 6268 C CA . GLY G 1 113 ? 38.147 76.871 87.732 1.00 29.16 134 GLY G CA 1
ATOM 6269 C C . GLY G 1 113 ? 37.634 76.110 88.929 1.00 29.94 134 GLY G C 1
ATOM 6270 O O . GLY G 1 113 ? 38.337 75.976 89.952 1.00 30.93 134 GLY G O 1
ATOM 6271 N N . GLN G 1 114 ? 36.420 75.593 88.798 1.00 29.00 135 GLN G N 1
ATOM 6272 C CA . GLN G 1 114 ? 35.809 74.826 89.847 1.00 29.06 135 GLN G CA 1
ATOM 6273 C C . GLN G 1 114 ? 35.812 73.329 89.527 1.00 30.00 135 GLN G C 1
ATOM 6274 O O . GLN G 1 114 ? 35.584 72.914 88.388 1.00 30.46 135 GLN G O 1
ATOM 6280 N N . VAL G 1 115 ? 36.064 72.510 90.538 1.00 30.18 136 VAL G N 1
ATOM 6281 C CA . VAL G 1 115 ? 36.056 71.054 90.352 1.00 30.44 136 VAL G CA 1
ATOM 6282 C C . VAL G 1 115 ? 34.662 70.479 90.554 1.00 31.13 136 VAL G C 1
ATOM 6283 O O . VAL G 1 115 ? 34.019 70.741 91.568 1.00 30.19 136 VAL G O 1
ATOM 6287 N N . HIS G 1 116 ? 34.184 69.727 89.569 1.00 32.68 137 HIS G N 1
ATOM 6288 C CA . HIS G 1 116 ? 32.895 69.044 89.651 1.00 33.16 137 HIS G CA 1
ATOM 6289 C C . HIS G 1 116 ? 33.219 67.555 89.672 1.00 34.36 137 HIS G C 1
ATOM 6290 O O . HIS G 1 116 ? 34.382 67.137 89.545 1.00 33.99 137 HIS G O 1
ATOM 6297 N N . GLN G 1 117 ? 32.188 66.745 89.806 1.00 36.72 138 GLN G N 1
ATOM 6298 C CA . GLN G 1 117 ? 32.368 65.313 89.931 1.00 37.51 138 GLN G CA 1
ATOM 6299 C C . GLN G 1 117 ? 33.079 64.745 88.726 1.00 36.39 138 GLN G C 1
ATOM 6300 O O . GLN G 1 117 ? 32.662 64.946 87.621 1.00 36.46 138 GLN G O 1
ATOM 6306 N N . VAL G 1 118 ? 34.184 64.058 88.965 1.00 36.18 139 VAL G N 1
ATOM 6307 C CA . VAL G 1 118 ? 34.957 63.423 87.920 1.00 35.29 139 VAL G CA 1
ATOM 6308 C C . VAL G 1 118 ? 34.476 61.981 87.710 1.00 35.71 139 VAL G C 1
ATOM 6309 O O . VAL G 1 118 ? 34.616 61.154 88.600 1.00 35.74 139 VAL G O 1
ATOM 6313 N N . GLN G 1 119 ? 33.851 61.688 86.571 1.00 36.50 140 GLN G N 1
ATOM 6314 C CA . GLN G 1 119 ? 33.432 60.303 86.257 1.00 36.53 140 GLN G CA 1
ATOM 6315 C C . GLN G 1 119 ? 33.919 59.928 84.863 1.00 35.70 140 GLN G C 1
ATOM 6316 O O . GLN G 1 119 ? 34.179 60.777 84.044 1.00 36.28 140 GLN G O 1
ATOM 6322 N N . ASP G 1 120 ? 34.049 58.641 84.601 1.00 35.90 141 ASP G N 1
ATOM 6323 C CA . ASP G 1 120 ? 34.461 58.169 83.280 1.00 36.58 141 ASP G CA 1
ATOM 6324 C C . ASP G 1 120 ? 35.791 58.786 82.844 1.00 36.01 141 ASP G C 1
ATOM 6325 O O . ASP G 1 120 ? 36.094 58.838 81.686 1.00 38.12 141 ASP G O 1
ATOM 6330 N N . SER G 1 121 ? 36.588 59.201 83.811 1.00 35.53 142 SER G N 1
ATOM 6331 C CA A SER G 1 121 ? 37.886 59.800 83.573 0.50 34.91 142 SER G CA 1
ATOM 6332 C CA B SER G 1 121 ? 37.881 59.797 83.568 0.50 34.94 142 SER G CA 1
ATOM 6333 C C . SER G 1 121 ? 38.618 59.813 84.890 1.00 35.09 142 SER G C 1
ATOM 6334 O O . SER G 1 121 ? 38.008 59.565 85.937 1.00 34.79 142 SER G O 1
ATOM 6339 N N . THR G 1 122 ? 39.921 60.093 84.834 1.00 34.82 143 THR G N 1
ATOM 6340 C CA . THR G 1 122 ? 40.754 60.182 86.014 1.00 34.03 143 THR G CA 1
ATOM 6341 C C . THR G 1 122 ? 41.270 61.584 86.215 1.00 34.49 143 THR G C 1
ATOM 6342 O O . THR G 1 122 ? 41.833 61.882 87.249 1.00 36.41 143 THR G O 1
ATOM 6346 N N . ILE G 1 123 ? 41.076 62.450 85.241 1.00 35.23 144 ILE G N 1
ATOM 6347 C CA . ILE G 1 123 ? 41.524 63.836 85.293 1.00 35.53 144 ILE G CA 1
ATOM 6348 C C . ILE G 1 123 ? 40.313 64.704 85.177 1.00 34.38 144 ILE G C 1
ATOM 6349 O O . ILE G 1 123 ? 39.478 64.459 84.328 1.00 35.81 144 ILE G O 1
ATOM 6354 N N . PRO G 1 124 ? 40.203 65.727 86.015 1.00 33.56 145 PRO G N 1
ATOM 6355 C CA . PRO G 1 124 ? 39.043 66.563 85.947 1.00 32.76 145 PRO G CA 1
ATOM 6356 C C . PRO G 1 124 ? 39.107 67.608 84.841 1.00 32.47 145 PRO G C 1
ATOM 6357 O O . PRO G 1 124 ? 40.199 68.029 84.449 1.00 33.07 145 PRO G O 1
ATOM 6361 N N . THR G 1 125 ? 37.940 67.962 84.299 1.00 30.22 146 THR G N 1
ATOM 6362 C CA . THR G 1 125 ? 37.834 69.092 83.412 1.00 29.31 146 THR G CA 1
ATOM 6363 C C . THR G 1 125 ? 37.227 70.155 84.334 1.00 29.22 146 THR G C 1
ATOM 6364 O O . THR G 1 125 ? 36.121 69.978 84.883 1.00 29.24 146 THR G O 1
ATOM 6368 N N . LEU G 1 126 ? 37.953 71.232 84.539 1.00 28.78 147 LEU G N 1
ATOM 6369 C CA . LEU G 1 126 ? 37.513 72.287 85.459 1.00 29.07 147 LEU G CA 1
ATOM 6370 C C . LEU G 1 126 ? 36.388 73.098 84.809 1.00 29.41 147 LEU G C 1
ATOM 6371 O O . LEU G 1 126 ? 36.375 73.263 83.596 1.00 29.32 147 LEU G O 1
ATOM 6376 N N . GLN G 1 127 ? 35.452 73.573 85.624 1.00 29.25 148 GLN G N 1
ATOM 6377 C CA . GLN G 1 127 ? 34.229 74.209 85.139 1.00 29.75 148 GLN G CA 1
ATOM 6378 C C . GLN G 1 127 ? 34.106 75.658 85.584 1.00 29.24 148 GLN G C 1
ATOM 6379 O O . GLN G 1 127 ? 34.820 76.087 86.451 1.00 29.50 148 GLN G O 1
ATOM 6385 N N . ASN G 1 128 ? 33.157 76.376 84.994 1.00 29.44 149 ASN G N 1
ATOM 6386 C CA A ASN G 1 128 ? 32.933 77.782 85.288 0.50 29.86 149 ASN G CA 1
ATOM 6387 C CA B ASN G 1 128 ? 32.931 77.805 85.237 0.50 30.03 149 ASN G CA 1
ATOM 6388 C C . ASN G 1 128 ? 34.259 78.535 85.437 1.00 30.62 149 ASN G C 1
ATOM 6389 O O . ASN G 1 128 ? 34.481 79.215 86.441 1.00 32.30 149 ASN G O 1
ATOM 6398 N N . PRO G 1 129 ? 35.148 78.447 84.435 1.00 30.17 150 PRO G N 1
ATOM 6399 C CA . PRO G 1 129 ? 36.436 79.068 84.621 1.00 31.22 150 PRO G CA 1
ATOM 6400 C C . PRO G 1 129 ? 36.577 80.548 84.341 1.00 32.32 150 PRO G C 1
ATOM 6401 O O . PRO G 1 129 ? 35.720 81.151 83.736 1.00 34.01 150 PRO G O 1
ATOM 6405 N N . LYS G 1 130 ? 37.705 81.100 84.760 1.00 33.48 151 LYS G N 1
ATOM 6406 C CA . LYS G 1 130 ? 38.023 82.504 84.575 1.00 35.34 151 LYS G CA 1
ATOM 6407 C C . LYS G 1 130 ? 39.559 82.632 84.391 1.00 34.32 151 LYS G C 1
ATOM 6408 O O . LYS G 1 130 ? 40.346 82.115 85.201 1.00 31.52 151 LYS G O 1
ATOM 6414 N N . VAL G 1 131 ? 39.972 83.271 83.294 1.00 34.08 152 VAL G N 1
ATOM 6415 C CA . VAL G 1 131 ? 41.392 83.489 83.019 1.00 34.90 152 VAL G CA 1
ATOM 6416 C C . VAL G 1 131 ? 41.871 84.621 83.907 1.00 36.67 152 VAL G C 1
ATOM 6417 O O . VAL G 1 131 ? 41.258 85.668 83.935 1.00 37.16 152 VAL G O 1
ATOM 6421 N N . VAL G 1 132 ? 42.934 84.388 84.667 1.00 39.35 153 VAL G N 1
ATOM 6422 C CA . VAL G 1 132 ? 43.481 85.404 85.561 1.00 42.59 153 VAL G CA 1
ATOM 6423 C C . VAL G 1 132 ? 44.434 86.261 84.753 1.00 44.60 153 VAL G C 1
ATOM 6424 O O . VAL G 1 132 ? 45.491 85.797 84.347 1.00 45.16 153 VAL G O 1
ATOM 6428 N N . LYS G 1 133 ? 44.000 87.497 84.495 1.00 48.78 154 LYS G N 1
ATOM 6429 C CA . LYS G 1 133 ? 44.666 88.505 83.629 1.00 50.14 154 LYS G CA 1
ATOM 6430 C C . LYS G 1 133 ? 45.083 89.760 84.430 1.00 52.82 154 LYS G C 1
ATOM 6431 O O . LYS G 1 133 ? 44.193 90.429 84.990 1.00 53.57 154 LYS G O 1
ATOM 6438 N N . PRO H 1 16 ? 30.520 38.030 103.977 1.00 74.02 37 PRO H N 1
ATOM 6439 C CA . PRO H 1 16 ? 31.837 37.516 104.376 1.00 74.02 37 PRO H CA 1
ATOM 6440 C C . PRO H 1 16 ? 32.457 38.292 105.549 1.00 73.27 37 PRO H C 1
ATOM 6441 O O . PRO H 1 16 ? 33.096 39.342 105.345 1.00 73.14 37 PRO H O 1
ATOM 6445 N N . GLY H 1 17 ? 32.256 37.765 106.761 1.00 72.14 38 GLY H N 1
ATOM 6446 C CA . GLY H 1 17 ? 32.752 38.390 107.992 1.00 71.20 38 GLY H CA 1
ATOM 6447 C C . GLY H 1 17 ? 34.265 38.324 108.185 1.00 71.00 38 GLY H C 1
ATOM 6448 O O . GLY H 1 17 ? 34.933 37.424 107.662 1.00 70.92 38 GLY H O 1
ATOM 6449 N N . ASP H 1 18 ? 34.784 39.274 108.970 1.00 70.31 39 ASP H N 1
ATOM 6450 C CA . ASP H 1 18 ? 36.230 39.418 109.278 1.00 69.20 39 ASP H CA 1
ATOM 6451 C C . ASP H 1 18 ? 36.969 38.123 109.718 1.00 68.09 39 ASP H C 1
ATOM 6452 O O . ASP H 1 18 ? 38.107 37.902 109.295 1.00 67.94 39 ASP H O 1
ATOM 6457 N N . ASP H 1 19 ? 36.349 37.287 110.557 1.00 66.24 40 ASP H N 1
ATOM 6458 C CA . ASP H 1 19 ? 36.984 36.014 110.972 1.00 65.43 40 ASP H CA 1
ATOM 6459 C C . ASP H 1 19 ? 37.148 35.092 109.768 1.00 62.48 40 ASP H C 1
ATOM 6460 O O . ASP H 1 19 ? 38.148 34.381 109.646 1.00 62.84 40 ASP H O 1
ATOM 6465 N N . ALA H 1 20 ? 36.143 35.088 108.899 1.00 59.12 41 ALA H N 1
ATOM 6466 C CA . ALA H 1 20 ? 36.173 34.269 107.688 1.00 56.41 41 ALA H CA 1
ATOM 6467 C C . ALA H 1 20 ? 37.243 34.763 106.715 1.00 54.92 41 ALA H C 1
ATOM 6468 O O . ALA H 1 20 ? 37.840 33.959 106.009 1.00 54.56 41 ALA H O 1
ATOM 6470 N N . VAL H 1 21 ? 37.459 36.082 106.679 1.00 52.93 42 VAL H N 1
ATOM 6471 C CA . VAL H 1 21 ? 38.438 36.715 105.779 1.00 52.09 42 VAL H CA 1
ATOM 6472 C C . VAL H 1 21 ? 39.862 36.327 106.184 1.00 49.80 42 VAL H C 1
ATOM 6473 O O . VAL H 1 21 ? 40.643 35.833 105.362 1.00 48.53 42 VAL H O 1
ATOM 6477 N N . ALA H 1 22 ? 40.182 36.536 107.454 1.00 48.31 43 ALA H N 1
ATOM 6478 C CA . ALA H 1 22 ? 41.497 36.162 107.981 1.00 47.18 43 ALA H CA 1
ATOM 6479 C C . ALA H 1 22 ? 41.860 34.732 107.564 1.00 46.24 43 ALA H C 1
ATOM 6480 O O . ALA H 1 22 ? 42.995 34.469 107.189 1.00 46.14 43 ALA H O 1
ATOM 6482 N N . SER H 1 23 ? 40.868 33.843 107.562 1.00 44.85 44 SER H N 1
ATOM 6483 C CA . SER H 1 23 ? 41.066 32.422 107.266 1.00 44.03 44 SER H CA 1
ATOM 6484 C C . SER H 1 23 ? 41.312 32.024 105.808 1.00 42.28 44 SER H C 1
ATOM 6485 O O . SER H 1 23 ? 41.787 30.919 105.524 1.00 43.04 44 SER H O 1
ATOM 6496 N N . GLN H 1 25 ? 43.121 31.930 102.151 1.00 36.62 46 GLN H N 1
ATOM 6497 C CA . GLN H 1 25 ? 44.479 32.051 101.630 1.00 37.43 46 GLN H CA 1
ATOM 6498 C C . GLN H 1 25 ? 44.491 33.338 100.793 1.00 35.07 46 GLN H C 1
ATOM 6499 O O . GLN H 1 25 ? 43.459 33.780 100.322 1.00 34.38 46 GLN H O 1
ATOM 6505 N N . THR H 1 26 ? 45.652 33.952 100.637 1.00 33.34 47 THR H N 1
ATOM 6506 C CA . THR H 1 26 ? 45.769 35.128 99.813 1.00 31.39 47 THR H CA 1
ATOM 6507 C C . THR H 1 26 ? 46.396 34.713 98.466 1.00 31.10 47 THR H C 1
ATOM 6508 O O . THR H 1 26 ? 47.508 34.215 98.419 1.00 31.07 47 THR H O 1
ATOM 6512 N N . TYR H 1 27 ? 45.648 34.882 97.382 1.00 31.92 48 TYR H N 1
ATOM 6513 C CA . TYR H 1 27 ? 46.159 34.614 96.052 1.00 32.00 48 TYR H CA 1
ATOM 6514 C C . TYR H 1 27 ? 46.913 35.860 95.577 1.00 30.33 48 TYR H C 1
ATOM 6515 O O . TYR H 1 27 ? 46.630 36.977 96.011 1.00 29.22 48 TYR H O 1
ATOM 6524 N N . SER H 1 28 ? 47.865 35.652 94.686 1.00 28.39 49 SER H N 1
ATOM 6525 C CA . SER H 1 28 ? 48.456 36.741 93.955 1.00 28.65 49 SER H CA 1
ATOM 6526 C C . SER H 1 28 ? 47.586 36.791 92.666 1.00 28.91 49 SER H C 1
ATOM 6527 O O . SER H 1 28 ? 46.836 35.857 92.382 1.00 28.11 49 SER H O 1
ATOM 6530 N N . VAL H 1 29 ? 47.703 37.864 91.886 1.00 28.37 50 VAL H N 1
ATOM 6531 C CA . VAL H 1 29 ? 46.982 37.975 90.644 1.00 28.26 50 VAL H CA 1
ATOM 6532 C C . VAL H 1 29 ? 47.375 36.825 89.707 1.00 29.07 50 VAL H C 1
ATOM 6533 O O . VAL H 1 29 ? 46.519 36.166 89.124 1.00 29.12 50 VAL H O 1
ATOM 6537 N N . ALA H 1 30 ? 48.669 36.549 89.593 1.00 30.42 51 ALA H N 1
ATOM 6538 C CA . ALA H 1 30 ? 49.124 35.447 88.740 1.00 30.58 51 ALA H CA 1
ATOM 6539 C C . ALA H 1 30 ? 48.487 34.127 89.182 1.00 30.99 51 ALA H C 1
ATOM 6540 O O . ALA H 1 30 ? 48.026 33.357 88.345 1.00 31.13 51 ALA H O 1
ATOM 6542 N N . GLN H 1 31 ? 48.457 33.867 90.486 1.00 32.21 52 GLN H N 1
ATOM 6543 C CA . GLN H 1 31 ? 47.872 32.600 91.002 1.00 33.38 52 GLN H CA 1
ATOM 6544 C C . GLN H 1 31 ? 46.406 32.452 90.664 1.00 32.18 52 GLN H C 1
ATOM 6545 O O . GLN H 1 31 ? 45.978 31.429 90.170 1.00 33.40 52 GLN H O 1
ATOM 6551 N N . PHE H 1 32 ? 45.641 33.474 90.961 1.00 31.64 53 PHE H N 1
ATOM 6552 C CA . PHE H 1 32 ? 44.211 33.433 90.715 1.00 31.91 53 PHE H CA 1
ATOM 6553 C C . PHE H 1 32 ? 43.873 33.305 89.226 1.00 32.49 53 PHE H C 1
ATOM 6554 O O . PHE H 1 32 ? 42.994 32.553 88.856 1.00 34.19 53 PHE H O 1
ATOM 6562 N N . LEU H 1 33 ? 44.588 34.024 88.376 1.00 32.63 54 LEU H N 1
ATOM 6563 C CA . LEU H 1 33 ? 44.309 34.013 86.954 1.00 32.98 54 LEU H CA 1
ATOM 6564 C C . LEU H 1 33 ? 44.805 32.801 86.188 1.00 34.00 54 LEU H C 1
ATOM 6565 O O . LEU H 1 33 ? 44.393 32.595 85.043 1.00 35.11 54 LEU H O 1
ATOM 6570 N N . GLN H 1 34 ? 45.695 32.025 86.782 1.00 35.18 55 GLN H N 1
ATOM 6571 C CA . GLN H 1 34 ? 46.292 30.880 86.083 1.00 36.04 55 GLN H CA 1
ATOM 6572 C C . GLN H 1 34 ? 45.243 29.926 85.473 1.00 35.03 55 GLN H C 1
ATOM 6573 O O . GLN H 1 34 ? 45.342 29.565 84.302 1.00 35.19 55 GLN H O 1
ATOM 6579 N N . PRO H 1 35 ? 44.247 29.512 86.259 1.00 33.50 56 PRO H N 1
ATOM 6580 C CA . PRO H 1 35 ? 43.290 28.581 85.665 1.00 33.12 56 PRO H CA 1
ATOM 6581 C C . PRO H 1 35 ? 42.505 29.231 84.535 1.00 32.94 56 PRO H C 1
ATOM 6582 O O . PRO H 1 35 ? 42.127 28.533 83.594 1.00 33.03 56 PRO H O 1
ATOM 6586 N N . PHE H 1 36 ? 42.257 30.541 84.634 1.00 31.47 57 PHE H N 1
ATOM 6587 C CA . PHE H 1 36 ? 41.548 31.262 83.584 1.00 31.47 57 PHE H CA 1
ATOM 6588 C C . PHE H 1 36 ? 42.355 31.377 82.292 1.00 32.02 57 PHE H C 1
ATOM 6589 O O . PHE H 1 36 ? 41.792 31.549 81.227 1.00 33.92 57 PHE H O 1
ATOM 6597 N N . THR H 1 37 ? 43.668 31.293 82.397 1.00 31.75 58 THR H N 1
ATOM 6598 C CA . THR H 1 37 ? 44.551 31.333 81.257 1.00 32.44 58 THR H CA 1
ATOM 6599 C C . THR H 1 37 ? 44.508 29.961 80.571 1.00 31.72 58 THR H C 1
ATOM 6600 O O . THR H 1 37 ? 44.673 29.872 79.362 1.00 32.79 58 THR H O 1
ATOM 6604 N N . LEU H 1 38 ? 44.324 28.890 81.339 1.00 30.40 59 LEU H N 1
ATOM 6605 C CA . LEU H 1 38 ? 44.188 27.543 80.763 1.00 29.92 59 LEU H CA 1
ATOM 6606 C C . LEU H 1 38 ? 42.804 27.335 80.113 1.00 27.85 59 LEU H C 1
ATOM 6607 O O . LEU H 1 38 ? 42.721 26.914 78.972 1.00 28.26 59 LEU H O 1
ATOM 6612 N N . ASN H 1 39 ? 41.738 27.592 80.863 1.00 25.83 60 ASN H N 1
ATOM 6613 C CA . ASN H 1 39 ? 40.374 27.455 80.380 1.00 24.76 60 ASN H CA 1
ATOM 6614 C C . ASN H 1 39 ? 39.451 28.353 81.204 1.00 25.44 60 ASN H C 1
ATOM 6615 O O . ASN H 1 39 ? 39.044 28.001 82.292 1.00 24.16 60 ASN H O 1
ATOM 6620 N N . PRO H 1 40 ? 39.123 29.536 80.674 1.00 26.82 61 PRO H N 1
ATOM 6621 C CA . PRO H 1 40 ? 38.267 30.452 81.425 1.00 26.84 61 PRO H CA 1
ATOM 6622 C C . PRO H 1 40 ? 36.824 30.000 81.537 1.00 27.04 61 PRO H C 1
ATOM 6623 O O . PRO H 1 40 ? 36.121 30.472 82.409 1.00 27.73 61 PRO H O 1
ATOM 6627 N N . ALA H 1 41 ? 36.375 29.085 80.684 1.00 26.51 62 ALA H N 1
ATOM 6628 C CA . ALA H 1 41 ? 35.021 28.559 80.838 1.00 26.60 62 ALA H CA 1
ATOM 6629 C C . ALA H 1 41 ? 34.967 27.595 82.048 1.00 27.03 62 ALA H C 1
ATOM 6630 O O . ALA H 1 41 ? 34.071 27.684 82.867 1.00 25.98 62 ALA H O 1
ATOM 6632 N N . LYS H 1 42 ? 35.927 26.672 82.126 1.00 28.36 63 LYS H N 1
ATOM 6633 C CA . LYS H 1 42 ? 36.049 25.726 83.230 1.00 29.43 63 LYS H CA 1
ATOM 6634 C C . LYS H 1 42 ? 36.293 26.461 84.564 1.00 29.55 63 LYS H C 1
ATOM 6635 O O . LYS H 1 42 ? 35.614 26.196 85.569 1.00 29.95 63 LYS H O 1
ATOM 6641 N N . ALA H 1 43 ? 37.247 27.383 84.568 1.00 28.87 64 ALA H N 1
ATOM 6642 C CA . ALA H 1 43 ? 37.602 28.125 85.779 1.00 29.36 64 ALA H CA 1
ATOM 6643 C C . ALA H 1 43 ? 36.419 28.921 86.299 1.00 30.46 64 ALA H C 1
ATOM 6644 O O . ALA H 1 43 ? 36.130 28.888 87.482 1.00 29.55 64 ALA H O 1
ATOM 6646 N N . SER H 1 44 ? 35.708 29.598 85.399 1.00 32.22 65 SER H N 1
ATOM 6647 C CA . SER H 1 44 ? 34.544 30.391 85.772 1.00 33.11 65 SER H CA 1
ATOM 6648 C C . SER H 1 44 ? 33.458 29.519 86.388 1.00 33.43 65 SER H C 1
ATOM 6649 O O . SER H 1 44 ? 32.806 29.883 87.369 1.00 33.43 65 SER H O 1
ATOM 6652 N N . SER H 1 45 ? 33.254 28.364 85.788 1.00 33.83 66 SER H N 1
ATOM 6653 C CA . SER H 1 45 ? 32.279 27.429 86.285 1.00 34.47 66 SER H CA 1
ATOM 6654 C C . SER H 1 45 ? 32.713 26.881 87.659 1.00 34.46 66 SER H C 1
ATOM 6655 O O . SER H 1 45 ? 31.904 26.810 88.570 1.00 33.54 66 SER H O 1
ATOM 6658 N N . ASP H 1 46 ? 33.993 26.537 87.816 1.00 35.01 67 ASP H N 1
ATOM 6659 C CA . ASP H 1 46 ? 34.503 26.018 89.107 1.00 35.51 67 ASP H CA 1
ATOM 6660 C C . ASP H 1 46 ? 34.428 27.060 90.234 1.00 35.60 67 ASP H C 1
ATOM 6661 O O . ASP H 1 46 ? 34.113 26.720 91.364 1.00 36.87 67 ASP H O 1
ATOM 6666 N N . TYR H 1 47 ? 34.734 28.310 89.924 1.00 35.30 68 TYR H N 1
ATOM 6667 C CA . TYR H 1 47 ? 34.748 29.396 90.916 1.00 35.46 68 TYR H CA 1
ATOM 6668 C C . TYR H 1 47 ? 33.422 30.136 91.068 1.00 33.97 68 TYR H C 1
ATOM 6669 O O . TYR H 1 47 ? 33.318 31.027 91.921 1.00 33.41 68 TYR H O 1
ATOM 6678 N N . LEU H 1 48 ? 32.418 29.778 90.272 1.00 32.15 69 LEU H N 1
ATOM 6679 C CA . LEU H 1 48 ? 31.169 30.548 90.267 1.00 31.72 69 LEU H CA 1
ATOM 6680 C C . LEU H 1 48 ? 30.612 30.677 91.678 1.00 31.10 69 LEU H C 1
ATOM 6681 O O . LEU H 1 48 ? 30.427 29.678 92.373 1.00 29.39 69 LEU H O 1
ATOM 6686 N N . GLY H 1 49 ? 30.362 31.922 92.080 1.00 31.04 70 GLY H N 1
ATOM 6687 C CA . GLY H 1 49 ? 29.799 32.235 93.389 1.00 31.20 70 GLY H CA 1
ATOM 6688 C C . GLY H 1 49 ? 30.783 32.186 94.551 1.00 31.28 70 GLY H C 1
ATOM 6689 O O . GLY H 1 49 ? 30.424 32.481 95.681 1.00 30.09 70 GLY H O 1
ATOM 6690 N N . LYS H 1 50 ? 32.028 31.826 94.289 1.00 31.89 71 LYS H N 1
ATOM 6691 C CA . LYS H 1 50 ? 32.993 31.762 95.369 1.00 33.72 71 LYS H CA 1
ATOM 6692 C C . LYS H 1 50 ? 33.714 33.080 95.551 1.00 32.21 71 LYS H C 1
ATOM 6693 O O . LYS H 1 50 ? 33.760 33.927 94.673 1.00 31.91 71 LYS H O 1
ATOM 6699 N N . TRP H 1 51 ? 34.254 33.228 96.743 1.00 31.56 72 TRP H N 1
ATOM 6700 C CA . TRP H 1 51 ? 34.949 34.404 97.173 1.00 30.06 72 TRP H CA 1
ATOM 6701 C C . TRP H 1 51 ? 36.428 34.111 97.167 1.00 29.91 72 TRP H C 1
ATOM 6702 O O . TRP H 1 51 ? 36.846 33.003 97.501 1.00 30.12 72 TRP H O 1
ATOM 6713 N N . VAL H 1 52 ? 37.215 35.115 96.799 1.00 29.74 73 VAL H N 1
ATOM 6714 C CA . VAL H 1 52 ? 38.667 35.009 96.771 1.00 29.32 73 VAL H CA 1
ATOM 6715 C C . VAL H 1 52 ? 39.247 36.302 97.318 1.00 29.45 73 VAL H C 1
ATOM 6716 O O . VAL H 1 52 ? 38.641 37.375 97.186 1.00 31.57 73 VAL H O 1
ATOM 6720 N N . LYS H 1 53 ? 40.389 36.178 97.964 1.00 29.05 74 LYS H N 1
ATOM 6721 C CA . LYS H 1 53 ? 41.107 37.269 98.587 1.00 29.22 74 LYS H CA 1
ATOM 6722 C C . LYS H 1 53 ? 42.420 37.323 97.814 1.00 29.30 74 LYS H C 1
ATOM 6723 O O . LYS H 1 53 ? 43.283 36.402 97.932 1.00 28.88 74 LYS H O 1
ATOM 6729 N N . VAL H 1 54 ? 42.537 38.370 96.995 1.00 28.44 75 VAL H N 1
ATOM 6730 C CA . VAL H 1 54 ? 43.660 38.567 96.117 1.00 28.80 75 VAL H CA 1
ATOM 6731 C C . VAL H 1 54 ? 44.455 39.818 96.510 1.00 29.96 75 VAL H C 1
ATOM 6732 O O . VAL H 1 54 ? 43.873 40.865 96.780 1.00 29.61 75 VAL H O 1
ATOM 6736 N N . ARG H 1 55 ? 45.782 39.697 96.503 1.00 31.20 76 ARG H N 1
ATOM 6737 C CA . ARG H 1 55 ? 46.678 40.803 96.807 1.00 32.37 76 ARG H CA 1
ATOM 6738 C C . ARG H 1 55 ? 47.547 41.217 95.610 1.00 31.90 76 ARG H C 1
ATOM 6739 O O . ARG H 1 55 ? 48.106 40.382 94.910 1.00 31.94 76 ARG H O 1
ATOM 6747 N N . GLY H 1 56 ? 47.672 42.520 95.400 1.00 31.82 77 GLY H N 1
ATOM 6748 C CA . GLY H 1 56 ? 48.516 43.070 94.314 1.00 31.33 77 GLY H CA 1
ATOM 6749 C C . GLY H 1 56 ? 48.640 44.584 94.315 1.00 30.17 77 GLY H C 1
ATOM 6750 O O . GLY H 1 56 ? 48.096 45.248 95.189 1.00 29.68 77 GLY H O 1
ATOM 6751 N N . VAL H 1 57 ? 49.343 45.134 93.324 1.00 29.85 78 VAL H N 1
ATOM 6752 C CA . VAL H 1 57 ? 49.555 46.574 93.261 1.00 28.90 78 VAL H CA 1
ATOM 6753 C C . VAL H 1 57 ? 48.423 47.190 92.484 1.00 29.80 78 VAL H C 1
ATOM 6754 O O . VAL H 1 57 ? 48.156 46.790 91.353 1.00 30.40 78 VAL H O 1
ATOM 6758 N N . ILE H 1 58 ? 47.753 48.168 93.087 1.00 29.82 79 ILE H N 1
ATOM 6759 C CA . ILE H 1 58 ? 46.652 48.851 92.429 1.00 28.98 79 ILE H CA 1
ATOM 6760 C C . ILE H 1 58 ? 47.256 49.734 91.354 1.00 29.28 79 ILE H C 1
ATOM 6761 O O . ILE H 1 58 ? 48.212 50.467 91.641 1.00 29.47 79 ILE H O 1
ATOM 6766 N N . VAL H 1 59 ? 46.734 49.643 90.120 1.00 29.62 80 VAL H N 1
ATOM 6767 C CA . VAL H 1 59 ? 47.252 50.461 89.012 1.00 29.82 80 VAL H CA 1
ATOM 6768 C C . VAL H 1 59 ? 46.246 51.466 88.476 1.00 31.08 80 VAL H C 1
ATOM 6769 O O . VAL H 1 59 ? 46.642 52.462 87.868 1.00 31.04 80 VAL H O 1
ATOM 6773 N N . ASP H 1 60 ? 44.958 51.214 88.678 1.00 31.74 81 ASP H N 1
ATOM 6774 C CA . ASP H 1 60 ? 43.961 52.198 88.301 1.00 31.96 81 ASP H CA 1
ATOM 6775 C C . ASP H 1 60 ? 42.763 52.164 89.231 1.00 31.71 81 ASP H C 1
ATOM 6776 O O . ASP H 1 60 ? 42.365 51.100 89.678 1.00 31.99 81 ASP H O 1
ATOM 6781 N N . ILE H 1 61 ? 42.196 53.344 89.482 1.00 31.35 82 ILE H N 1
ATOM 6782 C CA . ILE H 1 61 ? 41.006 53.546 90.301 1.00 30.62 82 ILE H CA 1
ATOM 6783 C C . ILE H 1 61 ? 40.193 54.553 89.528 1.00 30.90 82 ILE H C 1
ATOM 6784 O O . ILE H 1 61 ? 40.725 55.543 89.054 1.00 30.89 82 ILE H O 1
ATOM 6789 N N . ARG H 1 62 ? 38.895 54.342 89.436 1.00 31.13 83 ARG H N 1
ATOM 6790 C CA . ARG H 1 62 ? 38.117 55.145 88.557 1.00 31.72 83 ARG H CA 1
ATOM 6791 C C . ARG H 1 62 ? 36.644 55.111 88.888 1.00 31.93 83 ARG H C 1
ATOM 6792 O O . ARG H 1 62 ? 36.086 54.060 89.104 1.00 32.26 83 ARG H O 1
ATOM 6800 N N . ARG H 1 63 ? 36.019 56.273 88.942 1.00 32.01 84 ARG H N 1
ATOM 6801 C CA . ARG H 1 63 ? 34.595 56.347 89.153 1.00 32.74 84 ARG H CA 1
ATOM 6802 C C . ARG H 1 63 ? 33.955 56.336 87.774 1.00 32.79 84 ARG H C 1
ATOM 6803 O O . ARG H 1 63 ? 34.431 56.998 86.844 1.00 32.52 84 ARG H O 1
ATOM 6811 N N . LYS H 1 64 ? 32.881 55.575 87.652 1.00 33.72 85 LYS H N 1
ATOM 6812 C CA . LYS H 1 64 ? 32.182 55.373 86.380 1.00 35.32 85 LYS H CA 1
ATOM 6813 C C . LYS H 1 64 ? 30.705 55.695 86.527 1.00 34.49 85 LYS H C 1
ATOM 6814 O O . LYS H 1 64 ? 30.131 55.481 87.590 1.00 34.73 85 LYS H O 1
ATOM 6820 N N . SER H 1 65 ? 30.110 56.248 85.475 1.00 34.61 86 SER H N 1
ATOM 6821 C CA . SER H 1 65 ? 28.662 56.501 85.413 1.00 34.92 86 SER H CA 1
ATOM 6822 C C . SER H 1 65 ? 27.918 55.202 85.289 1.00 34.93 86 SER H C 1
ATOM 6823 O O . SER H 1 65 ? 28.331 54.323 84.544 1.00 33.17 86 SER H O 1
ATOM 6826 N N . GLY H 1 66 ? 26.797 55.108 85.992 1.00 37.20 87 GLY H N 1
ATOM 6827 C CA . GLY H 1 66 ? 25.945 53.908 85.970 1.00 38.80 87 GLY H CA 1
ATOM 6828 C C . GLY H 1 66 ? 24.634 54.162 85.281 1.00 40.30 87 GLY H C 1
ATOM 6829 O O . GLY H 1 66 ? 24.384 55.276 84.777 1.00 40.71 87 GLY H O 1
ATOM 6830 N N . ILE H 1 67 ? 23.817 53.108 85.211 1.00 42.62 88 ILE H N 1
ATOM 6831 C CA . ILE H 1 67 ? 22.468 53.207 84.668 1.00 42.69 88 ILE H CA 1
ATOM 6832 C C . ILE H 1 67 ? 21.536 53.362 85.868 1.00 42.44 88 ILE H C 1
ATOM 6833 O O . ILE H 1 67 ? 21.897 53.057 87.018 1.00 41.45 88 ILE H O 1
ATOM 6838 N N . ALA H 1 68 ? 20.318 53.807 85.593 1.00 42.89 89 ALA H N 1
ATOM 6839 C CA . ALA H 1 68 ? 19.296 53.961 86.639 1.00 42.71 89 ALA H CA 1
ATOM 6840 C C . ALA H 1 68 ? 19.816 54.802 87.832 1.00 42.19 89 ALA H C 1
ATOM 6841 O O . ALA H 1 68 ? 19.762 54.343 88.984 1.00 40.09 89 ALA H O 1
ATOM 6843 N N . GLY H 1 69 ? 20.328 56.005 87.501 1.00 41.54 90 GLY H N 1
ATOM 6844 C CA . GLY H 1 69 ? 20.803 57.019 88.461 1.00 41.48 90 GLY H CA 1
ATOM 6845 C C . GLY H 1 69 ? 21.964 56.651 89.382 1.00 40.57 90 GLY H C 1
ATOM 6846 O O . GLY H 1 69 ? 22.113 57.226 90.456 1.00 41.76 90 GLY H O 1
ATOM 6847 N N . SER H 1 70 ? 22.802 55.711 88.976 1.00 38.44 91 SER H N 1
ATOM 6848 C CA . SER H 1 70 ? 23.870 55.264 89.850 1.00 36.55 91 SER H CA 1
ATOM 6849 C C . SER H 1 70 ? 25.244 55.515 89.287 1.00 34.63 91 SER H C 1
ATOM 6850 O O . SER H 1 70 ? 25.401 55.949 88.155 1.00 34.93 91 SER H O 1
ATOM 6853 N N . TYR H 1 71 ? 26.246 55.225 90.100 1.00 32.56 92 TYR H N 1
ATOM 6854 C CA . TYR H 1 71 ? 27.622 55.273 89.666 1.00 31.26 92 TYR H CA 1
ATOM 6855 C C . TYR H 1 71 ? 28.297 54.108 90.372 1.00 30.92 92 TYR H C 1
ATOM 6856 O O . TYR H 1 71 ? 27.722 53.538 91.319 1.00 29.76 92 TYR H O 1
ATOM 6865 N N . TYR H 1 72 ? 29.500 53.753 89.920 1.00 30.18 93 TYR H N 1
ATOM 6866 C CA . TYR H 1 72 ? 30.227 52.631 90.505 1.00 30.46 93 TYR H CA 1
ATOM 6867 C C . TYR H 1 72 ? 31.728 52.864 90.314 1.00 30.26 93 TYR H C 1
ATOM 6868 O O . TYR H 1 72 ? 32.111 53.823 89.677 1.00 30.73 93 TYR H O 1
ATOM 6877 N N . PHE H 1 73 ? 32.579 52.028 90.887 1.00 30.28 94 PHE H N 1
ATOM 6878 C CA . PHE H 1 73 ? 34.008 52.194 90.697 1.00 30.79 94 PHE H CA 1
ATOM 6879 C C . PHE H 1 73 ? 34.629 50.942 90.130 1.00 31.89 94 PHE H C 1
ATOM 6880 O O . PHE H 1 73 ? 34.149 49.874 90.389 1.00 32.58 94 PHE H O 1
ATOM 6888 N N . ILE H 1 74 ? 35.668 51.102 89.311 1.00 34.21 95 ILE H N 1
ATOM 6889 C CA . ILE H 1 74 ? 36.461 50.001 88.789 1.00 34.04 95 ILE H CA 1
ATOM 6890 C C . ILE H 1 74 ? 37.861 50.179 89.355 1.00 33.04 95 ILE H C 1
ATOM 6891 O O . ILE H 1 74 ? 38.488 51.229 89.185 1.00 32.93 95 ILE H O 1
ATOM 6896 N N . VAL H 1 75 ? 38.346 49.152 90.037 1.00 32.20 96 VAL H N 1
ATOM 6897 C CA . VAL H 1 75 ? 39.675 49.160 90.600 1.00 31.40 96 VAL H CA 1
ATOM 6898 C C . VAL H 1 75 ? 40.453 48.060 89.911 1.00 32.51 96 VAL H C 1
ATOM 6899 O O . VAL H 1 75 ? 40.020 46.915 89.938 1.00 33.24 96 VAL H O 1
ATOM 6903 N N . THR H 1 76 ? 41.597 48.410 89.313 1.00 32.47 97 THR H N 1
ATOM 6904 C CA . THR H 1 76 ? 42.461 47.472 88.571 1.00 31.77 97 THR H CA 1
ATOM 6905 C C . THR H 1 76 ? 43.758 47.189 89.355 1.00 31.29 97 THR H C 1
ATOM 6906 O O . THR H 1 76 ? 44.374 48.098 89.926 1.00 32.13 97 THR H O 1
ATOM 6918 N N . ARG H 1 78 ? 47.561 44.773 89.412 1.00 30.18 99 ARG H N 1
ATOM 6919 C CA . ARG H 1 78 ? 48.520 43.943 88.662 1.00 31.17 99 ARG H CA 1
ATOM 6920 C C . ARG H 1 78 ? 49.197 43.040 89.649 1.00 31.09 99 ARG H C 1
ATOM 6921 O O . ARG H 1 78 ? 49.219 43.337 90.854 1.00 30.07 99 ARG H O 1
ATOM 6929 N N . ASP H 1 79 ? 49.756 41.943 89.136 1.00 30.98 100 ASP H N 1
ATOM 6930 C CA . ASP H 1 79 ? 50.529 41.035 89.975 1.00 31.39 100 ASP H CA 1
ATOM 6931 C C . ASP H 1 79 ? 51.667 41.835 90.633 1.00 32.03 100 ASP H C 1
ATOM 6932 O O . ASP H 1 79 ? 52.352 42.614 89.989 1.00 30.84 100 ASP H O 1
ATOM 6937 N N . GLU H 1 80 ? 51.882 41.606 91.913 1.00 33.74 101 GLU H N 1
ATOM 6938 C CA . GLU H 1 80 ? 52.900 42.334 92.664 1.00 34.54 101 GLU H CA 1
ATOM 6939 C C . GLU H 1 80 ? 54.308 42.099 92.160 1.00 35.52 101 GLU H C 1
ATOM 6940 O O . GLU H 1 80 ? 55.179 42.953 92.300 1.00 34.45 101 GLU H O 1
ATOM 6946 N N . GLN H 1 81 ? 54.536 40.940 91.566 1.00 37.34 102 GLN H N 1
ATOM 6947 C CA . GLN H 1 81 ? 55.844 40.619 91.033 1.00 38.67 102 GLN H CA 1
ATOM 6948 C C . GLN H 1 81 ? 55.838 40.455 89.538 1.00 38.95 102 GLN H C 1
ATOM 6949 O O . GLN H 1 81 ? 56.784 39.914 88.991 1.00 39.72 102 GLN H O 1
ATOM 6955 N N . ASN H 1 82 ? 54.773 40.901 88.887 1.00 39.30 103 ASN H N 1
ATOM 6956 C CA . ASN H 1 82 ? 54.642 40.810 87.444 1.00 40.42 103 ASN H CA 1
ATOM 6957 C C . ASN H 1 82 ? 54.806 39.398 86.924 1.00 40.60 103 ASN H C 1
ATOM 6958 O O . ASN H 1 82 ? 55.348 39.212 85.854 1.00 40.98 103 ASN H O 1
ATOM 6963 N N . LYS H 1 83 ? 54.362 38.397 87.676 1.00 40.90 104 LYS H N 1
ATOM 6964 C CA . LYS H 1 83 ? 54.415 37.023 87.168 1.00 41.51 104 LYS H CA 1
ATOM 6965 C C . LYS H 1 83 ? 53.431 36.835 85.991 1.00 40.51 104 LYS H C 1
ATOM 6966 O O . LYS H 1 83 ? 53.495 35.856 85.281 1.00 40.27 104 LYS H O 1
ATOM 6970 N N . THR H 1 84 ? 52.534 37.794 85.788 1.00 40.92 105 THR H N 1
ATOM 6971 C CA . THR H 1 84 ? 51.597 37.804 84.642 1.00 40.58 105 THR H CA 1
ATOM 6972 C C . THR H 1 84 ? 51.383 39.262 84.305 1.00 41.90 105 THR H C 1
ATOM 6973 O O . THR H 1 84 ? 51.516 40.131 85.182 1.00 41.79 105 THR H O 1
ATOM 6977 N N . ASP H 1 85 ? 51.059 39.555 83.052 1.00 43.79 106 ASP H N 1
ATOM 6978 C CA . ASP H 1 85 ? 50.808 40.960 82.657 1.00 45.25 106 ASP H CA 1
ATOM 6979 C C . ASP H 1 85 ? 49.309 41.263 82.593 1.00 44.24 106 ASP H C 1
ATOM 6980 O O . ASP H 1 85 ? 48.895 42.395 82.311 1.00 44.37 106 ASP H O 1
ATOM 6985 N N . LYS H 1 86 ? 48.504 40.249 82.897 1.00 43.14 107 LYS H N 1
ATOM 6986 C CA . LYS H 1 86 ? 47.063 40.411 82.933 1.00 43.48 107 LYS H CA 1
ATOM 6987 C C . LYS H 1 86 ? 46.676 41.110 84.217 1.00 40.76 107 LYS H C 1
ATOM 6988 O O . LYS H 1 86 ? 47.302 40.903 85.251 1.00 40.81 107 LYS H O 1
ATOM 6994 N N . ARG H 1 87 ? 45.683 41.990 84.137 1.00 38.59 108 ARG H N 1
ATOM 6995 C CA A ARG H 1 87 ? 45.207 42.728 85.294 0.50 37.30 108 ARG H CA 1
ATOM 6996 C CA B ARG H 1 87 ? 45.223 42.717 85.310 0.50 38.26 108 ARG H CA 1
ATOM 6997 C C . ARG H 1 87 ? 43.863 42.181 85.768 1.00 36.90 108 ARG H C 1
ATOM 6998 O O . ARG H 1 87 ? 43.064 41.702 84.953 1.00 38.36 108 ARG H O 1
ATOM 7013 N N . LEU H 1 88 ? 43.611 42.277 87.074 1.00 33.97 109 LEU H N 1
ATOM 7014 C CA . LEU H 1 88 ? 42.368 41.851 87.693 1.00 32.25 109 LEU H CA 1
ATOM 7015 C C . LEU H 1 88 ? 41.600 43.124 88.000 1.00 32.42 109 LEU H C 1
ATOM 7016 O O . LEU H 1 88 ? 42.172 44.074 88.516 1.00 32.09 109 LEU H O 1
ATOM 7021 N N . THR H 1 89 ? 40.308 43.159 87.683 1.00 32.02 110 THR H N 1
ATOM 7022 C CA . THR H 1 89 ? 39.519 44.333 87.969 1.00 31.76 110 THR H CA 1
ATOM 7023 C C . THR H 1 89 ? 38.508 43.971 89.044 1.00 30.77 110 THR H C 1
ATOM 7024 O O . THR H 1 89 ? 38.149 42.820 89.180 1.00 30.15 110 THR H O 1
ATOM 7028 N N . PHE H 1 90 ? 38.092 44.970 89.814 1.00 30.58 111 PHE H N 1
ATOM 7029 C CA . PHE H 1 90 ? 37.103 44.852 90.878 1.00 29.88 111 PHE H CA 1
ATOM 7030 C C . PHE H 1 90 ? 36.040 45.906 90.621 1.00 30.50 111 PHE H C 1
ATOM 7031 O O . PHE H 1 90 ? 36.351 47.040 90.242 1.00 31.14 111 PHE H O 1
ATOM 7039 N N . ASN H 1 91 ? 34.787 45.549 90.844 1.00 30.41 112 ASN H N 1
ATOM 7040 C CA . ASN H 1 91 ? 33.697 46.458 90.632 1.00 30.61 112 ASN H CA 1
ATOM 7041 C C . ASN H 1 91 ? 33.052 46.804 91.954 1.00 30.53 112 ASN H C 1
ATOM 7042 O O . ASN H 1 91 ? 32.307 46.009 92.500 1.00 31.65 112 ASN H O 1
ATOM 7047 N N . PHE H 1 92 ? 33.318 47.996 92.456 1.00 29.74 113 PHE H N 1
ATOM 7048 C CA . PHE H 1 92 ? 32.697 48.452 93.699 1.00 29.76 113 PHE H CA 1
ATOM 7049 C C . PHE H 1 92 ? 31.443 49.283 93.456 1.00 29.63 113 PHE H C 1
ATOM 7050 O O . PHE H 1 92 ? 31.426 50.134 92.581 1.00 31.64 113 PHE H O 1
ATOM 7058 N N . GLY H 1 93 ? 30.401 49.077 94.242 1.00 29.69 114 GLY H N 1
ATOM 7059 C CA . GLY H 1 93 ? 29.186 49.887 94.130 1.00 29.50 114 GLY H CA 1
ATOM 7060 C C . GLY H 1 93 ? 29.364 51.179 94.922 1.00 29.75 114 GLY H C 1
ATOM 7061 O O . GLY H 1 93 ? 30.267 51.291 95.748 1.00 28.91 114 GLY H O 1
ATOM 7062 N N . SER H 1 94 ? 28.484 52.145 94.697 1.00 30.33 115 SER H N 1
ATOM 7063 C CA . SER H 1 94 ? 28.578 53.442 95.372 1.00 31.06 115 SER H CA 1
ATOM 7064 C C . SER H 1 94 ? 28.552 53.299 96.886 1.00 31.93 115 SER H C 1
ATOM 7065 O O . SER H 1 94 ? 29.144 54.106 97.600 1.00 32.26 115 SER H O 1
ATOM 7068 N N . HIS H 1 95 ? 27.875 52.258 97.362 1.00 32.43 116 HIS H N 1
ATOM 7069 C CA . HIS H 1 95 ? 27.793 51.984 98.792 1.00 33.31 116 HIS H CA 1
ATOM 7070 C C . HIS H 1 95 ? 29.162 51.694 99.414 1.00 34.10 116 HIS H C 1
ATOM 7071 O O . HIS H 1 95 ? 29.315 51.816 100.617 1.00 33.10 116 HIS H O 1
ATOM 7078 N N . ASN H 1 96 ? 30.164 51.357 98.612 1.00 35.02 117 ASN H N 1
ATOM 7079 C CA . ASN H 1 96 ? 31.436 51.032 99.204 1.00 36.47 117 ASN H CA 1
ATOM 7080 C C . ASN H 1 96 ? 32.535 51.987 98.746 1.00 36.06 117 ASN H C 1
ATOM 7081 O O . ASN H 1 96 ? 33.683 51.605 98.543 1.00 35.94 117 ASN H O 1
ATOM 7086 N N . SER H 1 97 ? 32.185 53.261 98.653 1.00 36.30 118 SER H N 1
ATOM 7087 C CA . SER H 1 97 ? 33.145 54.267 98.211 1.00 36.91 118 SER H CA 1
ATOM 7088 C C . SER H 1 97 ? 34.196 54.615 99.266 1.00 37.04 118 SER H C 1
ATOM 7089 O O . SER H 1 97 ? 35.223 55.209 98.949 1.00 38.73 118 SER H O 1
ATOM 7092 N N . ALA H 1 98 ? 33.941 54.274 100.515 1.00 36.30 119 ALA H N 1
ATOM 7093 C CA . ALA H 1 98 ? 34.908 54.525 101.567 1.00 35.66 119 ALA H CA 1
ATOM 7094 C C . ALA H 1 98 ? 36.122 53.648 101.298 1.00 35.07 119 ALA H C 1
ATOM 7095 O O . ALA H 1 98 ? 37.261 54.076 101.460 1.00 35.95 119 ALA H O 1
ATOM 7097 N N . ASP H 1 99 ? 35.877 52.418 100.876 1.00 34.96 120 ASP H N 1
ATOM 7098 C CA . ASP H 1 99 ? 36.971 51.508 100.560 1.00 35.21 120 ASP H CA 1
ATOM 7099 C C . ASP H 1 99 ? 37.772 51.975 99.354 1.00 33.59 120 ASP H C 1
ATOM 7100 O O . ASP H 1 99 ? 38.986 51.886 99.360 1.00 33.88 120 ASP H O 1
ATOM 7105 N N . VAL H 1 100 ? 37.096 52.470 98.325 1.00 32.59 121 VAL H N 1
ATOM 7106 C CA . VAL H 1 100 ? 37.790 52.888 97.102 1.00 31.29 121 VAL H CA 1
ATOM 7107 C C . VAL H 1 100 ? 38.615 54.117 97.391 1.00 30.63 121 VAL H C 1
ATOM 7108 O O . VAL H 1 100 ? 39.761 54.220 96.962 1.00 29.88 121 VAL H O 1
ATOM 7112 N N . GLU H 1 101 ? 38.047 55.025 98.168 1.00 31.43 122 GLU H N 1
ATOM 7113 C CA . GLU H 1 101 ? 38.750 56.244 98.556 1.00 32.92 122 GLU H CA 1
ATOM 7114 C C . GLU H 1 101 ? 39.991 56.039 99.439 1.00 31.54 122 GLU H C 1
ATOM 7115 O O . GLU H 1 101 ? 40.810 56.934 99.559 1.00 31.19 122 GLU H O 1
ATOM 7121 N N . ALA H 1 102 ? 40.134 54.856 100.024 1.00 31.23 123 ALA H N 1
ATOM 7122 C CA . ALA H 1 102 ? 41.281 54.543 100.888 1.00 31.16 123 ALA H CA 1
ATOM 7123 C C . ALA H 1 102 ? 42.411 53.932 100.079 1.00 30.14 123 ALA H C 1
ATOM 7124 O O . ALA H 1 102 ? 43.520 53.838 100.564 1.00 30.98 123 ALA H O 1
ATOM 7126 N N . LEU H 1 103 ? 42.142 53.495 98.856 1.00 29.23 124 LEU H N 1
ATOM 7127 C CA . LEU H 1 103 ? 43.199 52.912 98.047 1.00 29.47 124 LEU H CA 1
ATOM 7128 C C . LEU H 1 103 ? 44.136 53.972 97.452 1.00 29.27 124 LEU H C 1
ATOM 7129 O O . LEU H 1 103 ? 43.937 55.189 97.628 1.00 26.75 124 LEU H O 1
ATOM 7134 N N . SER H 1 104 ? 45.166 53.496 96.748 1.00 29.45 125 SER H N 1
ATOM 7135 C CA . SER H 1 104 ? 46.145 54.394 96.175 1.00 29.99 125 SER H CA 1
ATOM 7136 C C . SER H 1 104 ? 46.946 53.763 95.004 1.00 29.10 125 SER H C 1
ATOM 7137 O O . SER H 1 104 ? 47.606 52.739 95.151 1.00 29.32 125 SER H O 1
ATOM 7140 N N . ASN H 1 105 ? 46.877 54.362 93.825 1.00 28.98 126 ASN H N 1
ATOM 7141 C CA . ASN H 1 105 ? 47.640 53.837 92.688 1.00 28.91 126 ASN H CA 1
ATOM 7142 C C . ASN H 1 105 ? 49.108 53.766 93.064 1.00 29.19 126 ASN H C 1
ATOM 7143 O O . ASN H 1 105 ? 49.684 54.740 93.552 1.00 28.79 126 ASN H O 1
ATOM 7148 N N . GLY H 1 106 ? 49.698 52.604 92.840 1.00 28.90 127 GLY H N 1
ATOM 7149 C CA . GLY H 1 106 ? 51.104 52.401 93.151 1.00 29.91 127 GLY H CA 1
ATOM 7150 C C . GLY H 1 106 ? 51.348 51.649 94.440 1.00 29.49 127 GLY H C 1
ATOM 7151 O O . GLY H 1 106 ? 52.475 51.372 94.766 1.00 29.95 127 GLY H O 1
ATOM 7152 N N . SER H 1 107 ? 50.286 51.345 95.167 1.00 29.35 128 SER H N 1
ATOM 7153 C CA . SER H 1 107 ? 50.372 50.650 96.429 1.00 29.44 128 SER H CA 1
ATOM 7154 C C . SER H 1 107 ? 49.673 49.303 96.412 1.00 29.12 128 SER H C 1
ATOM 7155 O O . SER H 1 107 ? 48.677 49.087 95.743 1.00 29.51 128 SER H O 1
ATOM 7158 N N . VAL H 1 108 ? 50.215 48.412 97.200 1.00 29.23 129 VAL H N 1
ATOM 7159 C CA . VAL H 1 108 ? 49.703 47.084 97.364 1.00 29.08 129 VAL H CA 1
ATOM 7160 C C . VAL H 1 108 ? 48.423 47.148 98.203 1.00 29.71 129 VAL H C 1
ATOM 7161 O O . VAL H 1 108 ? 48.318 47.974 99.100 1.00 31.83 129 VAL H O 1
ATOM 7165 N N . ALA H 1 109 ? 47.433 46.325 97.875 1.00 28.58 130 ALA H N 1
ATOM 7166 C CA . ALA H 1 109 ? 46.231 46.208 98.676 1.00 27.77 130 ALA H CA 1
ATOM 7167 C C . ALA H 1 109 ? 45.778 44.766 98.533 1.00 28.26 130 ALA H C 1
ATOM 7168 O O . ALA H 1 109 ? 46.171 44.071 97.583 1.00 27.37 130 ALA H O 1
ATOM 7170 N N . THR H 1 110 ? 44.963 44.322 99.482 1.00 28.47 131 THR H N 1
ATOM 7171 C CA . THR H 1 110 ? 44.417 42.970 99.503 1.00 28.30 131 THR H CA 1
ATOM 7172 C C . THR H 1 110 ? 42.921 43.192 99.411 1.00 28.93 131 THR H C 1
ATOM 7173 O O . THR H 1 110 ? 42.376 44.003 100.162 1.00 28.77 131 THR H O 1
ATOM 7177 N N . ILE H 1 111 ? 42.253 42.541 98.462 1.00 28.82 132 ILE H N 1
ATOM 7178 C CA . ILE H 1 111 ? 40.827 42.752 98.298 1.00 28.29 132 ILE H CA 1
ATOM 7179 C C . ILE H 1 111 ? 40.115 41.422 98.162 1.00 28.68 132 ILE H C 1
ATOM 7180 O O . ILE H 1 111 ? 40.582 40.556 97.427 1.00 28.98 132 ILE H O 1
ATOM 7185 N N . VAL H 1 112 ? 39.014 41.268 98.895 1.00 28.59 133 VAL H N 1
ATOM 7186 C CA . VAL H 1 112 ? 38.154 40.100 98.809 1.00 28.94 133 VAL H CA 1
ATOM 7187 C C . VAL H 1 112 ? 37.015 40.421 97.816 1.00 29.86 133 VAL H C 1
ATOM 7188 O O . VAL H 1 112 ? 36.476 41.531 97.833 1.00 30.55 133 VAL H O 1
ATOM 7192 N N . GLY H 1 113 ? 36.674 39.459 96.956 1.00 29.07 134 GLY H N 1
ATOM 7193 C CA . GLY H 1 113 ? 35.646 39.638 95.946 1.00 28.73 134 GLY H CA 1
ATOM 7194 C C . GLY H 1 113 ? 35.028 38.313 95.530 1.00 29.46 134 GLY H C 1
ATOM 7195 O O . GLY H 1 113 ? 35.608 37.240 95.763 1.00 30.31 134 GLY H O 1
ATOM 7196 N N . GLN H 1 114 ? 33.867 38.388 94.893 1.00 28.59 135 GLN H N 1
ATOM 7197 C CA . GLN H 1 114 ? 33.126 37.207 94.513 1.00 29.02 135 GLN H CA 1
ATOM 7198 C C . GLN H 1 114 ? 33.138 37.021 93.008 1.00 29.49 135 GLN H C 1
ATOM 7199 O O . GLN H 1 114 ? 33.065 37.985 92.269 1.00 29.47 135 GLN H O 1
ATOM 7205 N N . VAL H 1 115 ? 33.216 35.776 92.557 1.00 29.83 136 VAL H N 1
ATOM 7206 C CA . VAL H 1 115 ? 33.282 35.510 91.135 1.00 30.05 136 VAL H CA 1
ATOM 7207 C C . VAL H 1 115 ? 31.875 35.290 90.635 1.00 31.32 136 VAL H C 1
ATOM 7208 O O . VAL H 1 115 ? 31.150 34.421 91.145 1.00 31.20 136 VAL H O 1
ATOM 7212 N N . HIS H 1 116 ? 31.479 36.120 89.676 1.00 32.69 137 HIS H N 1
ATOM 7213 C CA . HIS H 1 116 ? 30.184 36.004 89.023 1.00 34.47 137 HIS H CA 1
ATOM 7214 C C . HIS H 1 116 ? 30.482 35.428 87.646 1.00 35.37 137 HIS H C 1
ATOM 7215 O O . HIS H 1 116 ? 31.642 35.220 87.330 1.00 35.70 137 HIS H O 1
ATOM 7222 N N . GLN H 1 117 ? 29.468 35.169 86.828 1.00 36.48 138 GLN H N 1
ATOM 7223 C CA . GLN H 1 117 ? 29.710 34.573 85.513 1.00 37.25 138 GLN H CA 1
ATOM 7224 C C . GLN H 1 117 ? 30.668 35.431 84.658 1.00 36.53 138 GLN H C 1
ATOM 7225 O O . GLN H 1 117 ? 30.517 36.636 84.565 1.00 34.24 138 GLN H O 1
ATOM 7231 N N . VAL H 1 118 ? 31.681 34.784 84.081 1.00 36.38 139 VAL H N 1
ATOM 7232 C CA . VAL H 1 118 ? 32.638 35.455 83.195 1.00 36.39 139 VAL H CA 1
ATOM 7233 C C . VAL H 1 118 ? 32.244 35.267 81.722 1.00 36.50 139 VAL H C 1
ATOM 7234 O O . VAL H 1 118 ? 32.280 34.152 81.224 1.00 36.82 139 VAL H O 1
ATOM 7238 N N . GLN H 1 119 ? 31.860 36.353 81.048 1.00 36.17 140 GLN H N 1
ATOM 7239 C CA . GLN H 1 119 ? 31.487 36.309 79.643 1.00 36.61 140 GLN H CA 1
ATOM 7240 C C . GLN H 1 119 ? 32.111 37.470 78.835 1.00 36.63 140 GLN H C 1
ATOM 7241 O O . GLN H 1 119 ? 32.429 38.531 79.364 1.00 36.16 140 GLN H O 1
ATOM 7247 N N . ASP H 1 120 ? 32.273 37.257 77.533 1.00 36.54 141 ASP H N 1
ATOM 7248 C CA . ASP H 1 120 ? 32.839 38.278 76.663 1.00 37.00 141 ASP H CA 1
ATOM 7249 C C . ASP H 1 120 ? 34.161 38.742 77.218 1.00 37.03 141 ASP H C 1
ATOM 7250 O O . ASP H 1 120 ? 34.526 39.889 77.085 1.00 38.16 141 ASP H O 1
ATOM 7255 N N . SER H 1 121 ? 34.869 37.824 77.853 1.00 37.37 142 SER H N 1
ATOM 7256 C CA . SER H 1 121 ? 36.151 38.096 78.469 1.00 37.07 142 SER H CA 1
ATOM 7257 C C . SER H 1 121 ? 36.749 36.788 78.917 1.00 35.99 142 SER H C 1
ATOM 7258 O O . SER H 1 121 ? 36.048 35.793 79.019 1.00 36.70 142 SER H O 1
ATOM 7261 N N . THR H 1 122 ? 38.040 36.772 79.171 1.00 35.55 143 THR H N 1
ATOM 7262 C CA . THR H 1 122 ? 38.682 35.584 79.718 1.00 35.44 143 THR H CA 1
ATOM 7263 C C . THR H 1 122 ? 39.142 35.851 81.143 1.00 35.63 143 THR H C 1
ATOM 7264 O O . THR H 1 122 ? 39.718 34.970 81.777 1.00 36.91 143 THR H O 1
ATOM 7268 N N . ILE H 1 123 ? 38.891 37.057 81.646 1.00 35.91 144 ILE H N 1
ATOM 7269 C CA . ILE H 1 123 ? 39.284 37.434 83.007 1.00 36.48 144 ILE H CA 1
ATOM 7270 C C . ILE H 1 123 ? 38.081 37.933 83.778 1.00 35.31 144 ILE H C 1
ATOM 7271 O O . ILE H 1 123 ? 37.322 38.782 83.292 1.00 35.34 144 ILE H O 1
ATOM 7276 N N . PRO H 1 124 ? 37.897 37.441 85.000 1.00 34.02 145 PRO H N 1
ATOM 7277 C CA . PRO H 1 124 ? 36.735 37.929 85.716 1.00 32.90 145 PRO H CA 1
ATOM 7278 C C . PRO H 1 124 ? 36.941 39.327 86.263 1.00 31.87 145 PRO H C 1
ATOM 7279 O O . PRO H 1 124 ? 38.086 39.787 86.358 1.00 33.78 145 PRO H O 1
ATOM 7283 N N . THR H 1 125 ? 35.831 40.003 86.546 1.00 29.76 146 THR H N 1
ATOM 7284 C CA . THR H 1 125 ? 35.825 41.275 87.246 1.00 28.85 146 THR H CA 1
ATOM 7285 C C . THR H 1 125 ? 35.150 40.872 88.527 1.00 28.57 146 THR H C 1
ATOM 7286 O O . THR H 1 125 ? 33.988 40.415 88.535 1.00 28.78 146 THR H O 1
ATOM 7290 N N . LEU H 1 126 ? 35.874 40.968 89.620 1.00 27.98 147 LEU H N 1
ATOM 7291 C CA . LEU H 1 126 ? 35.329 40.505 90.876 1.00 28.84 147 LEU H CA 1
ATOM 7292 C C . LEU H 1 126 ? 34.246 41.460 91.389 1.00 29.43 147 LEU H C 1
ATOM 7293 O O . LEU H 1 126 ? 34.355 42.669 91.195 1.00 29.79 147 LEU H O 1
ATOM 7298 N N . GLN H 1 127 ? 33.197 40.902 92.001 1.00 29.61 148 GLN H N 1
ATOM 7299 C CA . GLN H 1 127 ? 32.046 41.661 92.479 1.00 29.55 148 GLN H CA 1
ATOM 7300 C C . GLN H 1 127 ? 31.886 41.740 93.995 1.00 29.51 148 GLN H C 1
ATOM 7301 O O . GLN H 1 127 ? 32.485 40.955 94.714 1.00 29.08 148 GLN H O 1
ATOM 7307 N N . ASN H 1 128 ? 30.998 42.649 94.444 1.00 30.06 149 ASN H N 1
ATOM 7308 C CA A ASN H 1 128 ? 30.722 42.857 95.860 0.50 29.63 149 ASN H CA 1
ATOM 7309 C CA B ASN H 1 128 ? 30.734 42.951 95.874 0.50 30.01 149 ASN H CA 1
ATOM 7310 C C . ASN H 1 128 ? 32.009 42.847 96.704 1.00 30.39 149 ASN H C 1
ATOM 7311 O O . ASN H 1 128 ? 32.085 42.127 97.689 1.00 30.85 149 ASN H O 1
ATOM 7320 N N . PRO H 1 129 ? 33.037 43.614 96.307 1.00 30.34 150 PRO H N 1
ATOM 7321 C CA . PRO H 1 129 ? 34.307 43.546 97.026 1.00 31.34 150 PRO H CA 1
ATOM 7322 C C . PRO H 1 129 ? 34.465 44.304 98.331 1.00 32.35 150 PRO H C 1
ATOM 7323 O O . PRO H 1 129 ? 33.693 45.198 98.647 1.00 32.40 150 PRO H O 1
ATOM 7327 N N . LYS H 1 130 ? 35.493 43.922 99.081 1.00 33.80 151 LYS H N 1
ATOM 7328 C CA . LYS H 1 130 ? 35.809 44.574 100.359 1.00 34.82 151 LYS H CA 1
ATOM 7329 C C . LYS H 1 130 ? 37.319 44.631 100.452 1.00 34.48 151 LYS H C 1
ATOM 7330 O O . LYS H 1 130 ? 37.995 43.629 100.179 1.00 33.82 151 LYS H O 1
ATOM 7334 N N . VAL H 1 131 ? 37.834 45.818 100.780 1.00 34.15 152 VAL H N 1
ATOM 7335 C CA . VAL H 1 131 ? 39.251 46.005 100.981 1.00 34.03 152 VAL H CA 1
ATOM 7336 C C . VAL H 1 131 ? 39.585 45.478 102.366 1.00 36.01 152 VAL H C 1
ATOM 7337 O O . VAL H 1 131 ? 38.927 45.826 103.331 1.00 36.80 152 VAL H O 1
ATOM 7341 N N . VAL H 1 132 ? 40.575 44.600 102.447 1.00 39.13 153 VAL H N 1
ATOM 7342 C CA . VAL H 1 132 ? 41.058 44.071 103.715 1.00 42.55 153 VAL H CA 1
ATOM 7343 C C . VAL H 1 132 ? 42.274 44.924 104.078 1.00 44.42 153 VAL H C 1
ATOM 7344 O O . VAL H 1 132 ? 43.194 45.029 103.276 1.00 44.67 153 VAL H O 1
ATOM 7348 N N . LYS H 1 133 ? 42.285 45.524 105.273 1.00 47.92 154 LYS H N 1
ATOM 7349 C CA . LYS H 1 133 ? 43.372 46.465 105.679 1.00 48.96 154 LYS H CA 1
ATOM 7350 C C . LYS H 1 133 ? 43.836 46.344 107.128 1.00 50.96 154 LYS H C 1
ATOM 7351 O O . LYS H 1 133 ? 43.162 46.838 108.045 1.00 52.23 154 LYS H O 1
ATOM 7358 N N . ASP I 1 18 ? 29.983 8.636 66.244 1.00 54.50 39 ASP I N 1
ATOM 7359 C CA . ASP I 1 18 ? 30.761 7.547 66.935 1.00 55.39 39 ASP I CA 1
ATOM 7360 C C . ASP I 1 18 ? 31.576 6.735 65.900 1.00 55.54 39 ASP I C 1
ATOM 7361 O O . ASP I 1 18 ? 32.747 7.043 65.659 1.00 55.46 39 ASP I O 1
ATOM 7363 N N . ASP I 1 19 ? 30.969 5.719 65.283 1.00 55.95 40 ASP I N 1
ATOM 7364 C CA . ASP I 1 19 ? 31.655 4.906 64.262 1.00 55.93 40 ASP I CA 1
ATOM 7365 C C . ASP I 1 19 ? 31.984 5.711 62.981 1.00 56.31 40 ASP I C 1
ATOM 7366 O O . ASP I 1 19 ? 32.978 5.439 62.297 1.00 56.39 40 ASP I O 1
ATOM 7367 N N . ALA I 1 20 ? 31.142 6.696 62.669 1.00 56.09 41 ALA I N 1
ATOM 7368 C CA . ALA I 1 20 ? 31.321 7.538 61.480 1.00 55.09 41 ALA I CA 1
ATOM 7369 C C . ALA I 1 20 ? 32.463 8.573 61.624 1.00 54.38 41 ALA I C 1
ATOM 7370 O O . ALA I 1 20 ? 33.123 8.926 60.635 1.00 54.26 41 ALA I O 1
ATOM 7372 N N . VAL I 1 21 ? 32.668 9.069 62.845 1.00 52.54 42 VAL I N 1
ATOM 7373 C CA . VAL I 1 21 ? 33.726 10.035 63.134 1.00 51.24 42 VAL I CA 1
ATOM 7374 C C . VAL I 1 21 ? 35.109 9.396 63.033 1.00 49.56 42 VAL I C 1
ATOM 7375 O O . VAL I 1 21 ? 36.046 10.013 62.531 1.00 49.14 42 VAL I O 1
ATOM 7379 N N . ALA I 1 22 ? 35.225 8.165 63.520 1.00 48.33 43 ALA I N 1
ATOM 7380 C CA . ALA I 1 22 ? 36.485 7.425 63.491 1.00 47.51 43 ALA I CA 1
ATOM 7381 C C . ALA I 1 22 ? 36.980 7.152 62.059 1.00 46.80 43 ALA I C 1
ATOM 7382 O O . ALA I 1 22 ? 38.185 7.200 61.793 1.00 46.86 43 ALA I O 1
ATOM 7384 N N . SER I 1 23 ? 36.052 6.863 61.146 1.00 45.56 44 SER I N 1
ATOM 7385 C CA . SER I 1 23 ? 36.400 6.540 59.755 1.00 44.70 44 SER I CA 1
ATOM 7386 C C . SER I 1 23 ? 36.745 7.795 58.955 1.00 43.14 44 SER I C 1
ATOM 7387 O O . SER I 1 23 ? 37.393 7.722 57.909 1.00 43.44 44 SER I O 1
ATOM 7398 N N . GLN I 1 25 ? 38.410 11.196 57.736 1.00 37.29 46 GLN I N 1
ATOM 7399 C CA . GLN I 1 25 ? 39.808 11.638 57.571 1.00 36.78 46 GLN I CA 1
ATOM 7400 C C . GLN I 1 25 ? 40.015 12.872 58.454 1.00 34.84 46 GLN I C 1
ATOM 7401 O O . GLN I 1 25 ? 39.065 13.580 58.714 1.00 34.96 46 GLN I O 1
ATOM 7407 N N . THR I 1 26 ? 41.245 13.111 58.913 1.00 33.43 47 THR I N 1
ATOM 7408 C CA . THR I 1 26 ? 41.572 14.233 59.802 1.00 32.70 47 THR I CA 1
ATOM 7409 C C . THR I 1 26 ? 42.396 15.313 59.087 1.00 31.64 47 THR I C 1
ATOM 7410 O O . THR I 1 26 ? 43.507 15.073 58.684 1.00 31.94 47 THR I O 1
ATOM 7414 N N . TYR I 1 27 ? 41.851 16.507 58.951 1.00 32.14 48 TYR I N 1
ATOM 7415 C CA . TYR I 1 27 ? 42.552 17.625 58.323 1.00 31.96 48 TYR I CA 1
ATOM 7416 C C . TYR I 1 27 ? 43.396 18.336 59.369 1.00 30.74 48 TYR I C 1
ATOM 7417 O O . TYR I 1 27 ? 43.009 18.389 60.532 1.00 30.66 48 TYR I O 1
ATOM 7426 N N . SER I 1 28 ? 44.521 18.908 58.963 1.00 29.23 49 SER I N 1
ATOM 7427 C CA . SER I 1 28 ? 45.235 19.838 59.831 1.00 29.23 49 SER I CA 1
ATOM 7428 C C . SER I 1 28 ? 44.507 21.182 59.592 1.00 29.29 49 SER I C 1
ATOM 7429 O O . SER I 1 28 ? 43.650 21.270 58.718 1.00 30.45 49 SER I O 1
ATOM 7432 N N . VAL I 1 29 ? 44.826 22.220 60.348 1.00 28.46 50 VAL I N 1
ATOM 7433 C CA . VAL I 1 29 ? 44.195 23.503 60.141 1.00 28.20 50 VAL I CA 1
ATOM 7434 C C . VAL I 1 29 ? 44.664 24.046 58.786 1.00 28.91 50 VAL I C 1
ATOM 7435 O O . VAL I 1 29 ? 43.875 24.535 57.985 1.00 28.78 50 VAL I O 1
ATOM 7439 N N . ALA I 1 30 ? 45.952 23.934 58.518 1.00 29.45 51 ALA I N 1
ATOM 7440 C CA . ALA I 1 30 ? 46.479 24.406 57.238 1.00 29.97 51 ALA I CA 1
ATOM 7441 C C . ALA I 1 30 ? 45.704 23.734 56.115 1.00 31.26 51 ALA I C 1
ATOM 7442 O O . ALA I 1 30 ? 45.170 24.413 55.248 1.00 32.17 51 ALA I O 1
ATOM 7444 N N . GLN I 1 31 ? 45.617 22.408 56.148 1.00 32.57 52 GLN I N 1
ATOM 7445 C CA . GLN I 1 31 ? 44.917 21.667 55.092 1.00 33.09 52 GLN I CA 1
ATOM 7446 C C . GLN I 1 31 ? 43.497 22.147 54.911 1.00 31.67 52 GLN I C 1
ATOM 7447 O O . GLN I 1 31 ? 43.076 22.403 53.800 1.00 31.43 52 GLN I O 1
ATOM 7453 N N . PHE I 1 32 ? 42.751 22.261 55.999 1.00 31.84 53 PHE I N 1
ATOM 7454 C CA . PHE I 1 32 ? 41.350 22.664 55.886 1.00 31.37 53 PHE I CA 1
ATOM 7455 C C . PHE I 1 32 ? 41.109 24.098 55.359 1.00 32.18 53 PHE I C 1
ATOM 7456 O O . PHE I 1 32 ? 40.125 24.346 54.649 1.00 32.53 53 PHE I O 1
ATOM 7464 N N . LEU I 1 33 ? 41.991 25.035 55.697 1.00 32.66 54 LEU I N 1
ATOM 7465 C CA . LEU I 1 33 ? 41.817 26.420 55.283 1.00 33.17 54 LEU I CA 1
ATOM 7466 C C . LEU I 1 33 ? 42.303 26.670 53.869 1.00 33.91 54 LEU I C 1
ATOM 7467 O O . LEU I 1 33 ? 41.908 27.649 53.219 1.00 34.90 54 LEU I O 1
ATOM 7472 N N . GLN I 1 34 ? 43.116 25.761 53.372 1.00 33.91 55 GLN I N 1
ATOM 7473 C CA . GLN I 1 34 ? 43.709 25.936 52.072 1.00 34.63 55 GLN I CA 1
ATOM 7474 C C . GLN I 1 34 ? 42.697 26.358 50.976 1.00 34.08 55 GLN I C 1
ATOM 7475 O O . GLN I 1 34 ? 42.940 27.330 50.260 1.00 33.76 55 GLN I O 1
ATOM 7481 N N . PRO I 1 35 ? 41.559 25.642 50.828 1.00 32.92 56 PRO I N 1
ATOM 7482 C CA . PRO I 1 35 ? 40.603 26.058 49.780 1.00 32.05 56 PRO I CA 1
ATOM 7483 C C . PRO I 1 35 ? 39.982 27.432 50.003 1.00 31.49 56 PRO I C 1
ATOM 7484 O O . PRO I 1 35 ? 39.619 28.135 49.027 1.00 30.17 56 PRO I O 1
ATOM 7488 N N . PHE I 1 36 ? 39.865 27.804 51.278 1.00 30.71 57 PHE I N 1
ATOM 7489 C CA . PHE I 1 36 ? 39.307 29.090 51.646 1.00 30.80 57 PHE I CA 1
ATOM 7490 C C . PHE I 1 36 ? 40.282 30.187 51.293 1.00 31.60 57 PHE I C 1
ATOM 7491 O O . PHE I 1 36 ? 39.871 31.298 50.922 1.00 33.48 57 PHE I O 1
ATOM 7499 N N . THR I 1 37 ? 41.566 29.871 51.377 1.00 31.15 58 THR I N 1
ATOM 7500 C CA . THR I 1 37 ? 42.608 30.791 50.969 1.00 31.70 58 THR I CA 1
ATOM 7501 C C . THR I 1 37 ? 42.534 31.045 49.461 1.00 31.32 58 THR I C 1
ATOM 7502 O O . THR I 1 37 ? 42.727 32.166 49.011 1.00 32.12 58 THR I O 1
ATOM 7506 N N . LEU I 1 38 ? 42.223 30.013 48.683 1.00 30.57 59 LEU I N 1
ATOM 7507 C CA . LEU I 1 38 ? 42.165 30.139 47.215 1.00 30.12 59 LEU I CA 1
ATOM 7508 C C . LEU I 1 38 ? 40.932 30.930 46.752 1.00 28.86 59 LEU I C 1
ATOM 7509 O O . LEU I 1 38 ? 41.026 31.821 45.902 1.00 29.14 59 LEU I O 1
ATOM 7514 N N . ASN I 1 39 ? 39.772 30.578 47.292 1.00 27.28 60 ASN I N 1
ATOM 7515 C CA . ASN I 1 39 ? 38.548 31.271 46.982 1.00 25.79 60 ASN I CA 1
ATOM 7516 C C . ASN I 1 39 ? 37.508 30.857 48.018 1.00 26.89 60 ASN I C 1
ATOM 7517 O O . ASN I 1 39 ? 36.967 29.744 47.942 1.00 27.18 60 ASN I O 1
ATOM 7522 N N . PRO I 1 40 ? 37.244 31.728 49.000 1.00 25.97 61 PRO I N 1
ATOM 7523 C CA . PRO I 1 40 ? 36.301 31.367 50.039 1.00 26.08 61 PRO I CA 1
ATOM 7524 C C . PRO I 1 40 ? 34.873 31.240 49.563 1.00 25.87 61 PRO I C 1
ATOM 7525 O O . PRO I 1 40 ? 34.119 30.551 50.188 1.00 24.45 61 PRO I O 1
ATOM 7529 N N . ALA I 1 41 ? 34.500 31.898 48.470 1.00 26.56 62 ALA I N 1
ATOM 7530 C CA . ALA I 1 41 ? 33.133 31.760 47.950 1.00 26.80 62 ALA I CA 1
ATOM 7531 C C . ALA I 1 41 ? 33.003 30.345 47.416 1.00 27.35 62 ALA I C 1
ATOM 7532 O O . ALA I 1 41 ? 32.039 29.652 47.683 1.00 26.96 62 ALA I O 1
ATOM 7534 N N . LYS I 1 42 ? 34.013 29.927 46.671 1.00 28.69 63 LYS I N 1
ATOM 7535 C CA . LYS I 1 42 ? 34.079 28.572 46.162 1.00 30.02 63 LYS I CA 1
ATOM 7536 C C . LYS I 1 42 ? 34.115 27.565 47.316 1.00 28.67 63 LYS I C 1
ATOM 7537 O O . LYS I 1 42 ? 33.316 26.655 47.365 1.00 28.69 63 LYS I O 1
ATOM 7543 N N . ALA I 1 43 ? 35.014 27.757 48.261 1.00 27.99 64 ALA I N 1
ATOM 7544 C CA . ALA I 1 43 ? 35.188 26.783 49.308 1.00 28.87 64 ALA I CA 1
ATOM 7545 C C . ALA I 1 43 ? 33.898 26.633 50.130 1.00 30.34 64 ALA I C 1
ATOM 7546 O O . ALA I 1 43 ? 33.428 25.518 50.382 1.00 31.01 64 ALA I O 1
ATOM 7548 N N . SER I 1 44 ? 33.299 27.751 50.487 1.00 31.00 65 SER I N 1
ATOM 7549 C CA . SER I 1 44 ? 32.085 27.742 51.241 1.00 32.80 65 SER I CA 1
ATOM 7550 C C . SER I 1 44 ? 30.971 27.012 50.498 1.00 33.79 65 SER I C 1
ATOM 7551 O O . SER I 1 44 ? 30.157 26.334 51.096 1.00 32.72 65 SER I O 1
ATOM 7554 N N . SER I 1 45 ? 30.927 27.179 49.190 1.00 34.03 66 SER I N 1
ATOM 7555 C CA . SER I 1 45 ? 29.914 26.512 48.416 1.00 35.46 66 SER I CA 1
ATOM 7556 C C . SER I 1 45 ? 30.177 25.004 48.251 1.00 35.10 66 SER I C 1
ATOM 7557 O O . SER I 1 45 ? 29.236 24.242 48.154 1.00 35.37 66 SER I O 1
ATOM 7560 N N . ASP I 1 46 ? 31.434 24.579 48.199 1.00 35.14 67 ASP I N 1
ATOM 7561 C CA . ASP I 1 46 ? 31.750 23.145 48.082 1.00 35.55 67 ASP I CA 1
ATOM 7562 C C . ASP I 1 46 ? 31.515 22.396 49.400 1.00 35.03 67 ASP I C 1
ATOM 7563 O O . ASP I 1 46 ? 31.088 21.253 49.373 1.00 34.75 67 ASP I O 1
ATOM 7568 N N . TYR I 1 47 ? 31.806 23.059 50.523 1.00 34.82 68 TYR I N 1
ATOM 7569 C CA . TYR I 1 47 ? 31.676 22.497 51.882 1.00 34.99 68 TYR I CA 1
ATOM 7570 C C . TYR I 1 47 ? 30.353 22.813 52.605 1.00 33.25 68 TYR I C 1
ATOM 7571 O O . TYR I 1 47 ? 30.107 22.332 53.709 1.00 32.23 68 TYR I O 1
ATOM 7580 N N . LEU I 1 48 ? 29.496 23.617 51.996 1.00 31.99 69 LEU I N 1
ATOM 7581 C CA . LEU I 1 48 ? 28.236 23.999 52.645 1.00 30.86 69 LEU I CA 1
ATOM 7582 C C . LEU I 1 48 ? 27.493 22.775 53.177 1.00 31.06 69 LEU I C 1
ATOM 7583 O O . LEU I 1 48 ? 27.162 21.845 52.417 1.00 29.97 69 LEU I O 1
ATOM 7588 N N . GLY I 1 49 ? 27.234 22.786 54.483 1.00 31.20 70 GLY I N 1
ATOM 7589 C CA . GLY I 1 49 ? 26.516 21.703 55.140 1.00 31.65 70 GLY I CA 1
ATOM 7590 C C . GLY I 1 49 ? 27.365 20.477 55.460 1.00 31.93 70 GLY I C 1
ATOM 7591 O O . GLY I 1 49 ? 26.896 19.598 56.152 1.00 32.29 70 GLY I O 1
ATOM 7592 N N . LYS I 1 50 ? 28.614 20.415 54.994 1.00 32.70 71 LYS I N 1
ATOM 7593 C CA . LYS I 1 50 ? 29.457 19.232 55.204 1.00 33.47 71 LYS I CA 1
ATOM 7594 C C . LYS I 1 50 ? 30.160 19.262 56.555 1.00 32.39 71 LYS I C 1
ATOM 7595 O O . LYS I 1 50 ? 30.238 20.297 57.183 1.00 32.66 71 LYS I O 1
ATOM 7601 N N . TRP I 1 51 ? 30.636 18.105 57.002 1.00 31.50 72 TRP I N 1
ATOM 7602 C CA . TRP I 1 51 ? 31.338 17.968 58.278 1.00 30.21 72 TRP I CA 1
ATOM 7603 C C . TRP I 1 51 ? 32.794 17.645 58.019 1.00 29.93 72 TRP I C 1
ATOM 7604 O O . TRP I 1 51 ? 33.116 16.882 57.117 1.00 29.35 72 TRP I O 1
ATOM 7615 N N . VAL I 1 52 ? 33.663 18.230 58.834 1.00 29.87 73 VAL I N 1
ATOM 7616 C CA . VAL I 1 52 ? 35.099 18.044 58.746 1.00 29.16 73 VAL I CA 1
ATOM 7617 C C . VAL I 1 52 ? 35.635 17.793 60.166 1.00 29.58 73 VAL I C 1
ATOM 7618 O O . VAL I 1 52 ? 35.080 18.293 61.146 1.00 29.76 73 VAL I O 1
ATOM 7622 N N . LYS I 1 53 ? 36.667 16.967 60.276 1.00 30.32 74 LYS I N 1
ATOM 7623 C CA . LYS I 1 53 ? 37.298 16.657 61.553 1.00 30.30 74 LYS I CA 1
ATOM 7624 C C . LYS I 1 53 ? 38.645 17.322 61.481 1.00 30.28 74 LYS I C 1
ATOM 7625 O O . LYS I 1 53 ? 39.486 16.931 60.663 1.00 30.72 74 LYS I O 1
ATOM 7631 N N . VAL I 1 54 ? 38.849 18.345 62.300 1.00 29.86 75 VAL I N 1
ATOM 7632 C CA . VAL I 1 54 ? 40.087 19.098 62.259 1.00 29.75 75 VAL I CA 1
ATOM 7633 C C . VAL I 1 54 ? 40.875 18.960 63.541 1.00 31.09 75 VAL I C 1
ATOM 7634 O O . VAL I 1 54 ? 40.324 19.084 64.627 1.00 31.85 75 VAL I O 1
ATOM 7638 N N . ARG I 1 55 ? 42.178 18.729 63.392 1.00 31.91 76 ARG I N 1
ATOM 7639 C CA . ARG I 1 55 ? 43.094 18.567 64.506 1.00 32.62 76 ARG I CA 1
ATOM 7640 C C . ARG I 1 55 ? 44.001 19.792 64.624 1.00 31.80 76 ARG I C 1
ATOM 7641 O O . ARG I 1 55 ? 44.519 20.275 63.612 1.00 32.10 76 ARG I O 1
ATOM 7649 N N . GLY I 1 56 ? 44.203 20.282 65.848 1.00 31.15 77 GLY I N 1
ATOM 7650 C CA . GLY I 1 56 ? 45.085 21.422 66.080 1.00 30.43 77 GLY I CA 1
ATOM 7651 C C . GLY I 1 56 ? 45.305 21.754 67.537 1.00 29.55 77 GLY I C 1
ATOM 7652 O O . GLY I 1 56 ? 44.821 21.061 68.402 1.00 30.12 77 GLY I O 1
ATOM 7653 N N . VAL I 1 57 ? 46.076 22.800 67.801 1.00 28.86 78 VAL I N 1
ATOM 7654 C CA . VAL I 1 57 ? 46.336 23.257 69.159 1.00 28.40 78 VAL I CA 1
ATOM 7655 C C . VAL I 1 57 ? 45.367 24.384 69.478 1.00 28.83 78 VAL I C 1
ATOM 7656 O O . VAL I 1 57 ? 45.325 25.401 68.776 1.00 29.40 78 VAL I O 1
ATOM 7660 N N . ILE I 1 58 ? 44.590 24.200 70.536 1.00 28.49 79 ILE I N 1
ATOM 7661 C CA . ILE I 1 58 ? 43.667 25.215 71.000 1.00 28.21 79 ILE I CA 1
ATOM 7662 C C . ILE I 1 58 ? 44.494 26.367 71.574 1.00 29.05 79 ILE I C 1
ATOM 7663 O O . ILE I 1 58 ? 45.430 26.132 72.363 1.00 28.92 79 ILE I O 1
ATOM 7668 N N . VAL I 1 59 ? 44.172 27.589 71.152 1.00 28.74 80 VAL I N 1
ATOM 7669 C CA . VAL I 1 59 ? 44.855 28.801 71.628 1.00 29.37 80 VAL I CA 1
ATOM 7670 C C . VAL I 1 59 ? 43.926 29.803 72.333 1.00 30.67 80 VAL I C 1
ATOM 7671 O O . VAL I 1 59 ? 44.409 30.793 72.905 1.00 30.78 80 VAL I O 1
ATOM 7675 N N . ASP I 1 60 ? 42.613 29.583 72.285 1.00 31.30 81 ASP I N 1
ATOM 7676 C CA . ASP I 1 60 ? 41.692 30.464 72.999 1.00 31.57 81 ASP I CA 1
ATOM 7677 C C . ASP I 1 60 ? 40.340 29.804 73.169 1.00 31.30 81 ASP I C 1
ATOM 7678 O O . ASP I 1 60 ? 39.796 29.208 72.225 1.00 30.33 81 ASP I O 1
ATOM 7683 N N . ILE I 1 61 ? 39.831 29.914 74.395 1.00 30.67 82 ILE I N 1
ATOM 7684 C CA . ILE I 1 61 ? 38.533 29.387 74.791 1.00 30.23 82 ILE I CA 1
ATOM 7685 C C . ILE I 1 61 ? 37.819 30.565 75.431 1.00 31.48 82 ILE I C 1
ATOM 7686 O O . ILE I 1 61 ? 38.404 31.283 76.242 1.00 32.11 82 ILE I O 1
ATOM 7691 N N . ARG I 1 62 ? 36.543 30.740 75.120 1.00 31.78 83 ARG I N 1
ATOM 7692 C CA . ARG I 1 62 ? 35.879 31.951 75.559 1.00 32.86 83 ARG I CA 1
ATOM 7693 C C . ARG I 1 62 ? 34.371 31.817 75.557 1.00 32.72 83 ARG I C 1
ATOM 7694 O O . ARG I 1 62 ? 33.783 31.373 74.577 1.00 32.34 83 ARG I O 1
ATOM 7702 N N . ARG I 1 63 ? 33.761 32.185 76.673 1.00 32.82 84 ARG I N 1
ATOM 7703 C CA . ARG I 1 63 ? 32.329 32.187 76.818 1.00 32.18 84 ARG I CA 1
ATOM 7704 C C . ARG I 1 63 ? 31.847 33.555 76.363 1.00 32.39 84 ARG I C 1
ATOM 7705 O O . ARG I 1 63 ? 32.396 34.565 76.772 1.00 32.23 84 ARG I O 1
ATOM 7713 N N . LYS I 1 64 ? 30.809 33.584 75.534 1.00 33.07 85 LYS I N 1
ATOM 7714 C CA . LYS I 1 64 ? 30.283 34.820 74.950 1.00 34.39 85 LYS I CA 1
ATOM 7715 C C . LYS I 1 64 ? 28.778 34.977 75.230 1.00 34.34 85 LYS I C 1
ATOM 7716 O O . LYS I 1 64 ? 28.045 33.989 75.268 1.00 33.93 85 LYS I O 1
ATOM 7722 N N . SER I 1 65 ? 28.331 36.210 75.474 1.00 34.74 86 SER I N 1
ATOM 7723 C CA . SER I 1 65 ? 26.896 36.507 75.684 1.00 35.46 86 SER I CA 1
ATOM 7724 C C . SER I 1 65 ? 26.159 36.370 74.378 1.00 35.23 86 SER I C 1
ATOM 7725 O O . SER I 1 65 ? 26.623 36.860 73.366 1.00 32.97 86 SER I O 1
ATOM 7728 N N . GLY I 1 66 ? 24.991 35.750 74.418 1.00 36.73 87 GLY I N 1
ATOM 7729 C CA . GLY I 1 66 ? 24.200 35.548 73.203 1.00 38.30 87 GLY I CA 1
ATOM 7730 C C . GLY I 1 66 ? 22.950 36.386 73.141 1.00 38.92 87 GLY I C 1
ATOM 7731 O O . GLY I 1 66 ? 22.638 37.124 74.074 1.00 36.98 87 GLY I O 1
ATOM 7732 N N . ILE I 1 67 ? 22.242 36.263 72.020 1.00 41.40 88 ILE I N 1
ATOM 7733 C CA . ILE I 1 67 ? 20.989 36.989 71.826 1.00 42.91 88 ILE I CA 1
ATOM 7734 C C . ILE I 1 67 ? 19.857 36.119 72.414 1.00 42.62 88 ILE I C 1
ATOM 7735 O O . ILE I 1 67 ? 20.012 34.903 72.611 1.00 42.32 88 ILE I O 1
ATOM 7740 N N . ALA I 1 68 ? 18.735 36.759 72.698 1.00 42.36 89 ALA I N 1
ATOM 7741 C CA . ALA I 1 68 ? 17.553 36.097 73.271 1.00 42.57 89 ALA I CA 1
ATOM 7742 C C . ALA I 1 68 ? 17.831 35.122 74.457 1.00 41.98 89 ALA I C 1
ATOM 7743 O O . ALA I 1 68 ? 17.480 33.930 74.378 1.00 40.44 89 ALA I O 1
ATOM 7745 N N . GLY I 1 69 ? 18.449 35.665 75.524 1.00 41.51 90 GLY I N 1
ATOM 7746 C CA . GLY I 1 69 ? 18.734 34.954 76.784 1.00 40.71 90 GLY I CA 1
ATOM 7747 C C . GLY I 1 69 ? 19.804 33.855 76.742 1.00 40.12 90 GLY I C 1
ATOM 7748 O O . GLY I 1 69 ? 20.024 33.178 77.739 1.00 40.97 90 GLY I O 1
ATOM 7749 N N . SER I 1 70 ? 20.505 33.681 75.625 1.00 38.03 91 SER I N 1
ATOM 7750 C CA . SER I 1 70 ? 21.455 32.568 75.522 1.00 37.07 91 SER I CA 1
ATOM 7751 C C . SER I 1 70 ? 22.930 32.941 75.732 1.00 35.56 91 SER I C 1
ATOM 7752 O O . SER I 1 70 ? 23.279 34.101 75.843 1.00 36.98 91 SER I O 1
ATOM 7755 N N . TYR I 1 71 ? 23.775 31.925 75.794 1.00 32.88 92 TYR I N 1
ATOM 7756 C CA . TYR I 1 71 ? 25.211 32.105 75.773 1.00 31.78 92 TYR I CA 1
ATOM 7757 C C . TYR I 1 71 ? 25.812 31.014 74.863 1.00 31.01 92 TYR I C 1
ATOM 7758 O O . TYR I 1 71 ? 25.141 30.038 74.496 1.00 29.60 92 TYR I O 1
ATOM 7767 N N . TYR I 1 72 ? 27.065 31.203 74.480 1.00 30.14 93 TYR I N 1
ATOM 7768 C CA . TYR I 1 72 ? 27.746 30.225 73.654 1.00 30.73 93 TYR I CA 1
ATOM 7769 C C . TYR I 1 72 ? 29.274 30.346 73.880 1.00 30.35 93 TYR I C 1
ATOM 7770 O O . TYR I 1 72 ? 29.713 31.225 74.602 1.00 30.39 93 TYR I O 1
ATOM 7779 N N . PHE I 1 73 ? 30.066 29.453 73.295 1.00 29.87 94 PHE I N 1
ATOM 7780 C CA . PHE I 1 73 ? 31.506 29.550 73.410 1.00 30.87 94 PHE I CA 1
ATOM 7781 C C . PHE I 1 73 ? 32.189 29.541 72.046 1.00 32.47 94 PHE I C 1
ATOM 7782 O O . PHE I 1 73 ? 31.731 28.863 71.129 1.00 33.17 94 PHE I O 1
ATOM 7790 N N . ILE I 1 74 ? 33.294 30.286 71.948 1.00 34.13 95 ILE I N 1
ATOM 7791 C CA . ILE I 1 74 ? 34.167 30.326 70.785 1.00 34.16 95 ILE I CA 1
ATOM 7792 C C . ILE I 1 74 ? 35.475 29.695 71.199 1.00 33.96 95 ILE I C 1
ATOM 7793 O O . ILE I 1 74 ? 36.129 30.136 72.152 1.00 34.64 95 ILE I O 1
ATOM 7798 N N . VAL I 1 75 ? 35.859 28.656 70.472 1.00 33.43 96 VAL I N 1
ATOM 7799 C CA . VAL I 1 75 ? 37.103 27.938 70.696 1.00 31.77 96 VAL I CA 1
ATOM 7800 C C . VAL I 1 75 ? 37.926 28.176 69.451 1.00 32.61 96 VAL I C 1
ATOM 7801 O O . VAL I 1 75 ? 37.460 27.909 68.338 1.00 33.73 96 VAL I O 1
ATOM 7805 N N . THR I 1 76 ? 39.139 28.688 69.616 1.00 32.31 97 THR I N 1
ATOM 7806 C CA . THR I 1 76 ? 39.993 28.996 68.479 1.00 31.56 97 THR I CA 1
ATOM 7807 C C . THR I 1 76 ? 41.182 28.059 68.465 1.00 31.38 97 THR I C 1
ATOM 7808 O O . THR I 1 76 ? 41.823 27.848 69.489 1.00 31.80 97 THR I O 1
ATOM 7820 N N . ARG I 1 78 ? 44.875 26.677 66.251 1.00 30.20 99 ARG I N 1
ATOM 7821 C CA . ARG I 1 78 ? 45.942 26.968 65.262 1.00 31.23 99 ARG I CA 1
ATOM 7822 C C . ARG I 1 78 ? 46.513 25.668 64.666 1.00 30.95 99 ARG I C 1
ATOM 7823 O O . ARG I 1 78 ? 46.314 24.600 65.231 1.00 30.99 99 ARG I O 1
ATOM 7831 N N . ASP I 1 79 ? 47.186 25.770 63.521 1.00 30.71 100 ASP I N 1
ATOM 7832 C CA . ASP I 1 79 ? 47.809 24.620 62.876 1.00 31.33 100 ASP I CA 1
ATOM 7833 C C . ASP I 1 79 ? 48.871 24.091 63.831 1.00 32.07 100 ASP I C 1
ATOM 7834 O O . ASP I 1 79 ? 49.674 24.859 64.367 1.00 30.77 100 ASP I O 1
ATOM 7839 N N . GLU I 1 80 ? 48.867 22.778 64.016 1.00 33.49 101 GLU I N 1
ATOM 7840 C CA . GLU I 1 80 ? 49.780 22.096 64.949 1.00 35.33 101 GLU I CA 1
ATOM 7841 C C . GLU I 1 80 ? 51.272 22.411 64.682 1.00 35.66 101 GLU I C 1
ATOM 7842 O O . GLU I 1 80 ? 52.047 22.583 65.614 1.00 33.94 101 GLU I O 1
ATOM 7848 N N . GLN I 1 81 ? 51.662 22.537 63.415 1.00 37.51 102 GLN I N 1
ATOM 7849 C CA . GLN I 1 81 ? 53.050 22.864 63.102 1.00 39.15 102 GLN I CA 1
ATOM 7850 C C . GLN I 1 81 ? 53.176 24.222 62.416 1.00 39.29 102 GLN I C 1
ATOM 7851 O O . GLN I 1 81 ? 53.993 24.411 61.530 1.00 39.14 102 GLN I O 1
ATOM 7857 N N . ASN I 1 82 ? 52.352 25.166 62.869 1.00 40.62 103 ASN I N 1
ATOM 7858 C CA . ASN I 1 82 ? 52.294 26.551 62.360 1.00 41.20 103 ASN I CA 1
ATOM 7859 C C . ASN I 1 82 ? 52.462 26.707 60.849 1.00 41.49 103 ASN I C 1
ATOM 7860 O O . ASN I 1 82 ? 53.006 27.713 60.392 1.00 41.58 103 ASN I O 1
ATOM 7865 N N . LYS I 1 83 ? 51.971 25.742 60.070 1.00 41.63 104 LYS I N 1
ATOM 7866 C CA . LYS I 1 83 ? 52.123 25.809 58.617 1.00 42.03 104 LYS I CA 1
ATOM 7867 C C . LYS I 1 83 ? 51.237 26.928 58.009 1.00 41.89 104 LYS I C 1
ATOM 7868 O O . LYS I 1 83 ? 51.351 27.221 56.822 1.00 41.82 104 LYS I O 1
ATOM 7870 N N . THR I 1 84 ? 50.360 27.529 58.825 1.00 41.41 105 THR I N 1
ATOM 7871 C CA . THR I 1 84 ? 49.562 28.712 58.440 1.00 41.14 105 THR I CA 1
ATOM 7872 C C . THR I 1 84 ? 49.459 29.623 59.667 1.00 41.58 105 THR I C 1
ATOM 7873 O O . THR I 1 84 ? 49.508 29.150 60.802 1.00 40.33 105 THR I O 1
ATOM 7877 N N . ASP I 1 85 ? 49.348 30.928 59.430 1.00 42.62 106 ASP I N 1
ATOM 7878 C CA . ASP I 1 85 ? 49.197 31.905 60.511 1.00 43.00 106 ASP I CA 1
ATOM 7879 C C . ASP I 1 85 ? 47.708 32.081 60.832 1.00 43.04 106 ASP I C 1
ATOM 7880 O O . ASP I 1 85 ? 47.339 32.692 61.818 1.00 42.61 106 ASP I O 1
ATOM 7882 N N . LYS I 1 86 ? 46.846 31.565 59.971 1.00 43.14 107 LYS I N 1
ATOM 7883 C CA . LYS I 1 86 ? 45.421 31.724 60.173 1.00 44.18 107 LYS I CA 1
ATOM 7884 C C . LYS I 1 86 ? 44.909 30.741 61.210 1.00 41.84 107 LYS I C 1
ATOM 7885 O O . LYS I 1 86 ? 45.437 29.649 61.330 1.00 41.67 107 LYS I O 1
ATOM 7891 N N . ARG I 1 87 ? 43.887 31.165 61.947 1.00 40.45 108 ARG I N 1
ATOM 7892 C CA . ARG I 1 87 ? 43.248 30.381 62.998 1.00 40.07 108 ARG I CA 1
ATOM 7893 C C . ARG I 1 87 ? 41.886 29.881 62.551 1.00 37.17 108 ARG I C 1
ATOM 7894 O O . ARG I 1 87 ? 41.181 30.565 61.817 1.00 36.90 108 ARG I O 1
ATOM 7902 N N . LEU I 1 88 ? 41.475 28.730 63.060 1.00 34.63 109 LEU I N 1
ATOM 7903 C CA . LEU I 1 88 ? 40.138 28.198 62.768 1.00 32.97 109 LEU I CA 1
ATOM 7904 C C . LEU I 1 88 ? 39.317 28.353 64.026 1.00 32.32 109 LEU I C 1
ATOM 7905 O O . LEU I 1 88 ? 39.797 28.036 65.101 1.00 34.22 109 LEU I O 1
ATOM 7910 N N . THR I 1 89 ? 38.094 28.839 63.923 1.00 31.59 110 THR I N 1
ATOM 7911 C CA . THR I 1 89 ? 37.257 28.972 65.107 1.00 31.98 110 THR I CA 1
ATOM 7912 C C . THR I 1 89 ? 36.058 28.020 65.037 1.00 31.21 110 THR I C 1
ATOM 7913 O O . THR I 1 89 ? 35.613 27.621 63.980 1.00 31.75 110 THR I O 1
ATOM 7917 N N . PHE I 1 90 ? 35.555 27.675 66.201 1.00 30.79 111 PHE I N 1
ATOM 7918 C CA . PHE I 1 90 ? 34.420 26.798 66.383 1.00 30.21 111 PHE I CA 1
ATOM 7919 C C . PHE I 1 90 ? 33.428 27.498 67.295 1.00 29.54 111 PHE I C 1
ATOM 7920 O O . PHE I 1 90 ? 33.817 28.127 68.258 1.00 29.30 111 PHE I O 1
ATOM 7928 N N . ASN I 1 91 ? 32.147 27.315 67.055 1.00 30.50 112 ASN I N 1
ATOM 7929 C CA . ASN I 1 91 ? 31.120 27.920 67.883 1.00 30.58 112 ASN I CA 1
ATOM 7930 C C . ASN I 1 91 ? 30.313 26.827 68.551 1.00 31.00 112 ASN I C 1
ATOM 7931 O O . ASN I 1 91 ? 29.534 26.090 67.892 1.00 31.87 112 ASN I O 1
ATOM 7936 N N . PHE I 1 92 ? 30.472 26.724 69.863 1.00 30.55 113 PHE I N 1
ATOM 7937 C CA . PHE I 1 92 ? 29.726 25.720 70.645 1.00 29.88 113 PHE I CA 1
ATOM 7938 C C . PHE I 1 92 ? 28.560 26.356 71.326 1.00 29.07 113 PHE I C 1
ATOM 7939 O O . PHE I 1 92 ? 28.708 27.323 72.028 1.00 30.34 113 PHE I O 1
ATOM 7947 N N . GLY I 1 93 ? 27.392 25.799 71.145 1.00 29.29 114 GLY I N 1
ATOM 7948 C CA . GLY I 1 93 ? 26.243 26.262 71.880 1.00 29.08 114 GLY I CA 1
ATOM 7949 C C . GLY I 1 93 ? 26.349 25.851 73.348 1.00 29.43 114 GLY I C 1
ATOM 7950 O O . GLY I 1 93 ? 27.189 25.016 73.713 1.00 28.21 114 GLY I O 1
ATOM 7951 N N . SER I 1 94 ? 25.459 26.422 74.168 1.00 30.03 115 SER I N 1
ATOM 7952 C CA . SER I 1 94 ? 25.432 26.214 75.620 1.00 30.29 115 SER I CA 1
ATOM 7953 C C . SER I 1 94 ? 25.306 24.761 76.044 1.00 30.75 115 SER I C 1
ATOM 7954 O O . SER I 1 94 ? 25.879 24.358 77.043 1.00 31.39 115 SER I O 1
ATOM 7957 N N . HIS I 1 95 ? 24.574 23.989 75.251 1.00 31.95 116 HIS I N 1
ATOM 7958 C CA . HIS I 1 95 ? 24.303 22.563 75.489 1.00 33.14 116 HIS I CA 1
ATOM 7959 C C . HIS I 1 95 ? 25.517 21.657 75.428 1.00 34.02 116 HIS I C 1
ATOM 7960 O O . HIS I 1 95 ? 25.429 20.480 75.798 1.00 32.90 116 HIS I O 1
ATOM 7967 N N . ASN I 1 96 ? 26.637 22.202 74.965 1.00 34.73 117 ASN I N 1
ATOM 7968 C CA . ASN I 1 96 ? 27.836 21.436 74.825 1.00 36.02 117 ASN I CA 1
ATOM 7969 C C . ASN I 1 96 ? 28.949 22.013 75.675 1.00 35.63 117 ASN I C 1
ATOM 7970 O O . ASN I 1 96 ? 30.115 21.880 75.348 1.00 37.13 117 ASN I O 1
ATOM 7975 N N . SER I 1 97 ? 28.604 22.607 76.803 1.00 35.00 118 SER I N 1
ATOM 7976 C CA . SER I 1 97 ? 29.620 23.222 77.649 1.00 35.65 118 SER I CA 1
ATOM 7977 C C . SER I 1 97 ? 30.627 22.232 78.207 1.00 35.91 118 SER I C 1
ATOM 7978 O O . SER I 1 97 ? 31.791 22.583 78.412 1.00 37.27 118 SER I O 1
ATOM 7981 N N . ALA I 1 98 ? 30.193 21.001 78.445 1.00 36.31 119 ALA I N 1
ATOM 7982 C CA . ALA I 1 98 ? 31.085 19.963 78.953 1.00 35.92 119 ALA I CA 1
ATOM 7983 C C . ALA I 1 98 ? 32.262 19.726 77.982 1.00 35.78 119 ALA I C 1
ATOM 7984 O O . ALA I 1 98 ? 33.391 19.562 78.419 1.00 35.73 119 ALA I O 1
ATOM 7986 N N . ASP I 1 99 ? 32.013 19.705 76.676 1.00 35.22 120 ASP I N 1
ATOM 7987 C CA . ASP I 1 99 ? 33.120 19.521 75.747 1.00 35.76 120 ASP I CA 1
ATOM 7988 C C . ASP I 1 99 ? 34.107 20.664 75.909 1.00 34.81 120 ASP I C 1
ATOM 7989 O O . ASP I 1 99 ? 35.306 20.432 76.032 1.00 36.75 120 ASP I O 1
ATOM 7994 N N . VAL I 1 100 ? 33.597 21.884 75.939 1.00 32.94 121 VAL I N 1
ATOM 7995 C CA . VAL I 1 100 ? 34.441 23.068 76.031 1.00 32.20 121 VAL I CA 1
ATOM 7996 C C . VAL I 1 100 ? 35.198 23.152 77.366 1.00 32.42 121 VAL I C 1
ATOM 7997 O O . VAL I 1 100 ? 36.368 23.591 77.403 1.00 31.88 121 VAL I O 1
ATOM 8001 N N . GLU I 1 101 ? 34.548 22.717 78.449 1.00 32.25 122 GLU I N 1
ATOM 8002 C CA . GLU I 1 101 ? 35.171 22.756 79.779 1.00 33.06 122 GLU I CA 1
ATOM 8003 C C . GLU I 1 101 ? 36.312 21.766 79.972 1.00 32.41 122 GLU I C 1
ATOM 8004 O O . GLU I 1 101 ? 37.098 21.893 80.913 1.00 32.59 122 GLU I O 1
ATOM 8010 N N . ALA I 1 102 ? 36.419 20.811 79.054 1.00 32.47 123 ALA I N 1
ATOM 8011 C CA . ALA I 1 102 ? 37.449 19.778 79.097 1.00 32.48 123 ALA I CA 1
ATOM 8012 C C . ALA I 1 102 ? 38.681 20.208 78.319 1.00 31.37 123 ALA I C 1
ATOM 8013 O O . ALA I 1 102 ? 39.781 19.748 78.584 1.00 32.47 123 ALA I O 1
ATOM 8015 N N . LEU I 1 103 ? 38.496 21.098 77.362 1.00 30.70 124 LEU I N 1
ATOM 8016 C CA . LEU I 1 103 ? 39.600 21.581 76.542 1.00 29.66 124 LEU I CA 1
ATOM 8017 C C . LEU I 1 103 ? 40.579 22.421 77.340 1.00 29.32 124 LEU I C 1
ATOM 8018 O O . LEU I 1 103 ? 40.259 22.888 78.420 1.00 29.22 124 LEU I O 1
ATOM 8023 N N . SER I 1 104 ? 41.757 22.653 76.780 1.00 29.62 125 SER I N 1
ATOM 8024 C CA . SER I 1 104 ? 42.797 23.390 77.488 1.00 30.25 125 SER I CA 1
ATOM 8025 C C . SER I 1 104 ? 43.709 24.203 76.519 1.00 30.04 125 SER I C 1
ATOM 8026 O O . SER I 1 104 ? 44.264 23.650 75.560 1.00 29.98 125 SER I O 1
ATOM 8029 N N . ASN I 1 105 ? 43.847 25.511 76.746 1.00 29.83 126 ASN I N 1
ATOM 8030 C CA . ASN I 1 105 ? 44.755 26.342 75.922 1.00 29.53 126 ASN I CA 1
ATOM 8031 C C . ASN I 1 105 ? 46.179 25.787 75.939 1.00 29.54 126 ASN I C 1
ATOM 8032 O O . ASN I 1 105 ? 46.762 25.553 77.008 1.00 29.50 126 ASN I O 1
ATOM 8037 N N . GLY I 1 106 ? 46.723 25.578 74.747 1.00 29.35 127 GLY I N 1
ATOM 8038 C CA . GLY I 1 106 ? 48.077 25.039 74.581 1.00 29.49 127 GLY I CA 1
ATOM 8039 C C . GLY I 1 106 ? 48.096 23.550 74.266 1.00 29.54 127 GLY I C 1
ATOM 8040 O O . GLY I 1 106 ? 49.147 22.993 73.961 1.00 28.95 127 GLY I O 1
ATOM 8041 N N . SER I 1 107 ? 46.931 22.909 74.310 1.00 29.66 128 SER I N 1
ATOM 8042 C CA . SER I 1 107 ? 46.849 21.474 74.096 1.00 30.03 128 SER I CA 1
ATOM 8043 C C . SER I 1 107 ? 46.211 21.102 72.763 1.00 29.51 128 SER I C 1
ATOM 8044 O O . SER I 1 107 ? 45.350 21.810 72.260 1.00 30.04 128 SER I O 1
ATOM 8047 N N . VAL I 1 108 ? 46.636 19.972 72.211 1.00 29.13 129 VAL I N 1
ATOM 8048 C CA . VAL I 1 108 ? 46.079 19.466 70.971 1.00 29.27 129 VAL I CA 1
ATOM 8049 C C . VAL I 1 108 ? 44.650 18.959 71.205 1.00 29.19 129 VAL I C 1
ATOM 8050 O O . VAL I 1 108 ? 44.363 18.360 72.238 1.00 29.29 129 VAL I O 1
ATOM 8054 N N . ALA I 1 109 ? 43.758 19.242 70.261 1.00 27.97 130 ALA I N 1
ATOM 8055 C CA . ALA I 1 109 ? 42.414 18.715 70.296 1.00 27.14 130 ALA I CA 1
ATOM 8056 C C . ALA I 1 109 ? 42.012 18.375 68.865 1.00 27.03 130 ALA I C 1
ATOM 8057 O O . ALA I 1 109 ? 42.560 18.934 67.910 1.00 24.30 130 ALA I O 1
ATOM 8059 N N . THR I 1 110 ? 41.090 17.420 68.738 1.00 27.95 131 THR I N 1
ATOM 8060 C CA . THR I 1 110 ? 40.484 17.054 67.452 1.00 28.59 131 THR I CA 1
ATOM 8061 C C . THR I 1 110 ? 38.980 17.282 67.604 1.00 28.64 131 THR I C 1
ATOM 8062 O O . THR I 1 110 ? 38.335 16.725 68.490 1.00 29.18 131 THR I O 1
ATOM 8066 N N . ILE I 1 111 ? 38.433 18.147 66.767 1.00 28.80 132 ILE I N 1
ATOM 8067 C CA . ILE I 1 111 ? 37.027 18.536 66.867 1.00 28.09 132 ILE I CA 1
ATOM 8068 C C . ILE I 1 111 ? 36.337 18.379 65.539 1.00 28.13 132 ILE I C 1
ATOM 8069 O O . ILE I 1 111 ? 36.884 18.797 64.520 1.00 26.97 132 ILE I O 1
ATOM 8074 N N . VAL I 1 112 ? 35.165 17.742 65.535 1.00 28.14 133 VAL I N 1
ATOM 8075 C CA . VAL I 1 112 ? 34.368 17.655 64.319 1.00 28.77 133 VAL I CA 1
ATOM 8076 C C . VAL I 1 112 ? 33.424 18.834 64.326 1.00 29.03 133 VAL I C 1
ATOM 8077 O O . VAL I 1 112 ? 32.884 19.170 65.365 1.00 28.97 133 VAL I O 1
ATOM 8081 N N . GLY I 1 113 ? 33.236 19.454 63.168 1.00 28.53 134 GLY I N 1
ATOM 8082 C CA . GLY I 1 113 ? 32.302 20.549 63.042 1.00 29.07 134 GLY I CA 1
ATOM 8083 C C . GLY I 1 113 ? 31.729 20.647 61.647 1.00 29.88 134 GLY I C 1
ATOM 8084 O O . GLY I 1 113 ? 32.252 20.050 60.711 1.00 30.68 134 GLY I O 1
ATOM 8085 N N . GLN I 1 114 ? 30.672 21.444 61.509 1.00 30.17 135 GLN I N 1
ATOM 8086 C CA . GLN I 1 114 ? 29.976 21.595 60.245 1.00 29.63 135 GLN I CA 1
ATOM 8087 C C . GLN I 1 114 ? 30.191 22.986 59.693 1.00 30.49 135 GLN I C 1
ATOM 8088 O O . GLN I 1 114 ? 30.248 23.956 60.459 1.00 31.75 135 GLN I O 1
ATOM 8094 N N . VAL I 1 115 ? 30.287 23.076 58.367 1.00 30.57 136 VAL I N 1
ATOM 8095 C CA . VAL I 1 115 ? 30.527 24.328 57.673 1.00 30.95 136 VAL I CA 1
ATOM 8096 C C . VAL I 1 115 ? 29.206 24.908 57.239 1.00 31.74 136 VAL I C 1
ATOM 8097 O O . VAL I 1 115 ? 28.427 24.219 56.577 1.00 31.70 136 VAL I O 1
ATOM 8101 N N . HIS I 1 116 ? 28.962 26.162 57.630 1.00 32.67 137 HIS I N 1
ATOM 8102 C CA . HIS I 1 116 ? 27.762 26.918 57.261 1.00 33.58 137 HIS I CA 1
ATOM 8103 C C . HIS I 1 116 ? 28.208 28.028 56.336 1.00 34.36 137 HIS I C 1
ATOM 8104 O O . HIS I 1 116 ? 29.409 28.197 56.129 1.00 34.72 137 HIS I O 1
ATOM 8111 N N . GLN I 1 117 ? 27.279 28.795 55.778 1.00 35.76 138 GLN I N 1
ATOM 8112 C CA . GLN I 1 117 ? 27.676 29.804 54.801 1.00 37.12 138 GLN I CA 1
ATOM 8113 C C . GLN I 1 117 ? 28.649 30.824 55.395 1.00 36.85 138 GLN I C 1
ATOM 8114 O O . GLN I 1 117 ? 28.408 31.369 56.468 1.00 35.83 138 GLN I O 1
ATOM 8120 N N . VAL I 1 118 ? 29.772 31.033 54.704 1.00 36.74 139 VAL I N 1
ATOM 8121 C CA . VAL I 1 118 ? 30.772 32.021 55.117 1.00 35.92 139 VAL I CA 1
ATOM 8122 C C . VAL I 1 118 ? 30.510 33.364 54.408 1.00 35.81 139 VAL I C 1
ATOM 8123 O O . VAL I 1 118 ? 30.572 33.425 53.190 1.00 35.43 139 VAL I O 1
ATOM 8127 N N . GLN I 1 119 ? 30.204 34.419 55.178 1.00 35.71 140 GLN I N 1
ATOM 8128 C CA . GLN I 1 119 ? 29.935 35.755 54.650 1.00 35.86 140 GLN I CA 1
ATOM 8129 C C . GLN I 1 119 ? 30.606 36.815 55.496 1.00 35.78 140 GLN I C 1
ATOM 8130 O O . GLN I 1 119 ? 30.790 36.627 56.683 1.00 35.50 140 GLN I O 1
ATOM 8136 N N . ASP I 1 120 ? 30.968 37.937 54.876 1.00 35.80 141 ASP I N 1
ATOM 8137 C CA . ASP I 1 120 ? 31.627 39.045 55.588 1.00 36.95 141 ASP I CA 1
ATOM 8138 C C . ASP I 1 120 ? 32.841 38.512 56.355 1.00 37.26 141 ASP I C 1
ATOM 8139 O O . ASP I 1 120 ? 33.127 38.935 57.480 1.00 37.73 141 ASP I O 1
ATOM 8144 N N . SER I 1 121 ? 33.534 37.582 55.693 1.00 36.76 142 SER I N 1
ATOM 8145 C CA A SER I 1 121 ? 34.688 36.886 56.245 0.50 35.69 142 SER I CA 1
ATOM 8146 C CA B SER I 1 121 ? 34.682 36.887 56.248 0.50 36.18 142 SER I CA 1
ATOM 8147 C C . SER I 1 121 ? 35.183 35.917 55.200 1.00 35.40 142 SER I C 1
ATOM 8148 O O . SER I 1 121 ? 34.473 35.605 54.263 1.00 35.59 142 SER I O 1
ATOM 8153 N N . THR I 1 122 ? 36.403 35.444 55.372 1.00 35.67 143 THR I N 1
ATOM 8154 C CA . THR I 1 122 ? 36.982 34.473 54.463 1.00 35.34 143 THR I CA 1
ATOM 8155 C C . THR I 1 122 ? 37.292 33.164 55.147 1.00 35.93 143 THR I C 1
ATOM 8156 O O . THR I 1 122 ? 37.681 32.216 54.477 1.00 37.16 143 THR I O 1
ATOM 8160 N N . ILE I 1 123 ? 37.155 33.097 56.468 1.00 36.32 144 ILE I N 1
ATOM 8161 C CA . ILE I 1 123 ? 37.458 31.854 57.184 1.00 36.83 144 ILE I CA 1
ATOM 8162 C C . ILE I 1 123 ? 36.202 31.400 57.872 1.00 35.37 144 ILE I C 1
ATOM 8163 O O . ILE I 1 123 ? 35.548 32.191 58.523 1.00 35.88 144 ILE I O 1
ATOM 8168 N N . PRO I 1 124 ? 35.876 30.112 57.772 1.00 34.02 145 PRO I N 1
ATOM 8169 C CA . PRO I 1 124 ? 34.625 29.701 58.360 1.00 32.72 145 PRO I CA 1
ATOM 8170 C C . PRO I 1 124 ? 34.750 29.509 59.842 1.00 30.70 145 PRO I C 1
ATOM 8171 O O . PRO I 1 124 ? 35.829 29.252 60.319 1.00 30.86 145 PRO I O 1
ATOM 8175 N N . THR I 1 125 ? 33.665 29.728 60.555 1.00 29.08 146 THR I N 1
ATOM 8176 C CA . THR I 1 125 ? 33.578 29.337 61.942 1.00 29.27 146 THR I CA 1
ATOM 8177 C C . THR I 1 125 ? 32.706 28.088 61.891 1.00 28.56 146 THR I C 1
ATOM 8178 O O . THR I 1 125 ? 31.544 28.127 61.450 1.00 26.93 146 THR I O 1
ATOM 8182 N N . LEU I 1 126 ? 33.277 26.986 62.317 1.00 27.91 147 LEU I N 1
ATOM 8183 C CA . LEU I 1 126 ? 32.575 25.714 62.268 1.00 29.57 147 LEU I CA 1
ATOM 8184 C C . LEU I 1 126 ? 31.457 25.659 63.322 1.00 29.35 147 LEU I C 1
ATOM 8185 O O . LEU I 1 126 ? 31.626 26.151 64.429 1.00 30.39 147 LEU I O 1
ATOM 8190 N N . GLN I 1 127 ? 30.326 25.067 62.959 1.00 30.43 148 GLN I N 1
ATOM 8191 C CA . GLN I 1 127 ? 29.130 24.993 63.832 1.00 30.09 148 GLN I CA 1
ATOM 8192 C C . GLN I 1 127 ? 28.782 23.573 64.263 1.00 30.16 148 GLN I C 1
ATOM 8193 O O . GLN I 1 127 ? 29.265 22.605 63.672 1.00 29.04 148 GLN I O 1
ATOM 8199 N N . ASN I 1 128 ? 27.914 23.480 65.284 1.00 30.72 149 ASN I N 1
ATOM 8200 C CA . ASN I 1 128 ? 27.444 22.229 65.842 1.00 31.82 149 ASN I CA 1
ATOM 8201 C C . ASN I 1 128 ? 28.581 21.241 66.084 1.00 31.21 149 ASN I C 1
ATOM 8202 O O . ASN I 1 128 ? 28.468 20.079 65.765 1.00 30.63 149 ASN I O 1
ATOM 8207 N N . PRO I 1 129 ? 29.659 21.699 66.725 1.00 30.91 150 PRO I N 1
ATOM 8208 C CA . PRO I 1 129 ? 30.812 20.837 66.882 1.00 31.66 150 PRO I CA 1
ATOM 8209 C C . PRO I 1 129 ? 30.744 19.844 68.025 1.00 32.86 150 PRO I C 1
ATOM 8210 O O . PRO I 1 129 ? 29.898 19.953 68.876 1.00 34.19 150 PRO I O 1
ATOM 8214 N N . LYS I 1 130 ? 31.664 18.890 67.994 1.00 34.29 151 LYS I N 1
ATOM 8215 C CA . LYS I 1 130 ? 31.812 17.818 68.962 1.00 35.16 151 LYS I CA 1
ATOM 8216 C C . LYS I 1 130 ? 33.314 17.563 69.109 1.00 34.65 151 LYS I C 1
ATOM 8217 O O . LYS I 1 130 ? 33.999 17.427 68.091 1.00 33.50 151 LYS I O 1
ATOM 8221 N N . VAL I 1 131 ? 33.829 17.539 70.347 1.00 34.46 152 VAL I N 1
ATOM 8222 C CA . VAL I 1 131 ? 35.244 17.209 70.577 1.00 34.66 152 VAL I CA 1
ATOM 8223 C C . VAL I 1 131 ? 35.333 15.693 70.507 1.00 35.77 152 VAL I C 1
ATOM 8224 O O . VAL I 1 131 ? 34.585 15.014 71.183 1.00 36.32 152 VAL I O 1
ATOM 8228 N N . VAL I 1 132 ? 36.226 15.169 69.679 1.00 38.29 153 VAL I N 1
ATOM 8229 C CA . VAL I 1 132 ? 36.376 13.727 69.532 1.00 40.18 153 VAL I CA 1
ATOM 8230 C C . VAL I 1 132 ? 37.547 13.259 70.376 1.00 42.26 153 VAL I C 1
ATOM 8231 O O . VAL I 1 132 ? 38.638 13.832 70.316 1.00 41.89 153 VAL I O 1
ATOM 8235 N N . LYS I 1 133 ? 37.272 12.199 71.145 1.00 44.80 154 LYS I N 1
ATOM 8236 C CA . LYS I 1 133 ? 38.160 11.644 72.188 1.00 46.23 154 LYS I CA 1
ATOM 8237 C C . LYS I 1 133 ? 38.430 10.112 72.104 1.00 46.46 154 LYS I C 1
ATOM 8238 O O . LYS I 1 133 ? 38.906 9.529 71.107 1.00 46.03 154 LYS I O 1
ATOM 8245 N N . GLN J 1 15 ? 24.675 45.012 29.105 1.00 68.49 36 GLN J N 1
ATOM 8246 C CA . GLN J 1 15 ? 26.001 44.317 29.212 1.00 69.19 36 GLN J CA 1
ATOM 8247 C C . GLN J 1 15 ? 26.509 43.931 27.811 1.00 69.43 36 GLN J C 1
ATOM 8248 O O . GLN J 1 15 ? 25.779 43.283 27.056 1.00 70.22 36 GLN J O 1
ATOM 8254 N N . PRO J 1 16 ? 27.758 44.310 27.453 1.00 68.96 37 PRO J N 1
ATOM 8255 C CA . PRO J 1 16 ? 28.241 43.949 26.114 1.00 68.75 37 PRO J CA 1
ATOM 8256 C C . PRO J 1 16 ? 28.358 42.433 25.918 1.00 67.98 37 PRO J C 1
ATOM 8257 O O . PRO J 1 16 ? 28.604 41.702 26.884 1.00 67.22 37 PRO J O 1
ATOM 8261 N N . GLY J 1 17 ? 28.174 41.986 24.673 1.00 67.76 38 GLY J N 1
ATOM 8262 C CA . GLY J 1 17 ? 28.235 40.561 24.319 1.00 67.08 38 GLY J CA 1
ATOM 8263 C C . GLY J 1 17 ? 29.662 40.047 24.281 1.00 66.59 38 GLY J C 1
ATOM 8264 O O . GLY J 1 17 ? 30.609 40.824 24.194 1.00 66.59 38 GLY J O 1
ATOM 8265 N N . ASP J 1 18 ? 29.812 38.728 24.323 1.00 66.30 39 ASP J N 1
ATOM 8266 C CA . ASP J 1 18 ? 31.134 38.082 24.324 1.00 65.16 39 ASP J CA 1
ATOM 8267 C C . ASP J 1 18 ? 32.019 38.451 23.117 1.00 64.01 39 ASP J C 1
ATOM 8268 O O . ASP J 1 18 ? 33.247 38.482 23.248 1.00 62.98 39 ASP J O 1
ATOM 8273 N N . ASP J 1 19 ? 31.403 38.746 21.969 1.00 62.92 40 ASP J N 1
ATOM 8274 C CA . ASP J 1 19 ? 32.153 39.211 20.792 1.00 62.71 40 ASP J CA 1
ATOM 8275 C C . ASP J 1 19 ? 32.772 40.563 21.102 1.00 60.88 40 ASP J C 1
ATOM 8276 O O . ASP J 1 19 ? 33.990 40.749 20.987 1.00 61.07 40 ASP J O 1
ATOM 8281 N N . ALA J 1 20 ? 31.912 41.503 21.490 1.00 58.49 41 ALA J N 1
ATOM 8282 C CA . ALA J 1 20 ? 32.341 42.855 21.824 1.00 55.96 41 ALA J CA 1
ATOM 8283 C C . ALA J 1 20 ? 33.366 42.861 22.968 1.00 54.65 41 ALA J C 1
ATOM 8284 O O . ALA J 1 20 ? 34.281 43.679 22.967 1.00 54.69 41 ALA J O 1
ATOM 8286 N N . VAL J 1 21 ? 33.229 41.936 23.916 1.00 52.86 42 VAL J N 1
ATOM 8287 C CA . VAL J 1 21 ? 34.160 41.825 25.058 1.00 51.93 42 VAL J CA 1
ATOM 8288 C C . VAL J 1 21 ? 35.577 41.392 24.658 1.00 50.80 42 VAL J C 1
ATOM 8289 O O . VAL J 1 21 ? 36.561 41.791 25.296 1.00 51.39 42 VAL J O 1
ATOM 8293 N N . ALA J 1 22 ? 35.691 40.569 23.620 1.00 49.08 43 ALA J N 1
ATOM 8294 C CA . ALA J 1 22 ? 37.005 40.115 23.170 1.00 47.73 43 ALA J CA 1
ATOM 8295 C C . ALA J 1 22 ? 37.689 41.115 22.213 1.00 47.66 43 ALA J C 1
ATOM 8296 O O . ALA J 1 22 ? 38.886 40.975 21.940 1.00 48.60 43 ALA J O 1
ATOM 8298 N N . SER J 1 23 ? 36.943 42.094 21.691 1.00 45.91 44 SER J N 1
ATOM 8299 C CA . SER J 1 23 ? 37.512 43.104 20.801 1.00 45.20 44 SER J CA 1
ATOM 8300 C C . SER J 1 23 ? 37.797 44.412 21.549 1.00 43.84 44 SER J C 1
ATOM 8301 O O . SER J 1 23 ? 37.976 45.470 20.932 1.00 44.20 44 SER J O 1
ATOM 8312 N N . GLN J 1 25 ? 40.153 46.691 24.082 1.00 37.17 46 GLN J N 1
ATOM 8313 C CA . GLN J 1 25 ? 41.531 46.825 24.480 1.00 37.05 46 GLN J CA 1
ATOM 8314 C C . GLN J 1 25 ? 41.507 46.548 25.961 1.00 35.31 46 GLN J C 1
ATOM 8315 O O . GLN J 1 25 ? 40.470 46.713 26.583 1.00 35.94 46 GLN J O 1
ATOM 8321 N N . THR J 1 26 ? 42.618 46.047 26.501 1.00 33.58 47 THR J N 1
ATOM 8322 C CA . THR J 1 26 ? 42.738 45.699 27.913 1.00 32.13 47 THR J CA 1
ATOM 8323 C C . THR J 1 26 ? 43.523 46.774 28.662 1.00 31.65 47 THR J C 1
ATOM 8324 O O . THR J 1 26 ? 44.567 47.189 28.205 1.00 31.66 47 THR J O 1
ATOM 8328 N N . TYR J 1 27 ? 43.004 47.246 29.788 1.00 31.44 48 TYR J N 1
ATOM 8329 C CA . TYR J 1 27 ? 43.747 48.185 30.631 1.00 31.87 48 TYR J CA 1
ATOM 8330 C C . TYR J 1 27 ? 44.485 47.365 31.686 1.00 30.31 48 TYR J C 1
ATOM 8331 O O . TYR J 1 27 ? 44.029 46.313 32.082 1.00 29.90 48 TYR J O 1
ATOM 8340 N N . SER J 1 28 ? 45.622 47.868 32.134 1.00 28.76 49 SER J N 1
ATOM 8341 C CA . SER J 1 28 ? 46.236 47.345 33.323 1.00 28.91 49 SER J CA 1
ATOM 8342 C C . SER J 1 28 ? 45.544 48.184 34.419 1.00 29.14 49 SER J C 1
ATOM 8343 O O . SER J 1 28 ? 44.893 49.205 34.117 1.00 30.15 49 SER J O 1
ATOM 8346 N N . VAL J 1 29 ? 45.715 47.804 35.678 1.00 28.23 50 VAL J N 1
ATOM 8347 C CA . VAL J 1 29 ? 45.106 48.544 36.764 1.00 28.88 50 VAL J CA 1
ATOM 8348 C C . VAL J 1 29 ? 45.684 49.956 36.838 1.00 29.88 50 VAL J C 1
ATOM 8349 O O . VAL J 1 29 ? 44.936 50.942 36.890 1.00 30.83 50 VAL J O 1
ATOM 8353 N N . ALA J 1 30 ? 47.003 50.062 36.789 1.00 29.98 51 ALA J N 1
ATOM 8354 C CA . ALA J 1 30 ? 47.649 51.367 36.829 1.00 30.15 51 ALA J CA 1
ATOM 8355 C C . ALA J 1 30 ? 47.105 52.267 35.731 1.00 31.07 51 ALA J C 1
ATOM 8356 O O . ALA J 1 30 ? 46.840 53.448 35.960 1.00 30.97 51 ALA J O 1
ATOM 8358 N N . GLN J 1 31 ? 46.924 51.716 34.540 1.00 32.07 52 GLN J N 1
ATOM 8359 C CA . GLN J 1 31 ? 46.477 52.537 33.415 1.00 33.41 52 GLN J CA 1
ATOM 8360 C C . GLN J 1 31 ? 45.083 53.059 33.632 1.00 32.47 52 GLN J C 1
ATOM 8361 O O . GLN J 1 31 ? 44.829 54.194 33.345 1.00 33.49 52 GLN J O 1
ATOM 8367 N N . PHE J 1 32 ? 44.188 52.230 34.144 1.00 32.36 53 PHE J N 1
ATOM 8368 C CA . PHE J 1 32 ? 42.804 52.649 34.388 1.00 31.18 53 PHE J CA 1
ATOM 8369 C C . PHE J 1 32 ? 42.660 53.615 35.563 1.00 31.69 53 PHE J C 1
ATOM 8370 O O . PHE J 1 32 ? 41.835 54.528 35.500 1.00 32.14 53 PHE J O 1
ATOM 8378 N N . LEU J 1 33 ? 43.406 53.417 36.642 1.00 31.76 54 LEU J N 1
ATOM 8379 C CA . LEU J 1 33 ? 43.276 54.325 37.793 1.00 32.45 54 LEU J CA 1
ATOM 8380 C C . LEU J 1 33 ? 44.052 55.663 37.612 1.00 33.71 54 LEU J C 1
ATOM 8381 O O . LEU J 1 33 ? 43.887 56.589 38.394 1.00 33.46 54 LEU J O 1
ATOM 8386 N N . GLN J 1 34 ? 44.891 55.770 36.588 1.00 35.02 55 GLN J N 1
ATOM 8387 C CA . GLN J 1 34 ? 45.696 56.971 36.432 1.00 35.33 55 GLN J CA 1
ATOM 8388 C C . GLN J 1 34 ? 44.833 58.257 36.455 1.00 34.29 55 GLN J C 1
ATOM 8389 O O . GLN J 1 34 ? 45.065 59.130 37.272 1.00 32.38 55 GLN J O 1
ATOM 8395 N N . PRO J 1 35 ? 43.812 58.349 35.588 1.00 33.21 56 PRO J N 1
ATOM 8396 C CA . PRO J 1 35 ? 42.988 59.556 35.654 1.00 32.31 56 PRO J CA 1
ATOM 8397 C C . PRO J 1 35 ? 42.336 59.781 37.034 1.00 31.85 56 PRO J C 1
ATOM 8398 O O . PRO J 1 35 ? 42.202 60.919 37.445 1.00 30.84 56 PRO J O 1
ATOM 8402 N N . PHE J 1 36 ? 41.971 58.714 37.739 1.00 31.09 57 PHE J N 1
ATOM 8403 C CA . PHE J 1 36 ? 41.380 58.831 39.079 1.00 30.30 57 PHE J CA 1
ATOM 8404 C C . PHE J 1 36 ? 42.335 59.371 40.139 1.00 30.84 57 PHE J C 1
ATOM 8405 O O . PHE J 1 36 ? 41.908 60.005 41.115 1.00 32.30 57 PHE J O 1
ATOM 8413 N N . THR J 1 37 ? 43.618 59.147 39.930 1.00 30.87 58 THR J N 1
ATOM 8414 C CA . THR J 1 37 ? 44.659 59.643 40.817 1.00 31.24 58 THR J CA 1
ATOM 8415 C C . THR J 1 37 ? 44.816 61.152 40.657 1.00 30.10 58 THR J C 1
ATOM 8416 O O . THR J 1 37 ? 45.093 61.857 41.625 1.00 29.55 58 THR J O 1
ATOM 8420 N N . LEU J 1 38 ? 44.639 61.623 39.426 1.00 29.47 59 LEU J N 1
ATOM 8421 C CA . LEU J 1 38 ? 44.723 63.048 39.068 1.00 29.50 59 LEU J CA 1
ATOM 8422 C C . LEU J 1 38 ? 43.477 63.826 39.517 1.00 27.27 59 LEU J C 1
ATOM 8423 O O . LEU J 1 38 ? 43.585 64.861 40.143 1.00 26.43 59 LEU J O 1
ATOM 8428 N N . ASN J 1 39 ? 42.296 63.301 39.210 1.00 26.12 60 ASN J N 1
ATOM 8429 C CA . ASN J 1 39 ? 41.034 63.922 39.604 1.00 25.01 60 ASN J CA 1
ATOM 8430 C C . ASN J 1 39 ? 39.889 62.936 39.496 1.00 26.26 60 ASN J C 1
ATOM 8431 O O . ASN J 1 39 ? 39.350 62.725 38.420 1.00 26.87 60 ASN J O 1
ATOM 8436 N N . PRO J 1 40 ? 39.490 62.332 40.618 1.00 28.13 61 PRO J N 1
ATOM 8437 C CA . PRO J 1 40 ? 38.440 61.350 40.542 1.00 27.85 61 PRO J CA 1
ATOM 8438 C C . PRO J 1 40 ? 37.105 61.919 40.167 1.00 28.06 61 PRO J C 1
ATOM 8439 O O . PRO J 1 40 ? 36.291 61.196 39.596 1.00 29.78 61 PRO J O 1
ATOM 8443 N N . ALA J 1 41 ? 36.828 63.165 40.512 1.00 26.78 62 ALA J N 1
ATOM 8444 C CA . ALA J 1 41 ? 35.537 63.729 40.110 1.00 26.55 62 ALA J CA 1
ATOM 8445 C C . ALA J 1 41 ? 35.493 63.807 38.566 1.00 27.80 62 ALA J C 1
ATOM 8446 O O . ALA J 1 41 ? 34.510 63.409 37.962 1.00 27.20 62 ALA J O 1
ATOM 8448 N N . LYS J 1 42 ? 36.584 64.250 37.930 1.00 28.94 63 LYS J N 1
ATOM 8449 C CA . LYS J 1 42 ? 36.608 64.346 36.483 1.00 29.99 63 LYS J CA 1
ATOM 8450 C C . LYS J 1 42 ? 36.620 62.967 35.843 1.00 29.40 63 LYS J C 1
ATOM 8451 O O . LYS J 1 42 ? 35.852 62.707 34.936 1.00 29.97 63 LYS J O 1
ATOM 8457 N N . ALA J 1 43 ? 37.510 62.103 36.300 1.00 29.47 64 ALA J N 1
ATOM 8458 C CA . ALA J 1 43 ? 37.597 60.722 35.801 1.00 30.13 64 ALA J CA 1
ATOM 8459 C C . ALA J 1 43 ? 36.227 60.039 35.873 1.00 31.21 64 ALA J C 1
ATOM 8460 O O . ALA J 1 43 ? 35.763 59.475 34.901 1.00 31.64 64 ALA J O 1
ATOM 8462 N N . SER J 1 44 ? 35.568 60.138 37.020 1.00 32.64 65 SER J N 1
ATOM 8463 C CA . SER J 1 44 ? 34.250 59.534 37.213 1.00 33.87 65 SER J CA 1
ATOM 8464 C C . SER J 1 44 ? 33.228 60.039 36.193 1.00 34.40 65 SER J C 1
ATOM 8465 O O . SER J 1 44 ? 32.431 59.295 35.668 1.00 34.74 65 SER J O 1
ATOM 8468 N N . SER J 1 45 ? 33.254 61.325 35.928 1.00 35.23 66 SER J N 1
ATOM 8469 C CA . SER J 1 45 ? 32.334 61.922 34.978 1.00 34.75 66 SER J CA 1
ATOM 8470 C C . SER J 1 45 ? 32.648 61.534 33.507 1.00 33.64 66 SER J C 1
ATOM 8471 O O . SER J 1 45 ? 31.744 61.286 32.748 1.00 30.70 66 SER J O 1
ATOM 8474 N N . ASP J 1 46 ? 33.926 61.435 33.143 1.00 33.65 67 ASP J N 1
ATOM 8475 C CA . ASP J 1 46 ? 34.325 61.016 31.801 1.00 34.23 67 ASP J CA 1
ATOM 8476 C C . ASP J 1 46 ? 34.033 59.534 31.527 1.00 34.75 67 ASP J C 1
ATOM 8477 O O . ASP J 1 46 ? 33.853 59.135 30.382 1.00 34.93 67 ASP J O 1
ATOM 8482 N N . TYR J 1 47 ? 34.063 58.725 32.582 1.00 34.67 68 TYR J N 1
ATOM 8483 C CA . TYR J 1 47 ? 33.848 57.300 32.487 1.00 35.23 68 TYR J CA 1
ATOM 8484 C C . TYR J 1 47 ? 32.449 56.838 32.846 1.00 33.97 68 TYR J C 1
ATOM 8485 O O . TYR J 1 47 ? 32.152 55.651 32.713 1.00 33.05 68 TYR J O 1
ATOM 8494 N N . LEU J 1 48 ? 31.597 57.756 33.288 1.00 32.38 69 LEU J N 1
ATOM 8495 C CA . LEU J 1 48 ? 30.269 57.388 33.769 1.00 31.77 69 LEU J CA 1
ATOM 8496 C C . LEU J 1 48 ? 29.494 56.523 32.762 1.00 31.51 69 LEU J C 1
ATOM 8497 O O . LEU J 1 48 ? 29.276 56.933 31.635 1.00 30.82 69 LEU J O 1
ATOM 8502 N N . GLY J 1 49 ? 29.092 55.331 33.190 1.00 31.07 70 GLY J N 1
ATOM 8503 C CA . GLY J 1 49 ? 28.328 54.427 32.335 1.00 31.90 70 GLY J CA 1
ATOM 8504 C C . GLY J 1 49 ? 29.148 53.649 31.317 1.00 31.63 70 GLY J C 1
ATOM 8505 O O . GLY J 1 49 ? 28.597 52.924 30.544 1.00 31.04 70 GLY J O 1
ATOM 8506 N N . LYS J 1 50 ? 30.465 53.787 31.327 1.00 32.59 71 LYS J N 1
ATOM 8507 C CA . LYS J 1 50 ? 31.300 53.090 30.357 1.00 33.72 71 LYS J CA 1
ATOM 8508 C C . LYS J 1 50 ? 31.835 51.786 30.866 1.00 31.35 71 LYS J C 1
ATOM 8509 O O . LYS J 1 50 ? 31.922 51.561 32.053 1.00 31.65 71 LYS J O 1
ATOM 8515 N N . TRP J 1 51 ? 32.132 50.914 29.922 1.00 30.64 72 TRP J N 1
ATOM 8516 C CA . TRP J 1 51 ? 32.639 49.595 30.191 1.00 29.92 72 TRP J CA 1
ATOM 8517 C C . TRP J 1 51 ? 34.144 49.589 29.959 1.00 29.82 72 TRP J C 1
ATOM 8518 O O . TRP J 1 51 ? 34.631 50.095 28.944 1.00 27.96 72 TRP J O 1
ATOM 8529 N N . VAL J 1 52 ? 34.872 49.043 30.925 1.00 29.55 73 VAL J N 1
ATOM 8530 C CA . VAL J 1 52 ? 36.322 48.867 30.778 1.00 29.76 73 VAL J CA 1
ATOM 8531 C C . VAL J 1 52 ? 36.715 47.402 31.062 1.00 29.85 73 VAL J C 1
ATOM 8532 O O . VAL J 1 52 ? 36.063 46.715 31.861 1.00 29.99 73 VAL J O 1
ATOM 8536 N N . LYS J 1 53 ? 37.780 46.942 30.419 1.00 29.57 74 LYS J N 1
ATOM 8537 C CA . LYS J 1 53 ? 38.314 45.593 30.621 1.00 29.79 74 LYS J CA 1
ATOM 8538 C C . LYS J 1 53 ? 39.669 45.730 31.282 1.00 30.08 74 LYS J C 1
ATOM 8539 O O . LYS J 1 53 ? 40.595 46.321 30.708 1.00 31.20 74 LYS J O 1
ATOM 8545 N N . VAL J 1 54 ? 39.770 45.236 32.512 1.00 30.16 75 VAL J N 1
ATOM 8546 C CA . VAL J 1 54 ? 40.982 45.379 33.315 1.00 29.14 75 VAL J CA 1
ATOM 8547 C C . VAL J 1 54 ? 41.569 44.030 33.699 1.00 30.49 75 VAL J C 1
ATOM 8548 O O . VAL J 1 54 ? 40.867 43.102 34.100 1.00 29.45 75 VAL J O 1
ATOM 8552 N N . ARG J 1 55 ? 42.891 43.963 33.602 1.00 31.85 76 ARG J N 1
ATOM 8553 C CA . ARG J 1 55 ? 43.654 42.768 33.893 1.00 32.67 76 ARG J CA 1
ATOM 8554 C C . ARG J 1 55 ? 44.519 43.096 35.095 1.00 32.65 76 ARG J C 1
ATOM 8555 O O . ARG J 1 55 ? 45.131 44.164 35.156 1.00 32.96 76 ARG J O 1
ATOM 8563 N N . GLY J 1 56 ? 44.561 42.171 36.054 1.00 32.54 77 GLY J N 1
ATOM 8564 C CA . GLY J 1 56 ? 45.344 42.347 37.283 1.00 31.51 77 GLY J CA 1
ATOM 8565 C C . GLY J 1 56 ? 45.396 41.095 38.128 1.00 30.07 77 GLY J C 1
ATOM 8566 O O . GLY J 1 56 ? 44.789 40.094 37.795 1.00 29.59 77 GLY J O 1
ATOM 8567 N N . VAL J 1 57 ? 46.154 41.152 39.211 1.00 29.60 78 VAL J N 1
ATOM 8568 C CA . VAL J 1 57 ? 46.267 40.025 40.112 1.00 28.61 78 VAL J CA 1
ATOM 8569 C C . VAL J 1 57 ? 45.180 40.184 41.167 1.00 29.30 78 VAL J C 1
ATOM 8570 O O . VAL J 1 57 ? 45.071 41.231 41.825 1.00 30.11 78 VAL J O 1
ATOM 8574 N N . ILE J 1 58 ? 44.363 39.146 41.315 1.00 29.14 79 ILE J N 1
ATOM 8575 C CA . ILE J 1 58 ? 43.297 39.139 42.295 1.00 28.76 79 ILE J CA 1
ATOM 8576 C C . ILE J 1 58 ? 43.935 38.997 43.665 1.00 28.80 79 ILE J C 1
ATOM 8577 O O . ILE J 1 58 ? 44.735 38.092 43.866 1.00 27.88 79 ILE J O 1
ATOM 8582 N N . VAL J 1 59 ? 43.607 39.903 44.592 1.00 29.01 80 VAL J N 1
ATOM 8583 C CA . VAL J 1 59 ? 44.159 39.816 45.941 1.00 29.90 80 VAL J CA 1
ATOM 8584 C C . VAL J 1 59 ? 43.121 39.431 47.001 1.00 30.66 80 VAL J C 1
ATOM 8585 O O . VAL J 1 59 ? 43.457 39.020 48.109 1.00 30.32 80 VAL J O 1
ATOM 8589 N N . ASP J 1 60 ? 41.849 39.512 46.668 1.00 32.09 81 ASP J N 1
ATOM 8590 C CA . ASP J 1 60 ? 40.839 39.123 47.643 1.00 31.90 81 ASP J CA 1
ATOM 8591 C C . ASP J 1 60 ? 39.522 38.813 46.922 1.00 31.70 81 ASP J C 1
ATOM 8592 O O . ASP J 1 60 ? 39.217 39.416 45.880 1.00 31.77 81 ASP J O 1
ATOM 8597 N N . ILE J 1 61 ? 38.794 37.837 47.454 1.00 29.79 82 ILE J N 1
ATOM 8598 C CA . ILE J 1 61 ? 37.503 37.417 46.951 1.00 29.75 82 ILE J CA 1
ATOM 8599 C C . ILE J 1 61 ? 36.694 37.166 48.233 1.00 30.55 82 ILE J C 1
ATOM 8600 O O . ILE J 1 61 ? 37.128 36.411 49.109 1.00 30.54 82 ILE J O 1
ATOM 8605 N N . ARG J 1 62 ? 35.542 37.809 48.338 1.00 31.13 83 ARG J N 1
ATOM 8606 C CA . ARG J 1 62 ? 34.679 37.768 49.517 1.00 32.14 83 ARG J CA 1
ATOM 8607 C C . ARG J 1 62 ? 33.219 37.784 49.179 1.00 32.21 83 ARG J C 1
ATOM 8608 O O . ARG J 1 62 ? 32.781 38.582 48.340 1.00 31.82 83 ARG J O 1
ATOM 8616 N N . ARG J 1 63 ? 32.460 37.016 49.939 1.00 32.07 84 ARG J N 1
ATOM 8617 C CA . ARG J 1 63 ? 31.038 37.022 49.830 1.00 32.12 84 ARG J CA 1
ATOM 8618 C C . ARG J 1 63 ? 30.568 37.920 50.953 1.00 32.54 84 ARG J C 1
ATOM 8619 O O . ARG J 1 63 ? 31.033 37.778 52.079 1.00 31.24 84 ARG J O 1
ATOM 8627 N N . LYS J 1 64 ? 29.666 38.862 50.647 1.00 33.70 85 LYS J N 1
ATOM 8628 C CA . LYS J 1 64 ? 29.169 39.768 51.664 1.00 34.56 85 LYS J CA 1
ATOM 8629 C C . LYS J 1 64 ? 27.649 39.768 51.812 1.00 34.98 85 LYS J C 1
ATOM 8630 O O . LYS J 1 64 ? 26.905 39.439 50.876 1.00 34.63 85 LYS J O 1
ATOM 8636 N N . SER J 1 65 ? 27.195 40.105 53.013 1.00 34.70 86 SER J N 1
ATOM 8637 C CA . SER J 1 65 ? 25.762 40.239 53.284 1.00 35.87 86 SER J CA 1
ATOM 8638 C C . SER J 1 65 ? 25.223 41.481 52.645 1.00 36.24 86 SER J C 1
ATOM 8639 O O . SER J 1 65 ? 25.835 42.529 52.733 1.00 34.99 86 SER J O 1
ATOM 8642 N N . GLY J 1 66 ? 24.045 41.354 52.049 1.00 37.85 87 GLY J N 1
ATOM 8643 C CA . GLY J 1 66 ? 23.395 42.455 51.382 1.00 38.61 87 GLY J CA 1
ATOM 8644 C C . GLY J 1 66 ? 22.146 42.866 52.102 1.00 39.47 87 GLY J C 1
ATOM 8645 O O . GLY J 1 66 ? 21.684 42.190 53.021 1.00 39.14 87 GLY J O 1
ATOM 8646 N N . ILE J 1 67 ? 21.601 43.986 51.655 1.00 41.80 88 ILE J N 1
ATOM 8647 C CA . ILE J 1 67 ? 20.362 44.545 52.216 1.00 43.48 88 ILE J CA 1
ATOM 8648 C C . ILE J 1 67 ? 19.186 43.861 51.503 1.00 42.98 88 ILE J C 1
ATOM 8649 O O . ILE J 1 67 ? 19.315 43.344 50.379 1.00 43.79 88 ILE J O 1
ATOM 8654 N N . ALA J 1 68 ? 18.039 43.886 52.137 1.00 42.80 89 ALA J N 1
ATOM 8655 C CA . ALA J 1 68 ? 16.824 43.309 51.548 1.00 42.73 89 ALA J CA 1
ATOM 8656 C C . ALA J 1 68 ? 17.024 41.874 51.017 1.00 42.17 89 ALA J C 1
ATOM 8657 O O . ALA J 1 68 ? 16.781 41.613 49.811 1.00 40.41 89 ALA J O 1
ATOM 8659 N N . GLY J 1 69 ? 17.475 40.989 51.930 1.00 41.23 90 GLY J N 1
ATOM 8660 C CA . GLY J 1 69 ? 17.618 39.532 51.697 1.00 40.96 90 GLY J CA 1
ATOM 8661 C C . GLY J 1 69 ? 18.724 39.052 50.747 1.00 40.14 90 GLY J C 1
ATOM 8662 O O . GLY J 1 69 ? 18.908 37.860 50.565 1.00 41.72 90 GLY J O 1
ATOM 8663 N N . SER J 1 70 ? 19.495 39.970 50.189 1.00 37.54 91 SER J N 1
ATOM 8664 C CA . SER J 1 70 ? 20.492 39.642 49.213 1.00 36.07 91 SER J CA 1
ATOM 8665 C C . SER J 1 70 ? 21.878 39.321 49.763 1.00 35.01 91 SER J C 1
ATOM 8666 O O . SER J 1 70 ? 22.121 39.409 50.944 1.00 34.73 91 SER J O 1
ATOM 8669 N N . TYR J 1 71 ? 22.771 38.930 48.859 1.00 32.94 92 TYR J N 1
ATOM 8670 C CA . TYR J 1 71 ? 24.190 38.795 49.140 1.00 31.56 92 TYR J CA 1
ATOM 8671 C C . TYR J 1 71 ? 24.905 39.178 47.863 1.00 31.07 92 TYR J C 1
ATOM 8672 O O . TYR J 1 71 ? 24.297 39.193 46.762 1.00 30.35 92 TYR J O 1
ATOM 8681 N N . TYR J 1 72 ? 26.181 39.515 48.003 1.00 30.65 93 TYR J N 1
ATOM 8682 C CA . TYR J 1 72 ? 26.986 39.911 46.859 1.00 30.75 93 TYR J CA 1
ATOM 8683 C C . TYR J 1 72 ? 28.464 39.525 47.080 1.00 30.63 93 TYR J C 1
ATOM 8684 O O . TYR J 1 72 ? 28.816 38.957 48.107 1.00 30.52 93 TYR J O 1
ATOM 8693 N N . PHE J 1 73 ? 29.319 39.802 46.109 1.00 30.83 94 PHE J N 1
ATOM 8694 C CA . PHE J 1 73 ? 30.741 39.551 46.288 1.00 30.96 94 PHE J CA 1
ATOM 8695 C C . PHE J 1 73 ? 31.569 40.744 45.879 1.00 32.04 94 PHE J C 1
ATOM 8696 O O . PHE J 1 73 ? 31.207 41.468 44.977 1.00 31.41 94 PHE J O 1
ATOM 8704 N N . ILE J 1 74 ? 32.704 40.908 46.543 1.00 34.38 95 ILE J N 1
ATOM 8705 C CA . ILE J 1 74 ? 33.677 41.943 46.222 1.00 34.56 95 ILE J CA 1
ATOM 8706 C C . ILE J 1 74 ? 34.929 41.205 45.782 1.00 33.71 95 ILE J C 1
ATOM 8707 O O . ILE J 1 74 ? 35.393 40.287 46.460 1.00 34.13 95 ILE J O 1
ATOM 8712 N N . VAL J 1 75 ? 35.438 41.560 44.618 1.00 32.78 96 VAL J N 1
ATOM 8713 C CA . VAL J 1 75 ? 36.691 40.999 44.108 1.00 32.05 96 VAL J CA 1
ATOM 8714 C C . VAL J 1 75 ? 37.646 42.175 44.000 1.00 32.49 96 VAL J C 1
ATOM 8715 O O . VAL J 1 75 ? 37.264 43.243 43.469 1.00 32.27 96 VAL J O 1
ATOM 8719 N N . THR J 1 76 ? 38.849 42.002 44.557 1.00 32.05 97 THR J N 1
ATOM 8720 C CA . THR J 1 76 ? 39.883 43.059 44.616 1.00 31.47 97 THR J CA 1
ATOM 8721 C C . THR J 1 76 ? 41.099 42.612 43.810 1.00 30.87 97 THR J C 1
ATOM 8722 O O . THR J 1 76 ? 41.534 41.464 43.905 1.00 30.75 97 THR J O 1
ATOM 8734 N N . ARG J 1 78 ? 45.015 43.982 42.100 1.00 29.55 99 ARG J N 1
ATOM 8735 C CA . ARG J 1 78 ? 46.112 44.908 42.159 1.00 30.43 99 ARG J CA 1
ATOM 8736 C C . ARG J 1 78 ? 46.755 44.943 40.782 1.00 30.73 99 ARG J C 1
ATOM 8737 O O . ARG J 1 78 ? 46.527 44.053 39.956 1.00 31.09 99 ARG J O 1
ATOM 8745 N N . ASP J 1 79 ? 47.572 45.947 40.537 1.00 30.20 100 ASP J N 1
ATOM 8746 C CA . ASP J 1 79 ? 48.236 46.046 39.252 1.00 31.63 100 ASP J CA 1
ATOM 8747 C C . ASP J 1 79 ? 49.215 44.891 39.129 1.00 32.81 100 ASP J C 1
ATOM 8748 O O . ASP J 1 79 ? 49.976 44.618 40.054 1.00 32.19 100 ASP J O 1
ATOM 8753 N N . GLU J 1 80 ? 49.204 44.246 37.967 1.00 34.23 101 GLU J N 1
ATOM 8754 C CA . GLU J 1 80 ? 50.037 43.091 37.693 1.00 35.13 101 GLU J CA 1
ATOM 8755 C C . GLU J 1 80 ? 51.515 43.371 37.924 1.00 35.78 101 GLU J C 1
ATOM 8756 O O . GLU J 1 80 ? 52.263 42.499 38.364 1.00 33.20 101 GLU J O 1
ATOM 8762 N N . GLN J 1 81 ? 51.929 44.608 37.669 1.00 37.31 102 GLN J N 1
ATOM 8763 C CA . GLN J 1 81 ? 53.324 44.964 37.821 1.00 39.18 102 GLN J CA 1
ATOM 8764 C C . GLN J 1 81 ? 53.604 45.913 38.986 1.00 39.06 102 GLN J C 1
ATOM 8765 O O . GLN J 1 81 ? 54.667 46.505 39.062 1.00 37.75 102 GLN J O 1
ATOM 8771 N N . ASN J 1 82 ? 52.662 46.057 39.908 1.00 40.53 103 ASN J N 1
ATOM 8772 C CA . ASN J 1 82 ? 52.838 46.993 41.042 1.00 41.16 103 ASN J CA 1
ATOM 8773 C C . ASN J 1 82 ? 53.126 48.449 40.630 1.00 41.18 103 ASN J C 1
ATOM 8774 O O . ASN J 1 82 ? 53.702 49.215 41.395 1.00 41.53 103 ASN J O 1
ATOM 8779 N N . LYS J 1 83 ? 52.689 48.831 39.432 1.00 40.93 104 LYS J N 1
ATOM 8780 C CA . LYS J 1 83 ? 52.901 50.179 38.950 1.00 42.07 104 LYS J CA 1
ATOM 8781 C C . LYS J 1 83 ? 52.178 51.213 39.825 1.00 42.17 104 LYS J C 1
ATOM 8782 O O . LYS J 1 83 ? 52.544 52.380 39.806 1.00 43.30 104 LYS J O 1
ATOM 8786 N N . THR J 1 84 ? 51.154 50.779 40.563 1.00 42.03 105 THR J N 1
ATOM 8787 C CA . THR J 1 84 ? 50.446 51.598 41.563 1.00 41.45 105 THR J CA 1
ATOM 8788 C C . THR J 1 84 ? 50.192 50.714 42.789 1.00 42.03 105 THR J C 1
ATOM 8789 O O . THR J 1 84 ? 50.135 49.494 42.673 1.00 41.24 105 THR J O 1
ATOM 8793 N N . ASP J 1 85 ? 50.030 51.330 43.953 1.00 43.29 106 ASP J N 1
ATOM 8794 C CA . ASP J 1 85 ? 49.680 50.592 45.176 1.00 44.96 106 ASP J CA 1
ATOM 8795 C C . ASP J 1 85 ? 48.151 50.564 45.377 1.00 43.91 106 ASP J C 1
ATOM 8796 O O . ASP J 1 85 ? 47.653 49.928 46.288 1.00 44.20 106 ASP J O 1
ATOM 8801 N N . LYS J 1 86 ? 47.401 51.233 44.516 1.00 42.70 107 LYS J N 1
ATOM 8802 C CA . LYS J 1 86 ? 45.961 51.262 44.685 1.00 43.14 107 LYS J CA 1
ATOM 8803 C C . LYS J 1 86 ? 45.281 50.039 44.108 1.00 40.85 107 LYS J C 1
ATOM 8804 O O . LYS J 1 86 ? 45.684 49.556 43.071 1.00 40.49 107 LYS J O 1
ATOM 8810 N N . ARG J 1 87 ? 44.258 49.542 44.800 1.00 39.27 108 ARG J N 1
ATOM 8811 C CA . ARG J 1 87 ? 43.537 48.357 44.379 1.00 37.34 108 ARG J CA 1
ATOM 8812 C C . ARG J 1 87 ? 42.227 48.735 43.672 1.00 36.45 108 ARG J C 1
ATOM 8813 O O . ARG J 1 87 ? 41.621 49.750 43.969 1.00 36.75 108 ARG J O 1
ATOM 8821 N N . LEU J 1 88 ? 41.795 47.908 42.734 1.00 34.04 109 LEU J N 1
ATOM 8822 C CA . LEU J 1 88 ? 40.550 48.119 42.031 1.00 32.64 109 LEU J CA 1
ATOM 8823 C C . LEU J 1 88 ? 39.619 47.050 42.513 1.00 31.92 109 LEU J C 1
ATOM 8824 O O . LEU J 1 88 ? 40.051 45.920 42.637 1.00 34.05 109 LEU J O 1
ATOM 8829 N N . THR J 1 89 ? 38.360 47.376 42.780 1.00 30.80 110 THR J N 1
ATOM 8830 C CA . THR J 1 89 ? 37.408 46.406 43.270 1.00 30.18 110 THR J CA 1
ATOM 8831 C C . THR J 1 89 ? 36.258 46.268 42.302 1.00 29.91 110 THR J C 1
ATOM 8832 O O . THR J 1 89 ? 35.989 47.146 41.502 1.00 29.56 110 THR J O 1
ATOM 8836 N N . PHE J 1 90 ? 35.604 45.120 42.361 1.00 30.31 111 PHE J N 1
ATOM 8837 C CA . PHE J 1 90 ? 34.481 44.810 41.522 1.00 30.32 111 PHE J CA 1
ATOM 8838 C C . PHE J 1 90 ? 33.363 44.252 42.420 1.00 31.31 111 PHE J C 1
ATOM 8839 O O . PHE J 1 90 ? 33.584 43.431 43.294 1.00 31.30 111 PHE J O 1
ATOM 8847 N N . ASN J 1 91 ? 32.140 44.636 42.139 1.00 31.55 112 ASN J N 1
ATOM 8848 C CA . ASN J 1 91 ? 31.010 44.170 42.904 1.00 30.95 112 ASN J CA 1
ATOM 8849 C C . ASN J 1 91 ? 30.181 43.266 41.991 1.00 30.69 112 ASN J C 1
ATOM 8850 O O . ASN J 1 91 ? 29.640 43.716 40.993 1.00 32.33 112 ASN J O 1
ATOM 8855 N N . PHE J 1 92 ? 30.116 41.986 42.319 1.00 29.88 113 PHE J N 1
ATOM 8856 C CA . PHE J 1 92 ? 29.352 41.016 41.570 1.00 29.31 113 PHE J CA 1
ATOM 8857 C C . PHE J 1 92 ? 28.095 40.695 42.352 1.00 30.02 113 PHE J C 1
ATOM 8858 O O . PHE J 1 92 ? 28.146 40.344 43.555 1.00 29.86 113 PHE J O 1
ATOM 8866 N N . GLY J 1 93 ? 26.965 40.766 41.670 1.00 30.17 114 GLY J N 1
ATOM 8867 C CA . GLY J 1 93 ? 25.682 40.338 42.254 1.00 29.12 114 GLY J CA 1
ATOM 8868 C C . GLY J 1 93 ? 25.680 38.827 42.427 1.00 29.60 114 GLY J C 1
ATOM 8869 O O . GLY J 1 93 ? 26.550 38.104 41.876 1.00 26.85 114 GLY J O 1
ATOM 8870 N N . SER J 1 94 ? 24.690 38.355 43.189 1.00 29.83 115 SER J N 1
ATOM 8871 C CA . SER J 1 94 ? 24.520 36.944 43.479 1.00 30.16 115 SER J CA 1
ATOM 8872 C C . SER J 1 94 ? 24.252 36.102 42.234 1.00 30.72 115 SER J C 1
ATOM 8873 O O . SER J 1 94 ? 24.491 34.900 42.217 1.00 31.12 115 SER J O 1
ATOM 8876 N N . HIS J 1 95 ? 23.760 36.737 41.191 1.00 31.38 116 HIS J N 1
ATOM 8877 C CA . HIS J 1 95 ? 23.452 36.040 39.958 1.00 32.91 116 HIS J CA 1
ATOM 8878 C C . HIS J 1 95 ? 24.706 35.666 39.224 1.00 33.95 116 HIS J C 1
ATOM 8879 O O . HIS J 1 95 ? 24.658 34.829 38.336 1.00 33.96 116 HIS J O 1
ATOM 8886 N N . ASN J 1 96 ? 25.830 36.264 39.591 1.00 35.15 117 ASN J N 1
ATOM 8887 C CA . ASN J 1 96 ? 27.038 35.950 38.896 1.00 36.36 117 ASN J CA 1
ATOM 8888 C C . ASN J 1 96 ? 28.043 35.314 39.810 1.00 36.49 117 ASN J C 1
ATOM 8889 O O . ASN J 1 96 ? 29.235 35.626 39.759 1.00 36.97 117 ASN J O 1
ATOM 8894 N N . SER J 1 97 ? 27.573 34.378 40.634 1.00 36.54 118 SER J N 1
ATOM 8895 C CA . SER J 1 97 ? 28.489 33.691 41.526 1.00 36.30 118 SER J CA 1
ATOM 8896 C C . SER J 1 97 ? 29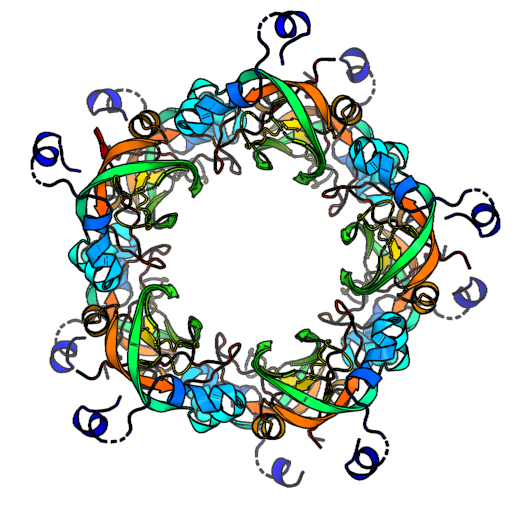.318 32.670 40.774 1.00 36.32 118 SER J C 1
ATOM 8897 O O . SER J 1 97 ? 30.416 32.379 41.191 1.00 37.78 118 SER J O 1
ATOM 8900 N N . ALA J 1 98 ? 28.825 32.117 39.666 1.00 36.63 119 ALA J N 1
ATOM 8901 C CA . ALA J 1 98 ? 29.658 31.176 38.877 1.00 36.32 119 ALA J CA 1
ATOM 8902 C C . ALA J 1 98 ? 31.016 31.819 38.521 1.00 35.69 119 ALA J C 1
ATOM 8903 O O . ALA J 1 98 ? 32.056 31.195 38.650 1.00 36.59 119 ALA J O 1
ATOM 8905 N N . ASP J 1 99 ? 31.000 33.063 38.069 1.00 35.45 120 ASP J N 1
ATOM 8906 C CA . ASP J 1 99 ? 32.241 33.735 37.734 1.00 36.00 120 ASP J CA 1
ATOM 8907 C C . ASP J 1 99 ? 33.127 33.930 38.949 1.00 34.75 120 ASP J C 1
ATOM 8908 O O . ASP J 1 99 ? 34.336 33.827 38.839 1.00 36.47 120 ASP J O 1
ATOM 8913 N N . VAL J 1 100 ? 32.542 34.249 40.096 1.00 33.11 121 VAL J N 1
ATOM 8914 C CA . VAL J 1 100 ? 33.337 34.494 41.284 1.00 31.61 121 VAL J CA 1
ATOM 8915 C C . VAL J 1 100 ? 33.935 33.168 41.762 1.00 31.24 121 VAL J C 1
ATOM 8916 O O . VAL J 1 100 ? 35.097 33.088 42.168 1.00 29.44 121 VAL J O 1
ATOM 8920 N N . GLU J 1 101 ? 33.139 32.116 41.684 1.00 31.07 122 GLU J N 1
ATOM 8921 C CA . GLU J 1 101 ? 33.603 30.819 42.112 1.00 32.80 122 GLU J CA 1
ATOM 8922 C C . GLU J 1 101 ? 34.728 30.244 41.241 1.00 32.22 122 GLU J C 1
ATOM 8923 O O . GLU J 1 101 ? 35.378 29.280 41.635 1.00 32.55 122 GLU J O 1
ATOM 8929 N N . ALA J 1 102 ? 34.981 30.844 40.087 1.00 31.44 123 ALA J N 1
ATOM 8930 C CA . ALA J 1 102 ? 36.022 30.347 39.205 1.00 31.93 123 ALA J CA 1
ATOM 8931 C C . ALA J 1 102 ? 37.297 31.169 39.264 1.00 30.88 123 ALA J C 1
ATOM 8932 O O . ALA J 1 102 ? 38.271 30.781 38.626 1.00 31.45 123 ALA J O 1
ATOM 8934 N N . LEU J 1 103 ? 37.309 32.264 40.030 1.00 28.86 124 LEU J N 1
ATOM 8935 C CA . LEU J 1 103 ? 38.529 33.017 40.266 1.00 28.97 124 LEU J CA 1
ATOM 8936 C C . LEU J 1 103 ? 39.438 32.370 41.333 1.00 30.34 124 LEU J C 1
ATOM 8937 O O . LEU J 1 103 ? 39.044 31.416 42.023 1.00 31.86 124 LEU J O 1
ATOM 8942 N N . SER J 1 104 ? 40.664 32.878 41.469 1.00 30.75 125 SER J N 1
ATOM 8943 C CA . SER J 1 104 ? 41.637 32.327 42.422 1.00 30.47 125 SER J CA 1
ATOM 8944 C C . SER J 1 104 ? 42.502 33.415 42.987 1.00 30.38 125 SER J C 1
ATOM 8945 O O . SER J 1 104 ? 43.114 34.145 42.235 1.00 32.13 125 SER J O 1
ATOM 8948 N N . ASN J 1 105 ? 42.583 33.553 44.302 1.00 30.41 126 ASN J N 1
ATOM 8949 C CA . ASN J 1 105 ? 43.428 34.605 44.862 1.00 29.30 126 ASN J CA 1
ATOM 8950 C C . ASN J 1 105 ? 44.853 34.333 44.424 1.00 29.35 126 ASN J C 1
ATOM 8951 O O . ASN J 1 105 ? 45.307 33.191 44.472 1.00 28.70 126 ASN J O 1
ATOM 8956 N N . GLY J 1 106 ? 45.540 35.405 44.030 1.00 29.17 127 GLY J N 1
ATOM 8957 C CA . GLY J 1 106 ? 46.898 35.357 43.552 1.00 29.03 127 GLY J CA 1
ATOM 8958 C C . GLY J 1 106 ? 47.012 35.242 42.036 1.00 29.02 127 GLY J C 1
ATOM 8959 O O . GLY J 1 106 ? 48.092 35.447 41.494 1.00 29.50 127 GLY J O 1
ATOM 8960 N N . SER J 1 107 ? 45.918 34.923 41.348 1.00 28.60 128 SER J N 1
ATOM 8961 C CA . SER J 1 107 ? 45.947 34.747 39.898 1.00 29.10 128 SER J CA 1
ATOM 8962 C C . SER J 1 107 ? 45.575 36.005 39.120 1.00 28.75 128 SER J C 1
ATOM 8963 O O . SER J 1 107 ? 44.770 36.806 39.562 1.00 27.56 128 SER J O 1
ATOM 8966 N N . VAL J 1 108 ? 46.192 36.148 37.956 1.00 28.53 129 VAL J N 1
ATOM 8967 C CA . VAL J 1 108 ? 45.856 37.181 37.010 1.00 28.69 129 VAL J CA 1
ATOM 8968 C C . VAL J 1 108 ? 44.449 36.876 36.490 1.00 29.20 129 VAL J C 1
ATOM 8969 O O . VAL J 1 108 ? 44.139 35.735 36.161 1.00 30.01 129 VAL J O 1
ATOM 8973 N N . ALA J 1 109 ? 43.588 37.883 36.441 1.00 28.12 130 ALA J N 1
ATOM 8974 C CA . ALA J 1 109 ? 42.284 37.717 35.828 1.00 27.63 130 ALA J CA 1
ATOM 8975 C C . ALA J 1 109 ? 42.014 38.979 35.005 1.00 28.08 130 ALA J C 1
ATOM 8976 O O . ALA J 1 109 ? 42.649 40.006 35.208 1.00 27.03 130 ALA J O 1
ATOM 8978 N N . THR J 1 110 ? 41.097 38.876 34.057 1.00 28.61 131 THR J N 1
ATOM 8979 C CA . THR J 1 110 ? 40.721 40.005 33.236 1.00 29.17 131 THR J CA 1
ATOM 8980 C C . THR J 1 110 ? 39.233 40.099 33.407 1.00 29.44 131 THR J C 1
ATOM 8981 O O . THR J 1 110 ? 38.524 39.151 33.079 1.00 30.04 131 THR J O 1
ATOM 8985 N N . ILE J 1 111 ? 38.770 41.230 33.943 1.00 29.16 132 ILE J N 1
ATOM 8986 C CA . ILE J 1 111 ? 37.378 41.419 34.243 1.00 28.41 132 ILE J CA 1
ATOM 8987 C C . ILE J 1 111 ? 36.863 42.662 33.574 1.00 28.41 132 ILE J C 1
ATOM 8988 O O . ILE J 1 111 ? 37.507 43.697 33.615 1.00 28.43 132 ILE J O 1
ATOM 8993 N N . VAL J 1 112 ? 35.703 42.549 32.943 1.00 28.54 133 VAL J N 1
ATOM 8994 C CA . VAL J 1 112 ? 35.035 43.684 32.322 1.00 28.44 133 VAL J CA 1
ATOM 8995 C C . VAL J 1 112 ? 34.018 44.215 33.314 1.00 28.79 133 VAL J C 1
ATOM 8996 O O . VAL J 1 112 ? 33.304 43.435 33.968 1.00 30.78 133 VAL J O 1
ATOM 9000 N N . GLY J 1 113 ? 33.965 45.521 33.461 1.00 27.54 134 GLY J N 1
ATOM 9001 C CA . GLY J 1 113 ? 33.011 46.140 34.368 1.00 28.89 134 GLY J CA 1
ATOM 9002 C C . GLY J 1 113 ? 32.558 47.528 33.912 1.00 28.70 134 GLY J C 1
ATOM 9003 O O . GLY J 1 113 ? 33.161 48.134 33.046 1.00 29.60 134 GLY J O 1
ATOM 9004 N N . GLN J 1 114 ? 31.502 48.021 34.524 1.00 28.99 135 GLN J N 1
ATOM 9005 C CA . GLN J 1 114 ? 30.935 49.306 34.190 1.00 29.71 135 GLN J CA 1
ATOM 9006 C C . GLN J 1 114 ? 31.185 50.287 35.308 1.00 30.80 135 GLN J C 1
ATOM 9007 O O . GLN J 1 114 ? 31.034 49.930 36.492 1.00 31.80 135 GLN J O 1
ATOM 9013 N N . VAL J 1 115 ? 31.580 51.499 34.944 1.00 30.77 136 VAL J N 1
ATOM 9014 C CA . VAL J 1 115 ? 31.831 52.543 35.936 1.00 31.49 136 VAL J CA 1
ATOM 9015 C C . VAL J 1 115 ? 30.526 53.265 36.267 1.00 32.07 136 VAL J C 1
ATOM 9016 O O . VAL J 1 115 ? 29.872 53.801 35.370 1.00 33.18 136 VAL J O 1
ATOM 9020 N N . HIS J 1 116 ? 30.139 53.247 37.528 1.00 32.49 137 HIS J N 1
ATOM 9021 C CA . HIS J 1 116 ? 28.991 54.000 38.002 1.00 33.32 137 HIS J CA 1
ATOM 9022 C C . HIS J 1 116 ? 29.599 55.174 38.752 1.00 34.19 137 HIS J C 1
ATOM 9023 O O . HIS J 1 116 ? 30.801 55.329 38.788 1.00 34.16 137 HIS J O 1
ATOM 9030 N N . GLN J 1 117 ? 28.760 55.996 39.366 1.00 37.31 138 GLN J N 1
ATOM 9031 C CA . GLN J 1 117 ? 29.206 57.222 40.021 1.00 38.09 138 GLN J CA 1
ATOM 9032 C C . GLN J 1 117 ? 30.111 56.929 41.222 1.00 38.05 138 GLN J C 1
ATOM 9033 O O . GLN J 1 117 ? 29.746 56.179 42.125 1.00 38.18 138 GLN J O 1
ATOM 9039 N N . VAL J 1 118 ? 31.306 57.497 41.199 1.00 36.86 139 VAL J N 1
ATOM 9040 C CA . VAL J 1 118 ? 32.254 57.324 42.286 1.00 36.43 139 VAL J CA 1
ATOM 9041 C C . VAL J 1 118 ? 32.022 58.432 43.336 1.00 36.98 139 VAL J C 1
ATOM 9042 O O . VAL J 1 118 ? 32.234 59.622 43.058 1.00 36.39 139 VAL J O 1
ATOM 9046 N N . GLN J 1 119 ? 31.531 58.053 44.519 1.00 37.64 140 GLN J N 1
ATOM 9047 C CA . GLN J 1 119 ? 31.333 59.009 45.626 1.00 36.81 140 GLN J CA 1
ATOM 9048 C C . GLN J 1 119 ? 31.883 58.409 46.876 1.00 35.90 140 GLN J C 1
ATOM 9049 O O . GLN J 1 119 ? 31.877 57.228 46.977 1.00 36.13 140 GLN J O 1
ATOM 9055 N N . ASP J 1 120 ? 32.340 59.227 47.824 1.00 35.82 141 ASP J N 1
ATOM 9056 C CA . ASP J 1 120 ? 32.885 58.742 49.108 1.00 36.66 141 ASP J CA 1
ATOM 9057 C C . ASP J 1 120 ? 34.096 57.812 48.945 1.00 36.38 141 ASP J C 1
ATOM 9058 O O . ASP J 1 120 ? 34.388 56.984 49.799 1.00 38.38 141 ASP J O 1
ATOM 9063 N N . SER J 1 121 ? 34.786 57.983 47.831 1.00 35.79 142 SER J N 1
ATOM 9064 C CA A SER J 1 121 ? 35.993 57.225 47.493 0.50 34.42 142 SER J CA 1
ATOM 9065 C CA B SER J 1 121 ? 35.993 57.229 47.502 0.50 35.79 142 SER J CA 1
ATOM 9066 C C . SER J 1 121 ? 36.639 57.929 46.327 1.00 34.30 142 SER J C 1
ATOM 9067 O O . SER J 1 121 ? 36.015 58.762 45.699 1.00 33.74 142 SER J O 1
ATOM 9072 N N . THR J 1 122 ? 37.883 57.595 46.044 1.00 34.35 143 THR J N 1
ATOM 9073 C CA . THR J 1 122 ? 38.573 58.174 44.919 1.00 34.13 143 THR J CA 1
ATOM 9074 C C . THR J 1 122 ? 38.811 57.116 43.857 1.00 34.74 143 THR J C 1
ATOM 9075 O O . THR J 1 122 ? 39.305 57.422 42.786 1.00 37.29 143 THR J O 1
ATOM 9079 N N . ILE J 1 123 ? 38.449 55.878 44.134 1.00 34.70 144 ILE J N 1
ATOM 9080 C CA . ILE J 1 123 ? 38.666 54.775 43.201 1.00 35.69 144 ILE J CA 1
ATOM 9081 C C . ILE J 1 123 ? 37.344 54.096 42.961 1.00 34.23 144 ILE J C 1
ATOM 9082 O O . ILE J 1 123 ? 36.605 53.877 43.877 1.00 34.81 144 ILE J O 1
ATOM 9087 N N . PRO J 1 124 ? 37.038 53.751 41.727 1.00 33.79 145 PRO J N 1
ATOM 9088 C CA . PRO J 1 124 ? 35.737 53.153 41.530 1.00 33.26 145 PRO J CA 1
ATOM 9089 C C . PRO J 1 124 ? 35.682 51.684 41.854 1.00 31.59 145 PRO J C 1
ATOM 9090 O O . PRO J 1 124 ? 36.706 50.998 41.840 1.00 31.99 145 PRO J O 1
ATOM 9094 N N . THR J 1 125 ? 34.487 51.235 42.221 1.00 30.08 146 THR J N 1
ATOM 9095 C CA . THR J 1 125 ? 34.192 49.814 42.367 1.00 28.91 146 THR J CA 1
ATOM 9096 C C . THR J 1 125 ? 33.380 49.545 41.103 1.00 28.72 146 THR J C 1
ATOM 9097 O O . THR J 1 125 ? 32.296 50.095 40.940 1.00 27.19 146 THR J O 1
ATOM 9101 N N . LEU J 1 126 ? 33.909 48.741 40.192 1.00 28.64 147 LEU J N 1
ATOM 9102 C CA . LEU J 1 126 ? 33.196 48.480 38.946 1.00 29.39 147 LEU J CA 1
ATOM 9103 C C . LEU J 1 126 ? 31.947 47.620 39.201 1.00 29.64 147 LEU J C 1
ATOM 9104 O O . LEU J 1 126 ? 31.938 46.789 40.090 1.00 31.07 147 LEU J O 1
ATOM 9109 N N . GLN J 1 127 ? 30.898 47.855 38.423 1.00 30.31 148 GLN J N 1
ATOM 9110 C CA . GLN J 1 127 ? 29.632 47.144 38.582 1.00 30.72 148 GLN J CA 1
ATOM 9111 C C . GLN J 1 127 ? 29.347 46.220 37.408 1.00 30.74 148 GLN J C 1
ATOM 9112 O O . GLN J 1 127 ? 29.995 46.323 36.357 1.00 31.05 148 GLN J O 1
ATOM 9118 N N . ASN J 1 128 ? 28.353 45.356 37.595 1.00 30.28 149 ASN J N 1
ATOM 9119 C CA . ASN J 1 128 ? 27.895 44.389 36.602 1.00 32.62 149 ASN J CA 1
ATOM 9120 C C . ASN J 1 128 ? 29.033 43.736 35.875 1.00 31.14 149 ASN J C 1
ATOM 9121 O O . ASN J 1 128 ? 29.072 43.744 34.659 1.00 30.93 149 ASN J O 1
ATOM 9126 N N . PRO J 1 129 ? 29.960 43.142 36.607 1.00 30.94 150 PRO J N 1
ATOM 9127 C CA . PRO J 1 129 ? 31.127 42.676 35.894 1.00 31.56 150 PRO J CA 1
ATOM 9128 C C . PRO J 1 129 ? 31.012 41.272 35.301 1.00 32.14 150 PRO J C 1
ATOM 9129 O O . PRO J 1 129 ? 30.133 40.513 35.677 1.00 31.09 150 PRO J O 1
ATOM 9133 N N . LYS J 1 130 ? 31.897 40.971 34.354 1.00 32.83 151 LYS J N 1
ATOM 9134 C CA . LYS J 1 130 ? 31.950 39.665 33.716 1.00 33.17 151 LYS J CA 1
ATOM 9135 C C . LYS J 1 130 ? 33.428 39.257 33.630 1.00 33.52 151 LYS J C 1
ATOM 9136 O O . LYS J 1 130 ? 34.279 40.043 33.189 1.00 32.28 151 LYS J O 1
ATOM 9139 N N . VAL J 1 131 ? 33.734 38.046 34.083 1.00 33.05 152 VAL J N 1
ATOM 9140 C CA . VAL J 1 131 ? 35.092 37.561 34.028 1.00 33.51 152 VAL J CA 1
ATOM 9141 C C . VAL J 1 131 ? 35.329 37.103 32.584 1.00 35.58 152 VAL J C 1
ATOM 9142 O O . VAL J 1 131 ? 34.512 36.371 32.018 1.00 34.99 152 VAL J O 1
ATOM 9146 N N . VAL J 1 132 ? 36.418 37.583 31.987 1.00 38.04 153 VAL J N 1
ATOM 9147 C CA . VAL J 1 132 ? 36.759 37.254 30.623 1.00 41.17 153 VAL J CA 1
ATOM 9148 C C . VAL J 1 132 ? 37.631 36.010 30.606 1.00 44.66 153 VAL J C 1
ATOM 9149 O O . VAL J 1 132 ? 38.772 36.048 31.046 1.00 44.08 153 VAL J O 1
ATOM 9153 N N . LYS J 1 133 ? 37.073 34.916 30.074 1.00 49.63 154 LYS J N 1
ATOM 9154 C CA . LYS J 1 133 ? 37.729 33.600 30.054 1.00 52.95 154 LYS J CA 1
ATOM 9155 C C . LYS J 1 133 ? 38.756 33.456 28.915 1.00 54.30 154 LYS J C 1
ATOM 9156 O O . LYS J 1 133 ? 39.208 32.332 28.650 1.00 55.46 154 LYS J O 1
#

Solvent-accessible surface area: 49910 Å² total

Nearest PDB structures (foldseek):
  3f1z-assembly2_B  TM=1.005E+00  e=1.089E-21  Klebsiella pneumoniae subsp. pneumoniae MGH 78578
  2ihf-assembly1_A-2  TM=5.789E-01  e=1.754E+00  Thermus aquaticus
  2fxq-assembly1_A-2  TM=5.914E-01  e=2.242E+00  Thermus aquaticus
  5eaw-assembly2_B  TM=4.660E-01  e=1.865E+00  Mus musculus
  5eax-assembly2_B  TM=3.844E-01  e=1.754E+00  Mus musculus